Protein AF-A0A8S4BGV9-F1 (afdb_monomer_lite)

Organism: NCBI:txid238744

Sequence (833 aa):
MRLFKNVIKCVVRLENTYFHTDSIYGGDPIMPLQFVYSCQDFVTDVCRTSENHPASPTTKFDTTIRAGWTERMDRGLFRYHLGALETRVLPGSHGYVAQLNIERGIERRKPQEILSIQQEFNKSQFNFNKINPDEILFEMIKDTHTALADEDQMPPPSRILTRSAVQVGIESVLLSSDPGFRVGFNSLGAFASVNHLHLHGYYLDHELKIESTPVKPLVFEKGFFRMQDFPAGFLFYTESDKVEEVSNSVCEVTDFLVDRNIAHNLFLTRGCPPCGHVPSKTDRPLRNGVRIAIWPRIACFGAKEESAFNVALCELAGHLPFKNKQDYESSTERDVISTVQRYLLPEDEFDGEMCDGPKNTNVRLSLPAVCIVWQTAMIILFGVFIRYNKESDPHWVEEREKENLSDIENDFYFRYPSFQDVHVMIFVGFGFLMTFLKRYSFGGVGFNFLIAAFGLQWALLMQGWFHSLDYTDGKIKIGVENLINADFCVAGCLIAYGALLGKVSPVQLMVLTLFGITLFAVEEYIILNLIHARDAGGSMVIHTFGGYYGLSISWMLYRPNLDQSKSLNGSVYHSDVFAMIGTLFLWMFWPSFNSAITDHGDGQHRAAINTYLALASTVLTTVAVSSLFQKHGKLDMVHIQNSTLAGGVAVGTAAEFMLMPYGSLIVGFCCGIISTLGYIYITPFMEKYLKIQDTCGIHNLHAMPGVIGGIVGAITAAAADESVYGRQGLINTFDFVGDFKDMVPTKQGGHQAGGLCVAICFGIGGGILVGAILRLPIWGDPADDNCFDDEPYWEVPEDEESIPPVLQYNNHMRNKDVAESNFTMEPESRPRS

InterPro domains:
  IPR002229 Blood group Rhesus C/E/D polypeptide [PR00342] (366-384)
  IPR002229 Blood group Rhesus C/E/D polypeptide [PR00342] (416-433)
  IPR002229 Blood group Rhesus C/E/D polypeptide [PR00342] (445-462)
  IPR002229 Blood group Rhesus C/E/D polypeptide [PR00342] (485-501)
  IPR002229 Blood group Rhesus C/E/D polypeptide [PR00342] (508-531)
  IPR002229 Blood group Rhesus C/E/D polypeptide [PR00342] (542-557)
  IPR002229 Blood group Rhesus C/E/D polypeptide [PR00342] (577-595)
  IPR002229 Blood group Rhesus C/E/D polypeptide [PR00342] (607-629)
  IPR002229 Blood group Rhesus C/E/D polypeptide [PR00342] (642-655)
  IPR002229 Blood group Rhesus C/E/D polypeptide [PR00342] (665-683)
  IPR002229 Blood group Rhesus C/E/D polypeptide [PR00342] (703-719)
  IPR024041 Ammonium transporter AmtB-like domain [PF00909] (409-778)
  IPR029020 Ammonium/urea transporter [G3DSA:1.10.3430.10] (355-801)
  IPR058865 GDPGP1-like, C-terminal domain [PF26216] (224-351)
  IPR058866 GDPGP1-like, N-terminal domain [PF26217] (60-147)
  IPR058866 GDPGP1-like, N-terminal domain [PF26217] (159-202)

Structure (mmCIF, N/CA/C/O backbone):
data_AF-A0A8S4BGV9-F1
#
_entry.id   AF-A0A8S4BGV9-F1
#
loop_
_atom_site.group_PDB
_atom_site.id
_atom_site.type_symbol
_atom_site.label_atom_id
_atom_site.label_alt_id
_atom_site.label_comp_id
_atom_site.label_asym_id
_atom_site.label_entity_id
_atom_site.label_seq_id
_atom_site.pdbx_PDB_ins_code
_atom_site.Cartn_x
_atom_site.Cartn_y
_atom_site.Cartn_z
_atom_site.occupancy
_atom_site.B_iso_or_equiv
_atom_site.auth_seq_id
_atom_site.auth_comp_id
_atom_site.auth_asym_id
_atom_site.auth_atom_id
_atom_site.pdbx_PDB_model_num
ATOM 1 N N . MET A 1 1 ? -24.726 -10.907 46.080 1.00 31.94 1 MET A N 1
ATOM 2 C CA . MET A 1 1 ? -25.819 -10.098 45.491 1.00 31.94 1 MET A CA 1
ATOM 3 C C . MET A 1 1 ? -26.001 -8.808 46.286 1.00 31.94 1 MET A C 1
ATOM 5 O O . MET A 1 1 ? -25.959 -8.878 47.500 1.00 31.94 1 MET A O 1
ATOM 9 N N . ARG A 1 2 ? -26.135 -7.626 45.674 1.00 39.69 2 ARG A N 1
ATOM 10 C CA . ARG A 1 2 ? -26.355 -6.371 46.411 1.00 39.69 2 ARG A CA 1
ATOM 11 C C . ARG A 1 2 ? -27.826 -5.982 46.412 1.00 39.69 2 ARG A C 1
ATOM 13 O O . ARG A 1 2 ? -28.279 -5.634 45.342 1.00 39.69 2 ARG A O 1
ATOM 20 N N . LEU A 1 3 ? -28.534 -5.971 47.534 1.00 32.22 3 LEU A N 1
ATOM 21 C CA . LEU A 1 3 ? -29.927 -5.524 47.599 1.00 32.22 3 LEU A CA 1
ATOM 22 C C . LEU A 1 3 ? -30.053 -4.003 47.603 1.00 32.22 3 LEU A C 1
ATOM 24 O O . LEU A 1 3 ? -29.241 -3.349 48.247 1.00 32.22 3 LEU A O 1
ATOM 28 N N . PHE A 1 4 ? -31.024 -3.459 46.867 1.00 39.94 4 PHE A N 1
ATOM 29 C CA . PHE A 1 4 ? -31.384 -2.045 46.863 1.00 39.94 4 PHE A CA 1
ATOM 30 C C . PHE A 1 4 ? -32.900 -1.930 47.079 1.00 39.94 4 PHE A C 1
ATOM 32 O O . PHE A 1 4 ? -33.685 -2.492 46.312 1.00 39.94 4 PHE A O 1
ATOM 39 N N . LYS A 1 5 ? -33.338 -1.156 48.074 1.00 31.80 5 LYS A N 1
ATOM 40 C CA . LYS A 1 5 ? -34.703 -0.614 48.081 1.00 31.80 5 LYS A CA 1
ATOM 41 C C . LYS A 1 5 ? -34.614 0.786 47.463 1.00 31.80 5 LYS A C 1
ATOM 43 O O . LYS A 1 5 ? -34.065 1.688 48.079 1.00 31.80 5 LYS A O 1
ATOM 48 N N . ASN A 1 6 ? -35.008 0.905 46.189 1.00 40.91 6 ASN A N 1
ATOM 49 C CA . ASN A 1 6 ? -34.969 2.115 45.342 1.00 40.91 6 ASN A CA 1
ATOM 50 C C . ASN A 1 6 ? -33.601 2.822 45.148 1.00 40.91 6 ASN A C 1
ATOM 52 O O . ASN A 1 6 ? -33.500 4.011 44.871 1.00 40.91 6 ASN A O 1
ATOM 56 N N . VAL A 1 7 ? -32.537 2.018 45.122 1.00 34.91 7 VAL A N 1
ATOM 57 C CA . VAL A 1 7 ? -31.163 2.322 44.679 1.00 34.91 7 VAL A CA 1
ATOM 58 C C . VAL A 1 7 ? -30.160 2.838 45.756 1.00 34.91 7 VAL A C 1
ATOM 60 O O . VAL A 1 7 ? -29.795 4.001 45.698 1.00 34.91 7 VAL A O 1
ATOM 63 N N . ILE A 1 8 ? -29.625 1.995 46.671 1.00 35.00 8 ILE A N 1
ATOM 64 C CA . ILE A 1 8 ? -28.168 1.774 46.968 1.00 35.00 8 ILE A CA 1
ATOM 65 C C . ILE A 1 8 ? -27.942 0.463 47.772 1.00 35.00 8 ILE A C 1
ATOM 67 O O . ILE A 1 8 ? -28.879 -0.285 47.955 1.00 35.00 8 ILE A O 1
ATOM 71 N N . LYS A 1 9 ? -26.688 0.090 48.052 1.00 39.34 9 LYS A N 1
ATOM 72 C CA . LYS A 1 9 ? -26.064 -1.248 48.120 1.00 39.34 9 LYS A CA 1
ATOM 73 C C . LYS A 1 9 ? -26.142 -1.961 49.496 1.00 39.34 9 LYS A C 1
ATOM 75 O O . LYS A 1 9 ? -25.562 -1.431 50.432 1.00 39.34 9 LYS A O 1
ATOM 80 N N . CYS A 1 10 ? -26.616 -3.212 49.582 1.00 40.16 10 CYS A N 1
ATOM 81 C CA . CYS A 1 10 ? -26.390 -4.100 50.755 1.00 40.16 10 CYS A CA 1
ATOM 82 C C . CYS A 1 10 ? -25.952 -5.507 50.344 1.00 40.16 10 CYS A C 1
ATOM 84 O O . CYS A 1 10 ? -26.530 -6.023 49.406 1.00 40.16 10 CYS A O 1
ATOM 86 N N . VAL A 1 11 ? -24.969 -6.151 50.982 1.00 45.81 11 VAL A N 1
ATOM 87 C CA . VAL A 1 11 ? -24.352 -7.380 50.433 1.00 45.81 11 VAL A CA 1
ATOM 88 C C . VAL A 1 11 ? -24.984 -8.667 50.969 1.00 45.81 11 VAL A C 1
ATOM 90 O O . VAL A 1 11 ? -25.105 -8.871 52.168 1.00 45.81 11 VAL A O 1
ATOM 93 N N . VAL A 1 12 ? -25.343 -9.550 50.045 1.00 46.47 12 VAL A N 1
ATOM 94 C CA . VAL A 1 12 ? -25.683 -10.961 50.243 1.00 46.47 12 VAL A CA 1
ATOM 95 C C . VAL A 1 12 ? -24.493 -11.788 49.764 1.00 46.47 12 VAL A C 1
ATOM 97 O O . VAL A 1 12 ? -24.053 -11.615 48.617 1.00 46.47 12 VAL A O 1
ATOM 100 N N . ARG A 1 13 ? -23.962 -12.645 50.634 1.00 43.62 13 ARG A N 1
ATOM 101 C CA . ARG A 1 13 ? -22.840 -13.553 50.344 1.00 43.62 13 ARG A CA 1
ATOM 102 C C . ARG A 1 13 ? -23.355 -14.773 49.570 1.00 43.62 13 ARG A C 1
ATOM 104 O O . ARG A 1 13 ? -24.478 -15.191 49.819 1.00 43.62 13 ARG A O 1
ATOM 111 N N . LEU A 1 14 ? -22.599 -15.280 48.597 1.00 38.72 14 LEU A N 1
ATOM 112 C CA . LEU A 1 14 ? -22.973 -16.457 47.799 1.00 38.72 14 LEU A CA 1
ATOM 113 C C . LEU A 1 14 ? -21.983 -17.589 48.088 1.00 38.72 14 LEU A C 1
ATOM 115 O O . LEU A 1 14 ? -20.776 -17.319 48.139 1.00 38.72 14 LEU A O 1
ATOM 119 N N . GLU A 1 15 ? -22.473 -18.822 48.232 1.00 33.75 15 GLU A N 1
ATOM 120 C CA . GLU A 1 15 ? -21.617 -20.014 48.253 1.00 33.75 15 GLU A CA 1
ATOM 121 C C . GLU A 1 15 ? -20.654 -20.008 47.053 1.00 33.75 15 GLU A C 1
ATOM 123 O O . GLU A 1 15 ? -21.048 -19.704 45.926 1.00 33.75 15 GLU A O 1
ATOM 128 N N . ASN A 1 16 ? -19.376 -20.294 47.326 1.00 32.59 16 ASN A N 1
ATOM 129 C CA . ASN A 1 16 ? -18.201 -20.228 46.435 1.00 32.59 16 ASN A CA 1
ATOM 130 C C . ASN A 1 16 ? -17.509 -18.859 46.260 1.00 32.59 16 ASN A C 1
ATOM 132 O O . ASN A 1 16 ? -16.587 -18.735 45.456 1.00 32.59 16 ASN A O 1
ATOM 136 N N . THR A 1 17 ? -17.853 -17.842 47.059 1.00 31.98 17 THR A N 1
ATOM 137 C CA . THR A 1 17 ? -16.996 -16.651 47.247 1.00 31.98 17 THR A CA 1
ATOM 138 C C . THR A 1 17 ? -16.458 -16.614 48.676 1.00 31.98 17 THR A C 1
ATOM 140 O O . THR A 1 17 ? -17.084 -16.039 49.568 1.00 31.98 17 THR A O 1
ATOM 143 N N . TYR A 1 18 ? -15.320 -17.269 48.937 1.00 33.62 18 TYR A N 1
ATOM 144 C CA . TYR A 1 18 ? -14.710 -17.196 50.264 1.00 33.62 18 TYR A CA 1
ATOM 145 C C . TYR A 1 18 ? -13.936 -15.888 50.441 1.00 33.62 18 TYR A C 1
ATOM 147 O O . TYR A 1 18 ? -13.256 -15.390 49.544 1.00 33.62 18 TYR A O 1
ATOM 155 N N . PHE A 1 19 ? -14.101 -15.321 51.630 1.00 36.12 19 PHE A N 1
ATOM 156 C CA . PHE A 1 19 ? -13.556 -14.051 52.066 1.00 36.12 19 PHE A CA 1
ATOM 157 C C . PHE A 1 19 ? -12.744 -14.334 53.333 1.00 36.12 19 PHE A C 1
ATOM 159 O O . PHE A 1 19 ? -13.305 -14.824 54.312 1.00 36.12 19 PHE A O 1
ATOM 166 N N . HIS A 1 20 ? -11.439 -14.053 53.319 1.00 28.98 20 HIS A N 1
ATOM 167 C CA . HIS A 1 20 ? -10.613 -14.093 54.530 1.00 28.98 20 HIS A CA 1
ATOM 168 C C . HIS A 1 20 ? -11.023 -12.912 55.421 1.00 28.98 20 HIS A C 1
ATOM 170 O O . HIS A 1 20 ? -10.813 -11.756 55.051 1.00 28.98 20 HIS A O 1
ATOM 176 N N . THR A 1 21 ? -11.626 -13.177 56.579 1.00 31.69 21 THR A N 1
ATOM 177 C CA . THR A 1 21 ? -11.822 -12.158 57.616 1.00 31.69 21 THR A CA 1
ATOM 178 C C . THR A 1 21 ? -10.605 -12.149 58.531 1.00 31.69 21 THR A C 1
ATOM 180 O O . THR A 1 21 ? -10.605 -12.816 59.564 1.00 31.69 21 THR A O 1
ATOM 183 N N . ASP A 1 22 ? -9.572 -11.388 58.175 1.00 30.22 22 ASP A N 1
ATOM 184 C CA . ASP A 1 22 ? -8.577 -10.984 59.168 1.00 30.22 22 ASP A CA 1
ATOM 185 C C . ASP A 1 22 ? -9.185 -9.852 60.002 1.00 30.22 22 ASP A C 1
ATOM 187 O O . ASP A 1 22 ? -9.421 -8.735 59.534 1.00 30.22 22 ASP A O 1
ATOM 191 N N . SER A 1 23 ? -9.519 -10.191 61.245 1.00 31.30 23 SER A N 1
ATOM 192 C CA . SER A 1 23 ? -10.008 -9.273 62.268 1.00 31.30 23 SER A CA 1
ATOM 193 C C . SER A 1 23 ? -8.982 -8.159 62.521 1.00 31.30 23 SER A C 1
ATOM 195 O O . SER A 1 23 ? -7.923 -8.396 63.094 1.00 31.30 23 SER A O 1
ATOM 197 N N . ILE A 1 24 ? -9.298 -6.929 62.098 1.00 34.94 24 ILE A N 1
ATOM 198 C CA . ILE A 1 24 ? -8.570 -5.706 62.503 1.00 34.94 24 ILE A CA 1
ATOM 199 C C . ILE A 1 24 ? -9.357 -4.919 63.574 1.00 34.94 24 ILE A C 1
ATOM 201 O O . ILE A 1 24 ? -8.849 -3.961 64.152 1.00 34.94 24 ILE A O 1
ATOM 205 N N . TYR A 1 25 ? -10.570 -5.348 63.930 1.00 34.34 25 TYR A N 1
ATOM 206 C CA . TYR A 1 25 ? -11.359 -4.726 64.995 1.00 34.34 25 TYR A CA 1
ATOM 207 C C . TYR A 1 25 ? -11.759 -5.778 66.031 1.00 34.34 25 TYR A C 1
ATOM 209 O O . TYR A 1 25 ? -12.476 -6.726 65.724 1.00 34.34 25 TYR A O 1
ATOM 217 N N . GLY A 1 26 ? -11.249 -5.615 67.255 1.00 31.28 26 GLY A N 1
ATOM 218 C CA . GLY A 1 26 ? -11.441 -6.522 68.387 1.00 31.28 26 GLY A CA 1
ATOM 219 C C . GLY A 1 26 ? -12.872 -6.536 68.927 1.00 31.28 26 GLY A C 1
ATOM 220 O O . GLY A 1 26 ? -13.154 -5.925 69.954 1.00 31.28 26 GLY A O 1
ATOM 221 N N . GLY A 1 27 ? -13.750 -7.264 68.244 1.00 33.97 27 GLY A N 1
ATOM 222 C CA . GLY A 1 27 ? -15.050 -7.725 68.725 1.00 33.97 27 GLY A CA 1
ATOM 223 C C . GLY A 1 27 ? -15.357 -9.096 68.119 1.00 33.97 27 GLY A C 1
ATOM 224 O O . GLY A 1 27 ? -14.904 -9.383 67.009 1.00 33.97 27 GLY A O 1
ATOM 225 N N . ASP A 1 28 ? -16.069 -9.953 68.855 1.00 33.00 28 ASP A N 1
ATOM 226 C CA . ASP A 1 28 ? -16.438 -11.298 68.394 1.00 33.00 28 ASP A CA 1
ATOM 227 C C . ASP A 1 28 ? -17.132 -11.247 67.016 1.00 33.00 28 ASP A C 1
ATOM 229 O O . ASP A 1 28 ? -18.017 -10.410 66.805 1.00 33.00 28 ASP A O 1
ATOM 233 N N . PRO A 1 29 ? -16.764 -12.123 66.061 1.00 41.06 29 PRO A N 1
ATOM 234 C CA . PRO A 1 29 ? -17.368 -12.128 64.737 1.00 41.06 29 PRO A CA 1
ATOM 235 C C . PRO A 1 29 ? -18.831 -12.575 64.830 1.00 41.06 29 PRO A C 1
ATOM 237 O O . PRO A 1 29 ? -19.135 -13.739 65.093 1.00 41.06 29 PRO A O 1
ATOM 240 N N . ILE A 1 30 ? -19.756 -11.651 64.573 1.00 49.09 30 ILE A N 1
ATOM 241 C CA . ILE A 1 30 ? -21.158 -11.985 64.314 1.00 49.09 30 ILE A CA 1
ATOM 242 C C . ILE A 1 30 ? -21.186 -12.743 62.981 1.00 49.09 30 ILE A C 1
ATOM 244 O O . ILE A 1 30 ? -20.983 -12.146 61.922 1.00 49.09 30 ILE A O 1
ATOM 248 N N . MET A 1 31 ? -21.395 -14.063 63.019 1.00 49.19 31 MET A N 1
ATOM 249 C CA . MET A 1 31 ? -21.578 -14.841 61.792 1.00 49.19 31 MET A CA 1
ATOM 250 C C . MET A 1 31 ? -22.811 -14.323 61.031 1.00 49.19 31 MET A C 1
ATOM 252 O O . MET A 1 31 ? -23.862 -14.123 61.650 1.00 49.19 31 MET A O 1
ATOM 256 N N . PRO A 1 32 ? -22.717 -14.087 59.707 1.00 56.34 32 PRO A N 1
ATOM 257 C CA . PRO A 1 32 ? -23.862 -13.643 58.923 1.00 56.34 32 PRO A CA 1
ATOM 258 C C . PRO A 1 32 ? -24.978 -14.696 58.969 1.00 56.34 32 PRO A C 1
ATOM 260 O O . PRO A 1 32 ? -24.710 -15.897 58.943 1.00 56.34 32 PRO A O 1
ATOM 263 N N . LEU A 1 33 ? -26.238 -14.246 59.030 1.00 67.94 33 LEU A N 1
ATOM 264 C CA . LEU A 1 33 ? -27.404 -15.131 58.937 1.00 67.94 33 LEU A CA 1
ATOM 265 C C . LEU A 1 33 ? -27.289 -15.995 57.668 1.00 67.94 33 LEU A C 1
ATOM 267 O O . LEU A 1 33 ? -26.967 -15.466 56.609 1.00 67.94 33 LEU A O 1
ATOM 271 N N . GLN A 1 34 ? -27.574 -17.293 57.737 1.00 79.88 34 GLN A N 1
ATOM 272 C CA . GLN A 1 34 ? -27.599 -18.166 56.558 1.00 79.88 34 GLN A CA 1
ATOM 273 C C . GLN A 1 34 ? -29.027 -18.286 56.007 1.00 79.88 34 GLN A C 1
ATOM 275 O O . GLN A 1 34 ? -29.972 -18.576 56.743 1.00 79.88 34 GLN A O 1
ATOM 280 N N . PHE A 1 35 ? -29.191 -18.072 54.703 1.00 84.19 35 PHE A N 1
ATOM 281 C CA . PHE A 1 35 ? -30.420 -18.300 53.953 1.00 84.19 35 PHE A CA 1
ATOM 282 C C . PHE A 1 35 ? -30.252 -19.545 53.084 1.00 84.19 35 PHE A C 1
ATOM 284 O O . PHE A 1 35 ? -29.723 -19.485 51.974 1.00 84.19 35 PHE A O 1
ATOM 291 N N . VAL A 1 36 ? -30.707 -20.675 53.618 1.00 85.31 36 VAL A N 1
ATOM 292 C CA . VAL A 1 36 ? -30.738 -21.953 52.904 1.00 85.31 36 VAL A CA 1
ATOM 293 C C . VAL A 1 36 ? -32.000 -22.028 52.040 1.00 85.31 36 VAL A C 1
ATOM 295 O O . VAL A 1 36 ? -33.093 -21.729 52.540 1.00 85.31 36 VAL A O 1
ATOM 298 N N . TYR A 1 37 ? -31.839 -22.410 50.770 1.00 88.50 37 TYR A N 1
ATOM 299 C CA . TYR A 1 37 ? -32.919 -22.579 49.792 1.00 88.50 37 TYR A CA 1
ATOM 300 C C . TYR A 1 37 ? -32.692 -23.788 48.879 1.00 88.50 37 TYR A C 1
ATOM 302 O O . TYR A 1 37 ? -31.567 -24.243 48.684 1.00 88.50 37 TYR A O 1
ATOM 310 N N . SER A 1 38 ? -33.771 -24.277 48.279 1.00 89.38 38 SER A N 1
ATOM 311 C CA . SER A 1 38 ? -33.789 -25.365 47.302 1.00 89.38 38 SER A CA 1
ATOM 312 C C . SER A 1 38 ? -34.632 -24.979 46.082 1.00 89.38 38 SER A C 1
ATOM 314 O O . SER A 1 38 ? -35.311 -23.952 46.075 1.00 89.38 38 SER A O 1
ATOM 316 N N . CYS A 1 39 ? -34.658 -25.827 45.051 1.00 86.25 39 CYS A N 1
ATOM 317 C CA . CYS A 1 39 ? -35.525 -25.592 43.889 1.00 86.25 39 CYS A CA 1
ATOM 318 C C . CYS A 1 39 ? -37.029 -25.631 44.237 1.00 86.25 39 CYS A C 1
ATOM 320 O O . CYS A 1 39 ? -37.840 -25.141 43.457 1.00 86.25 39 CYS A O 1
ATOM 322 N N . GLN A 1 40 ? -37.414 -26.189 45.395 1.00 86.88 40 GLN A N 1
ATOM 323 C CA . GLN A 1 40 ? -38.808 -26.206 45.866 1.00 86.88 40 GLN A CA 1
ATOM 324 C C . GLN A 1 40 ? -39.276 -24.836 46.375 1.00 86.88 40 GLN A C 1
ATOM 326 O O . GLN A 1 40 ? -40.477 -24.594 46.454 1.00 86.88 40 GLN A O 1
ATOM 331 N N . ASP A 1 41 ? -38.340 -23.938 46.697 1.00 90.62 41 ASP A N 1
ATOM 332 C CA . ASP A 1 41 ? -38.635 -22.579 47.156 1.00 90.62 41 ASP A CA 1
ATOM 333 C C . ASP A 1 41 ? -38.886 -21.602 45.988 1.00 90.62 41 ASP A C 1
ATOM 335 O O . ASP A 1 41 ? -39.197 -20.430 46.214 1.00 90.62 41 ASP A O 1
ATOM 339 N N . PHE A 1 42 ? -38.738 -22.053 44.736 1.00 92.50 42 PHE A N 1
ATOM 340 C CA . PHE A 1 42 ? -38.966 -21.225 43.554 1.00 92.50 42 PHE A CA 1
ATOM 341 C C . PHE A 1 42 ? -40.456 -20.962 43.323 1.00 92.50 42 PHE A C 1
ATOM 343 O O . PHE A 1 42 ? -41.290 -21.866 43.334 1.00 92.50 42 PHE A O 1
ATOM 350 N N . VAL A 1 43 ? -40.786 -19.703 43.045 1.00 90.06 43 VAL A N 1
ATOM 351 C CA . VAL A 1 43 ? -42.144 -19.267 42.720 1.00 90.06 43 VAL A CA 1
ATOM 352 C C . VAL A 1 43 ? -42.371 -19.415 41.216 1.00 90.06 43 VAL A C 1
ATOM 354 O O . VAL A 1 43 ? -41.655 -18.816 40.411 1.00 90.06 43 VAL A O 1
ATOM 357 N N . THR A 1 44 ? -43.363 -20.205 40.816 1.00 81.31 44 THR A N 1
ATOM 358 C CA . THR A 1 44 ? -43.598 -20.546 39.401 1.00 81.31 44 THR A CA 1
ATOM 359 C C . THR A 1 44 ? -44.474 -19.548 38.650 1.00 81.31 44 THR A C 1
ATOM 361 O O . THR A 1 44 ? -44.495 -19.586 37.430 1.00 81.31 44 THR A O 1
ATOM 364 N N . ASP A 1 45 ? -45.209 -18.673 39.338 1.00 80.75 45 ASP A N 1
ATOM 365 C CA . ASP A 1 45 ? -46.038 -17.628 38.723 1.00 80.75 45 ASP A CA 1
ATOM 366 C C . ASP A 1 45 ? -46.174 -16.440 39.688 1.00 80.75 45 ASP A C 1
ATOM 368 O O . ASP A 1 45 ? -46.391 -16.631 40.886 1.00 80.75 45 ASP A O 1
ATOM 372 N N . VAL A 1 46 ? -46.037 -15.216 39.174 1.00 84.12 46 VAL A N 1
ATOM 373 C CA . VAL A 1 46 ? -46.090 -13.973 39.960 1.00 84.12 46 VAL A CA 1
ATOM 374 C C . VAL A 1 46 ? -47.101 -12.984 39.366 1.00 84.12 46 VAL A C 1
ATOM 376 O O . VAL A 1 46 ? -47.228 -12.845 38.148 1.00 84.12 46 VAL A O 1
ATOM 379 N N . CYS A 1 47 ? -47.825 -12.274 40.236 1.00 74.62 47 CYS A N 1
ATOM 380 C CA . CYS A 1 47 ? -48.797 -11.228 39.877 1.00 74.62 47 CYS A CA 1
ATOM 381 C C . CYS A 1 47 ? -48.320 -9.850 40.330 1.00 74.62 47 CYS A C 1
ATOM 383 O O . CYS A 1 47 ? -47.746 -9.721 41.412 1.00 74.62 47 CYS A O 1
ATOM 385 N N . ARG A 1 48 ? -48.655 -8.800 39.570 1.00 73.62 48 ARG A N 1
ATOM 386 C CA . ARG A 1 48 ? -48.557 -7.421 40.078 1.00 73.62 48 ARG A CA 1
ATOM 387 C C . ARG A 1 48 ? -49.819 -7.045 40.855 1.00 73.62 48 ARG A C 1
ATOM 389 O O . ARG A 1 48 ? -50.927 -7.439 40.507 1.00 73.62 48 ARG A O 1
ATOM 396 N N . THR A 1 49 ? -49.663 -6.211 41.878 1.00 61.03 49 THR A N 1
ATOM 397 C CA . THR A 1 49 ? -50.767 -5.646 42.681 1.00 61.03 49 THR A CA 1
ATOM 398 C C . THR A 1 49 ? -51.746 -4.807 41.853 1.00 61.03 49 THR A C 1
ATOM 400 O O . THR A 1 49 ? -52.927 -4.737 42.184 1.00 61.03 49 THR A O 1
ATOM 403 N N . SER A 1 50 ? -51.287 -4.214 40.746 1.00 57.91 50 SER A N 1
ATOM 404 C CA . SER A 1 50 ? -52.107 -3.455 39.793 1.00 57.91 50 SER A CA 1
ATOM 405 C C . SER A 1 50 ? -53.076 -4.313 38.964 1.00 57.91 50 SER A C 1
ATOM 407 O O . SER A 1 50 ? -53.912 -3.760 38.256 1.00 57.91 50 SER A O 1
ATOM 409 N N . GLU A 1 51 ? -52.985 -5.646 39.027 1.00 58.88 51 GLU A N 1
ATOM 410 C CA . GLU A 1 51 ? -53.746 -6.577 38.178 1.00 58.88 51 GLU A CA 1
ATOM 411 C C . GLU A 1 51 ? -55.073 -7.058 38.820 1.00 58.88 51 GLU A C 1
ATOM 413 O O . GLU A 1 51 ? -55.608 -8.086 38.422 1.00 58.88 51 GLU A O 1
ATOM 418 N N . ASN A 1 52 ? -55.647 -6.320 39.787 1.00 52.16 52 ASN A N 1
ATOM 419 C CA . ASN A 1 52 ? -56.943 -6.607 40.453 1.00 52.16 52 ASN A CA 1
ATOM 420 C C . ASN A 1 52 ? -57.082 -8.014 41.092 1.00 52.16 52 ASN A C 1
ATOM 422 O O . ASN A 1 52 ? -58.193 -8.464 41.385 1.00 52.16 52 ASN A O 1
ATOM 426 N N . HIS A 1 53 ? -55.967 -8.692 41.372 1.00 55.88 53 HIS A N 1
ATOM 427 C CA . HIS A 1 53 ? -55.913 -10.003 42.025 1.00 55.88 53 HIS A CA 1
ATOM 428 C C . HIS A 1 53 ? -55.189 -9.926 43.382 1.00 55.88 53 HIS A C 1
ATOM 430 O O . HIS A 1 53 ? -54.363 -9.032 43.583 1.00 55.88 53 HIS A O 1
ATOM 436 N N . PRO A 1 54 ? -55.491 -10.829 44.342 1.00 54.28 54 PRO A N 1
ATOM 437 C CA . PRO A 1 54 ? -54.791 -10.858 45.623 1.00 54.28 54 PRO A CA 1
ATOM 438 C C . PRO A 1 54 ? -53.291 -11.074 45.390 1.00 54.28 54 PRO A C 1
ATOM 440 O O . PRO A 1 54 ? -52.900 -12.005 44.687 1.00 54.28 54 PRO A O 1
ATOM 443 N N . ALA A 1 55 ? -52.463 -10.198 45.966 1.00 56.44 55 ALA A N 1
ATOM 444 C CA . ALA A 1 55 ? -51.010 -10.303 45.881 1.00 56.44 55 ALA A CA 1
ATOM 445 C C . ALA A 1 55 ? -50.550 -11.686 46.362 1.00 56.44 55 ALA A C 1
ATOM 447 O O . ALA A 1 55 ? -51.072 -12.211 47.351 1.00 56.44 55 ALA A O 1
ATOM 448 N N . SER A 1 56 ? -49.574 -12.272 45.667 1.00 62.81 56 SER A N 1
ATOM 449 C CA . SER A 1 56 ? -48.958 -13.523 46.103 1.00 62.81 56 SER A CA 1
ATOM 450 C C . SER A 1 56 ? -48.385 -13.345 47.516 1.00 62.81 56 SER A C 1
ATOM 452 O O . SER A 1 56 ? -47.840 -12.280 47.818 1.00 62.81 56 SER A O 1
ATOM 454 N N . PRO A 1 57 ? -48.538 -14.336 48.412 1.00 72.94 57 PRO A N 1
ATOM 455 C CA . PRO A 1 57 ? -47.994 -14.232 49.758 1.00 72.94 57 PRO A CA 1
ATOM 456 C C . PRO A 1 57 ? -46.476 -14.042 49.690 1.00 72.94 57 PRO A C 1
ATOM 458 O O . PRO A 1 57 ? -45.786 -14.796 49.006 1.00 72.94 57 PRO A O 1
ATOM 461 N N . THR A 1 58 ? -45.975 -13.034 50.408 1.00 82.19 58 THR A N 1
ATOM 462 C CA . THR A 1 58 ? -44.552 -12.680 50.460 1.00 82.19 58 THR A CA 1
ATOM 463 C C . THR A 1 58 ? -43.707 -13.899 50.822 1.00 82.19 58 THR A C 1
ATOM 465 O O . THR A 1 58 ? -43.934 -14.519 51.865 1.00 82.19 58 THR A O 1
ATOM 468 N N . THR A 1 59 ? -42.717 -14.245 49.996 1.00 90.06 59 THR A N 1
ATOM 469 C CA . THR A 1 59 ? -41.881 -15.428 50.251 1.00 90.06 59 THR A CA 1
ATOM 470 C C . THR A 1 59 ? -40.975 -15.237 51.467 1.00 90.06 59 THR A C 1
ATOM 472 O O . THR A 1 59 ? -40.745 -14.121 51.957 1.00 90.06 59 THR A O 1
ATOM 475 N N . LYS A 1 60 ? -40.404 -16.348 51.953 1.00 90.25 60 LYS A N 1
ATOM 476 C CA . LYS A 1 60 ? -39.337 -16.323 52.964 1.00 90.25 60 LYS A CA 1
ATOM 477 C C . LYS A 1 60 ? -38.175 -15.444 52.490 1.00 90.25 60 LYS A C 1
ATOM 479 O O . LYS A 1 60 ? -37.696 -14.621 53.260 1.00 90.25 60 LYS A O 1
ATOM 484 N N . PHE A 1 61 ? -37.785 -15.568 51.220 1.00 90.00 61 PHE A N 1
ATOM 485 C CA . PHE A 1 61 ? -36.731 -14.763 50.599 1.00 90.00 61 PHE A CA 1
ATOM 486 C C . PHE A 1 61 ? -37.042 -13.263 50.658 1.00 90.00 61 PHE A C 1
ATOM 488 O O . PHE A 1 61 ? -36.245 -12.490 51.193 1.00 90.00 61 PHE A O 1
ATOM 495 N N . ASP A 1 62 ? -38.230 -12.859 50.200 1.00 88.81 62 ASP A N 1
ATOM 496 C CA . ASP A 1 62 ? -38.653 -11.456 50.197 1.00 88.81 62 ASP A CA 1
ATOM 497 C C . ASP A 1 62 ? -38.714 -10.878 51.618 1.00 88.81 62 ASP A C 1
ATOM 499 O O . ASP A 1 62 ? -38.246 -9.763 51.872 1.00 88.81 62 ASP A O 1
ATOM 503 N N . THR A 1 63 ? -39.245 -11.658 52.565 1.00 88.94 63 THR A N 1
ATOM 504 C CA . THR A 1 63 ? -39.324 -11.285 53.983 1.00 88.94 63 THR A CA 1
ATOM 505 C C . THR A 1 63 ? -37.933 -11.104 54.588 1.00 88.94 63 THR A C 1
ATOM 507 O O . THR A 1 63 ? -37.662 -10.056 55.175 1.00 88.94 63 THR A O 1
ATOM 510 N N . THR A 1 64 ? -37.030 -12.077 54.418 1.00 87.69 64 THR A N 1
ATOM 511 C CA . THR A 1 64 ? -35.662 -12.025 54.960 1.00 87.69 64 THR A CA 1
ATOM 512 C C . THR A 1 64 ? -34.898 -10.822 54.414 1.00 87.69 64 THR A C 1
ATOM 514 O O . THR A 1 64 ? -34.261 -10.086 55.166 1.00 87.69 64 THR A O 1
ATOM 517 N N . ILE A 1 65 ? -35.013 -10.573 53.113 1.00 86.88 65 ILE A N 1
ATOM 518 C CA . ILE A 1 65 ? -34.374 -9.445 52.445 1.00 86.88 65 ILE A CA 1
ATOM 519 C C . ILE A 1 65 ? -34.891 -8.104 52.950 1.00 86.88 65 ILE A C 1
ATOM 521 O O . ILE A 1 65 ? -34.096 -7.224 53.285 1.00 86.88 65 ILE A O 1
ATOM 525 N N . ARG A 1 66 ? -36.215 -7.921 52.973 1.00 85.62 66 ARG A N 1
ATOM 526 C CA . ARG A 1 66 ? -36.821 -6.636 53.337 1.00 85.62 66 ARG A CA 1
ATOM 527 C C . ARG A 1 66 ? -36.619 -6.334 54.813 1.00 85.62 66 ARG A C 1
ATOM 529 O O . ARG A 1 66 ? -36.296 -5.195 55.132 1.00 85.62 66 ARG A O 1
ATOM 536 N N . ALA A 1 67 ? -36.764 -7.337 55.679 1.00 85.31 67 ALA A N 1
ATOM 537 C CA . ALA A 1 67 ? -36.522 -7.195 57.109 1.00 85.31 67 ALA A CA 1
ATOM 538 C C . ALA A 1 67 ? -35.052 -6.864 57.391 1.00 85.31 67 ALA A C 1
ATOM 540 O O . ALA A 1 67 ? -34.781 -5.889 58.085 1.00 85.31 67 ALA A O 1
ATOM 541 N N . GLY A 1 68 ? -34.113 -7.604 56.785 1.00 84.94 68 GLY A N 1
ATOM 542 C CA . GLY A 1 68 ? -32.685 -7.327 56.924 1.00 84.94 68 GLY A CA 1
ATOM 543 C C . GLY A 1 68 ? -32.330 -5.923 56.434 1.00 84.94 68 GLY A C 1
ATOM 544 O O . GLY A 1 68 ? -31.689 -5.162 57.151 1.00 84.94 68 GLY A O 1
ATOM 545 N N . TRP A 1 69 ? -32.802 -5.535 55.245 1.00 83.19 69 TRP A N 1
ATOM 546 C CA . TRP A 1 69 ? -32.594 -4.183 54.723 1.00 83.19 69 TRP A CA 1
ATOM 547 C C . TRP A 1 69 ? -33.120 -3.110 55.685 1.00 83.19 69 TRP A C 1
ATOM 549 O O . TRP A 1 69 ? -32.377 -2.193 56.022 1.00 83.19 69 TRP A O 1
ATOM 559 N N . THR A 1 70 ? -34.372 -3.223 56.142 1.00 83.44 70 THR A N 1
ATOM 560 C CA . THR A 1 70 ? -34.978 -2.255 57.068 1.00 83.44 70 THR A CA 1
ATOM 561 C C . THR A 1 70 ? -34.196 -2.164 58.376 1.00 83.44 70 THR A C 1
ATOM 563 O O . THR A 1 70 ? -33.862 -1.063 58.791 1.00 83.44 70 THR A O 1
ATOM 566 N N . GLU A 1 71 ? -33.790 -3.287 58.966 1.00 85.81 71 GLU A N 1
ATOM 567 C CA . GLU A 1 71 ? -32.983 -3.268 60.190 1.00 85.81 71 GLU A CA 1
ATOM 568 C C . GLU A 1 71 ? -31.637 -2.546 59.990 1.00 85.81 71 GLU A C 1
ATOM 570 O O . GLU A 1 71 ? -31.246 -1.723 60.816 1.00 85.81 71 GLU A O 1
ATOM 575 N N . ARG A 1 72 ? -30.926 -2.796 58.879 1.00 84.31 72 ARG A N 1
ATOM 576 C CA . ARG A 1 72 ? -29.655 -2.101 58.591 1.00 84.31 72 ARG A CA 1
ATOM 577 C C . ARG A 1 72 ? -29.859 -0.610 58.282 1.00 84.31 72 ARG A C 1
ATOM 579 O O . ARG A 1 72 ? -28.993 0.196 58.629 1.00 84.31 72 ARG A O 1
ATOM 586 N N . MET A 1 73 ? -30.989 -0.240 57.665 1.00 80.81 73 MET A N 1
ATOM 587 C CA . MET A 1 73 ? -31.390 1.163 57.477 1.00 80.81 73 MET A CA 1
ATOM 588 C C . MET A 1 73 ? -31.596 1.850 58.825 1.00 80.81 73 MET A C 1
ATOM 590 O O . MET A 1 73 ? -31.038 2.924 59.039 1.00 80.81 73 MET A O 1
ATOM 594 N N . ASP A 1 74 ? -32.341 1.217 59.732 1.00 85.06 74 ASP A N 1
ATOM 595 C CA . ASP A 1 74 ? -32.662 1.758 61.057 1.00 85.06 74 ASP A CA 1
ATOM 596 C C . ASP A 1 74 ? -31.407 1.885 61.936 1.00 85.06 74 ASP A C 1
ATOM 598 O O . ASP A 1 74 ? -31.290 2.809 62.739 1.00 85.06 74 ASP A O 1
ATOM 602 N N . ARG A 1 75 ? -30.418 1.004 61.731 1.00 86.19 75 ARG A N 1
ATOM 603 C CA . ARG A 1 75 ? -29.087 1.071 62.361 1.00 86.19 75 ARG A CA 1
ATOM 604 C C . ARG A 1 75 ? -28.146 2.112 61.738 1.00 86.19 75 ARG A C 1
ATOM 606 O O . ARG A 1 75 ? -27.033 2.275 62.230 1.00 86.19 75 ARG A O 1
ATOM 613 N N . GLY A 1 76 ? -28.548 2.797 60.663 1.00 84.62 76 GLY A N 1
ATOM 614 C CA . GLY A 1 76 ? -27.735 3.830 60.011 1.00 84.62 76 GLY A CA 1
ATOM 615 C C . GLY A 1 76 ? -26.490 3.298 59.292 1.00 84.62 76 GLY A C 1
ATOM 616 O O . GLY A 1 76 ? -25.510 4.022 59.142 1.00 84.62 76 GLY A O 1
ATOM 617 N N . LEU A 1 77 ? -26.501 2.036 58.849 1.00 82.31 77 LEU A N 1
ATOM 618 C CA . LEU A 1 77 ? -25.338 1.395 58.214 1.00 82.31 77 LEU A CA 1
ATOM 619 C C . LEU A 1 77 ? -25.150 1.789 56.739 1.00 82.31 77 LEU A C 1
ATOM 621 O O . LEU A 1 77 ? -24.115 1.505 56.136 1.00 82.31 77 LEU A O 1
ATOM 625 N N . PHE A 1 78 ? -26.134 2.462 56.142 1.00 77.50 78 PHE A N 1
ATOM 626 C CA . PHE A 1 78 ? -26.047 2.973 54.777 1.00 77.50 78 PHE A CA 1
ATOM 627 C C . PHE A 1 78 ? -25.595 4.432 54.745 1.00 77.50 78 PHE A C 1
ATOM 629 O O . PHE A 1 78 ? -25.904 5.217 55.631 1.00 77.50 78 PHE A O 1
ATOM 636 N N . ARG A 1 79 ? -24.893 4.814 53.670 1.00 76.31 79 ARG A N 1
ATOM 637 C CA . ARG A 1 79 ? -24.361 6.180 53.495 1.00 76.31 79 ARG A CA 1
ATOM 638 C C . ARG A 1 79 ? -25.426 7.269 53.399 1.00 76.31 79 ARG A C 1
ATOM 640 O O . ARG A 1 79 ? -25.107 8.420 53.649 1.00 76.31 79 ARG A O 1
ATOM 647 N N . TYR A 1 80 ? -26.636 6.915 52.988 1.00 77.25 80 TYR A N 1
ATOM 648 C CA . TYR A 1 80 ? -27.758 7.838 52.886 1.00 77.25 80 TYR A CA 1
ATOM 649 C C . TYR A 1 80 ? -29.076 7.080 53.006 1.00 77.25 80 TYR A C 1
ATOM 651 O O . TYR A 1 80 ? -29.106 5.845 52.901 1.00 77.25 80 TYR A O 1
ATOM 659 N N . HIS A 1 81 ? -30.159 7.819 53.241 1.00 72.19 81 HIS A N 1
ATOM 660 C CA . HIS A 1 81 ? -31.453 7.241 53.552 1.00 72.19 81 HIS A CA 1
ATOM 661 C C . HIS A 1 81 ? -32.361 7.176 52.317 1.00 72.19 81 HIS A C 1
ATOM 663 O O . HIS A 1 81 ? -32.789 8.187 51.777 1.00 72.19 81 HIS A O 1
ATOM 669 N N . LEU A 1 82 ? -32.728 5.970 51.886 1.00 69.00 82 LEU A N 1
ATOM 670 C CA . LEU A 1 82 ? -33.666 5.768 50.781 1.00 69.00 82 LEU A CA 1
ATOM 671 C C . LEU A 1 82 ? -35.116 5.876 51.258 1.00 69.00 82 LEU A C 1
ATOM 673 O O . LEU A 1 82 ? -35.741 4.879 51.619 1.00 69.00 82 LEU A O 1
ATOM 677 N N . GLY A 1 83 ? -35.633 7.106 51.258 1.00 68.94 83 GLY A N 1
ATOM 678 C CA . GLY A 1 83 ? -37.049 7.397 51.478 1.00 68.94 83 GLY A CA 1
ATOM 679 C C . GLY A 1 83 ? -37.935 7.088 50.261 1.00 68.94 83 GLY A C 1
ATOM 680 O O . GLY A 1 83 ? -37.529 6.429 49.301 1.00 68.94 83 GLY A O 1
ATOM 681 N N . ALA A 1 84 ? -39.172 7.591 50.288 1.00 76.31 84 ALA A N 1
ATOM 682 C CA . ALA A 1 84 ? -40.059 7.554 49.128 1.00 76.31 84 ALA A CA 1
ATOM 683 C C . ALA A 1 84 ? -39.513 8.483 48.029 1.00 76.31 84 ALA A C 1
ATOM 685 O O . ALA A 1 84 ? -39.538 9.703 48.178 1.00 76.31 84 ALA A O 1
ATOM 686 N N . LEU A 1 85 ? -38.991 7.904 46.944 1.00 85.00 85 LEU A N 1
ATOM 687 C CA . LEU A 1 85 ? -38.438 8.669 45.827 1.00 85.00 85 LEU A CA 1
ATOM 688 C C . LEU A 1 85 ? -39.550 9.188 44.913 1.00 85.00 85 LEU A C 1
ATOM 690 O O . LEU A 1 85 ? -40.439 8.428 44.517 1.00 85.00 85 LEU A O 1
ATOM 694 N N . GLU A 1 86 ? -39.459 10.462 44.525 1.00 90.38 86 GLU A N 1
ATOM 695 C CA . GLU A 1 86 ? -40.315 11.026 43.478 1.00 90.38 86 GLU A CA 1
ATOM 696 C C . GLU A 1 86 ? -40.135 10.196 42.198 1.00 90.38 86 GLU A C 1
ATOM 698 O O . GLU A 1 86 ? -39.020 10.056 41.690 1.00 90.38 86 GLU A O 1
ATOM 703 N N . THR A 1 87 ? -41.228 9.602 41.714 1.00 91.56 87 THR A N 1
ATOM 704 C CA . THR A 1 87 ? -41.222 8.680 40.574 1.00 91.56 87 THR A CA 1
ATOM 705 C C . THR A 1 87 ? -42.265 9.112 39.551 1.00 91.56 87 THR A C 1
ATOM 707 O O . THR A 1 87 ? -43.408 9.397 39.911 1.00 91.56 87 THR A O 1
ATOM 710 N N . ARG A 1 88 ? -41.894 9.128 38.268 1.00 93.81 88 ARG A N 1
ATOM 711 C CA . ARG A 1 88 ? -42.812 9.370 37.148 1.00 93.81 88 ARG A CA 1
ATOM 712 C C . ARG A 1 88 ? -42.503 8.437 35.984 1.00 93.81 88 ARG A C 1
ATOM 714 O O . ARG A 1 88 ? -41.347 8.107 35.739 1.00 93.81 88 ARG A O 1
ATOM 721 N N . VAL A 1 89 ? -43.531 8.046 35.241 1.00 94.56 89 VAL A N 1
ATOM 722 C CA . VAL A 1 89 ? -43.365 7.340 33.964 1.00 94.56 89 VAL A CA 1
ATOM 723 C C . VAL A 1 89 ? -43.307 8.387 32.859 1.00 94.56 89 VAL A C 1
ATOM 725 O O . VAL A 1 89 ? -44.188 9.245 32.774 1.00 94.56 89 VAL A O 1
ATOM 728 N N . LEU A 1 90 ? -42.255 8.357 32.044 1.00 93.94 90 LEU A N 1
ATOM 729 C CA . LEU A 1 90 ? -42.126 9.270 30.916 1.00 93.94 90 LEU A CA 1
ATOM 730 C C . LEU A 1 90 ? -43.186 8.927 29.857 1.00 93.94 90 LEU A C 1
ATOM 732 O O . LEU A 1 90 ? -43.355 7.752 29.526 1.00 93.94 90 LEU A O 1
ATOM 736 N N . PRO A 1 91 ? -43.920 9.923 29.330 1.00 91.25 91 PRO A N 1
ATOM 737 C CA . PRO A 1 91 ? -44.948 9.672 28.331 1.00 91.25 91 PRO A CA 1
ATOM 738 C C . PRO A 1 91 ? -44.308 9.260 27.001 1.00 91.25 91 PRO A C 1
ATOM 740 O O . PRO A 1 91 ? -43.508 10.010 26.438 1.00 91.25 91 PRO A O 1
ATOM 743 N N . GLY A 1 92 ? -44.703 8.095 26.488 1.00 89.00 92 GLY A N 1
ATOM 744 C CA . GLY A 1 92 ? -44.246 7.577 25.205 1.00 89.00 92 GLY A CA 1
ATOM 745 C C . GLY A 1 92 ? -44.490 6.072 25.037 1.00 89.00 92 GLY A C 1
ATOM 746 O O . GLY A 1 92 ? -45.281 5.482 25.774 1.00 89.00 92 GLY A O 1
ATOM 747 N N . SER A 1 93 ? -43.882 5.463 24.018 1.00 85.88 93 SER A N 1
ATOM 748 C CA . SER A 1 93 ? -44.096 4.057 23.640 1.00 85.88 93 SER A CA 1
ATOM 749 C C . SER A 1 93 ? -43.340 3.056 24.513 1.00 85.88 93 SER A C 1
ATOM 751 O O . SER A 1 93 ? -43.727 1.883 24.584 1.00 85.88 93 SER A O 1
ATOM 753 N N . HIS A 1 94 ? -42.259 3.499 25.155 1.00 88.50 94 HIS A N 1
ATOM 754 C CA . HIS A 1 94 ? -41.368 2.643 25.932 1.00 88.50 94 HIS A CA 1
ATOM 755 C C . HIS A 1 94 ? -41.625 2.726 27.435 1.00 88.50 94 HIS A C 1
ATOM 757 O O . HIS A 1 94 ? -41.334 1.766 28.142 1.00 88.50 94 HIS A O 1
ATOM 763 N N . GLY A 1 95 ? -42.222 3.816 27.921 1.00 91.69 95 GLY A N 1
ATOM 764 C CA . GLY A 1 95 ? -42.690 3.941 29.300 1.00 91.69 95 GLY A CA 1
ATOM 765 C C . GLY A 1 95 ? -41.557 3.912 30.325 1.00 91.69 95 GLY A C 1
ATOM 766 O O . GLY A 1 95 ? -41.675 3.250 31.354 1.00 91.69 95 GLY A O 1
ATOM 767 N N . TYR A 1 96 ? -40.446 4.601 30.045 1.00 94.38 96 TYR A N 1
ATOM 768 C CA . TYR A 1 96 ? -39.312 4.680 30.971 1.00 94.38 96 TYR A CA 1
ATOM 769 C C . TYR A 1 96 ? -39.734 5.218 32.347 1.00 94.38 96 TYR A C 1
ATOM 771 O O . TYR A 1 96 ? -40.414 6.241 32.452 1.00 94.38 96 TYR A O 1
ATOM 779 N N . VAL A 1 97 ? -39.283 4.560 33.415 1.00 94.81 97 VAL A N 1
ATOM 780 C CA . VAL A 1 97 ? -39.592 4.921 34.804 1.00 94.81 97 VAL A CA 1
ATOM 781 C C . VAL A 1 97 ? -38.473 5.802 35.349 1.00 94.81 97 VAL A C 1
ATOM 783 O O . VAL A 1 97 ? -37.380 5.317 35.641 1.00 94.81 97 VAL A O 1
ATOM 786 N N . ALA A 1 98 ? -38.734 7.098 35.494 1.00 93.94 98 ALA A N 1
ATOM 787 C CA . ALA A 1 98 ? -37.805 8.061 36.070 1.00 93.94 98 ALA A CA 1
ATOM 788 C C . ALA A 1 98 ? -37.984 8.151 37.591 1.00 93.94 98 ALA A C 1
ATOM 790 O O . ALA A 1 98 ? -39.097 8.376 38.063 1.00 93.94 98 ALA A O 1
ATOM 791 N N . GLN A 1 99 ? -36.893 8.022 38.351 1.00 92.19 99 GLN A N 1
ATOM 792 C CA . GLN A 1 99 ? -36.859 8.224 39.804 1.00 92.19 99 GLN A CA 1
ATOM 793 C C . GLN A 1 99 ? -35.834 9.300 40.169 1.00 92.19 99 GLN A C 1
ATOM 795 O O . GLN A 1 99 ? -34.676 9.215 39.755 1.00 92.19 99 GLN A O 1
ATOM 800 N N . LEU A 1 100 ? -36.225 10.295 40.964 1.00 89.88 100 LEU A N 1
ATOM 801 C CA . LEU A 1 100 ? -35.305 11.316 41.464 1.00 89.88 100 LEU A CA 1
ATOM 802 C C . LEU A 1 100 ? -34.556 10.796 42.696 1.00 89.88 100 LEU A C 1
ATOM 804 O O . LEU A 1 100 ? -35.153 10.543 43.739 1.00 89.88 100 LEU A O 1
ATOM 808 N N . ASN A 1 101 ? -33.234 10.664 42.586 1.00 86.44 101 ASN A N 1
ATOM 809 C CA . ASN A 1 101 ? -32.356 10.208 43.659 1.00 86.44 101 ASN A CA 1
ATOM 810 C C . ASN A 1 101 ? -31.094 11.086 43.737 1.00 86.44 101 ASN A C 1
ATOM 812 O O . ASN A 1 101 ? -30.024 10.736 43.231 1.00 86.44 101 ASN A O 1
ATOM 816 N N . ILE A 1 102 ? -31.238 12.252 44.370 1.00 85.12 102 ILE A N 1
ATOM 817 C CA . ILE A 1 102 ? -30.172 13.259 44.492 1.00 85.12 102 ILE A CA 1
ATOM 818 C C . ILE A 1 102 ? -29.004 12.728 45.334 1.00 85.12 102 ILE A C 1
ATOM 820 O O . ILE A 1 102 ? -27.842 12.858 44.946 1.00 85.12 102 ILE A O 1
ATOM 824 N N . GLU A 1 103 ? -29.299 12.050 46.445 1.00 80.75 103 GLU A N 1
ATOM 825 C CA . GLU A 1 103 ? -28.283 11.489 47.341 1.00 80.75 103 GLU A CA 1
ATOM 826 C C . GLU A 1 103 ? -27.422 10.425 46.642 1.00 80.75 103 GLU A C 1
ATOM 828 O O . GLU A 1 103 ? -26.221 10.350 46.879 1.00 80.75 103 GLU A O 1
ATOM 833 N N . ARG A 1 104 ? -27.959 9.672 45.669 1.00 77.31 104 ARG A N 1
ATOM 834 C CA . ARG A 1 104 ? -27.144 8.779 44.819 1.00 77.31 104 ARG A CA 1
ATOM 835 C C . ARG A 1 104 ? -26.098 9.535 43.997 1.00 77.31 104 ARG A C 1
ATOM 837 O O . ARG A 1 104 ? -25.071 8.953 43.639 1.00 77.31 104 ARG A O 1
ATOM 844 N N . GLY A 1 105 ? -26.368 10.783 43.630 1.00 73.69 105 GLY A N 1
ATOM 845 C CA . GLY A 1 105 ? -25.414 11.648 42.942 1.00 73.69 105 GLY A CA 1
ATOM 846 C C . GLY A 1 105 ? -24.296 12.130 43.864 1.00 73.69 105 GLY A C 1
ATOM 847 O O . GLY A 1 105 ? -23.136 12.098 43.460 1.00 73.69 105 GLY A O 1
ATOM 848 N N . ILE A 1 106 ? -24.651 12.519 45.091 1.00 79.06 106 ILE A N 1
ATOM 849 C CA . ILE A 1 106 ? -23.773 13.243 46.025 1.00 79.06 106 ILE A CA 1
ATOM 850 C C . ILE A 1 106 ? -23.031 12.294 46.985 1.00 79.06 106 ILE A C 1
ATOM 852 O O . ILE A 1 106 ? -21.820 12.402 47.153 1.00 79.06 106 ILE A O 1
ATOM 856 N N . GLU A 1 107 ? -23.724 11.306 47.553 1.00 80.00 107 GLU A N 1
ATOM 857 C CA . GLU A 1 107 ? -23.228 10.432 48.634 1.00 80.00 107 GLU A CA 1
ATOM 858 C C . GLU A 1 107 ? -22.601 9.121 48.128 1.00 80.00 107 GLU A C 1
ATOM 860 O O . GLU A 1 107 ? -22.078 8.281 48.882 1.00 80.00 107 GLU A O 1
ATOM 865 N N . ARG A 1 108 ? -22.645 8.895 46.812 1.00 76.06 108 ARG A N 1
ATOM 866 C CA . ARG A 1 108 ? -22.080 7.696 46.193 1.00 76.06 108 ARG A CA 1
ATOM 867 C C . ARG A 1 108 ? -20.557 7.690 46.313 1.00 76.06 108 ARG A C 1
ATOM 869 O O . ARG A 1 108 ? -19.865 8.616 45.912 1.00 76.06 108 ARG A O 1
ATOM 876 N N . ARG A 1 109 ? -20.015 6.541 46.736 1.00 74.62 109 ARG A N 1
ATOM 877 C CA . ARG A 1 109 ? -18.567 6.269 46.698 1.00 74.62 109 ARG A CA 1
ATOM 878 C C . ARG A 1 109 ? -17.999 6.503 45.296 1.00 74.62 109 ARG A C 1
ATOM 880 O O . ARG A 1 109 ? -18.536 5.947 44.329 1.00 74.62 109 ARG A O 1
ATOM 887 N N . LYS A 1 110 ? -16.879 7.228 45.219 1.00 75.62 110 LYS A N 1
ATOM 888 C CA . LYS A 1 110 ? -16.118 7.415 43.979 1.00 75.62 110 LYS A CA 1
ATOM 889 C C . LYS A 1 110 ? -15.821 6.041 43.342 1.00 75.62 110 LYS A C 1
ATOM 891 O O . LYS A 1 110 ? -15.349 5.148 44.052 1.00 75.62 110 LYS A O 1
ATOM 896 N N . PRO A 1 111 ? -16.176 5.825 42.063 1.00 76.69 111 PRO A N 1
ATOM 897 C CA . PRO A 1 111 ? -15.849 4.596 41.345 1.00 76.69 111 PRO A CA 1
ATOM 898 C C . PRO A 1 111 ? -14.338 4.356 41.285 1.00 76.69 111 PRO A C 1
ATOM 900 O O . PRO A 1 111 ? -13.564 5.311 41.322 1.00 76.69 111 PRO A O 1
ATOM 903 N N . GLN A 1 112 ? -13.940 3.091 41.165 1.00 80.25 112 GLN A N 1
ATOM 904 C CA . GLN A 1 112 ? -12.573 2.752 40.772 1.00 80.25 112 GLN A CA 1
ATOM 905 C C . GLN A 1 112 ? -12.309 3.214 39.346 1.00 80.25 112 GLN A C 1
ATOM 907 O O . GLN A 1 112 ? -13.224 3.255 38.521 1.00 80.25 112 GLN A O 1
ATOM 912 N N . GLU A 1 113 ? -11.057 3.552 39.082 1.00 79.81 113 GLU A N 1
ATOM 913 C CA . GLU A 1 113 ? -10.598 3.842 37.737 1.00 79.81 113 GLU A CA 1
ATOM 914 C C . GLU A 1 113 ? -10.487 2.528 36.961 1.00 79.81 113 GLU A C 1
ATOM 916 O O . GLU A 1 113 ? -9.747 1.618 37.349 1.00 79.81 113 GLU A O 1
ATOM 921 N N . ILE A 1 114 ? -11.311 2.423 35.917 1.00 81.25 114 ILE A N 1
ATOM 922 C CA . ILE A 1 114 ? -11.332 1.296 34.992 1.00 81.25 114 ILE A CA 1
ATOM 923 C C . ILE A 1 114 ? -10.717 1.778 33.679 1.00 81.25 114 ILE A C 1
ATOM 925 O O . ILE A 1 114 ? -11.208 2.752 33.107 1.00 81.25 114 ILE A O 1
ATOM 929 N N . LEU A 1 115 ? -9.653 1.110 33.243 1.00 80.00 115 LEU A N 1
ATOM 930 C CA . LEU A 1 115 ? -8.825 1.467 32.088 1.00 80.00 115 LEU A CA 1
ATOM 931 C C . LEU A 1 115 ? -9.010 0.505 30.910 1.00 80.00 115 LEU A C 1
ATOM 933 O O . LEU A 1 115 ? -8.789 0.892 29.771 1.00 80.00 115 LEU A O 1
ATOM 937 N N . SER A 1 116 ? -9.421 -0.736 31.175 1.00 82.38 116 SER A N 1
ATOM 938 C CA . SER A 1 116 ? -9.697 -1.740 30.144 1.00 82.38 116 SER A CA 1
ATOM 939 C C . SER A 1 116 ? -10.756 -2.740 30.613 1.00 82.38 116 SER A C 1
ATOM 941 O O . SER A 1 116 ? -11.064 -2.832 31.807 1.00 82.38 116 SER A O 1
ATOM 943 N N . ILE A 1 117 ? -11.340 -3.495 29.677 1.00 83.69 117 ILE A N 1
ATOM 944 C CA . ILE A 1 117 ? -12.337 -4.537 29.984 1.00 83.69 117 ILE A CA 1
ATOM 945 C C . ILE A 1 117 ? -11.705 -5.734 30.702 1.00 83.69 117 ILE A C 1
ATOM 947 O O . ILE A 1 117 ? -12.348 -6.344 31.554 1.00 83.69 117 ILE A O 1
ATOM 951 N N . GLN A 1 118 ? -10.434 -6.021 30.421 1.00 82.69 118 GLN A N 1
ATOM 952 C CA . GLN A 1 118 ? -9.691 -7.137 31.013 1.00 82.69 118 GLN A CA 1
ATOM 953 C C . GLN A 1 118 ? -8.739 -6.711 32.151 1.00 82.69 118 GLN A C 1
ATOM 955 O O . GLN A 1 118 ? -7.903 -7.497 32.597 1.00 82.69 118 GLN A O 1
ATOM 960 N N . GLN A 1 119 ? -8.879 -5.486 32.675 1.00 81.19 119 GLN A N 1
ATOM 961 C CA . GLN A 1 119 ? -7.994 -4.917 33.700 1.00 81.19 119 GLN A CA 1
ATOM 962 C C . GLN A 1 119 ? -7.785 -5.844 34.904 1.00 81.19 119 GLN A C 1
ATOM 964 O O . GLN A 1 119 ? -8.753 -6.307 35.512 1.00 81.19 119 GLN A O 1
ATOM 969 N N . GLU A 1 120 ? -6.526 -6.039 35.308 1.00 80.88 120 GLU A N 1
ATOM 970 C CA . GLU A 1 120 ? -6.129 -6.892 36.435 1.00 80.88 120 GLU A CA 1
ATOM 971 C C . GLU A 1 120 ? -6.809 -6.559 37.768 1.00 80.88 120 GLU A C 1
ATOM 973 O O . GLU A 1 120 ? -7.044 -5.397 38.110 1.00 80.88 120 GLU A O 1
ATOM 978 N N . PHE A 1 121 ? -7.127 -7.600 38.548 1.00 79.12 121 PHE A N 1
ATOM 979 C CA . PHE A 1 121 ? -7.746 -7.443 39.862 1.00 79.12 121 PHE A CA 1
ATOM 980 C C . PHE A 1 121 ? -6.771 -6.776 40.834 1.00 79.12 121 PHE A C 1
ATOM 982 O O . PHE A 1 121 ? -5.696 -7.303 41.114 1.00 79.12 121 PHE A O 1
ATOM 989 N N . ASN A 1 122 ? -7.184 -5.659 41.435 1.00 74.31 122 ASN A N 1
ATOM 990 C CA . ASN A 1 122 ? -6.352 -4.934 42.388 1.00 74.31 122 ASN A CA 1
ATOM 991 C C . ASN A 1 122 ? -6.808 -5.159 43.842 1.00 74.31 122 ASN A C 1
ATOM 993 O O . ASN A 1 122 ? -7.790 -4.576 44.311 1.00 74.31 122 ASN A O 1
ATOM 997 N N . LYS A 1 123 ? -6.032 -5.954 44.595 1.00 75.62 123 LYS A N 1
ATOM 998 C CA . LYS A 1 123 ? -6.268 -6.251 46.024 1.00 75.62 123 LYS A CA 1
ATOM 999 C C . LYS A 1 123 ? -6.214 -5.016 46.932 1.00 75.62 123 LYS A C 1
ATOM 1001 O O . LYS A 1 123 ? -6.858 -5.008 47.987 1.00 75.62 123 LYS A O 1
ATOM 1006 N N . SER A 1 124 ? -5.458 -3.980 46.562 1.00 78.00 124 SER A N 1
ATOM 1007 C CA . SER A 1 124 ? -5.278 -2.786 47.401 1.00 78.00 124 SER A CA 1
ATOM 1008 C C . SER A 1 124 ? -6.514 -1.879 47.396 1.00 78.00 124 SER A C 1
ATOM 1010 O O . SER A 1 124 ? -6.862 -1.307 48.430 1.00 78.00 124 SER A O 1
ATOM 1012 N N . GLN A 1 125 ? -7.257 -1.845 46.288 1.00 73.81 125 GLN A N 1
ATOM 1013 C CA . GLN A 1 125 ? -8.486 -1.065 46.160 1.00 73.81 125 GLN A CA 1
ATOM 1014 C C . GLN A 1 125 ? -9.670 -1.700 46.916 1.00 73.81 125 GLN A C 1
ATOM 1016 O O . GLN A 1 125 ? -9.582 -2.800 47.477 1.00 73.81 125 GLN A O 1
ATOM 1021 N N . PHE A 1 126 ? -10.800 -0.982 46.974 1.00 69.50 126 PHE A N 1
ATOM 1022 C CA . PHE A 1 126 ? -12.024 -1.490 47.598 1.00 69.50 126 PHE A CA 1
ATOM 1023 C C . PHE A 1 126 ? -12.467 -2.801 46.932 1.00 69.50 126 PHE A C 1
ATOM 1025 O O . PHE A 1 126 ? -12.745 -2.853 45.737 1.00 69.50 126 PHE A O 1
ATOM 1032 N N . ASN A 1 127 ? -12.607 -3.859 47.715 1.00 70.12 127 ASN A N 1
ATOM 1033 C CA . ASN A 1 127 ? -13.176 -5.112 47.252 1.00 70.12 127 ASN A CA 1
ATOM 1034 C C . ASN A 1 127 ? -14.079 -5.698 48.336 1.00 70.12 127 ASN A C 1
ATOM 1036 O O . ASN A 1 127 ? -14.041 -5.258 49.487 1.00 70.12 127 ASN A O 1
ATOM 1040 N N . PHE A 1 128 ? -14.930 -6.653 47.967 1.00 65.25 128 PHE A N 1
ATOM 1041 C CA . PHE A 1 128 ? -15.916 -7.206 48.894 1.00 65.25 128 PHE A CA 1
ATOM 1042 C C . PHE A 1 128 ? -15.312 -8.010 50.061 1.00 65.25 128 PHE A C 1
ATOM 1044 O O . PHE A 1 128 ? -16.044 -8.310 50.995 1.00 65.25 128 PHE A O 1
ATOM 1051 N N . ASN A 1 129 ? -13.990 -8.248 50.092 1.00 63.00 129 ASN A N 1
ATOM 1052 C CA . ASN A 1 129 ? -13.319 -8.810 51.275 1.00 63.00 129 ASN A CA 1
ATOM 1053 C C . ASN A 1 129 ? -13.218 -7.806 52.423 1.00 63.00 129 ASN A C 1
ATOM 1055 O O . ASN A 1 129 ? -12.879 -8.179 53.535 1.00 63.00 129 ASN A O 1
ATOM 1059 N N . LYS A 1 130 ? -13.498 -6.527 52.161 1.00 67.25 130 LYS A N 1
ATOM 1060 C CA . LYS A 1 130 ? -13.314 -5.424 53.109 1.00 67.25 130 LYS A CA 1
ATOM 1061 C C . LYS A 1 130 ? -14.640 -4.754 53.491 1.00 67.25 130 LYS A C 1
ATOM 1063 O O . LYS A 1 130 ? -14.658 -3.564 53.800 1.00 67.25 130 LYS A O 1
ATOM 1068 N N . ILE A 1 131 ? -15.767 -5.457 53.362 1.00 71.44 131 ILE A N 1
ATOM 1069 C CA . ILE A 1 131 ? -17.079 -4.935 53.781 1.00 71.44 131 ILE A CA 1
ATOM 1070 C C . ILE A 1 131 ? -17.169 -5.008 55.301 1.00 71.44 131 ILE A C 1
ATOM 1072 O O . ILE A 1 131 ? -16.705 -5.978 55.892 1.00 71.44 131 ILE A O 1
ATOM 1076 N N . ASN A 1 132 ? -17.807 -4.017 55.920 1.00 74.62 132 ASN A N 1
ATOM 1077 C CA . ASN A 1 132 ? -18.179 -4.118 57.323 1.00 74.62 132 ASN A CA 1
ATOM 1078 C C . ASN A 1 132 ? -19.148 -5.310 57.508 1.00 74.62 132 ASN A C 1
ATOM 1080 O O . ASN A 1 132 ? -20.199 -5.300 56.866 1.00 74.62 132 ASN A O 1
ATOM 1084 N N . PRO A 1 133 ? -18.847 -6.310 58.357 1.00 74.88 133 PRO A N 1
ATOM 1085 C CA . PRO A 1 133 ? -19.736 -7.449 58.599 1.00 74.88 133 PRO A CA 1
ATOM 1086 C C . PRO A 1 133 ? -21.189 -7.061 58.917 1.00 74.88 133 PRO A C 1
ATOM 1088 O O . PRO A 1 133 ? -22.109 -7.760 58.501 1.00 74.88 133 PRO A O 1
ATOM 1091 N N . ASP A 1 134 ? -21.414 -5.904 59.548 1.00 79.06 134 ASP A N 1
ATOM 1092 C CA . ASP A 1 134 ? -22.754 -5.375 59.830 1.00 79.06 134 ASP A CA 1
ATOM 1093 C C . ASP A 1 134 ? -23.567 -5.008 58.565 1.00 79.06 134 ASP A C 1
ATOM 1095 O O . ASP A 1 134 ? -24.799 -5.026 58.588 1.00 79.06 134 ASP A O 1
ATOM 1099 N N . GLU A 1 135 ? -22.909 -4.703 57.436 1.00 76.38 135 GLU A N 1
ATOM 1100 C CA . GLU A 1 135 ? -23.560 -4.426 56.140 1.00 76.38 135 GLU A CA 1
ATOM 1101 C C . GLU A 1 135 ? -24.017 -5.712 55.412 1.00 76.38 135 GLU A C 1
ATOM 1103 O O . GLU A 1 135 ? -24.680 -5.635 54.367 1.00 76.38 135 GLU A O 1
ATOM 1108 N N . ILE A 1 136 ? -23.653 -6.899 55.912 1.00 78.25 136 ILE A N 1
ATOM 1109 C CA . ILE A 1 136 ? -24.042 -8.181 55.313 1.00 78.25 136 ILE A CA 1
ATOM 1110 C C . ILE A 1 136 ? -25.460 -8.533 55.774 1.00 78.25 136 ILE A C 1
ATOM 1112 O O . ILE A 1 136 ? -25.748 -8.553 56.970 1.00 78.25 136 ILE A O 1
ATOM 1116 N N . LEU A 1 137 ? -26.364 -8.809 54.829 1.00 81.94 137 LEU A N 1
ATOM 1117 C CA . LEU A 1 137 ? -27.739 -9.219 55.146 1.00 81.94 137 LEU A CA 1
ATOM 1118 C C . LEU A 1 137 ? -27.790 -10.688 55.568 1.00 81.94 137 LEU A C 1
ATOM 1120 O O . LEU A 1 137 ? -28.246 -11.004 56.663 1.00 81.94 137 LEU A O 1
ATOM 1124 N N . PHE A 1 138 ? -27.323 -11.566 54.684 1.00 82.12 138 PHE A N 1
ATOM 1125 C CA . PHE A 1 138 ? -27.232 -13.006 54.891 1.00 82.12 138 PHE A CA 1
ATOM 1126 C C . PHE A 1 138 ? -26.337 -13.651 53.822 1.00 82.12 138 PHE A C 1
ATOM 1128 O O . PHE A 1 138 ? -25.963 -13.017 52.829 1.00 82.12 138 PHE A O 1
ATOM 1135 N N . GLU A 1 139 ? -26.001 -14.917 54.028 1.00 79.62 139 GLU A N 1
ATOM 1136 C CA . GLU A 1 139 ? -25.318 -15.791 53.079 1.00 79.62 139 GLU A CA 1
ATOM 1137 C C . GLU A 1 139 ? -26.315 -16.749 52.431 1.00 79.62 139 GLU A C 1
ATOM 1139 O O . GLU A 1 139 ? -27.049 -17.439 53.127 1.00 79.62 139 GLU A O 1
ATOM 1144 N N . MET A 1 140 ? -26.379 -16.762 51.102 1.00 81.94 140 MET A N 1
ATOM 1145 C CA . MET A 1 140 ? -27.220 -17.680 50.341 1.00 81.94 140 MET A CA 1
ATOM 1146 C C . MET A 1 140 ? -26.513 -19.015 50.163 1.00 81.94 140 MET A C 1
ATOM 1148 O O . MET A 1 140 ? -25.430 -19.060 49.577 1.00 81.94 140 MET A O 1
ATOM 1152 N N . ILE A 1 141 ? -27.181 -20.069 50.624 1.00 80.44 141 ILE A N 1
ATOM 1153 C CA . ILE A 1 141 ? -26.712 -21.451 50.585 1.00 80.44 141 ILE A CA 1
ATOM 1154 C C . ILE A 1 141 ? -27.741 -22.288 49.834 1.00 80.44 141 ILE A C 1
ATOM 1156 O O . ILE A 1 141 ? -28.923 -22.274 50.191 1.00 80.44 141 ILE A O 1
ATOM 1160 N N . LYS A 1 142 ? -27.317 -22.999 48.791 1.00 81.31 142 LYS A N 1
ATOM 1161 C CA . LYS A 1 142 ? -28.209 -23.890 48.049 1.00 81.31 142 LYS A CA 1
ATOM 1162 C C . LYS A 1 142 ? -28.119 -25.283 48.660 1.00 81.31 142 LYS A C 1
ATOM 1164 O O . LYS A 1 142 ? -27.058 -25.897 48.640 1.00 81.31 142 LYS A O 1
ATOM 1169 N N . ASP A 1 143 ? -29.236 -25.793 49.171 1.00 79.94 143 ASP A N 1
ATOM 1170 C CA . ASP A 1 143 ? -29.314 -27.141 49.737 1.00 79.94 143 ASP A CA 1
ATOM 1171 C C . ASP A 1 143 ? -29.109 -28.178 48.622 1.00 79.94 143 ASP A C 1
ATOM 1173 O O . ASP A 1 143 ? -30.020 -28.516 47.861 1.00 79.94 143 ASP A O 1
ATOM 1177 N N . THR A 1 144 ? -27.862 -28.614 48.463 1.00 65.38 144 THR A N 1
ATOM 1178 C CA . THR A 1 144 ? -27.468 -29.702 47.575 1.00 65.38 144 THR A CA 1
ATOM 1179 C C . THR A 1 144 ? -27.058 -30.868 48.464 1.00 65.38 144 THR A C 1
ATOM 1181 O O . THR A 1 144 ? -26.186 -30.735 49.317 1.00 65.38 144 THR A O 1
ATOM 1184 N N . HIS A 1 145 ? -27.683 -32.035 48.292 1.00 47.94 145 HIS A N 1
ATOM 1185 C CA . HIS A 1 145 ? -27.424 -33.239 49.100 1.00 47.94 145 HIS A CA 1
ATOM 1186 C C . HIS A 1 145 ? -26.010 -33.851 48.916 1.00 47.94 145 HIS A C 1
ATOM 1188 O O . HIS A 1 145 ? -25.796 -35.030 49.187 1.00 47.94 145 HIS A O 1
ATOM 1194 N N . THR A 1 146 ? -25.023 -33.073 48.473 1.00 38.34 146 THR A N 1
ATOM 1195 C CA . THR A 1 146 ? -23.650 -33.494 48.185 1.00 38.34 146 THR A CA 1
ATOM 1196 C C . THR A 1 146 ? -22.667 -32.476 48.752 1.00 38.34 146 THR A C 1
ATOM 1198 O O . THR A 1 146 ? -22.275 -31.528 48.079 1.00 38.34 146 THR A O 1
ATOM 1201 N N . ALA A 1 147 ? -22.261 -32.689 50.003 1.00 35.38 147 ALA A N 1
ATOM 1202 C CA . ALA A 1 147 ? -21.147 -31.988 50.625 1.00 35.38 147 ALA A CA 1
ATOM 1203 C C . ALA A 1 147 ? -19.839 -32.730 50.329 1.00 35.38 147 ALA A C 1
ATOM 1205 O O . ALA A 1 147 ? -19.643 -33.818 50.861 1.00 35.38 147 ALA A O 1
ATOM 1206 N N . LEU A 1 148 ? -18.949 -32.132 49.537 1.00 32.31 148 LEU A N 1
ATOM 1207 C CA . LEU A 1 148 ? -17.497 -32.329 49.610 1.00 32.31 148 LEU A CA 1
ATOM 1208 C C . LEU A 1 148 ? -16.842 -31.022 49.140 1.00 32.31 148 LEU A C 1
ATOM 1210 O O . LEU A 1 148 ? -16.827 -30.724 47.950 1.00 32.31 148 LEU A O 1
ATOM 1214 N N . ALA A 1 149 ? -16.369 -30.215 50.090 1.00 32.25 149 ALA A N 1
ATOM 1215 C CA . ALA A 1 149 ? -15.499 -29.081 49.814 1.00 32.25 149 ALA A CA 1
ATOM 1216 C C . ALA A 1 149 ? -14.051 -29.574 49.920 1.00 32.25 149 ALA A C 1
ATOM 1218 O O . ALA A 1 149 ? -13.616 -29.929 51.015 1.00 32.25 149 ALA A O 1
ATOM 1219 N N . ASP A 1 150 ? -13.334 -29.614 48.797 1.00 29.20 150 ASP A N 1
ATOM 1220 C CA . ASP A 1 150 ? -11.874 -29.680 48.813 1.00 29.20 150 ASP A CA 1
ATOM 1221 C C . ASP A 1 150 ? -11.333 -28.278 49.133 1.00 29.20 150 ASP A C 1
ATOM 1223 O O . ASP A 1 150 ? -11.631 -27.296 48.447 1.00 29.20 150 ASP A O 1
ATOM 1227 N N . GLU A 1 151 ? -10.569 -28.190 50.223 1.00 31.02 151 GLU A N 1
ATOM 1228 C CA . GLU A 1 151 ? -9.748 -27.036 50.583 1.00 31.02 151 GLU A CA 1
ATOM 1229 C C . GLU A 1 151 ? -8.554 -26.953 49.622 1.00 31.02 151 GLU A C 1
ATOM 1231 O O . GLU A 1 151 ? -7.479 -27.466 49.918 1.00 31.02 151 GLU A O 1
ATOM 1236 N N . ASP A 1 152 ? -8.726 -26.296 48.475 1.00 30.86 152 ASP A N 1
ATOM 1237 C CA . ASP A 1 152 ? -7.608 -25.925 47.606 1.00 30.86 152 ASP A CA 1
ATOM 1238 C C . ASP A 1 152 ? -7.509 -24.400 47.458 1.00 30.86 152 ASP A C 1
ATOM 1240 O O . ASP A 1 152 ? -8.506 -23.673 47.500 1.00 30.86 152 ASP A O 1
ATOM 1244 N N . GLN A 1 153 ? -6.272 -23.904 47.354 1.00 33.94 153 GLN A N 1
ATOM 1245 C CA . GLN A 1 153 ? -5.929 -22.478 47.352 1.00 33.94 153 GLN A CA 1
ATOM 1246 C C . GLN A 1 153 ? -6.830 -21.654 46.424 1.00 33.94 153 GLN A C 1
ATOM 1248 O O . GLN A 1 153 ? -6.839 -21.814 45.205 1.00 33.94 153 GLN A O 1
ATOM 1253 N N . MET A 1 154 ? -7.564 -20.717 47.022 1.00 38.44 154 MET A N 1
ATOM 1254 C CA . MET A 1 154 ? -8.569 -19.948 46.308 1.00 38.44 154 MET A CA 1
ATOM 1255 C C . MET A 1 154 ? -7.989 -18.983 45.266 1.00 38.44 154 MET A C 1
ATOM 1257 O O . MET A 1 154 ? -7.156 -18.133 45.609 1.00 38.44 154 MET A O 1
ATOM 1261 N N . PRO A 1 155 ? -8.506 -19.005 44.025 1.00 40.88 155 PRO A N 1
ATOM 1262 C CA . PRO A 1 155 ? -8.172 -18.003 43.027 1.00 40.88 155 PRO A CA 1
ATOM 1263 C C . PRO A 1 155 ? -8.694 -16.609 43.436 1.00 40.88 155 PRO A C 1
ATOM 1265 O O . PRO A 1 155 ? -9.645 -16.485 44.216 1.00 40.88 155 PRO A O 1
ATOM 1268 N N . PRO A 1 156 ? -8.081 -15.524 42.927 1.00 48.44 156 PRO A N 1
ATOM 1269 C CA . PRO A 1 156 ? -8.555 -14.165 43.171 1.00 48.44 156 PRO A CA 1
ATOM 1270 C C . PRO A 1 156 ? -10.012 -13.980 42.699 1.00 48.44 156 PRO A C 1
ATOM 1272 O O . PRO A 1 156 ? -10.460 -14.693 41.800 1.00 48.44 156 PRO A O 1
ATOM 1275 N N . PRO A 1 157 ? -10.759 -13.002 43.254 1.00 57.72 157 PRO A N 1
ATOM 1276 C CA . PRO A 1 157 ? -12.131 -12.723 42.840 1.00 57.72 157 PRO A CA 1
ATOM 1277 C C . PRO A 1 157 ? -12.230 -12.553 41.321 1.00 57.72 157 PRO A C 1
ATOM 1279 O O . PRO A 1 157 ? -11.543 -11.699 40.750 1.00 57.72 157 PRO A O 1
ATOM 1282 N N . SER A 1 158 ? -13.096 -13.346 40.677 1.00 58.12 158 SER A N 1
ATOM 1283 C CA . SER A 1 158 ? -13.353 -13.212 39.241 1.00 58.12 158 SER A CA 1
ATOM 1284 C C . SER A 1 158 ? -13.821 -11.791 38.918 1.00 58.12 158 SER A C 1
ATOM 1286 O O . SER A 1 158 ? -14.491 -11.134 39.721 1.00 58.12 158 SER A O 1
ATOM 1288 N N . ARG A 1 159 ? -13.456 -11.302 37.736 1.00 66.12 159 ARG A N 1
ATOM 1289 C CA . ARG A 1 159 ? -13.903 -10.016 37.174 1.00 66.12 159 ARG A CA 1
ATOM 1290 C C . ARG A 1 159 ? -14.997 -10.208 36.119 1.00 66.12 159 ARG A C 1
ATOM 1292 O O . ARG A 1 159 ? -15.737 -9.271 35.831 1.00 66.12 159 ARG A O 1
ATOM 1299 N N . ILE A 1 160 ? -15.112 -11.433 35.612 1.00 79.12 160 ILE A N 1
ATOM 1300 C CA . ILE A 1 160 ? -16.006 -11.874 34.543 1.00 79.12 160 ILE A CA 1
ATOM 1301 C C . ILE A 1 160 ? -17.185 -12.626 35.170 1.00 79.12 160 ILE A C 1
ATOM 1303 O O . ILE A 1 160 ? -17.057 -13.202 36.257 1.00 79.12 160 ILE A O 1
ATOM 1307 N N . LEU A 1 161 ? -18.347 -12.586 34.517 1.00 84.06 161 LEU A N 1
ATOM 1308 C CA . LEU A 1 161 ? -19.519 -13.354 34.931 1.00 84.06 161 LEU A CA 1
ATOM 1309 C C . LEU A 1 161 ? -19.205 -14.849 34.919 1.00 84.06 161 LEU A C 1
ATOM 1311 O O . LEU A 1 161 ? -18.948 -15.432 33.877 1.00 84.06 161 LEU A O 1
ATOM 1315 N N . THR A 1 162 ? -19.260 -15.481 36.088 1.00 85.00 162 THR A N 1
ATOM 1316 C CA . THR A 1 162 ? -19.135 -16.935 36.191 1.00 85.00 162 THR A CA 1
ATOM 1317 C C . THR A 1 162 ? -20.501 -17.595 36.075 1.00 85.00 162 THR A C 1
ATOM 1319 O O . THR A 1 162 ? -21.517 -17.021 36.482 1.00 85.00 162 THR A O 1
ATOM 1322 N N . ARG A 1 163 ? -20.515 -18.851 35.620 1.00 85.19 163 ARG A N 1
ATOM 1323 C CA . ARG A 1 163 ? -21.721 -19.690 35.559 1.00 85.19 163 ARG A CA 1
ATOM 1324 C C . ARG A 1 163 ? -22.501 -19.673 36.872 1.00 85.19 163 ARG A C 1
ATOM 1326 O O . ARG A 1 163 ? -23.700 -19.415 36.878 1.00 85.19 163 ARG A O 1
ATOM 1333 N N . SER A 1 164 ? -21.806 -19.881 37.992 1.00 81.12 164 SER A N 1
ATOM 1334 C CA . SER A 1 164 ? -22.413 -19.877 39.327 1.00 81.12 164 SER A CA 1
ATOM 1335 C C . SER A 1 164 ? -23.036 -18.525 39.680 1.00 81.12 164 SER A C 1
ATOM 1337 O O . SER A 1 164 ? -24.095 -18.486 40.297 1.00 81.12 164 SER A O 1
ATOM 1339 N N . ALA A 1 165 ? -22.427 -17.405 39.273 1.00 85.56 165 ALA A N 1
ATOM 1340 C CA . ALA A 1 165 ? -23.009 -16.089 39.512 1.00 85.56 165 ALA A CA 1
ATOM 1341 C C . ALA A 1 165 ? -24.282 -15.877 38.684 1.00 85.56 165 ALA A C 1
ATOM 1343 O O . ALA A 1 165 ? -25.286 -15.428 39.234 1.00 85.56 165 ALA A O 1
ATOM 1344 N N . VAL A 1 166 ? -24.273 -16.230 37.395 1.00 89.94 166 VAL A N 1
ATOM 1345 C CA . VAL A 1 166 ? -25.470 -16.147 36.543 1.00 89.94 166 VAL A CA 1
ATOM 1346 C C . VAL A 1 166 ? -26.599 -16.998 37.124 1.00 89.94 166 VAL A C 1
ATOM 1348 O O . VAL A 1 166 ? -27.701 -16.486 37.326 1.00 89.94 166 VAL A O 1
ATOM 1351 N N . GLN A 1 167 ? -26.295 -18.246 37.486 1.00 90.44 167 GLN A N 1
ATOM 1352 C CA . GLN A 1 167 ? -27.241 -19.176 38.095 1.00 90.44 167 GLN A CA 1
ATOM 1353 C C . GLN A 1 167 ? -27.867 -18.596 39.362 1.00 90.44 167 GLN A C 1
ATOM 1355 O O . GLN A 1 167 ? -29.086 -18.466 39.442 1.00 90.44 167 GLN A O 1
ATOM 1360 N N . VAL A 1 168 ? -27.052 -18.159 40.323 1.00 87.81 168 VAL A N 1
ATOM 1361 C CA . VAL A 1 168 ? -27.564 -17.574 41.567 1.00 87.81 168 VAL A CA 1
ATOM 1362 C C . VAL A 1 168 ? -28.372 -16.300 41.302 1.00 87.81 168 VAL A C 1
ATOM 1364 O O . VAL A 1 168 ? -29.355 -16.030 41.994 1.00 87.81 168 VAL A O 1
ATOM 1367 N N . GLY A 1 169 ? -28.001 -15.514 40.288 1.00 91.25 169 GLY A N 1
ATOM 1368 C CA . GLY A 1 169 ? -28.786 -14.369 39.837 1.00 91.25 169 GLY A CA 1
ATOM 1369 C C . GLY A 1 169 ? -30.196 -14.762 39.391 1.00 91.25 169 GLY A C 1
ATOM 1370 O O . GLY A 1 169 ? -31.160 -14.137 39.833 1.00 91.25 169 GLY A O 1
ATOM 1371 N N . ILE A 1 170 ? -30.317 -15.801 38.559 1.00 94.00 170 ILE A N 1
ATOM 1372 C CA . ILE A 1 170 ? -31.601 -16.333 38.076 1.00 94.00 170 ILE A CA 1
ATOM 1373 C C . ILE A 1 170 ? -32.413 -16.901 39.243 1.00 94.00 170 ILE A C 1
ATOM 1375 O O . ILE A 1 170 ? -33.576 -16.542 39.418 1.00 94.00 170 ILE A O 1
ATOM 1379 N N . GLU A 1 171 ? -31.794 -17.732 40.080 1.00 93.44 171 GLU A N 1
ATOM 1380 C CA . GLU A 1 171 ? -32.440 -18.373 41.230 1.00 93.44 171 GLU A CA 1
ATOM 1381 C C . GLU A 1 171 ? -32.955 -17.337 42.234 1.00 93.44 171 GLU A C 1
ATOM 1383 O O . GLU A 1 171 ? -34.060 -17.467 42.748 1.00 93.44 171 GLU A O 1
ATOM 1388 N N . SER A 1 172 ? -32.228 -16.236 42.434 1.00 92.19 172 SER A N 1
ATOM 1389 C CA . SER A 1 172 ? -32.689 -15.131 43.280 1.00 92.19 172 SER A CA 1
ATOM 1390 C C . SER A 1 172 ? -33.959 -14.461 42.739 1.00 92.19 172 SER A C 1
ATOM 1392 O O . SER A 1 172 ? -34.827 -14.081 43.521 1.00 92.19 172 SER A O 1
ATOM 1394 N N . VAL A 1 173 ? -34.104 -14.322 41.413 1.00 93.81 173 VAL A N 1
ATOM 1395 C CA . VAL A 1 173 ? -35.360 -13.845 40.795 1.00 93.81 173 VAL A CA 1
ATOM 1396 C C . VAL A 1 173 ? -36.478 -14.877 40.966 1.00 93.81 173 VAL A C 1
ATOM 1398 O O . VAL A 1 173 ? -37.634 -14.505 41.174 1.00 93.81 173 VAL A O 1
ATOM 1401 N N . LEU A 1 174 ? -36.143 -16.170 40.906 1.00 93.88 174 LEU A N 1
ATOM 1402 C CA . LEU A 1 174 ? -37.098 -17.263 41.087 1.00 93.88 174 LEU A CA 1
ATOM 1403 C C . LEU A 1 174 ? -37.610 -17.391 42.533 1.00 93.88 174 LEU A C 1
ATOM 1405 O O . LEU A 1 174 ? -38.767 -17.747 42.733 1.00 93.88 174 LEU A O 1
ATOM 1409 N N . LEU A 1 175 ? -36.790 -17.062 43.533 1.00 93.31 175 LEU A N 1
ATOM 1410 C CA . LEU A 1 175 ? -37.155 -17.085 44.958 1.00 93.31 175 LEU A CA 1
ATOM 1411 C C . LEU A 1 175 ? -38.089 -15.938 45.381 1.00 93.31 175 LEU A C 1
ATOM 1413 O O . LEU A 1 175 ? -38.755 -16.017 46.419 1.00 93.31 175 LEU A O 1
ATOM 1417 N N . SER A 1 176 ? -38.121 -14.850 44.611 1.00 91.75 176 SER A N 1
ATOM 1418 C CA . SER A 1 176 ? -38.994 -13.712 44.887 1.00 91.75 176 SER A CA 1
ATOM 1419 C C . SER A 1 176 ? -40.395 -13.943 44.323 1.00 91.75 176 SER A C 1
ATOM 1421 O O . SER A 1 176 ? -40.565 -14.360 43.173 1.00 91.75 176 SER A O 1
ATOM 1423 N N . SER A 1 177 ? -41.400 -13.636 45.142 1.00 90.88 177 SER A N 1
ATOM 1424 C CA . SER A 1 177 ? -42.805 -13.536 44.731 1.00 90.88 177 SER A CA 1
ATOM 1425 C C . SER A 1 177 ? -43.161 -12.158 44.172 1.00 90.88 177 SER A C 1
ATOM 1427 O O . SER A 1 177 ? -44.235 -11.990 43.596 1.00 90.88 177 SER A O 1
ATOM 1429 N N . ASP A 1 178 ? -42.272 -11.173 44.327 1.00 88.50 178 ASP A N 1
ATOM 1430 C CA . ASP A 1 178 ? -42.467 -9.814 43.837 1.00 88.50 178 ASP A CA 1
ATOM 1431 C C . ASP A 1 178 ? -41.893 -9.680 42.409 1.00 88.50 178 ASP A C 1
ATOM 1433 O O . ASP A 1 178 ? -40.674 -9.754 42.222 1.00 88.50 178 ASP A O 1
ATOM 1437 N N . PRO A 1 179 ? -42.728 -9.435 41.379 1.00 88.44 179 PRO A N 1
ATOM 1438 C CA . PRO A 1 179 ? -42.253 -9.266 40.002 1.00 88.44 179 PRO A CA 1
ATOM 1439 C C . PRO A 1 179 ? -41.342 -8.040 39.821 1.00 88.44 179 PRO A C 1
ATOM 1441 O O . PRO A 1 179 ? -40.643 -7.928 38.815 1.00 88.44 179 PRO A O 1
ATOM 1444 N N . GLY A 1 180 ? -41.340 -7.109 40.776 1.00 88.38 180 GLY A N 1
ATOM 1445 C CA . GLY A 1 180 ? -40.454 -5.957 40.823 1.00 88.38 180 GLY A CA 1
ATOM 1446 C C . GLY A 1 180 ? -39.041 -6.268 41.317 1.00 88.38 180 GLY A C 1
ATOM 1447 O O . GLY A 1 180 ? -38.203 -5.361 41.256 1.00 88.38 180 GLY A O 1
ATOM 1448 N N . PHE A 1 181 ? -38.754 -7.490 41.791 1.00 92.44 181 PHE A N 1
ATOM 1449 C CA . PHE A 1 181 ? -37.401 -7.909 42.152 1.00 92.44 181 PHE A CA 1
ATOM 1450 C C . PHE A 1 181 ? -36.567 -8.251 40.914 1.00 92.44 181 PHE A C 1
ATOM 1452 O O . PHE A 1 181 ? -36.925 -9.107 40.105 1.00 92.44 181 PHE A O 1
ATOM 1459 N N . ARG A 1 182 ? -35.433 -7.566 40.759 1.00 92.81 182 ARG A N 1
ATOM 1460 C CA . ARG A 1 182 ? -34.596 -7.632 39.555 1.00 92.81 182 ARG A CA 1
ATOM 1461 C C . ARG A 1 182 ? -33.137 -7.735 39.906 1.00 92.81 182 ARG A C 1
ATOM 1463 O O . ARG A 1 182 ? -32.715 -7.222 40.939 1.00 92.81 182 ARG A O 1
ATOM 1470 N N . VAL A 1 183 ? -32.364 -8.342 39.017 1.00 93.81 183 VAL A N 1
ATOM 1471 C CA . VAL A 1 183 ? -30.931 -8.577 39.207 1.00 93.81 183 VAL A CA 1
ATOM 1472 C C . VAL A 1 183 ? -30.169 -8.026 38.019 1.00 93.81 183 VAL A C 1
ATOM 1474 O O . VAL A 1 183 ? -30.704 -7.955 36.923 1.00 93.81 183 VAL A O 1
ATOM 1477 N N . GLY A 1 184 ? -28.919 -7.628 38.188 1.00 93.00 184 GLY A N 1
ATOM 1478 C CA . GLY A 1 184 ? -28.093 -7.300 37.040 1.00 93.00 184 GLY A CA 1
ATOM 1479 C C . GLY A 1 184 ? -26.616 -7.165 37.347 1.00 93.00 184 GLY A C 1
ATOM 1480 O O . GLY A 1 184 ? -26.183 -7.177 38.500 1.00 93.00 184 GLY A O 1
ATOM 1481 N N . PHE A 1 185 ? -25.847 -7.002 36.284 1.00 93.19 185 PHE A N 1
ATOM 1482 C CA . PHE A 1 185 ? -24.400 -6.910 36.283 1.00 93.19 185 PHE A CA 1
ATOM 1483 C C . PHE A 1 185 ? -23.939 -5.837 35.291 1.00 93.19 185 PHE A C 1
ATOM 1485 O O . PHE A 1 185 ? -24.575 -5.591 34.267 1.00 93.19 185 PHE A O 1
ATOM 1492 N N . ASN A 1 186 ? -22.822 -5.191 35.612 1.00 92.81 186 ASN A N 1
ATOM 1493 C CA . ASN A 1 186 ? -22.128 -4.271 34.719 1.00 92.81 186 ASN A CA 1
ATOM 1494 C C . ASN A 1 186 ? -20.700 -4.795 34.556 1.00 92.81 186 ASN A C 1
ATOM 1496 O O . ASN A 1 186 ? -20.001 -4.899 35.570 1.00 92.81 186 ASN A O 1
ATOM 1500 N N . SER A 1 187 ? -20.265 -5.093 33.330 1.00 93.56 187 SER A N 1
ATOM 1501 C CA . SER A 1 187 ? -18.866 -5.434 33.060 1.00 93.56 187 SER A CA 1
ATOM 1502 C C . SER A 1 187 ? -17.952 -4.216 33.239 1.00 93.56 187 SER A C 1
ATOM 1504 O O . SER A 1 187 ? -18.401 -3.061 33.309 1.00 93.56 187 SER A O 1
ATOM 1506 N N . LEU A 1 188 ? -16.640 -4.455 33.267 1.00 89.50 188 LEU A N 1
ATOM 1507 C CA . LEU A 1 188 ? -15.657 -3.388 33.067 1.00 89.50 188 LEU A CA 1
ATOM 1508 C C . LEU A 1 188 ? -15.919 -2.703 31.714 1.00 89.50 188 LEU A C 1
ATOM 1510 O O . LEU A 1 188 ? -16.419 -3.338 30.790 1.00 89.50 188 LEU A O 1
ATOM 1514 N N . GLY A 1 189 ? -15.722 -1.385 31.636 1.00 86.62 189 GLY A N 1
ATOM 1515 C CA . GLY A 1 189 ? -16.137 -0.576 30.479 1.00 86.62 189 GLY A CA 1
ATOM 1516 C C . GLY A 1 189 ? -17.653 -0.326 30.357 1.00 86.62 189 GLY A C 1
ATOM 1517 O O . GLY A 1 189 ? -18.057 0.601 29.669 1.00 86.62 189 GLY A O 1
ATOM 1518 N N . ALA A 1 190 ? -18.514 -1.054 31.078 1.00 92.06 190 ALA A N 1
ATOM 1519 C CA . ALA A 1 190 ? -19.977 -0.904 31.036 1.00 92.06 190 ALA A CA 1
ATOM 1520 C C . ALA A 1 190 ? -20.547 -0.187 32.278 1.00 92.06 190 ALA A C 1
ATOM 1522 O O . ALA A 1 190 ? -21.594 -0.558 32.815 1.00 92.06 190 ALA A O 1
ATOM 1523 N N . PHE A 1 191 ? -19.838 0.831 32.778 1.00 88.31 191 PHE A N 1
ATOM 1524 C CA . PHE A 1 191 ? -20.130 1.547 34.033 1.00 88.31 191 PHE A CA 1
ATOM 1525 C C . PHE A 1 191 ? -20.028 0.715 35.332 1.00 88.31 191 PHE A C 1
ATOM 1527 O O . PHE A 1 191 ? -20.559 1.134 36.379 1.00 88.31 191 PHE A O 1
ATOM 1534 N N . ALA A 1 192 ? -19.279 -0.397 35.330 1.00 86.81 192 ALA A N 1
ATOM 1535 C CA . ALA A 1 192 ? -18.814 -1.019 36.570 1.00 86.81 192 ALA A CA 1
ATOM 1536 C C . ALA A 1 192 ? -18.147 0.022 37.484 1.00 86.81 192 ALA A C 1
ATOM 1538 O O . ALA A 1 192 ? -17.457 0.937 37.047 1.00 86.81 192 ALA A O 1
ATOM 1539 N N . SER A 1 193 ? -18.412 -0.071 38.788 1.00 76.88 193 SER A N 1
ATOM 1540 C CA . SER A 1 193 ? -17.858 0.882 39.769 1.00 76.88 193 SER A CA 1
ATOM 1541 C C . SER A 1 193 ? -16.696 0.323 40.575 1.00 76.88 193 SER A C 1
ATOM 1543 O O . SER A 1 193 ? -16.118 1.048 41.383 1.00 76.88 193 SER A O 1
ATOM 1545 N N . VAL A 1 194 ? -16.442 -0.972 40.435 1.00 78.25 194 VAL A N 1
ATOM 1546 C CA . VAL A 1 194 ? -15.414 -1.723 41.141 1.00 78.25 194 VAL A CA 1
ATOM 1547 C C . VAL A 1 194 ? -14.914 -2.825 40.217 1.00 78.25 194 VAL A C 1
ATOM 1549 O O . VAL A 1 194 ? -15.695 -3.375 39.442 1.00 78.25 194 VAL A O 1
ATOM 1552 N N . ASN A 1 195 ? -13.633 -3.145 40.326 1.00 81.12 195 ASN A N 1
ATOM 1553 C CA . ASN A 1 195 ? -12.951 -4.138 39.519 1.00 81.12 195 ASN A CA 1
ATOM 1554 C C . ASN A 1 195 ? -13.054 -5.534 40.156 1.00 81.12 195 ASN A C 1
ATOM 1556 O O . ASN A 1 195 ? -12.072 -6.070 40.655 1.00 81.12 195 ASN A O 1
ATOM 1560 N N . HIS A 1 196 ? -14.277 -6.058 40.275 1.00 79.50 196 HIS A N 1
ATOM 1561 C CA . HIS A 1 196 ? -14.564 -7.451 40.647 1.00 79.50 196 HIS A CA 1
ATOM 1562 C C . HIS A 1 196 ? -16.051 -7.779 40.444 1.00 79.50 196 HIS A C 1
ATOM 1564 O O . HIS A 1 196 ? -16.928 -6.905 40.523 1.00 79.50 196 HIS A O 1
ATOM 1570 N N . LEU A 1 197 ? -16.331 -9.066 40.250 1.00 82.88 197 LEU A N 1
ATOM 1571 C CA . LEU A 1 197 ? -17.659 -9.619 40.023 1.00 82.88 197 LEU A CA 1
ATOM 1572 C C . LEU A 1 197 ? -18.597 -9.345 41.202 1.00 82.88 197 LEU A C 1
ATOM 1574 O O . LEU A 1 197 ? -18.323 -9.701 42.348 1.00 82.88 197 LEU A O 1
ATOM 1578 N N . HIS A 1 198 ? -19.739 -8.729 40.904 1.00 82.19 198 HIS A N 1
ATOM 1579 C CA . HIS A 1 198 ? -20.872 -8.661 41.816 1.00 82.19 198 HIS A CA 1
ATOM 1580 C C . HIS A 1 198 ? -22.171 -8.370 41.088 1.00 82.19 198 HIS A C 1
ATOM 1582 O O . HIS A 1 198 ? -22.229 -7.549 40.177 1.00 82.19 198 HIS A O 1
ATOM 1588 N N . LEU A 1 199 ? -23.238 -8.987 41.579 1.00 86.06 199 LEU A N 1
ATOM 1589 C CA . LEU A 1 199 ? -24.586 -8.744 41.093 1.00 86.06 199 LEU A CA 1
ATOM 1590 C C . LEU A 1 199 ? -25.267 -7.658 41.918 1.00 86.06 199 LEU A C 1
ATOM 1592 O O . LEU A 1 199 ? -25.114 -7.597 43.140 1.00 86.06 199 LEU A O 1
ATOM 1596 N N . HIS A 1 200 ? -26.057 -6.837 41.249 1.00 85.88 200 HIS A N 1
ATOM 1597 C CA . HIS A 1 200 ? -27.005 -5.890 41.814 1.00 85.88 200 HIS A CA 1
ATOM 1598 C C . HIS A 1 200 ? -28.377 -6.558 41.874 1.00 85.88 200 HIS A C 1
ATOM 1600 O O . HIS A 1 200 ? -28.723 -7.253 40.938 1.00 85.88 200 HIS A O 1
ATOM 1606 N N . GLY A 1 201 ? -29.147 -6.368 42.937 1.00 87.69 201 GLY A N 1
ATOM 1607 C CA . GLY A 1 201 ? -30.483 -6.922 43.145 1.00 87.69 201 GLY A CA 1
ATOM 1608 C C . GLY A 1 201 ? -31.395 -5.851 43.737 1.00 87.69 201 GLY A C 1
ATOM 1609 O O . GLY A 1 201 ? -31.015 -5.225 44.709 1.00 87.69 201 GLY A O 1
ATOM 1610 N N . TYR A 1 202 ? -32.566 -5.555 43.199 1.00 87.00 202 TYR A N 1
ATOM 1611 C CA . TYR A 1 202 ? -33.377 -4.452 43.723 1.00 87.00 202 TYR A CA 1
ATOM 1612 C C . TYR A 1 202 ? -34.861 -4.652 43.494 1.00 87.00 202 TYR A C 1
ATOM 1614 O O . TYR A 1 202 ? -35.249 -5.363 42.575 1.00 87.00 202 TYR A O 1
ATOM 1622 N N . TYR A 1 203 ? -35.671 -3.990 44.319 1.00 87.56 203 TYR A N 1
ATOM 1623 C CA . TYR A 1 203 ? -37.111 -3.890 44.099 1.00 87.56 203 TYR A CA 1
ATOM 1624 C C . TYR A 1 203 ? -37.441 -2.564 43.432 1.00 87.56 203 TYR A C 1
ATOM 1626 O O . TYR A 1 203 ? -36.939 -1.522 43.855 1.00 87.56 203 TYR A O 1
ATOM 1634 N N . LEU A 1 204 ? -38.305 -2.617 42.425 1.00 87.56 204 LEU A N 1
ATOM 1635 C CA . LEU A 1 204 ? -38.963 -1.454 41.844 1.00 87.56 204 LEU A CA 1
ATOM 1636 C C . LEU A 1 204 ? -40.393 -1.849 41.468 1.00 87.56 204 LEU A C 1
ATOM 1638 O O . LEU A 1 204 ? -40.600 -2.673 40.573 1.00 87.56 204 LEU A O 1
ATOM 1642 N N . ASP A 1 205 ? -41.353 -1.216 42.140 1.00 86.12 205 ASP A N 1
ATOM 1643 C CA . ASP A 1 205 ? -42.796 -1.452 42.005 1.00 86.12 205 ASP A CA 1
ATOM 1644 C C . ASP A 1 205 ? -43.396 -0.733 40.782 1.00 86.12 205 ASP A C 1
ATOM 1646 O O . ASP A 1 205 ? -44.356 0.023 40.860 1.00 86.12 205 ASP A O 1
ATOM 1650 N N . HIS A 1 206 ? -42.765 -0.924 39.626 1.00 88.50 206 HIS A N 1
ATOM 1651 C CA . HIS A 1 206 ? -43.235 -0.445 38.328 1.00 88.50 206 HIS A CA 1
ATOM 1652 C C . HIS A 1 206 ? -42.939 -1.501 37.274 1.00 88.50 206 HIS A C 1
ATOM 1654 O O . HIS A 1 206 ? -41.923 -2.188 37.379 1.00 88.50 206 HIS A O 1
ATOM 1660 N N . GLU A 1 207 ? -43.814 -1.655 36.284 1.00 88.94 207 GLU A N 1
ATOM 1661 C CA . GLU A 1 207 ? -43.568 -2.529 35.136 1.00 88.94 207 GLU A CA 1
ATOM 1662 C C . GLU A 1 207 ? -42.568 -1.881 34.183 1.00 88.94 207 GLU A C 1
ATOM 1664 O O . GLU A 1 207 ? -42.709 -0.710 33.833 1.00 88.94 207 GLU A O 1
ATOM 1669 N N . LEU A 1 208 ? -41.542 -2.637 33.788 1.00 92.19 208 LEU A N 1
ATOM 1670 C CA . LEU A 1 208 ? -40.581 -2.210 32.777 1.00 92.19 208 LEU A CA 1
ATOM 1671 C C . LEU A 1 208 ? -40.895 -2.887 31.445 1.00 92.19 208 LEU A C 1
ATOM 1673 O O . LEU A 1 208 ? -41.211 -4.075 31.399 1.00 92.19 208 LEU A O 1
ATOM 1677 N N . LYS A 1 209 ? -40.734 -2.152 30.340 1.00 90.31 209 LYS A N 1
ATOM 1678 C CA . LYS A 1 209 ? -41.040 -2.648 28.990 1.00 90.31 209 LYS A CA 1
ATOM 1679 C C . LYS A 1 209 ? -40.323 -3.958 28.652 1.00 90.31 209 LYS A C 1
ATOM 1681 O O . LYS A 1 209 ? -40.931 -4.842 28.056 1.00 90.31 209 LYS A O 1
ATOM 1686 N N . ILE A 1 210 ? -39.082 -4.120 29.120 1.00 91.62 210 ILE A N 1
ATOM 1687 C CA . ILE A 1 210 ? -38.256 -5.326 28.946 1.00 91.62 210 ILE A CA 1
ATOM 1688 C C . ILE A 1 210 ? -38.951 -6.631 29.384 1.00 91.62 210 ILE A C 1
ATOM 1690 O O . ILE A 1 210 ? -38.681 -7.695 28.825 1.00 91.62 210 ILE A O 1
ATOM 1694 N N . GLU A 1 211 ? -39.890 -6.561 30.335 1.00 91.44 211 GLU A N 1
ATOM 1695 C CA . GLU A 1 211 ? -40.651 -7.712 30.847 1.00 91.44 211 GLU A CA 1
ATOM 1696 C C . GLU A 1 211 ? -41.583 -8.324 29.786 1.00 91.44 211 GLU A C 1
ATOM 1698 O O . GLU A 1 211 ? -41.929 -9.504 29.876 1.00 91.44 211 GLU A O 1
ATOM 1703 N N . SER A 1 212 ? -41.967 -7.544 28.769 1.00 87.62 212 SER A N 1
ATOM 1704 C CA . SER A 1 212 ? -42.915 -7.936 27.717 1.00 87.62 212 SER A CA 1
ATOM 1705 C C . SER A 1 212 ? -42.482 -7.556 26.293 1.00 87.62 212 SER A C 1
ATOM 1707 O O . SER A 1 212 ? -43.193 -7.882 25.343 1.00 87.62 212 SER A O 1
ATOM 1709 N N . THR A 1 213 ? -41.314 -6.922 26.106 1.00 87.38 213 THR A N 1
ATOM 1710 C CA . THR A 1 213 ? -40.761 -6.574 24.784 1.00 87.38 213 THR A CA 1
ATOM 1711 C C . THR A 1 213 ? -40.766 -7.783 23.834 1.00 87.38 213 THR A C 1
ATOM 1713 O O . THR A 1 213 ? -40.296 -8.856 24.237 1.00 87.38 213 THR A O 1
ATOM 1716 N N . PRO A 1 214 ? -41.272 -7.634 22.593 1.00 84.88 214 PRO A N 1
ATOM 1717 C CA . PRO A 1 214 ? -41.183 -8.661 21.559 1.00 84.88 214 PRO A CA 1
ATOM 1718 C C . PRO A 1 214 ? -39.736 -8.944 21.158 1.00 84.88 214 PRO A C 1
ATOM 1720 O O . PRO A 1 214 ? -38.914 -8.032 21.079 1.00 84.88 214 PRO A O 1
ATOM 1723 N N . VAL A 1 215 ? -39.433 -10.203 20.849 1.00 87.44 215 VAL A N 1
ATOM 1724 C CA . VAL A 1 215 ? -38.092 -10.619 20.429 1.00 87.44 215 VAL A CA 1
ATOM 1725 C C . VAL A 1 215 ? -38.140 -11.532 19.215 1.00 87.44 215 VAL A C 1
ATOM 1727 O O . VAL A 1 215 ? -39.143 -12.199 18.964 1.00 87.44 215 VAL A O 1
ATOM 1730 N N . LYS A 1 216 ? -37.044 -11.563 18.455 1.00 84.94 216 LYS A N 1
ATOM 1731 C CA . LYS A 1 216 ? -36.865 -12.457 17.306 1.00 84.94 216 LYS A CA 1
ATOM 1732 C C . LYS A 1 216 ? -35.888 -13.577 17.666 1.00 84.94 216 LYS A C 1
ATOM 1734 O O . LYS A 1 216 ? -34.858 -13.279 18.264 1.00 84.94 216 LYS A O 1
ATOM 1739 N N . PRO A 1 217 ? -36.163 -14.845 17.333 1.00 83.56 217 PRO A N 1
ATOM 1740 C CA . PRO A 1 217 ? -35.215 -15.926 17.589 1.00 83.56 217 PRO A CA 1
ATOM 1741 C C . PRO A 1 217 ? -33.934 -15.737 16.765 1.00 83.56 217 PRO A C 1
ATOM 1743 O O . PRO A 1 217 ? -34.013 -15.471 15.567 1.00 83.56 217 PRO A O 1
ATOM 1746 N N . LEU A 1 218 ? -32.775 -15.883 17.414 1.00 81.62 218 LEU A N 1
ATOM 1747 C CA . LEU A 1 218 ? -31.465 -15.987 16.759 1.00 81.62 218 LEU A CA 1
ATOM 1748 C C . LEU A 1 218 ? -31.048 -17.455 16.658 1.00 81.62 218 LEU A C 1
ATOM 1750 O O . LEU A 1 218 ? -30.791 -17.956 15.570 1.00 81.62 218 LEU A O 1
ATOM 1754 N N . VAL A 1 219 ? -31.057 -18.161 17.794 1.00 79.88 219 VAL A N 1
ATOM 1755 C CA . VAL A 1 219 ? -30.822 -19.608 17.876 1.00 79.88 219 VAL A CA 1
ATOM 1756 C C . VAL A 1 219 ? -31.926 -20.204 18.739 1.00 79.88 219 VAL A C 1
ATOM 1758 O O . VAL A 1 219 ? -31.860 -20.191 19.969 1.00 79.88 219 VAL A O 1
ATOM 1761 N N . PHE A 1 220 ? -32.979 -20.688 18.078 1.00 73.00 220 PHE A N 1
ATOM 1762 C CA . PHE A 1 220 ? -34.204 -21.146 18.737 1.00 73.00 220 PHE A CA 1
ATOM 1763 C C . PHE A 1 220 ? -33.944 -22.274 19.749 1.00 73.00 220 PHE A C 1
ATOM 1765 O O . PHE A 1 220 ? -34.489 -22.245 20.849 1.00 73.00 220 PHE A O 1
ATOM 1772 N N . GLU A 1 221 ? -33.061 -23.218 19.411 1.00 72.50 221 GLU A N 1
ATOM 1773 C CA . GLU A 1 221 ? -32.729 -24.381 20.250 1.00 72.50 221 GLU A CA 1
ATOM 1774 C C . GLU A 1 221 ? -32.066 -24.001 21.582 1.00 72.50 221 GLU A C 1
ATOM 1776 O O . GLU A 1 221 ? -32.310 -24.660 22.585 1.00 72.50 221 GLU A O 1
ATOM 1781 N N . LYS A 1 222 ? -31.291 -22.907 21.613 1.00 70.38 222 LYS A N 1
ATOM 1782 C CA . LYS A 1 222 ? -30.612 -22.400 22.821 1.00 70.38 222 LYS A CA 1
ATOM 1783 C C . LYS A 1 222 ? -31.433 -21.357 23.594 1.00 70.38 222 LYS A C 1
ATOM 1785 O O . LYS A 1 222 ? -30.923 -20.737 24.524 1.00 70.38 222 LYS A O 1
ATOM 1790 N N . GLY A 1 223 ? -32.681 -21.092 23.189 1.00 78.88 223 GLY A N 1
ATOM 1791 C CA . GLY A 1 223 ? -33.493 -20.029 23.790 1.00 78.88 223 GLY A CA 1
ATOM 1792 C C . GLY A 1 223 ? -32.842 -18.644 23.673 1.00 78.88 223 GLY A C 1
ATOM 1793 O O . GLY A 1 223 ? -32.980 -17.826 24.582 1.00 78.88 223 GLY A O 1
ATOM 1794 N N . PHE A 1 224 ? -32.112 -18.404 22.577 1.00 87.75 224 PHE A N 1
ATOM 1795 C CA . PHE A 1 224 ? -31.354 -17.181 22.331 1.00 87.75 224 PHE A CA 1
ATOM 1796 C C . PHE A 1 224 ? -32.084 -16.283 21.328 1.00 87.75 224 PHE A C 1
ATOM 1798 O O . PHE A 1 224 ? -32.325 -16.665 20.176 1.00 87.75 224 PHE A O 1
ATOM 1805 N N . PHE A 1 225 ? -32.438 -15.077 21.767 1.00 90.44 225 PHE A N 1
ATOM 1806 C CA . PHE A 1 225 ? -33.283 -14.139 21.034 1.00 90.44 225 PHE A CA 1
ATOM 1807 C C . PHE A 1 225 ? -32.628 -12.757 20.900 1.00 90.44 225 PHE A C 1
ATOM 1809 O O . PHE A 1 225 ? -31.780 -12.367 21.699 1.00 90.44 225 PHE A O 1
ATOM 1816 N N . ARG A 1 226 ? -33.076 -11.981 19.910 1.00 88.81 226 ARG A N 1
ATOM 1817 C CA . ARG A 1 226 ? -32.717 -10.579 19.672 1.00 88.81 226 ARG A CA 1
ATOM 1818 C C . ARG A 1 226 ? -33.866 -9.652 20.045 1.00 88.81 226 ARG A C 1
ATOM 1820 O O . ARG A 1 226 ? -35.000 -9.847 19.600 1.00 88.81 226 ARG A O 1
ATOM 1827 N N . MET A 1 227 ? -33.547 -8.601 20.788 1.00 89.25 227 MET A N 1
ATOM 1828 C CA . MET A 1 227 ? -34.419 -7.456 21.048 1.00 89.25 227 MET A CA 1
ATOM 1829 C C . MET A 1 227 ? -34.132 -6.368 20.013 1.00 89.25 227 MET A C 1
ATOM 1831 O O . MET A 1 227 ? -32.967 -6.069 19.757 1.00 89.25 227 MET A O 1
ATOM 1835 N N . GLN A 1 228 ? -35.175 -5.792 19.411 1.00 77.44 228 GLN A N 1
ATOM 1836 C CA . GLN A 1 228 ? -35.039 -4.725 18.405 1.00 77.44 228 GLN A CA 1
ATOM 1837 C C . GLN A 1 228 ? -35.577 -3.389 18.926 1.00 77.44 228 GLN A C 1
ATOM 1839 O O . GLN A 1 228 ? -34.874 -2.388 18.900 1.00 77.44 228 GLN A O 1
ATOM 1844 N N . ASP A 1 229 ? -36.788 -3.393 19.487 1.00 73.50 229 ASP A N 1
ATOM 1845 C CA . ASP A 1 229 ? -37.531 -2.151 19.733 1.00 73.50 229 ASP A CA 1
ATOM 1846 C C . ASP A 1 229 ? -37.321 -1.530 21.125 1.00 73.50 229 ASP A C 1
ATOM 1848 O O . ASP A 1 229 ? -37.937 -0.513 21.429 1.00 73.50 229 ASP A O 1
ATOM 1852 N N . PHE A 1 230 ? -36.511 -2.122 22.008 1.00 78.75 230 PHE A N 1
ATOM 1853 C CA . PHE A 1 230 ? -36.251 -1.584 23.352 1.00 78.75 230 PHE A CA 1
ATOM 1854 C C . PHE A 1 230 ? -34.905 -2.074 23.883 1.00 78.75 230 PHE A C 1
ATOM 1856 O O . PHE A 1 230 ? -34.777 -3.269 24.145 1.00 78.75 230 PHE A O 1
ATOM 1863 N N . PRO A 1 231 ? -33.970 -1.134 24.108 1.00 88.81 231 PRO A N 1
ATOM 1864 C CA . PRO A 1 231 ? -32.595 -1.130 23.589 1.00 88.81 231 PRO A CA 1
ATOM 1865 C C . PRO A 1 231 ? -32.122 -2.413 22.894 1.00 88.81 231 PRO A C 1
ATOM 1867 O O . PRO A 1 231 ? -32.172 -3.495 23.479 1.00 88.81 231 PRO A O 1
ATOM 1870 N N . ALA A 1 232 ? -31.615 -2.285 21.663 1.00 87.75 232 ALA A N 1
ATOM 1871 C CA . ALA A 1 232 ? -31.121 -3.419 20.885 1.00 87.75 232 ALA A CA 1
ATOM 1872 C C . ALA A 1 232 ? -30.102 -4.250 21.683 1.00 87.75 232 ALA A C 1
ATOM 1874 O O . ALA A 1 232 ? -29.165 -3.711 22.268 1.00 87.75 232 ALA A O 1
ATOM 1875 N N . GLY A 1 233 ? -30.320 -5.562 21.740 1.00 92.19 233 GLY A N 1
ATOM 1876 C CA . GLY A 1 233 ? -29.528 -6.469 22.564 1.00 92.19 233 GLY A CA 1
ATOM 1877 C C . GLY A 1 233 ? -29.999 -7.911 22.444 1.00 92.19 233 GLY A C 1
ATOM 1878 O O . GLY A 1 233 ? -30.866 -8.242 21.630 1.00 92.19 233 GLY A O 1
ATOM 1879 N N . PHE A 1 234 ? -29.442 -8.773 23.282 1.00 93.62 234 PHE A N 1
ATOM 1880 C CA . PHE A 1 234 ? -29.802 -10.180 23.350 1.00 93.62 234 PHE A CA 1
ATOM 1881 C C . PHE A 1 234 ? -30.721 -10.479 24.523 1.00 93.62 234 PHE A C 1
ATOM 1883 O O . PHE A 1 234 ? -30.659 -9.827 25.565 1.00 93.62 234 PHE A O 1
ATOM 1890 N N . LEU A 1 235 ? -31.548 -11.505 24.367 1.00 94.06 235 LEU A N 1
ATOM 1891 C CA . LEU A 1 235 ? -32.428 -12.002 25.407 1.00 94.06 235 LEU A CA 1
ATOM 1892 C C . LEU A 1 235 ? -32.346 -13.525 25.480 1.00 94.06 235 LEU A C 1
ATOM 1894 O O . LEU A 1 235 ? -32.483 -14.207 24.467 1.00 94.06 235 LEU A O 1
ATOM 1898 N N . PHE A 1 236 ? -32.207 -14.040 26.694 1.00 94.94 236 PHE A N 1
ATOM 1899 C CA . PHE A 1 236 ? -32.465 -15.432 27.037 1.00 94.94 236 PHE A CA 1
ATOM 1900 C C . PHE A 1 236 ? -33.705 -15.536 27.920 1.00 94.94 236 PHE A C 1
ATOM 1902 O O . PHE A 1 236 ? -34.105 -14.575 28.588 1.00 94.94 236 PHE A O 1
ATOM 1909 N N . TYR A 1 237 ? -34.307 -16.719 27.946 1.00 92.81 237 TYR A N 1
ATOM 1910 C CA . TYR A 1 237 ? -35.441 -17.016 28.811 1.00 92.81 237 TYR A CA 1
ATOM 1911 C C . TYR A 1 237 ? -35.297 -18.393 29.441 1.00 92.81 237 TYR A C 1
ATOM 1913 O O . TYR A 1 237 ? -34.960 -19.351 28.752 1.00 92.81 237 TYR A O 1
ATOM 1921 N N . THR A 1 238 ? -35.594 -18.490 30.735 1.00 92.25 238 THR A N 1
ATOM 1922 C CA . THR A 1 238 ? -35.604 -19.765 31.456 1.00 92.25 238 THR A CA 1
ATOM 1923 C C . THR A 1 238 ? -36.757 -19.839 32.441 1.00 92.25 238 THR A C 1
ATOM 1925 O O . THR A 1 238 ? -37.098 -18.852 33.094 1.00 92.25 238 THR A O 1
ATOM 1928 N N . GLU A 1 239 ? -37.311 -21.035 32.592 1.00 91.94 239 GLU A N 1
ATOM 1929 C CA . GLU A 1 239 ? -38.116 -21.420 33.750 1.00 91.94 239 GLU A CA 1
ATOM 1930 C C . GLU A 1 239 ? -37.226 -22.172 34.758 1.00 91.94 239 GLU A C 1
ATOM 1932 O O . GLU A 1 239 ? -36.006 -22.270 34.574 1.00 91.94 239 GLU A O 1
ATOM 1937 N N . SER A 1 240 ? -37.805 -22.643 35.863 1.00 89.44 240 SER A N 1
ATOM 1938 C CA . SER A 1 240 ? -37.063 -23.228 36.990 1.00 89.44 240 SER A CA 1
ATOM 1939 C C . SER A 1 240 ? -36.283 -24.505 36.658 1.00 89.44 240 SER A C 1
ATOM 1941 O O . SER A 1 240 ? -35.333 -24.831 37.362 1.00 89.44 240 SER A O 1
ATOM 1943 N N . ASP A 1 241 ? -36.672 -25.234 35.616 1.00 88.25 241 ASP A N 1
ATOM 1944 C CA . ASP A 1 241 ? -36.102 -26.527 35.221 1.00 88.25 241 ASP A CA 1
ATOM 1945 C C . ASP A 1 241 ? -34.847 -26.411 34.336 1.00 88.25 241 ASP A C 1
ATOM 1947 O O . ASP A 1 241 ? -34.062 -27.354 34.271 1.00 88.25 241 ASP A O 1
ATOM 1951 N N . LYS A 1 242 ? -34.623 -25.257 33.690 1.00 90.06 242 LYS A N 1
ATOM 1952 C CA . LYS A 1 242 ? -33.528 -25.043 32.716 1.00 90.06 242 LYS A CA 1
ATOM 1953 C C . LYS A 1 242 ? -32.483 -24.012 33.134 1.00 90.06 242 LYS A C 1
ATOM 1955 O O . LYS A 1 242 ? -31.640 -23.614 32.328 1.00 90.06 242 LYS A O 1
ATOM 1960 N N . VAL A 1 243 ? -32.499 -23.596 34.402 1.00 91.38 243 VAL A N 1
ATOM 1961 C CA . VAL A 1 243 ? -31.601 -22.554 34.932 1.00 91.38 243 VAL A CA 1
ATOM 1962 C C . VAL A 1 243 ? -30.133 -22.849 34.616 1.00 91.38 243 VAL A C 1
ATOM 1964 O O . VAL A 1 243 ? -29.392 -21.949 34.223 1.00 91.38 243 VAL A O 1
ATOM 1967 N N . GLU A 1 244 ? -29.709 -24.102 34.762 1.00 89.19 244 GLU A N 1
ATOM 1968 C CA . GLU A 1 244 ? -28.321 -24.518 34.562 1.00 89.19 244 GLU A CA 1
ATOM 1969 C C . GLU A 1 244 ? -27.875 -24.435 33.086 1.00 89.19 244 GLU A C 1
ATOM 1971 O O . GLU A 1 244 ? -26.772 -23.962 32.802 1.00 89.19 244 GLU A O 1
ATOM 1976 N N . GLU A 1 245 ? -28.740 -24.840 32.152 1.00 89.50 245 GLU A N 1
ATOM 1977 C CA . GLU A 1 245 ? -28.496 -24.801 30.703 1.00 89.50 245 GLU A CA 1
ATOM 1978 C C . GLU A 1 245 ? -28.423 -23.358 30.185 1.00 89.50 245 GLU A C 1
ATOM 1980 O O . GLU A 1 245 ? -27.501 -22.980 29.455 1.00 89.50 245 GLU A O 1
ATOM 1985 N N . VAL A 1 246 ? -29.364 -22.515 30.617 1.00 92.25 246 VAL A N 1
ATOM 1986 C CA . VAL A 1 246 ? -29.396 -21.105 30.216 1.00 92.25 246 VAL A CA 1
ATOM 1987 C C . VAL A 1 246 ? -28.243 -20.327 30.846 1.00 92.25 246 VAL A C 1
ATOM 1989 O O . VAL A 1 246 ? -27.663 -19.470 30.183 1.00 92.25 246 VAL A O 1
ATOM 1992 N N . SER A 1 247 ? -27.831 -20.663 32.075 1.00 92.00 247 SER A N 1
ATOM 1993 C CA . SER A 1 247 ? -26.642 -20.057 32.694 1.00 92.00 247 SER A CA 1
ATOM 1994 C C . SER A 1 247 ? -25.369 -20.334 31.892 1.00 92.00 247 SER A C 1
ATOM 1996 O O . SER A 1 247 ? -24.545 -19.434 31.751 1.00 92.00 247 SER A O 1
ATOM 1998 N N . ASN A 1 248 ? -25.226 -21.539 31.323 1.00 89.25 248 ASN A N 1
ATOM 1999 C CA . ASN A 1 248 ? -24.109 -21.865 30.429 1.00 89.25 248 ASN A CA 1
ATOM 2000 C C . ASN A 1 248 ? -24.137 -21.014 29.163 1.00 89.25 248 ASN A C 1
ATOM 2002 O O . ASN A 1 248 ? -23.138 -20.392 28.826 1.00 89.25 248 ASN A O 1
ATOM 2006 N N . SER A 1 249 ? -25.294 -20.936 28.504 1.00 91.50 249 SER A N 1
ATOM 2007 C CA . SER A 1 249 ? -25.440 -20.174 27.258 1.00 91.50 249 SER A CA 1
ATOM 2008 C C . SER A 1 249 ? -25.201 -18.673 27.460 1.00 91.50 249 SER A C 1
ATOM 2010 O O . SER A 1 249 ? -24.597 -18.014 26.617 1.00 91.50 249 SER A O 1
ATOM 2012 N N . VAL A 1 250 ? -25.640 -18.126 28.598 1.00 93.12 250 VAL A N 1
ATOM 2013 C CA . VAL A 1 250 ? -25.360 -16.736 28.980 1.00 93.12 250 VAL A CA 1
ATOM 2014 C C . VAL A 1 250 ? -23.860 -16.523 29.179 1.00 93.12 250 VAL A C 1
ATOM 2016 O O . VAL A 1 250 ? -23.338 -15.539 28.662 1.00 93.12 250 VAL A O 1
ATOM 2019 N N . CYS A 1 251 ? -23.167 -17.434 29.874 1.00 91.06 251 CYS A N 1
ATOM 2020 C CA . CYS A 1 251 ? -21.716 -17.351 30.049 1.00 91.06 251 CYS A CA 1
ATOM 2021 C C . CYS A 1 251 ? -20.961 -17.454 28.723 1.00 91.06 251 CYS A C 1
ATOM 2023 O O . CYS A 1 251 ? -20.114 -16.608 28.482 1.00 91.06 251 CYS A O 1
ATOM 2025 N N . GLU A 1 252 ? -21.324 -18.385 27.832 1.00 89.38 252 GLU A N 1
ATOM 2026 C CA . GLU A 1 252 ? -20.730 -18.488 26.486 1.00 89.38 252 GLU A CA 1
ATOM 2027 C C . GLU A 1 252 ? -20.788 -17.144 25.741 1.00 89.38 252 GLU A C 1
ATOM 2029 O O . GLU A 1 252 ? -19.797 -16.709 25.155 1.00 89.38 252 GLU A O 1
ATOM 2034 N N . VAL A 1 253 ? -21.934 -16.453 25.796 1.00 91.38 253 VAL A N 1
ATOM 2035 C CA . VAL A 1 253 ? -22.085 -15.134 25.166 1.00 91.38 253 VAL A CA 1
ATOM 2036 C C . VAL A 1 253 ? -21.279 -14.064 25.895 1.00 91.38 253 VAL A C 1
ATOM 2038 O O . VAL A 1 253 ? -20.629 -13.254 25.243 1.00 91.38 253 VAL A O 1
ATOM 2041 N N . THR A 1 254 ? -21.297 -14.016 27.228 1.00 92.56 254 THR A N 1
ATOM 2042 C CA . THR A 1 254 ? -20.549 -12.978 27.952 1.00 92.56 254 THR A CA 1
ATOM 2043 C C . THR A 1 254 ? -19.040 -13.169 27.871 1.00 92.56 254 THR A C 1
ATOM 2045 O O . THR A 1 254 ? -18.334 -12.170 27.787 1.00 92.56 254 THR A O 1
ATOM 2048 N N . ASP A 1 255 ? -18.554 -14.410 27.848 1.00 89.19 255 ASP A N 1
ATOM 2049 C CA . ASP A 1 255 ? -17.137 -14.740 27.681 1.00 89.19 255 ASP A CA 1
ATOM 2050 C C . ASP A 1 255 ? -16.674 -14.319 26.285 1.00 89.19 255 ASP A C 1
ATOM 2052 O O . ASP A 1 255 ? -15.712 -13.567 26.166 1.00 89.19 255 ASP A O 1
ATOM 2056 N N . PHE A 1 256 ? -17.456 -14.638 25.246 1.00 87.88 256 PHE A N 1
ATOM 2057 C CA . PHE A 1 256 ? -17.216 -14.147 23.888 1.00 87.88 256 PHE A CA 1
ATOM 2058 C C . PHE A 1 256 ? -17.117 -12.613 23.815 1.00 87.88 256 PHE A C 1
ATOM 2060 O O . PHE A 1 256 ? -16.238 -12.076 23.140 1.00 87.88 256 PHE A O 1
ATOM 2067 N N . LEU A 1 257 ? -18.001 -11.890 24.514 1.00 90.81 257 LEU A N 1
ATOM 2068 C CA . LEU A 1 257 ? -17.950 -10.425 24.555 1.00 90.81 257 LEU A CA 1
ATOM 2069 C C . LEU A 1 257 ? -16.687 -9.923 25.270 1.00 90.81 257 LEU A C 1
ATOM 2071 O O . LEU A 1 257 ? -16.069 -8.971 24.805 1.00 90.81 257 LEU A O 1
ATOM 2075 N N . VAL A 1 258 ? -16.272 -10.555 26.373 1.00 84.75 258 VAL A N 1
ATOM 2076 C CA . VAL A 1 258 ? -15.037 -10.177 27.085 1.00 84.75 258 VAL A CA 1
ATOM 2077 C C . VAL A 1 258 ? -13.792 -10.456 26.246 1.00 84.75 258 VAL A C 1
ATOM 2079 O O . VAL A 1 258 ? -12.911 -9.593 26.182 1.00 84.75 258 VAL A O 1
ATOM 2082 N N . ASP A 1 259 ? -13.734 -11.610 25.584 1.00 82.94 259 ASP A N 1
ATOM 2083 C CA . ASP A 1 259 ? -12.618 -12.019 24.725 1.00 82.94 259 ASP A CA 1
ATOM 2084 C C . ASP A 1 259 ? -12.420 -11.046 23.556 1.00 82.94 259 ASP A C 1
ATOM 2086 O O . ASP A 1 259 ? -11.293 -10.797 23.135 1.00 82.94 259 ASP A O 1
ATOM 2090 N N . ARG A 1 260 ? -13.506 -10.423 23.081 1.00 79.69 260 ARG A N 1
ATOM 2091 C CA . ARG A 1 260 ? -13.482 -9.376 22.049 1.00 79.69 260 ARG A CA 1
ATOM 2092 C C . ARG A 1 260 ? -13.328 -7.949 22.573 1.00 79.69 260 ARG A C 1
ATOM 2094 O O . ARG A 1 260 ? -13.478 -7.010 21.804 1.00 79.69 260 ARG A O 1
ATOM 2101 N N . ASN A 1 261 ? -13.059 -7.752 23.864 1.00 83.50 261 ASN A N 1
ATOM 2102 C CA . ASN A 1 261 ? -13.046 -6.419 24.477 1.00 83.50 261 ASN A CA 1
ATOM 2103 C C . ASN A 1 261 ? -14.340 -5.621 24.208 1.00 83.50 261 ASN A C 1
ATOM 2105 O O . ASN A 1 261 ? -14.319 -4.401 24.045 1.00 83.50 261 ASN A O 1
ATOM 2109 N N . ILE A 1 262 ? -15.490 -6.297 24.243 1.00 90.44 262 ILE A N 1
ATOM 2110 C CA . ILE A 1 262 ? -16.809 -5.671 24.161 1.00 90.44 262 ILE A CA 1
ATOM 2111 C C . ILE A 1 262 ? -17.396 -5.552 25.570 1.00 90.44 262 ILE A C 1
ATOM 2113 O O . ILE A 1 262 ? -17.653 -6.530 26.284 1.00 90.44 262 ILE A O 1
ATOM 2117 N N . ALA A 1 263 ? -17.627 -4.309 25.989 1.00 92.75 263 ALA A N 1
ATOM 2118 C CA . ALA A 1 263 ? -18.289 -4.022 27.250 1.00 92.75 263 ALA A CA 1
ATOM 2119 C C . ALA A 1 263 ? -19.755 -4.476 27.178 1.00 92.75 263 ALA A C 1
ATOM 2121 O O . ALA A 1 263 ? -20.402 -4.375 26.137 1.00 92.75 263 ALA A O 1
ATOM 2122 N N . HIS A 1 264 ? -20.308 -4.958 28.290 1.00 95.81 264 HIS A N 1
ATOM 2123 C CA . HIS A 1 264 ? -21.685 -5.433 28.325 1.00 95.81 264 HIS A CA 1
ATOM 2124 C C . HIS A 1 264 ? -22.375 -5.225 29.677 1.00 95.81 264 HIS A C 1
ATOM 2126 O O . HIS A 1 264 ? -21.773 -5.225 30.756 1.00 95.81 264 HIS A O 1
ATOM 2132 N N . ASN A 1 265 ? -23.693 -5.058 29.621 1.00 96.38 265 ASN A N 1
ATOM 2133 C CA . ASN A 1 265 ? -24.568 -5.062 30.789 1.00 96.38 265 ASN A CA 1
ATOM 2134 C C . ASN A 1 265 ? -25.473 -6.293 30.743 1.00 96.38 265 ASN A C 1
ATOM 2136 O O . ASN A 1 265 ? -25.897 -6.701 29.667 1.00 96.38 265 ASN A O 1
ATOM 2140 N N . LEU A 1 266 ? -25.794 -6.852 31.909 1.00 96.25 266 LEU A N 1
ATOM 2141 C CA . LEU A 1 266 ? -26.712 -7.982 32.040 1.00 96.25 266 LEU A CA 1
ATOM 2142 C C . LEU A 1 266 ? -27.818 -7.654 33.045 1.00 96.25 266 LEU A C 1
ATOM 2144 O O . LEU A 1 266 ? -27.570 -7.015 34.071 1.00 96.25 266 LEU A O 1
ATOM 2148 N N . PHE A 1 267 ? -29.044 -8.075 32.748 1.00 96.88 267 PHE A N 1
ATOM 2149 C CA . PHE A 1 267 ? -30.231 -7.763 33.537 1.00 96.88 267 PHE A CA 1
ATOM 2150 C C . PHE A 1 267 ? -31.219 -8.922 33.559 1.00 96.88 267 PHE A C 1
ATOM 2152 O O . PHE A 1 267 ? -31.547 -9.479 32.519 1.00 96.88 267 PHE A O 1
ATOM 2159 N N . LEU A 1 268 ? -31.713 -9.266 34.743 1.00 96.44 268 LEU A N 1
ATOM 2160 C CA . LEU A 1 268 ? -32.649 -10.353 34.975 1.00 96.44 268 LEU A CA 1
ATOM 2161 C C . LEU A 1 268 ? -33.917 -9.808 35.614 1.00 96.44 268 LEU A C 1
ATOM 2163 O O . LEU A 1 268 ? -33.867 -9.067 36.600 1.00 96.44 268 LEU A O 1
ATOM 2167 N N . THR A 1 269 ? -35.054 -10.225 35.078 1.00 94.88 269 THR A N 1
ATOM 2168 C CA . THR A 1 269 ? -36.373 -9.839 35.579 1.00 94.88 269 THR A CA 1
ATOM 2169 C C . THR A 1 269 ? -37.384 -10.945 35.321 1.00 94.88 269 THR A C 1
ATOM 2171 O O . THR A 1 269 ? -37.238 -11.721 34.374 1.00 94.88 269 THR A O 1
ATOM 2174 N N . ARG A 1 270 ? -38.448 -10.999 36.125 1.00 93.31 270 ARG A N 1
ATOM 2175 C CA . ARG A 1 270 ? -39.648 -11.764 35.764 1.00 93.31 270 ARG A CA 1
ATOM 2176 C C . ARG A 1 270 ? -40.256 -11.179 34.493 1.00 93.31 270 ARG A C 1
ATOM 2178 O O . ARG A 1 270 ? -40.239 -9.963 34.313 1.00 93.31 270 ARG A O 1
ATOM 2185 N N . GLY A 1 271 ? -40.764 -12.026 33.603 1.00 90.00 271 GLY A N 1
ATOM 2186 C CA . GLY A 1 271 ? -41.322 -11.567 32.333 1.00 90.00 271 GLY A CA 1
ATOM 2187 C C . GLY A 1 271 ? -42.044 -12.654 31.546 1.00 90.00 271 GLY A C 1
ATOM 2188 O O . GLY A 1 271 ? -42.000 -13.834 31.895 1.00 90.00 271 GLY A O 1
ATOM 2189 N N . CYS A 1 272 ? -42.707 -12.234 30.471 1.00 86.94 272 CYS A N 1
ATOM 2190 C CA . CYS A 1 272 ? -43.476 -13.122 29.602 1.00 86.94 272 CYS A CA 1
ATOM 2191 C C . CYS A 1 272 ? -42.546 -14.017 28.759 1.00 86.94 272 CYS A C 1
ATOM 2193 O O . CYS A 1 272 ? -41.474 -13.550 28.353 1.00 86.94 272 CYS A O 1
ATOM 2195 N N . PRO A 1 273 ? -42.937 -15.255 28.416 1.00 85.88 273 PRO A N 1
ATOM 2196 C CA . PRO A 1 273 ? -42.192 -16.084 27.471 1.00 85.88 273 PRO A CA 1
ATOM 2197 C C . PRO A 1 273 ? -41.904 -15.365 26.129 1.00 85.88 273 PRO A C 1
ATOM 2199 O O . PRO A 1 273 ? -42.726 -14.564 25.677 1.00 85.88 273 PRO A O 1
ATOM 2202 N N . PRO A 1 274 ? -40.760 -15.624 25.464 1.00 79.38 274 PRO A N 1
ATOM 2203 C CA . PRO A 1 274 ? -40.383 -15.012 24.181 1.00 79.38 274 PRO A CA 1
ATOM 2204 C C . PRO A 1 274 ? -41.255 -15.428 22.990 1.00 79.38 274 PRO A C 1
ATOM 2206 O O . PRO A 1 274 ? -41.374 -14.684 22.021 1.00 79.38 274 PRO A O 1
ATOM 2209 N N . CYS A 1 275 ? -41.821 -16.639 23.029 1.00 66.62 275 CYS A N 1
ATOM 2210 C CA . CYS A 1 275 ? -42.546 -17.263 21.922 1.00 66.62 275 CYS A CA 1
ATOM 2211 C C . CYS A 1 275 ? -43.819 -17.947 22.443 1.00 66.62 275 CYS A C 1
ATOM 2213 O O . CYS A 1 275 ? -43.739 -19.032 23.010 1.00 66.62 275 CYS A O 1
ATOM 2215 N N . GLY A 1 276 ? -44.991 -17.340 22.228 1.00 48.28 276 GLY A N 1
ATOM 2216 C CA . GLY A 1 276 ? -46.283 -18.003 22.446 1.00 48.28 276 GLY A CA 1
ATOM 2217 C C . GLY A 1 276 ? -47.403 -17.072 22.913 1.00 48.28 276 GLY A C 1
ATOM 2218 O O . GLY A 1 276 ? -47.370 -16.595 24.037 1.00 48.28 276 GLY A O 1
ATOM 2219 N N . HIS A 1 277 ? -48.409 -16.904 22.044 1.00 40.44 277 HIS A N 1
ATOM 2220 C CA . HIS A 1 277 ? -49.646 -16.116 22.183 1.00 40.44 277 HIS A CA 1
ATOM 2221 C C . HIS A 1 277 ? -49.497 -14.586 22.180 1.00 40.44 277 HIS A C 1
ATOM 2223 O O . HIS A 1 277 ? -49.009 -13.974 23.121 1.00 40.44 277 HIS A O 1
ATOM 2229 N N . VAL A 1 278 ? -50.033 -13.959 21.122 1.00 43.56 278 VAL A N 1
ATOM 2230 C CA . VAL A 1 278 ? -50.572 -12.596 21.214 1.00 43.56 278 VAL A CA 1
ATOM 2231 C C . VAL A 1 278 ? -51.681 -12.682 22.262 1.00 43.56 278 VAL A C 1
ATOM 2233 O O . VAL A 1 278 ? -52.659 -13.386 21.999 1.00 43.56 278 VAL A O 1
ATOM 2236 N N . PRO A 1 279 ? -51.551 -12.052 23.441 1.00 43.97 279 PRO A N 1
ATOM 2237 C CA . PRO A 1 279 ? -52.629 -12.076 24.412 1.00 43.97 279 PRO A CA 1
ATOM 2238 C C . PRO A 1 279 ? -53.861 -11.483 23.732 1.00 43.97 279 PRO A C 1
ATOM 2240 O O . PRO A 1 279 ? -53.788 -10.392 23.151 1.00 43.97 279 PRO A O 1
ATOM 2243 N N . SER A 1 280 ? -55.001 -12.175 23.781 1.00 41.09 280 SER A N 1
ATOM 2244 C CA . SER A 1 280 ? -56.255 -11.459 23.568 1.00 41.09 280 SER A CA 1
ATOM 2245 C C . SER A 1 280 ? -56.311 -10.330 24.609 1.00 41.09 280 SER A C 1
ATOM 2247 O O . SER A 1 280 ? -55.695 -10.437 25.671 1.00 41.09 280 SER A O 1
ATOM 2249 N N . LYS A 1 281 ? -57.040 -9.233 24.360 1.00 46.47 281 LYS A N 1
ATOM 2250 C CA . LYS A 1 281 ? -57.183 -8.125 25.338 1.00 46.47 281 LYS A CA 1
ATOM 2251 C C . LYS A 1 281 ? -57.731 -8.567 26.717 1.00 46.47 281 LYS A C 1
ATOM 2253 O O . LYS A 1 281 ? -57.894 -7.726 27.594 1.00 46.47 281 LYS A O 1
ATOM 2258 N N . THR A 1 282 ? -58.037 -9.853 26.886 1.00 43.44 282 THR A N 1
ATOM 2259 C CA . THR A 1 282 ? -58.593 -10.499 28.071 1.00 43.44 282 THR A CA 1
ATOM 2260 C C . THR A 1 282 ? -57.664 -11.522 28.748 1.00 43.44 282 THR A C 1
ATOM 2262 O O . THR A 1 282 ? -58.045 -12.021 29.802 1.00 43.44 282 THR A O 1
ATOM 2265 N N . ASP A 1 283 ? -56.469 -11.826 28.216 1.00 53.34 283 ASP A N 1
ATOM 2266 C CA . ASP A 1 283 ? -55.555 -12.819 28.813 1.00 53.34 283 ASP A CA 1
ATOM 2267 C C . ASP A 1 283 ? -54.519 -12.196 29.765 1.00 53.34 283 ASP A C 1
ATOM 2269 O O . ASP A 1 283 ? -53.877 -11.189 29.459 1.00 53.34 283 ASP A O 1
ATOM 2273 N N . ARG A 1 284 ? -54.342 -12.824 30.935 1.00 62.34 284 ARG A N 1
ATOM 2274 C CA . ARG A 1 284 ? -53.369 -12.439 31.970 1.00 62.34 284 ARG A CA 1
ATOM 2275 C C . ARG A 1 284 ? -51.926 -12.647 31.467 1.00 62.34 284 ARG A C 1
ATOM 2277 O O . ARG A 1 284 ? -51.633 -13.729 30.955 1.00 62.34 284 ARG A O 1
ATOM 2284 N N . PRO A 1 285 ? -50.996 -11.689 31.658 1.00 64.38 285 PRO A N 1
ATOM 2285 C CA . PRO A 1 285 ? -49.583 -11.903 31.351 1.00 64.38 285 PRO A CA 1
ATOM 2286 C C . PRO A 1 285 ? -48.973 -12.931 32.318 1.00 64.38 285 PRO A C 1
ATOM 2288 O O . PRO A 1 285 ? -48.778 -12.655 33.502 1.00 64.38 285 PRO A O 1
ATOM 2291 N N . LEU A 1 286 ? -48.682 -14.130 31.808 1.00 72.81 286 LEU A N 1
ATOM 2292 C CA . LEU A 1 286 ? -47.989 -15.195 32.541 1.00 72.81 286 LEU A CA 1
ATOM 2293 C C . LEU A 1 286 ? -46.519 -14.810 32.751 1.00 72.81 286 LEU A C 1
ATOM 2295 O O . LEU A 1 286 ? -45.781 -14.614 31.783 1.00 72.81 286 LEU A O 1
ATOM 2299 N N . ARG A 1 287 ? -46.081 -14.717 34.012 1.00 84.44 287 ARG A N 1
ATOM 2300 C CA . ARG A 1 287 ? -44.701 -14.355 34.397 1.00 84.44 287 ARG A CA 1
ATOM 2301 C C . ARG A 1 287 ? -43.971 -15.552 35.010 1.00 84.44 287 ARG A C 1
ATOM 2303 O O . ARG A 1 287 ? -43.387 -15.461 36.089 1.00 84.44 287 ARG A O 1
ATOM 2310 N N . ASN A 1 288 ? -44.014 -16.678 34.302 1.00 86.31 288 ASN A N 1
ATOM 2311 C CA . ASN A 1 288 ? -43.577 -17.970 34.838 1.00 86.31 288 ASN A CA 1
ATOM 2312 C C . ASN A 1 288 ? -42.052 -18.120 34.940 1.00 86.31 288 ASN A C 1
ATOM 2314 O O . ASN A 1 288 ? -41.543 -18.863 35.776 1.00 86.31 288 ASN A O 1
ATOM 2318 N N . GLY A 1 289 ? -41.314 -17.376 34.118 1.00 91.19 289 GLY A N 1
ATOM 2319 C CA . GLY A 1 289 ? -39.867 -17.501 33.980 1.00 91.19 289 GLY A CA 1
ATOM 2320 C C . GLY A 1 289 ? -39.114 -16.190 34.169 1.00 91.19 289 GLY A C 1
ATOM 2321 O O . GLY A 1 289 ? -39.677 -15.140 34.503 1.00 91.19 289 GLY A O 1
ATOM 2322 N N . VAL A 1 290 ? -37.807 -16.270 33.946 1.00 94.62 290 VAL A N 1
ATOM 2323 C CA . VAL A 1 290 ? -36.855 -15.166 34.038 1.00 94.62 290 VAL A CA 1
ATOM 2324 C C . VAL A 1 290 ? -36.388 -14.796 32.636 1.00 94.62 290 VAL A C 1
ATOM 2326 O O . VAL A 1 290 ? -35.927 -15.645 31.877 1.00 94.62 290 VAL A O 1
ATOM 2329 N N . ARG A 1 291 ? -36.495 -13.510 32.306 1.00 94.88 291 ARG A N 1
ATOM 2330 C CA . ARG A 1 291 ? -35.887 -12.880 31.134 1.00 94.88 291 ARG A CA 1
ATOM 2331 C C . ARG A 1 291 ? -34.489 -12.396 31.500 1.00 94.88 291 ARG A C 1
ATOM 2333 O O . ARG A 1 291 ? -34.362 -11.630 32.454 1.00 94.88 291 ARG A O 1
ATOM 2340 N N . ILE A 1 292 ? -33.475 -12.815 30.747 1.00 96.62 292 ILE A N 1
ATOM 2341 C CA . ILE A 1 292 ? -32.075 -12.411 30.921 1.00 96.62 292 ILE A CA 1
ATOM 2342 C C . ILE A 1 292 ? -31.654 -11.597 29.700 1.00 96.62 292 ILE A C 1
ATOM 2344 O O . ILE A 1 292 ? -31.409 -12.151 28.632 1.00 96.62 292 ILE A O 1
ATOM 2348 N N . ALA A 1 293 ? -31.604 -10.280 29.851 1.00 96.19 293 ALA A N 1
ATOM 2349 C CA . ALA A 1 293 ? -31.180 -9.351 28.816 1.00 96.19 293 ALA A CA 1
ATOM 2350 C C . ALA A 1 293 ? -29.671 -9.092 28.901 1.00 96.19 293 ALA A C 1
ATOM 2352 O O . ALA A 1 293 ? -29.139 -8.900 29.997 1.00 96.19 293 ALA A O 1
ATOM 2353 N N . ILE A 1 294 ? -29.003 -9.058 27.748 1.00 96.31 294 ILE A N 1
ATOM 2354 C CA . ILE A 1 294 ? -27.585 -8.722 27.605 1.00 96.31 294 ILE A CA 1
ATOM 2355 C C . ILE A 1 294 ? -27.457 -7.625 26.553 1.00 96.31 294 ILE A C 1
ATOM 2357 O O . ILE A 1 294 ? -27.942 -7.774 25.434 1.00 96.31 294 ILE A O 1
ATOM 2361 N N . TRP A 1 295 ? -26.779 -6.537 26.901 1.00 95.19 295 TRP A N 1
ATOM 2362 C CA . TRP A 1 295 ? -26.520 -5.420 25.994 1.00 95.19 295 TRP A CA 1
ATOM 2363 C C . TRP A 1 295 ? -25.018 -5.269 25.761 1.00 95.19 295 TRP A C 1
ATOM 2365 O O . TRP A 1 295 ? -24.345 -4.699 26.628 1.00 95.19 295 TRP A O 1
ATOM 2375 N N . PRO A 1 296 ? -24.493 -5.772 24.629 1.00 93.81 296 PRO A N 1
ATOM 2376 C CA . PRO A 1 296 ? -23.205 -5.346 24.091 1.00 93.81 296 PRO A CA 1
ATOM 2377 C C . PRO A 1 296 ? -23.223 -3.842 23.818 1.00 93.81 296 PRO A C 1
ATOM 2379 O O . PRO A 1 296 ? -24.251 -3.288 23.415 1.00 93.81 296 PRO A O 1
ATOM 2382 N N . ARG A 1 297 ? -22.109 -3.163 24.079 1.00 91.69 297 ARG A N 1
ATOM 2383 C CA . ARG A 1 297 ? -22.067 -1.701 24.065 1.00 91.69 297 ARG A CA 1
ATOM 2384 C C . ARG A 1 297 ? -20.660 -1.151 23.892 1.00 91.69 297 ARG A C 1
ATOM 2386 O O . ARG A 1 297 ? -19.678 -1.819 24.209 1.00 91.69 297 ARG A O 1
ATOM 2393 N N . ILE A 1 298 ? -20.593 0.123 23.512 1.00 87.25 298 ILE A N 1
ATOM 2394 C CA . ILE A 1 298 ? -19.345 0.882 23.458 1.00 87.25 298 ILE A CA 1
ATOM 2395 C C . ILE A 1 298 ? -18.763 0.979 24.876 1.00 87.25 298 ILE A C 1
ATOM 2397 O O . ILE A 1 298 ? -19.471 1.301 25.846 1.00 87.25 298 ILE A O 1
ATOM 2401 N N . ALA A 1 299 ? -17.470 0.677 25.000 1.00 87.38 299 ALA A N 1
ATOM 2402 C CA . ALA A 1 299 ? -16.748 0.744 26.260 1.00 87.38 299 ALA A CA 1
ATOM 2403 C C . ALA A 1 299 ? -16.551 2.200 26.708 1.00 87.38 299 ALA A C 1
ATOM 2405 O O . ALA A 1 299 ? -16.179 3.074 25.929 1.00 87.38 299 ALA A O 1
ATOM 2406 N N . CYS A 1 300 ? -16.785 2.472 27.990 1.00 81.56 300 CYS A N 1
ATOM 2407 C CA . CYS A 1 300 ? -16.605 3.788 28.591 1.00 81.56 300 CYS A CA 1
ATOM 2408 C C . CYS A 1 300 ? -15.548 3.717 29.696 1.00 81.56 300 CYS A C 1
ATOM 2410 O O . CYS A 1 300 ? -15.780 3.113 30.750 1.00 81.56 300 CYS A O 1
ATOM 2412 N N . PHE A 1 301 ? -14.419 4.387 29.473 1.00 78.94 301 PHE A N 1
ATOM 2413 C CA . PHE A 1 301 ? -13.332 4.538 30.441 1.00 78.94 301 PHE A CA 1
ATOM 2414 C C . PHE A 1 301 ? -13.194 6.011 30.858 1.00 78.94 301 PHE A C 1
ATOM 2416 O O . PHE A 1 301 ? -13.478 6.914 30.074 1.00 78.94 301 PHE A O 1
ATOM 2423 N N . GLY A 1 302 ? -12.782 6.268 32.103 1.00 63.44 302 GLY A N 1
ATOM 2424 C CA . GLY A 1 302 ? -12.581 7.629 32.625 1.00 63.44 302 GLY A CA 1
ATOM 2425 C C . GLY A 1 302 ? -13.756 8.236 33.413 1.00 63.44 302 GLY A C 1
ATOM 2426 O O . GLY A 1 302 ? -14.639 7.538 33.925 1.00 63.44 302 GLY A O 1
ATOM 2427 N N . ALA A 1 303 ? -13.713 9.562 33.605 1.00 49.53 303 ALA A N 1
ATOM 2428 C CA . ALA A 1 303 ? -14.699 10.297 34.397 1.00 49.53 303 ALA A CA 1
ATOM 2429 C C . ALA A 1 303 ? -16.080 10.250 33.727 1.00 49.53 303 ALA A C 1
ATOM 2431 O O . ALA A 1 303 ? -16.214 10.491 32.532 1.00 49.53 303 ALA A O 1
ATOM 2432 N N . LYS A 1 304 ? -17.118 9.934 34.509 1.00 56.28 304 LYS A N 1
ATOM 2433 C CA . LYS A 1 304 ? -18.496 9.878 34.007 1.00 56.28 304 LYS A CA 1
ATOM 2434 C C . LYS A 1 304 ? -18.893 11.261 33.500 1.00 56.28 304 LYS A C 1
ATOM 2436 O O . LYS A 1 304 ? -18.849 12.202 34.287 1.00 56.28 304 LYS A O 1
ATOM 2441 N N . GLU A 1 305 ? -19.279 11.352 32.229 1.00 52.19 305 GLU A N 1
ATOM 2442 C CA . GLU A 1 305 ? -19.833 12.570 31.632 1.00 52.19 305 GLU A CA 1
ATOM 2443 C C . GLU A 1 305 ? -20.951 13.162 32.506 1.00 52.19 305 GLU A C 1
ATOM 2445 O O . GLU A 1 305 ? -21.664 12.431 33.208 1.00 52.19 305 GLU A O 1
ATOM 2450 N N . GLU A 1 306 ? -21.142 14.481 32.418 1.00 52.69 306 GLU A N 1
ATOM 2451 C CA . GLU A 1 306 ? -22.272 15.213 33.003 1.00 52.69 306 GLU A CA 1
ATOM 2452 C C . GLU A 1 306 ? -23.584 14.893 32.261 1.00 52.69 306 GLU A C 1
ATOM 2454 O O . GLU A 1 306 ? -24.238 15.746 31.672 1.00 52.69 306 GLU A O 1
ATOM 2459 N N . SER A 1 307 ? -23.970 13.619 32.258 1.00 63.75 307 SER A N 1
ATOM 2460 C CA . SER A 1 307 ? -25.293 13.162 31.849 1.00 63.75 307 SER A CA 1
ATOM 2461 C C . SER A 1 307 ? -26.234 13.130 33.054 1.00 63.75 307 SER A C 1
ATOM 2463 O O . SER A 1 307 ? -25.837 12.815 34.187 1.00 63.75 307 SER A O 1
ATOM 2465 N N . ALA A 1 308 ? -27.514 13.402 32.791 1.00 73.06 308 ALA A N 1
ATOM 2466 C CA . ALA A 1 308 ? -28.595 13.377 33.776 1.00 73.06 308 ALA A CA 1
ATOM 2467 C C . ALA A 1 308 ? -28.654 12.066 34.594 1.00 73.06 308 ALA A C 1
ATOM 2469 O O . ALA A 1 308 ? -28.969 12.054 35.791 1.00 73.06 308 ALA A O 1
ATOM 2470 N N . PHE A 1 309 ? -28.291 10.954 33.950 1.00 81.75 309 PHE A N 1
ATOM 2471 C CA . PHE A 1 309 ? -28.150 9.611 34.508 1.00 81.75 309 PHE A CA 1
ATOM 2472 C C . PHE A 1 309 ? -27.026 8.867 33.772 1.00 81.75 309 PHE A C 1
ATOM 2474 O O . PHE A 1 309 ? -26.757 9.152 32.613 1.00 81.75 309 PHE A O 1
ATOM 2481 N N . ASN A 1 310 ? -26.380 7.884 34.415 1.00 85.38 310 ASN A N 1
ATOM 2482 C CA . ASN A 1 310 ? -25.370 7.077 33.710 1.00 85.38 310 ASN A CA 1
ATOM 2483 C C . ASN A 1 310 ? -26.055 5.863 33.093 1.00 85.38 310 ASN A C 1
ATOM 2485 O O . ASN A 1 310 ? -26.699 5.138 33.841 1.00 85.38 310 ASN A O 1
ATOM 2489 N N . VAL A 1 311 ? -25.858 5.599 31.803 1.00 90.12 311 VAL A N 1
ATOM 2490 C CA . VAL A 1 311 ? -26.496 4.473 31.103 1.00 90.12 311 VAL A CA 1
ATOM 2491 C C . VAL A 1 311 ? -25.845 3.148 31.504 1.00 90.12 311 VAL A C 1
ATOM 2493 O O . VAL A 1 311 ? -24.930 2.681 30.838 1.00 90.12 311 VAL A O 1
ATOM 2496 N N . ALA A 1 312 ? -26.255 2.566 32.631 1.00 90.12 312 ALA A N 1
ATOM 2497 C CA . ALA A 1 312 ? -25.829 1.247 33.097 1.00 90.12 312 ALA A CA 1
ATOM 2498 C C . ALA A 1 312 ? -26.988 0.239 32.947 1.00 90.12 312 ALA A C 1
ATOM 2500 O O . ALA A 1 312 ? -27.936 0.482 32.201 1.00 90.12 312 ALA A O 1
ATOM 2501 N N . LEU A 1 313 ? -26.937 -0.897 33.657 1.00 91.62 313 LEU A N 1
ATOM 2502 C CA . LEU A 1 313 ? -27.971 -1.942 33.564 1.00 91.62 313 LEU A CA 1
ATOM 2503 C C . LEU A 1 313 ? -29.407 -1.448 33.824 1.00 91.62 313 LEU A C 1
ATOM 2505 O O . LEU A 1 313 ? -30.334 -1.945 33.195 1.00 91.62 313 LEU A O 1
ATOM 2509 N N . CYS A 1 314 ? -29.619 -0.512 34.761 1.00 91.31 314 CYS A N 1
ATOM 2510 C CA . CYS A 1 314 ? -30.975 -0.079 35.126 1.00 91.31 314 CYS A CA 1
ATOM 2511 C C . CYS A 1 314 ? -31.576 0.756 34.002 1.00 91.31 314 CYS A C 1
ATOM 2513 O O . CYS A 1 314 ? -32.723 0.554 33.612 1.00 91.31 314 CYS A O 1
ATOM 2515 N N . GLU A 1 315 ? -30.770 1.675 33.486 1.00 93.38 315 GLU A N 1
ATOM 2516 C CA . GLU A 1 315 ? -31.169 2.649 32.489 1.00 93.38 315 GLU A CA 1
ATOM 2517 C C . GLU A 1 315 ? -31.452 1.966 31.145 1.00 93.38 315 GLU A C 1
ATOM 2519 O O . GLU A 1 315 ? -32.454 2.277 30.503 1.00 93.38 315 GLU A O 1
ATOM 2524 N N . LEU A 1 316 ? -30.654 0.952 30.785 1.00 94.06 316 LEU A N 1
ATOM 2525 C CA . LEU A 1 316 ? -30.917 0.076 29.637 1.00 94.06 316 LEU A CA 1
ATOM 2526 C C . LEU A 1 316 ? -32.212 -0.733 29.791 1.00 94.06 316 LEU A C 1
ATOM 2528 O O . LEU A 1 316 ? -32.950 -0.913 28.827 1.00 94.06 316 LEU A O 1
ATOM 2532 N N . ALA A 1 317 ? -32.532 -1.170 31.010 1.00 94.00 317 ALA A N 1
ATOM 2533 C CA . ALA A 1 317 ? -33.753 -1.919 31.292 1.00 94.00 317 ALA A CA 1
ATOM 2534 C C . ALA A 1 317 ? -35.025 -1.055 31.392 1.00 94.00 317 ALA A C 1
ATOM 2536 O O . ALA A 1 317 ? -36.122 -1.606 31.491 1.00 94.00 317 ALA A O 1
ATOM 2537 N N . GLY A 1 318 ? -34.905 0.277 31.379 1.00 93.88 318 GLY A N 1
ATOM 2538 C CA . GLY A 1 318 ? -36.042 1.200 31.454 1.00 93.88 318 GLY A CA 1
ATOM 2539 C C . GLY A 1 318 ? -36.203 1.962 32.768 1.00 93.88 318 GLY A C 1
ATOM 2540 O O . GLY A 1 318 ? -37.154 2.728 32.905 1.00 93.88 318 GLY A O 1
ATOM 2541 N N . HIS A 1 319 ? -35.305 1.774 33.735 1.00 94.12 319 HIS A N 1
ATOM 2542 C CA . HIS A 1 319 ? -35.331 2.452 35.029 1.00 94.12 319 HIS A CA 1
ATOM 2543 C C . HIS A 1 319 ? -34.250 3.542 35.094 1.00 94.12 319 HIS A C 1
ATOM 2545 O O . HIS A 1 319 ? -33.056 3.247 35.080 1.00 94.12 319 HIS A O 1
ATOM 2551 N N . LEU A 1 320 ? -34.671 4.803 35.212 1.00 93.06 320 LEU A N 1
ATOM 2552 C CA . LEU A 1 320 ? -33.832 5.999 35.122 1.00 93.06 320 LEU A CA 1
ATOM 2553 C C . LEU A 1 320 ? -33.695 6.722 36.477 1.00 93.06 320 LEU A C 1
ATOM 2555 O O . LEU A 1 320 ? -34.490 7.607 36.799 1.00 93.06 320 LEU A O 1
ATOM 2559 N N . PRO A 1 321 ? -32.686 6.385 37.288 1.00 88.62 321 PRO A N 1
ATOM 2560 C CA . PRO A 1 321 ? -32.349 7.121 38.505 1.00 88.62 321 PRO A CA 1
ATOM 2561 C C . PRO A 1 321 ? -31.611 8.443 38.198 1.00 88.62 321 PRO A C 1
ATOM 2563 O O . PRO A 1 321 ? -30.386 8.461 38.016 1.00 88.62 321 PRO A O 1
ATOM 2566 N N . PHE A 1 322 ? -32.355 9.550 38.196 1.00 89.56 322 PHE A N 1
ATOM 2567 C CA . PHE A 1 322 ? -31.861 10.918 38.003 1.00 89.56 322 PHE A CA 1
ATOM 2568 C C . PHE A 1 322 ? -31.161 11.460 39.249 1.00 89.56 322 PHE A C 1
ATOM 2570 O O . PHE A 1 322 ? -31.591 11.216 40.375 1.00 89.56 322 PHE A O 1
ATOM 2577 N N . LYS A 1 323 ? -30.090 12.236 39.051 1.00 86.31 323 LYS A N 1
ATOM 2578 C CA . LYS A 1 323 ? -29.278 12.797 40.150 1.00 86.31 323 LYS A CA 1
ATOM 2579 C C . LYS A 1 323 ? -29.635 14.242 40.511 1.00 86.31 323 LYS A C 1
ATOM 2581 O O . LYS A 1 323 ? -29.159 14.742 41.524 1.00 86.31 323 LYS A O 1
ATOM 2586 N N . ASN A 1 324 ? -30.421 14.929 39.686 1.00 88.50 324 ASN A N 1
ATOM 2587 C CA . ASN A 1 324 ? -30.830 16.310 39.917 1.00 88.50 324 ASN A CA 1
ATOM 2588 C C . ASN A 1 324 ? -32.279 16.531 39.460 1.00 88.50 324 ASN A C 1
ATOM 2590 O O . ASN A 1 324 ? -32.808 15.791 38.629 1.00 88.50 324 ASN A O 1
ATOM 2594 N N . LYS A 1 325 ? -32.917 17.546 40.048 1.00 90.75 325 LYS A N 1
ATOM 2595 C CA . LYS A 1 325 ? -34.343 17.821 39.860 1.00 90.75 325 LYS A CA 1
ATOM 2596 C C . LYS A 1 325 ? -34.666 18.406 38.482 1.00 90.75 325 LYS A C 1
ATOM 2598 O O . LYS A 1 325 ? -35.675 18.035 37.896 1.00 90.75 325 LYS A O 1
ATOM 2603 N N . GLN A 1 326 ? -33.791 19.257 37.949 1.00 90.50 326 GLN A N 1
ATOM 2604 C CA . GLN A 1 326 ? -33.988 19.910 36.654 1.00 90.50 326 GLN A CA 1
ATOM 2605 C C . GLN A 1 326 ? -34.090 18.891 35.514 1.00 90.50 326 GLN A C 1
ATOM 2607 O O . GLN A 1 326 ? -35.048 18.921 34.739 1.00 90.50 326 GLN A O 1
ATOM 2612 N N . ASP A 1 327 ? -33.146 17.957 35.435 1.00 90.19 327 ASP A N 1
ATOM 2613 C CA . ASP A 1 327 ? -33.154 16.913 34.413 1.00 90.19 327 ASP A CA 1
ATOM 2614 C C . ASP A 1 327 ? -34.310 15.937 34.636 1.00 90.19 327 ASP A C 1
ATOM 2616 O O . ASP A 1 327 ? -34.962 15.521 33.677 1.00 90.19 327 ASP A O 1
ATOM 2620 N N . TYR A 1 328 ? -34.609 15.608 35.899 1.00 92.06 328 TYR A N 1
ATOM 2621 C CA . TYR A 1 328 ? -35.743 14.754 36.248 1.00 92.06 328 TYR A CA 1
ATOM 2622 C C . TYR A 1 328 ? -37.076 15.330 35.771 1.00 92.06 328 TYR A C 1
ATOM 2624 O O . TYR A 1 328 ? -37.912 14.555 35.319 1.00 92.06 328 TYR A O 1
ATOM 2632 N N . GLU A 1 329 ? -37.289 16.646 35.841 1.00 92.31 329 GLU A N 1
ATOM 2633 C CA . GLU A 1 329 ? -38.536 17.301 35.416 1.00 92.31 329 GLU A CA 1
ATOM 2634 C C . GLU A 1 329 ? -38.594 17.541 33.900 1.00 92.31 329 GLU A C 1
ATOM 2636 O O . GLU A 1 329 ? -39.653 17.370 33.293 1.00 92.31 329 GLU A O 1
ATOM 2641 N N . SER A 1 330 ? -37.467 17.902 33.281 1.00 92.19 330 SER A N 1
ATOM 2642 C CA . SER A 1 330 ? -37.416 18.329 31.875 1.00 92.19 330 SER A CA 1
ATOM 2643 C C . SER A 1 330 ? -37.213 17.199 30.860 1.00 92.19 330 SER A C 1
ATOM 2645 O O . SER A 1 330 ? -37.640 17.346 29.716 1.00 92.19 330 SER A O 1
ATOM 2647 N N . SER A 1 331 ? -36.616 16.068 31.257 1.00 91.31 331 SER A N 1
ATOM 2648 C CA . SER A 1 331 ? -36.293 14.979 30.321 1.00 91.31 331 SER A CA 1
ATOM 2649 C C . SER A 1 331 ? -37.539 14.349 29.700 1.00 91.31 331 SER A C 1
ATOM 2651 O O . SER A 1 331 ? -38.513 14.035 30.398 1.00 91.31 331 SER A O 1
ATOM 2653 N N . THR A 1 332 ? -37.483 14.101 28.392 1.00 93.25 332 THR A N 1
ATOM 2654 C CA . THR A 1 332 ? -38.510 13.374 27.635 1.00 93.25 332 THR A CA 1
ATOM 2655 C C . THR A 1 332 ? -38.050 11.958 27.278 1.00 93.25 332 THR A C 1
ATOM 2657 O O . THR A 1 332 ? -36.860 11.651 27.319 1.00 93.25 332 THR A O 1
ATOM 2660 N N . GLU A 1 333 ? -38.980 11.076 26.888 1.00 92.44 333 GLU A N 1
ATOM 2661 C CA . GLU A 1 333 ? -38.627 9.723 26.420 1.00 92.44 333 GLU A CA 1
ATOM 2662 C C . GLU A 1 333 ? -37.667 9.764 25.214 1.00 92.44 333 GLU A C 1
ATOM 2664 O O . GLU A 1 333 ? -36.736 8.966 25.134 1.00 92.44 333 GLU A O 1
ATOM 2669 N N . ARG A 1 334 ? -37.821 10.748 24.317 1.00 90.12 334 ARG A N 1
ATOM 2670 C CA . ARG A 1 334 ? -36.924 10.934 23.166 1.00 90.12 334 ARG A CA 1
ATOM 2671 C C . ARG A 1 334 ? -35.488 11.247 23.599 1.00 90.12 334 ARG A C 1
ATOM 2673 O O . ARG A 1 334 ? -34.553 10.688 23.028 1.00 90.12 334 ARG A O 1
ATOM 2680 N N . ASP A 1 335 ? -35.316 12.105 24.603 1.00 89.75 335 ASP A N 1
ATOM 2681 C CA . ASP A 1 335 ? -33.990 12.480 25.117 1.00 89.75 335 ASP A CA 1
ATOM 2682 C C . ASP A 1 335 ? -33.292 11.279 25.766 1.00 89.75 335 ASP A C 1
ATOM 2684 O O . ASP A 1 335 ? -32.081 11.086 25.620 1.00 89.75 335 ASP A O 1
ATOM 2688 N N . VAL A 1 336 ? -34.074 10.432 26.442 1.00 90.94 336 VAL A N 1
ATOM 2689 C CA . VAL A 1 336 ? -33.592 9.183 27.035 1.00 90.94 336 VAL A CA 1
ATOM 2690 C C . VAL A 1 336 ? -33.138 8.214 25.957 1.00 90.94 336 VAL A C 1
ATOM 2692 O O . VAL A 1 336 ? -32.016 7.725 26.047 1.00 90.94 336 VAL A O 1
ATOM 2695 N N . ILE A 1 337 ? -33.959 7.965 24.932 1.00 90.19 337 ILE A N 1
ATOM 2696 C CA . ILE A 1 337 ? -33.608 7.066 23.823 1.00 90.19 337 ILE A CA 1
ATOM 2697 C C . ILE A 1 337 ? -32.325 7.548 23.144 1.00 90.19 337 ILE A C 1
ATOM 2699 O O . ILE A 1 337 ? -31.393 6.769 22.973 1.00 90.19 337 ILE A O 1
ATOM 2703 N N . SER A 1 338 ? -32.230 8.846 22.838 1.00 87.56 338 SER A N 1
ATOM 2704 C CA . SER A 1 338 ? -31.019 9.435 22.255 1.00 87.56 338 SER A CA 1
ATOM 2705 C C . SER A 1 338 ? -29.796 9.273 23.164 1.00 87.56 338 SER A C 1
ATOM 2707 O O . SER A 1 338 ? -28.694 9.006 22.687 1.00 87.56 338 SER A O 1
ATOM 2709 N N . THR A 1 339 ? -29.970 9.393 24.480 1.00 88.94 339 THR A N 1
ATOM 2710 C CA . THR A 1 339 ? -28.882 9.196 25.445 1.00 88.94 339 THR A CA 1
ATOM 2711 C C . THR A 1 339 ? -28.458 7.741 25.548 1.00 88.94 339 THR A C 1
ATOM 2713 O O . THR A 1 339 ? -27.264 7.474 25.556 1.00 88.94 339 THR A O 1
ATOM 2716 N N . VAL A 1 340 ? -29.403 6.806 25.582 1.00 90.12 340 VAL A N 1
ATOM 2717 C CA . VAL A 1 340 ? -29.118 5.369 25.616 1.00 90.12 340 VAL A CA 1
ATOM 2718 C C . VAL A 1 340 ? -28.413 4.921 24.336 1.00 90.12 340 VAL A C 1
ATOM 2720 O O . VAL A 1 340 ? -27.401 4.229 24.425 1.00 90.12 340 VAL A O 1
ATOM 2723 N N . GLN A 1 341 ? -28.877 5.377 23.169 1.00 87.38 341 GLN A N 1
ATOM 2724 C CA . GLN A 1 341 ? -28.322 4.991 21.870 1.00 87.38 341 GLN A CA 1
ATOM 2725 C C . GLN A 1 341 ? -26.840 5.352 21.721 1.00 87.38 341 GLN A C 1
ATOM 2727 O O . GLN A 1 341 ? -26.100 4.598 21.107 1.00 87.38 341 GLN A O 1
ATOM 2732 N N . ARG A 1 342 ? -26.382 6.456 22.334 1.00 84.81 342 ARG A N 1
ATOM 2733 C CA . ARG A 1 342 ? -24.962 6.865 22.326 1.00 84.81 342 ARG A CA 1
ATOM 2734 C C . ARG A 1 342 ? -24.015 5.850 22.964 1.00 84.81 342 ARG A C 1
ATOM 2736 O O . ARG A 1 342 ? -22.815 5.931 22.739 1.00 84.81 342 ARG A O 1
ATOM 2743 N N . TYR A 1 343 ? -24.540 4.952 23.794 1.00 88.12 343 TYR A N 1
ATOM 2744 C CA . TYR A 1 343 ? -23.740 3.937 24.466 1.00 88.12 343 TYR A CA 1
ATOM 2745 C C . TYR A 1 343 ? -23.919 2.544 23.867 1.00 88.12 343 TYR A C 1
ATOM 2747 O O . TYR A 1 343 ? -23.101 1.685 24.163 1.00 88.12 343 TYR A O 1
ATOM 2755 N N . LEU A 1 344 ? -24.956 2.294 23.065 1.00 88.06 344 LEU A N 1
ATOM 2756 C CA . LEU A 1 344 ? -25.135 1.012 22.378 1.00 88.06 344 LEU A CA 1
ATOM 2757 C C . LEU A 1 344 ? -24.203 0.918 21.166 1.00 88.06 344 LEU A C 1
ATOM 2759 O O . LEU A 1 344 ? -23.744 1.940 20.660 1.00 88.06 344 LEU A O 1
ATOM 2763 N N . LEU A 1 345 ? -23.943 -0.304 20.699 1.00 82.69 345 LEU A N 1
ATOM 2764 C CA . LEU A 1 345 ? -23.270 -0.494 19.414 1.00 82.69 345 LEU A CA 1
ATOM 2765 C C . LEU A 1 345 ? -24.161 0.050 18.273 1.00 82.69 345 LEU A C 1
ATOM 2767 O O . LEU A 1 345 ? -25.383 -0.151 18.322 1.00 82.69 345 LEU A O 1
ATOM 2771 N N . PRO A 1 346 ? -23.588 0.738 17.268 1.00 73.69 346 PRO A N 1
ATOM 2772 C CA . PRO A 1 346 ? -24.270 1.079 16.019 1.00 73.69 346 PRO A CA 1
ATOM 2773 C C . PRO A 1 346 ? -24.942 -0.149 15.383 1.00 73.69 346 PRO A C 1
ATOM 2775 O O . PRO A 1 346 ? -24.442 -1.261 15.522 1.00 73.69 346 PRO A O 1
ATOM 2778 N N . GLU A 1 347 ? -26.082 0.012 14.698 1.00 62.75 347 GLU A N 1
ATOM 2779 C CA . GLU A 1 347 ? -26.807 -1.133 14.106 1.00 62.75 347 GLU A CA 1
ATOM 2780 C C . GLU A 1 347 ? -25.959 -1.898 13.078 1.00 62.75 347 GLU A C 1
ATOM 2782 O O . GLU A 1 347 ? -26.049 -3.119 12.992 1.00 62.75 347 GLU A O 1
ATOM 2787 N N . ASP A 1 348 ? -25.101 -1.195 12.345 1.00 52.19 348 ASP A N 1
ATOM 2788 C CA . ASP A 1 348 ? -24.145 -1.737 11.385 1.00 52.19 348 ASP A CA 1
ATOM 2789 C C . ASP A 1 348 ? -22.972 -2.476 12.039 1.00 52.19 348 ASP A C 1
ATOM 2791 O O . ASP A 1 348 ? -22.497 -3.443 11.458 1.00 52.19 348 ASP A O 1
ATOM 2795 N N . GLU A 1 349 ? -22.552 -2.110 13.251 1.00 54.88 349 GLU A N 1
ATOM 2796 C CA . GLU A 1 349 ? -21.592 -2.899 14.042 1.00 54.88 349 GLU A CA 1
ATOM 2797 C C . GLU A 1 349 ? -22.280 -4.093 14.719 1.00 54.88 349 GLU A C 1
ATOM 2799 O O . GLU A 1 349 ? -21.762 -5.207 14.697 1.00 54.88 349 GLU A O 1
ATOM 2804 N N . PHE A 1 350 ? -23.492 -3.893 15.249 1.00 57.00 350 PHE A N 1
ATOM 2805 C CA . PHE A 1 350 ? -24.294 -4.940 15.885 1.00 57.00 350 PHE A CA 1
ATOM 2806 C C . PHE A 1 350 ? -24.683 -6.049 14.894 1.00 57.00 350 PHE A C 1
ATOM 2808 O O . PHE A 1 350 ? -24.754 -7.214 15.282 1.00 57.00 350 PHE A O 1
ATOM 2815 N N . ASP A 1 351 ? -24.926 -5.707 13.624 1.00 47.66 351 ASP A N 1
ATOM 2816 C CA . ASP A 1 351 ? -25.180 -6.670 12.546 1.00 47.66 351 ASP A CA 1
ATOM 2817 C C . ASP A 1 351 ? -23.897 -7.075 11.789 1.00 47.66 351 ASP A C 1
ATOM 2819 O O . ASP A 1 351 ? -23.764 -8.236 11.401 1.00 47.66 351 ASP A O 1
ATOM 2823 N N . GLY A 1 352 ? -22.933 -6.168 11.607 1.00 38.84 352 GLY A N 1
ATOM 2824 C CA . GLY A 1 352 ? -21.707 -6.374 10.826 1.00 38.84 352 GLY A CA 1
ATOM 2825 C C . GLY A 1 352 ? -20.634 -7.209 11.522 1.00 38.84 352 GLY A C 1
ATOM 2826 O O . GLY A 1 352 ? -20.090 -8.107 10.886 1.00 38.84 352 GLY A O 1
ATOM 2827 N N . GLU A 1 353 ? -20.389 -7.029 12.827 1.00 42.75 353 GLU A N 1
ATOM 2828 C CA . GLU A 1 353 ? -19.432 -7.871 13.577 1.00 42.75 353 GLU A CA 1
ATOM 2829 C C . GLU A 1 353 ? -19.897 -9.330 13.738 1.00 42.75 353 GLU A C 1
ATOM 2831 O O . GLU A 1 353 ? -19.103 -10.207 14.105 1.00 42.75 353 GLU A O 1
ATOM 2836 N N . MET A 1 354 ? -21.189 -9.589 13.501 1.00 44.19 354 MET A N 1
ATOM 2837 C CA . MET A 1 354 ? -21.794 -10.919 13.587 1.00 44.19 354 MET A CA 1
ATOM 2838 C C . MET A 1 354 ? -22.112 -11.551 12.223 1.00 44.19 354 MET A C 1
ATOM 2840 O O . MET A 1 354 ? -22.258 -12.773 12.168 1.00 44.19 354 MET A O 1
ATOM 2844 N N . CYS A 1 355 ? -22.208 -10.770 11.137 1.00 34.50 355 CYS A N 1
ATOM 2845 C CA . CYS A 1 355 ? -22.453 -11.285 9.781 1.00 34.50 355 CYS A CA 1
ATOM 2846 C C . CYS A 1 355 ? -21.182 -11.394 8.924 1.00 34.50 355 CYS A C 1
ATOM 2848 O O . CYS A 1 355 ? -21.108 -12.306 8.100 1.00 34.50 355 CYS A O 1
ATOM 2850 N N . ASP A 1 356 ? -20.176 -10.546 9.148 1.00 39.25 356 ASP A N 1
ATOM 2851 C CA . ASP A 1 356 ? -18.810 -10.819 8.709 1.00 39.25 356 ASP A CA 1
ATOM 2852 C C . ASP A 1 356 ? -18.125 -11.572 9.856 1.00 39.25 356 ASP A C 1
ATOM 2854 O O . ASP A 1 356 ? -17.966 -11.051 10.959 1.00 39.25 356 ASP A O 1
ATOM 2858 N N . GLY A 1 357 ? -17.788 -12.848 9.644 1.00 37.50 357 GLY A N 1
ATOM 2859 C CA . GLY A 1 357 ? -17.086 -13.642 10.658 1.00 37.50 357 GLY A CA 1
ATOM 2860 C C . GLY A 1 357 ? -15.832 -12.912 11.176 1.00 37.50 357 GLY A C 1
ATOM 2861 O O . GLY A 1 357 ? -15.287 -12.074 10.457 1.00 37.50 357 GLY A O 1
ATOM 2862 N N . PRO A 1 358 ? -15.346 -13.206 12.403 1.00 43.84 358 PRO A N 1
ATOM 2863 C CA . PRO A 1 358 ? -14.148 -12.559 12.942 1.00 43.84 358 PRO A CA 1
ATOM 2864 C C . PRO A 1 358 ? -13.030 -12.561 11.904 1.00 43.84 358 PRO A C 1
ATOM 2866 O O . PRO A 1 358 ? -12.651 -13.632 11.418 1.00 43.84 358 PRO A O 1
ATOM 2869 N N . LYS A 1 359 ? -12.488 -11.379 11.587 1.00 58.53 359 LYS A N 1
ATOM 2870 C CA . LYS A 1 359 ? -11.242 -11.281 10.830 1.00 58.53 359 LYS A CA 1
ATOM 2871 C C . LYS A 1 359 ? -10.143 -11.925 11.666 1.00 58.53 359 LYS A C 1
ATOM 2873 O O . LYS A 1 359 ? -9.650 -11.355 12.632 1.00 58.53 359 LYS A O 1
ATOM 2878 N N . ASN A 1 360 ? -9.839 -13.176 11.343 1.00 72.62 360 ASN A N 1
ATOM 2879 C CA . ASN A 1 360 ? -8.825 -13.960 12.021 1.00 72.62 360 ASN A CA 1
ATOM 2880 C C . ASN A 1 360 ? -7.474 -13.692 11.356 1.00 72.62 360 ASN A C 1
ATOM 2882 O O . ASN A 1 360 ? -7.220 -14.180 10.255 1.00 72.62 360 ASN A O 1
ATOM 2886 N N . THR A 1 361 ? -6.610 -12.942 12.034 1.00 86.81 361 THR A N 1
ATOM 2887 C CA . THR A 1 361 ? -5.245 -12.633 11.578 1.00 86.81 361 THR A CA 1
ATOM 2888 C C . THR A 1 361 ? -4.284 -13.813 11.722 1.00 86.81 361 THR A C 1
ATOM 2890 O O . THR A 1 361 ? -3.131 -13.729 11.304 1.00 86.81 361 THR A O 1
ATOM 2893 N N . ASN A 1 362 ? -4.735 -14.948 12.270 1.00 87.19 362 ASN A N 1
ATOM 2894 C CA . ASN A 1 362 ? -3.914 -16.144 12.391 1.00 87.19 362 ASN A CA 1
ATOM 2895 C C . ASN A 1 362 ? -3.620 -16.758 11.014 1.00 87.19 362 ASN A C 1
ATOM 2897 O O . ASN A 1 362 ? -4.356 -17.600 10.493 1.00 87.19 362 ASN A O 1
ATOM 2901 N N . VAL A 1 363 ? -2.477 -16.369 10.457 1.00 91.25 363 VAL A N 1
ATOM 2902 C CA . VAL A 1 363 ? -1.972 -16.845 9.167 1.00 91.25 363 VAL A CA 1
ATOM 2903 C C . VAL A 1 363 ? -1.065 -18.076 9.279 1.00 91.25 363 VAL A C 1
ATOM 2905 O O . VAL A 1 363 ? -0.387 -18.430 8.315 1.00 91.25 363 VAL A O 1
ATOM 2908 N N . ARG A 1 364 ? -1.060 -18.783 10.423 1.00 91.81 364 ARG A N 1
ATOM 2909 C CA . ARG A 1 364 ? -0.166 -19.931 10.694 1.00 91.81 364 ARG A CA 1
ATOM 2910 C C . ARG A 1 364 ? -0.235 -21.035 9.638 1.00 91.81 364 ARG A C 1
ATOM 2912 O O . ARG A 1 364 ? 0.749 -21.738 9.433 1.00 91.81 364 ARG A O 1
ATOM 2919 N N . LEU A 1 365 ? -1.389 -21.215 8.994 1.00 92.38 365 LEU A N 1
ATOM 2920 C CA . LEU A 1 365 ? -1.555 -22.173 7.897 1.00 92.38 365 LEU A CA 1
ATOM 2921 C C . LEU A 1 365 ? -1.538 -21.496 6.525 1.00 92.38 365 LEU A C 1
ATOM 2923 O O . LEU A 1 365 ? -0.870 -21.991 5.621 1.00 92.38 365 LEU A O 1
ATOM 2927 N N . SER A 1 366 ? -2.251 -20.380 6.361 1.00 93.69 366 SER A N 1
ATOM 2928 C CA . SER A 1 366 ? -2.432 -19.733 5.058 1.00 93.69 366 SER A CA 1
ATOM 2929 C C . SER A 1 366 ? -1.132 -19.157 4.500 1.00 93.69 366 SER A C 1
ATOM 2931 O O . SER A 1 366 ? -0.826 -19.408 3.335 1.00 93.69 366 SER A O 1
ATOM 2933 N N . LEU A 1 367 ? -0.337 -18.451 5.311 1.00 95.81 367 LEU A N 1
ATOM 2934 C CA . LEU A 1 367 ? 0.907 -17.839 4.844 1.00 95.81 367 LEU A CA 1
ATOM 2935 C C . LEU A 1 367 ? 1.954 -18.896 4.449 1.00 95.81 367 LEU A C 1
ATOM 2937 O O . LEU A 1 367 ? 2.405 -18.853 3.302 1.00 95.81 367 LEU A O 1
ATOM 2941 N N . PRO A 1 368 ? 2.298 -19.897 5.290 1.00 97.69 368 PRO A N 1
ATOM 2942 C CA . PRO A 1 368 ? 3.211 -20.956 4.866 1.00 97.69 368 PRO A CA 1
ATOM 2943 C C . PRO A 1 368 ? 2.699 -21.741 3.658 1.00 97.69 368 PRO A C 1
ATOM 2945 O O . PRO A 1 368 ? 3.489 -22.058 2.772 1.00 97.69 368 PRO A O 1
ATOM 2948 N N . ALA A 1 369 ? 1.393 -22.031 3.583 1.00 95.94 369 ALA A N 1
ATOM 2949 C CA . ALA A 1 369 ? 0.823 -22.738 2.441 1.00 95.94 369 ALA A CA 1
ATOM 2950 C C . ALA A 1 369 ? 1.017 -21.955 1.137 1.00 95.94 369 ALA A C 1
ATOM 2952 O O . ALA A 1 369 ? 1.505 -22.522 0.163 1.00 95.94 369 ALA A O 1
ATOM 2953 N N . VAL A 1 370 ? 0.696 -20.658 1.121 1.00 96.44 370 VAL A N 1
ATOM 2954 C CA . VAL A 1 370 ? 0.881 -19.800 -0.059 1.00 96.44 370 VAL A CA 1
ATOM 2955 C C . VAL A 1 370 ? 2.355 -19.719 -0.455 1.00 96.44 370 VAL A C 1
ATOM 2957 O O . VAL A 1 370 ? 2.683 -19.974 -1.614 1.00 96.44 370 VAL A O 1
ATOM 2960 N N . CYS A 1 371 ? 3.255 -19.471 0.501 1.00 97.69 371 CYS A N 1
ATOM 2961 C CA . CYS A 1 371 ? 4.691 -19.407 0.232 1.00 97.69 371 CYS A CA 1
ATOM 2962 C C . CYS A 1 371 ? 5.238 -20.726 -0.335 1.00 97.69 371 CYS A C 1
ATOM 2964 O O . CYS A 1 371 ? 5.950 -20.717 -1.337 1.00 97.69 371 CYS A O 1
ATOM 2966 N N . ILE A 1 372 ? 4.887 -21.872 0.259 1.00 98.06 372 ILE A N 1
ATOM 2967 C CA . ILE A 1 372 ? 5.364 -23.187 -0.196 1.00 98.06 372 ILE A CA 1
ATOM 2968 C C . ILE A 1 372 ? 4.789 -23.531 -1.570 1.00 98.06 372 ILE A C 1
ATOM 2970 O O . ILE A 1 372 ? 5.531 -23.991 -2.440 1.00 98.06 372 ILE A O 1
ATOM 2974 N N . VAL A 1 373 ? 3.488 -23.313 -1.787 1.00 97.50 373 VAL A N 1
ATOM 2975 C CA . VAL A 1 373 ? 2.831 -23.618 -3.066 1.00 97.50 373 VAL A CA 1
ATOM 2976 C C . VAL A 1 373 ? 3.446 -22.788 -4.185 1.00 97.50 373 VAL A C 1
ATOM 2978 O O . VAL A 1 373 ? 3.815 -23.345 -5.219 1.00 97.50 373 VAL A O 1
ATOM 2981 N N . TRP A 1 374 ? 3.618 -21.483 -3.985 1.00 97.00 374 TRP A N 1
ATOM 2982 C CA . TRP A 1 374 ? 4.184 -20.627 -5.022 1.00 97.00 374 TRP A CA 1
ATOM 2983 C C . TRP A 1 374 ? 5.668 -20.850 -5.225 1.00 97.00 374 TRP A C 1
ATOM 2985 O O . TRP A 1 374 ? 6.091 -20.922 -6.372 1.00 97.00 374 TRP A O 1
ATOM 2995 N N . GLN A 1 375 ? 6.455 -21.062 -4.170 1.00 98.50 375 GLN A N 1
ATOM 2996 C CA . GLN A 1 375 ? 7.870 -21.382 -4.344 1.00 98.50 375 GLN A CA 1
ATOM 2997 C C . GLN A 1 375 ? 8.059 -22.725 -5.065 1.00 98.50 375 GLN A C 1
ATOM 2999 O O . GLN A 1 375 ? 8.926 -22.846 -5.930 1.00 98.50 375 GLN A O 1
ATOM 3004 N N . THR A 1 376 ? 7.215 -23.721 -4.779 1.00 98.44 376 THR A N 1
ATOM 3005 C CA . THR A 1 376 ? 7.210 -24.998 -5.514 1.00 98.44 376 THR A CA 1
ATOM 3006 C C . THR A 1 376 ? 6.839 -24.780 -6.980 1.00 98.44 376 THR A C 1
ATOM 3008 O O . THR A 1 376 ? 7.504 -25.316 -7.868 1.00 98.44 376 THR A O 1
ATOM 3011 N N . ALA A 1 377 ? 5.822 -23.957 -7.253 1.00 98.19 377 ALA A N 1
ATOM 3012 C CA . ALA A 1 377 ? 5.450 -23.588 -8.614 1.00 98.19 377 ALA A CA 1
ATOM 3013 C C . ALA A 1 377 ? 6.596 -22.863 -9.340 1.00 98.19 377 ALA A C 1
ATOM 3015 O O . ALA A 1 377 ? 6.887 -23.210 -10.481 1.00 98.19 377 ALA A O 1
ATOM 3016 N N . MET A 1 378 ? 7.295 -21.932 -8.680 1.00 98.38 378 MET A N 1
ATOM 3017 C CA . MET A 1 378 ? 8.453 -21.237 -9.251 1.00 98.38 378 MET A CA 1
ATOM 3018 C C . MET A 1 378 ? 9.571 -22.218 -9.591 1.00 98.38 378 MET A C 1
ATOM 3020 O O . MET A 1 378 ? 10.073 -22.184 -10.705 1.00 98.38 378 MET A O 1
ATOM 3024 N N . ILE A 1 379 ? 9.907 -23.159 -8.703 1.00 98.69 379 ILE A N 1
ATOM 3025 C CA . ILE A 1 379 ? 10.929 -24.184 -8.979 1.00 98.69 379 ILE A CA 1
ATOM 3026 C C . ILE A 1 379 ? 10.566 -25.006 -10.222 1.00 98.69 379 ILE A C 1
ATOM 3028 O O . ILE A 1 379 ? 11.412 -25.224 -11.092 1.00 98.69 379 ILE A O 1
ATOM 3032 N N . ILE A 1 380 ? 9.308 -25.444 -10.330 1.00 98.69 380 ILE A N 1
ATOM 3033 C CA . ILE A 1 380 ? 8.835 -26.217 -11.485 1.00 98.69 380 ILE A CA 1
ATOM 3034 C C . ILE A 1 380 ? 8.918 -25.369 -12.758 1.00 98.69 380 ILE A C 1
ATOM 3036 O O . ILE A 1 380 ? 9.494 -25.811 -13.752 1.00 98.69 380 ILE A O 1
ATOM 3040 N N . LEU A 1 381 ? 8.384 -24.147 -12.735 1.00 98.44 381 LEU A N 1
ATOM 3041 C CA . LEU A 1 381 ? 8.357 -23.262 -13.898 1.00 98.44 381 LEU A CA 1
ATOM 3042 C C . LEU A 1 381 ? 9.766 -22.839 -14.332 1.00 98.44 381 LEU A C 1
ATOM 3044 O O . LEU A 1 381 ? 10.051 -22.857 -15.526 1.00 98.44 381 LEU A O 1
ATOM 3048 N N . PHE A 1 382 ? 10.678 -22.560 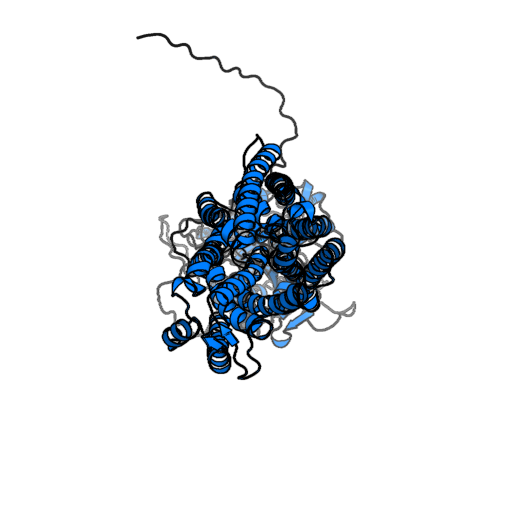-13.398 1.00 98.50 382 PHE A N 1
ATOM 3049 C CA . PHE A 1 382 ? 12.087 -22.294 -13.702 1.00 98.50 382 PHE A CA 1
ATOM 3050 C C . PHE A 1 382 ? 12.759 -23.519 -14.324 1.00 98.50 382 PHE A C 1
ATOM 3052 O O . PHE A 1 382 ? 13.409 -23.403 -15.362 1.00 98.50 382 PHE A O 1
ATOM 3059 N N . GLY A 1 383 ? 12.545 -24.713 -13.760 1.00 98.25 383 GLY A N 1
ATOM 3060 C CA . GLY A 1 383 ? 13.065 -25.959 -14.326 1.00 98.25 383 GLY A CA 1
ATOM 3061 C C . GLY A 1 383 ? 12.582 -26.203 -15.761 1.00 98.25 383 GLY A C 1
ATOM 3062 O O . GLY A 1 383 ? 13.361 -26.625 -16.628 1.00 98.25 383 GLY A O 1
ATOM 3063 N N . VAL A 1 384 ? 11.318 -25.873 -16.041 1.00 98.12 384 VAL A N 1
ATOM 3064 C CA . VAL A 1 384 ? 10.709 -26.018 -17.368 1.00 98.12 384 VAL A CA 1
ATOM 3065 C C . VAL A 1 384 ? 11.193 -24.944 -18.344 1.00 98.12 384 VAL A C 1
ATOM 3067 O O . VAL A 1 384 ? 11.605 -25.309 -19.446 1.00 98.12 384 VAL A O 1
ATOM 3070 N N . PHE A 1 385 ? 11.178 -23.661 -17.975 1.00 98.12 385 PHE A N 1
ATOM 3071 C CA . PHE A 1 385 ? 11.318 -22.548 -18.923 1.00 98.12 385 PHE A CA 1
ATOM 3072 C C . PHE A 1 385 ? 12.654 -21.802 -18.858 1.00 98.12 385 PHE A C 1
ATOM 3074 O O . PHE A 1 385 ? 13.193 -21.477 -19.910 1.00 98.12 385 PHE A O 1
ATOM 3081 N N . ILE A 1 386 ? 13.210 -21.537 -17.676 1.00 97.88 386 ILE A N 1
ATOM 3082 C CA . ILE A 1 386 ? 14.341 -20.607 -17.512 1.00 97.88 386 ILE A CA 1
ATOM 3083 C C . ILE A 1 386 ? 15.680 -21.289 -17.828 1.00 97.88 386 ILE A C 1
ATOM 3085 O O . ILE A 1 386 ? 15.975 -22.368 -17.312 1.00 97.88 386 ILE A O 1
ATOM 3089 N N . ARG A 1 387 ? 16.527 -20.663 -18.648 1.00 97.00 387 ARG A N 1
ATOM 3090 C CA . ARG A 1 387 ? 17.914 -21.079 -18.919 1.00 97.00 387 ARG A CA 1
ATOM 3091 C C . ARG A 1 387 ? 18.843 -19.867 -18.910 1.00 97.00 387 ARG A C 1
ATOM 3093 O O . ARG A 1 387 ? 18.402 -18.750 -19.154 1.00 97.00 387 ARG A O 1
ATOM 3100 N N . TYR A 1 388 ? 20.128 -20.104 -18.668 1.00 95.94 388 TYR A N 1
ATOM 3101 C CA . TYR A 1 388 ? 21.154 -19.081 -18.858 1.00 95.94 388 TYR A CA 1
ATOM 3102 C C . TYR A 1 388 ? 21.193 -18.628 -20.321 1.00 95.94 388 TYR A C 1
ATOM 3104 O O . TYR A 1 388 ? 21.002 -19.435 -21.239 1.00 95.94 388 TYR A O 1
ATOM 3112 N N . ASN A 1 389 ? 21.367 -17.324 -20.534 1.00 93.12 389 ASN A N 1
ATOM 3113 C CA . ASN A 1 389 ? 21.672 -16.782 -21.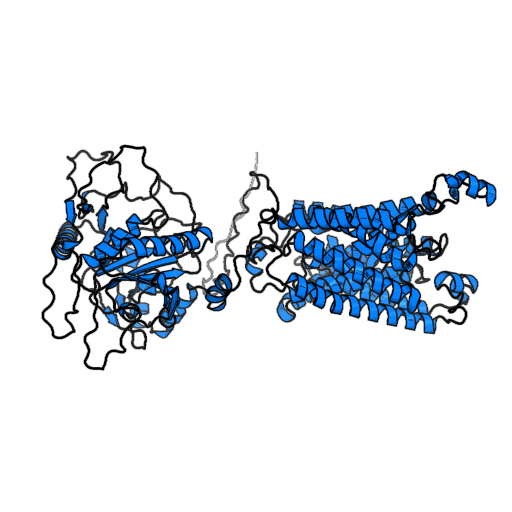853 1.00 93.12 389 ASN A CA 1
ATOM 3114 C C . ASN A 1 389 ? 23.127 -17.108 -22.248 1.00 93.12 389 ASN A C 1
ATOM 3116 O O . ASN A 1 389 ? 23.906 -17.620 -21.447 1.00 93.12 389 ASN A O 1
ATOM 3120 N N . LYS A 1 390 ? 23.510 -16.781 -23.486 1.00 91.12 390 LYS A N 1
ATOM 3121 C CA . LYS A 1 390 ? 24.859 -17.059 -24.014 1.00 91.12 390 LYS A CA 1
ATOM 3122 C C . LYS A 1 390 ? 26.001 -16.454 -23.178 1.00 91.12 390 LYS A C 1
ATOM 3124 O O . LYS A 1 390 ? 27.088 -17.009 -23.150 1.00 91.12 390 LYS A O 1
ATOM 3129 N N . GLU A 1 391 ? 25.751 -15.328 -22.509 1.00 90.31 391 GLU A N 1
ATOM 3130 C CA . GLU A 1 391 ? 26.754 -14.571 -21.743 1.00 90.31 391 GLU A CA 1
ATOM 3131 C C . GLU A 1 391 ? 26.947 -15.101 -20.320 1.00 90.31 391 GLU A C 1
ATOM 3133 O O . GLU A 1 391 ? 27.991 -14.876 -19.712 1.00 90.31 391 GLU A O 1
ATOM 3138 N N . SER A 1 392 ? 25.943 -15.798 -19.786 1.00 91.75 392 SER A N 1
ATOM 3139 C CA . SER A 1 392 ? 25.987 -16.449 -18.472 1.00 91.75 392 SER A CA 1
ATOM 3140 C C . SER A 1 392 ? 26.293 -17.949 -18.557 1.00 91.75 392 SER A C 1
ATOM 3142 O O . SER A 1 392 ? 26.531 -18.589 -17.532 1.00 91.75 392 SER A O 1
ATOM 3144 N N . ASP A 1 393 ? 26.313 -18.516 -19.764 1.00 91.88 393 ASP A N 1
ATOM 3145 C CA . ASP A 1 393 ? 26.646 -19.916 -20.008 1.00 91.88 393 ASP A CA 1
ATOM 3146 C C . ASP A 1 393 ? 28.178 -20.153 -20.008 1.00 91.88 393 ASP A C 1
ATOM 3148 O O . ASP A 1 393 ? 28.925 -19.351 -20.573 1.00 91.88 393 ASP A O 1
ATOM 3152 N N . PRO A 1 394 ? 28.689 -21.260 -19.427 1.00 91.69 394 PRO A N 1
ATOM 3153 C CA . PRO A 1 394 ? 30.118 -21.593 -19.445 1.00 91.69 394 PRO A CA 1
ATOM 3154 C C . PRO A 1 394 ? 30.769 -21.681 -20.836 1.00 91.69 394 PRO A C 1
ATOM 3156 O O . PRO A 1 394 ? 31.989 -21.543 -20.933 1.00 91.69 394 PRO A O 1
ATOM 3159 N N . HIS A 1 395 ? 29.993 -21.877 -21.908 1.00 92.31 395 HIS A N 1
ATOM 3160 C CA . HIS A 1 395 ? 30.500 -21.838 -23.286 1.00 92.31 395 HIS A CA 1
ATOM 3161 C C . HIS A 1 395 ? 30.848 -20.415 -23.769 1.00 92.31 395 HIS A C 1
ATOM 3163 O O . HIS A 1 395 ? 31.356 -20.261 -24.878 1.00 92.31 395 HIS A O 1
ATOM 3169 N N . TRP A 1 396 ? 30.652 -19.375 -22.946 1.00 90.38 396 TRP A N 1
ATOM 3170 C CA . TRP A 1 396 ? 31.048 -17.994 -23.250 1.00 90.38 396 TRP A CA 1
ATOM 3171 C C . TRP A 1 396 ? 32.498 -17.870 -23.738 1.00 90.38 396 TRP A C 1
ATOM 3173 O O . TRP A 1 396 ? 32.773 -17.074 -24.628 1.00 90.38 396 TRP A O 1
ATOM 3183 N N . VAL A 1 397 ? 33.428 -18.676 -23.210 1.00 90.44 397 VAL A N 1
ATOM 3184 C CA . VAL A 1 397 ? 34.841 -18.652 -23.638 1.00 90.44 397 VAL A CA 1
ATOM 3185 C C . VAL A 1 397 ? 34.979 -18.951 -25.133 1.00 90.44 397 VAL A C 1
ATOM 3187 O O . VAL A 1 397 ? 35.733 -18.269 -25.825 1.00 90.44 397 VAL A O 1
ATOM 3190 N N . GLU A 1 398 ? 34.229 -19.935 -25.626 1.00 92.00 398 GLU A N 1
ATOM 3191 C CA . GLU A 1 398 ? 34.241 -20.344 -27.031 1.00 92.00 398 GLU A CA 1
ATOM 3192 C C . GLU A 1 398 ? 33.551 -19.300 -27.915 1.00 92.00 398 GLU A C 1
ATOM 3194 O O . GLU A 1 398 ? 34.068 -18.949 -28.974 1.00 92.00 398 GLU A O 1
ATOM 3199 N N . GLU A 1 399 ? 32.413 -18.759 -27.468 1.00 87.50 399 GLU A N 1
ATOM 3200 C CA . GLU A 1 399 ? 31.677 -17.720 -28.200 1.00 87.50 399 GLU A CA 1
ATOM 3201 C C . GLU A 1 399 ? 32.495 -16.427 -28.307 1.00 87.50 399 GLU A C 1
ATOM 3203 O O . GLU A 1 399 ? 32.605 -15.843 -29.384 1.00 87.50 399 GLU A O 1
ATOM 3208 N N . ARG A 1 400 ? 33.149 -16.021 -27.214 1.00 92.06 400 ARG A N 1
ATOM 3209 C CA . ARG A 1 400 ? 34.052 -14.869 -27.171 1.00 92.06 400 ARG A CA 1
ATOM 3210 C C . ARG A 1 400 ? 35.206 -15.027 -28.160 1.00 92.06 400 ARG A C 1
ATOM 3212 O O . ARG A 1 400 ? 35.520 -14.089 -28.885 1.00 92.06 400 ARG A O 1
ATOM 3219 N N . GLU A 1 401 ? 35.834 -16.203 -28.210 1.00 91.75 401 GLU A N 1
ATOM 3220 C CA . GLU A 1 401 ? 36.904 -16.482 -29.178 1.00 91.75 401 GLU A CA 1
ATOM 3221 C C . GLU A 1 401 ? 36.391 -16.487 -30.623 1.00 91.75 401 GLU A C 1
ATOM 3223 O O . GLU A 1 401 ? 37.049 -15.952 -31.517 1.00 91.75 401 GLU A O 1
ATOM 3228 N N . LYS A 1 402 ? 35.206 -17.058 -30.856 1.00 92.31 402 LYS A N 1
ATOM 3229 C CA . LYS A 1 402 ? 34.585 -17.168 -32.179 1.00 92.31 402 LYS A CA 1
ATOM 3230 C C . LYS A 1 402 ? 34.161 -15.815 -32.755 1.00 92.31 402 LYS A C 1
ATOM 3232 O O . LYS A 1 402 ? 34.403 -15.563 -33.932 1.00 92.31 402 LYS A O 1
ATOM 3237 N N . GLU A 1 403 ? 33.551 -14.960 -31.941 1.00 91.19 403 GLU A N 1
ATOM 3238 C CA . GLU A 1 403 ? 33.080 -13.624 -32.333 1.00 91.19 403 GLU A CA 1
ATOM 3239 C C . GLU A 1 403 ? 34.178 -12.547 -32.175 1.00 91.19 403 GLU A C 1
ATOM 3241 O O . GLU A 1 403 ? 33.948 -11.374 -32.462 1.00 91.19 403 GLU A O 1
ATOM 3246 N N . ASN A 1 404 ? 35.394 -12.942 -31.762 1.00 92.44 404 ASN A N 1
ATOM 3247 C CA . ASN A 1 404 ? 36.534 -12.055 -31.497 1.00 92.44 404 ASN A CA 1
ATOM 3248 C C . ASN A 1 404 ? 36.189 -10.918 -30.513 1.00 92.44 404 ASN A C 1
ATOM 3250 O O . ASN A 1 404 ? 36.587 -9.766 -30.703 1.00 92.44 404 ASN A O 1
ATOM 3254 N N . LEU A 1 405 ? 35.442 -11.277 -29.469 1.00 91.06 405 LEU A N 1
ATOM 3255 C CA . LEU A 1 405 ? 35.049 -10.404 -28.372 1.00 91.06 405 LEU A CA 1
ATOM 3256 C C . LEU A 1 405 ? 36.081 -10.463 -27.236 1.00 91.06 405 LEU A C 1
ATOM 3258 O O . LEU A 1 405 ? 36.970 -11.314 -27.167 1.00 91.06 405 LEU A O 1
ATOM 3262 N N . SER A 1 406 ? 35.929 -9.555 -26.294 1.00 90.25 406 SER A N 1
ATOM 3263 C CA . SER A 1 406 ? 36.667 -9.432 -25.050 1.00 90.25 406 SER A CA 1
ATOM 3264 C C . SER A 1 406 ? 35.718 -9.617 -23.869 1.00 90.25 406 SER A C 1
ATOM 3266 O O . SER A 1 406 ? 34.509 -9.445 -23.996 1.00 90.25 406 SER A O 1
ATOM 3268 N N . ASP A 1 407 ? 36.247 -9.958 -22.691 1.00 86.12 407 ASP A N 1
ATOM 3269 C CA . ASP A 1 407 ? 35.387 -10.170 -21.517 1.00 86.12 407 ASP A CA 1
ATOM 3270 C C . ASP A 1 407 ? 34.603 -8.914 -21.135 1.00 86.12 407 ASP A C 1
ATOM 3272 O O . ASP A 1 407 ? 33.481 -9.035 -20.660 1.00 86.12 407 ASP A O 1
ATOM 3276 N N . ILE A 1 408 ? 35.152 -7.720 -21.388 1.00 87.31 408 ILE A N 1
ATOM 3277 C CA . ILE A 1 408 ? 34.461 -6.463 -21.086 1.00 87.31 408 ILE A CA 1
ATOM 3278 C C . ILE A 1 408 ? 33.189 -6.291 -21.922 1.00 87.31 408 ILE A C 1
ATOM 3280 O O . ILE A 1 408 ? 32.283 -5.622 -21.459 1.00 87.31 408 ILE A O 1
ATOM 3284 N N . GLU A 1 409 ? 33.084 -6.922 -23.097 1.00 87.19 409 GLU A N 1
ATOM 3285 C CA . GLU A 1 409 ? 31.884 -6.882 -23.948 1.00 87.19 409 GLU A CA 1
ATOM 3286 C C . GLU A 1 409 ? 30.746 -7.777 -23.437 1.00 87.19 409 GLU A C 1
ATOM 3288 O O . GLU A 1 409 ? 29.652 -7.735 -23.990 1.00 87.19 409 GLU A O 1
ATOM 3293 N N . ASN A 1 410 ? 30.968 -8.563 -22.377 1.00 91.00 410 ASN A N 1
ATOM 3294 C CA . ASN A 1 410 ? 29.884 -9.236 -21.669 1.00 91.00 410 ASN A CA 1
ATOM 3295 C C . ASN A 1 410 ? 29.045 -8.190 -20.920 1.00 91.00 410 ASN A C 1
ATOM 3297 O O . ASN A 1 410 ? 29.564 -7.484 -20.047 1.00 91.00 410 ASN A O 1
ATOM 3301 N N . ASP A 1 411 ? 27.748 -8.120 -21.228 1.00 89.00 411 ASP A N 1
ATOM 3302 C CA . ASP A 1 411 ? 26.842 -7.088 -20.713 1.00 89.00 411 ASP A CA 1
ATOM 3303 C C . ASP A 1 411 ? 26.773 -7.067 -19.175 1.00 89.00 411 ASP A C 1
ATOM 3305 O O . ASP A 1 411 ? 26.511 -6.024 -18.569 1.00 89.00 411 ASP A O 1
ATOM 3309 N N . PHE A 1 412 ? 27.127 -8.183 -18.519 1.00 93.38 412 PHE A N 1
ATOM 3310 C CA . PHE A 1 412 ? 27.347 -8.245 -17.076 1.00 93.38 412 PHE A CA 1
ATOM 3311 C C . PHE A 1 412 ? 28.230 -7.099 -16.565 1.00 93.38 412 PHE A C 1
ATOM 3313 O O . PHE A 1 412 ? 27.845 -6.414 -15.621 1.00 93.38 412 PHE A O 1
ATOM 3320 N N . TYR A 1 413 ? 29.392 -6.842 -17.171 1.00 92.31 413 TYR A N 1
ATOM 3321 C CA . TYR A 1 413 ? 30.327 -5.846 -16.634 1.00 92.31 413 TYR A CA 1
ATOM 3322 C C . TYR A 1 413 ? 29.828 -4.406 -16.773 1.00 92.31 413 TYR A C 1
ATOM 3324 O O . TYR A 1 413 ? 30.218 -3.553 -15.974 1.00 92.31 413 TYR A O 1
ATOM 3332 N N . PHE A 1 414 ? 28.957 -4.137 -17.747 1.00 90.31 414 PHE A N 1
ATOM 3333 C CA . PHE A 1 414 ? 28.378 -2.814 -17.959 1.00 90.31 414 PHE A CA 1
ATOM 3334 C C . PHE A 1 414 ? 27.115 -2.587 -17.129 1.00 90.31 414 PHE A C 1
ATOM 3336 O O . PHE A 1 414 ? 26.970 -1.527 -16.522 1.00 90.31 414 PHE A O 1
ATOM 3343 N N . ARG A 1 415 ? 26.213 -3.573 -17.069 1.00 93.56 415 ARG A N 1
ATOM 3344 C CA . ARG A 1 415 ? 24.898 -3.412 -16.432 1.00 93.56 415 ARG A CA 1
ATOM 3345 C C . ARG A 1 415 ? 24.826 -3.885 -14.985 1.00 93.56 415 ARG A C 1
ATOM 3347 O O . ARG A 1 415 ? 23.936 -3.440 -14.265 1.00 93.56 415 ARG A O 1
ATOM 3354 N N . TYR A 1 416 ? 25.734 -4.745 -14.517 1.00 96.38 416 TYR A N 1
ATOM 3355 C CA . TYR A 1 416 ? 25.689 -5.230 -13.132 1.00 96.38 416 TYR A CA 1
ATOM 3356 C C . TYR A 1 416 ? 25.740 -4.107 -12.079 1.00 96.38 416 TYR A C 1
ATOM 3358 O O . TYR A 1 416 ? 24.971 -4.191 -11.124 1.00 96.38 416 TYR A O 1
ATOM 3366 N N . PRO A 1 417 ? 26.528 -3.023 -12.237 1.00 97.12 417 PRO A N 1
ATOM 3367 C CA . PRO A 1 417 ? 26.459 -1.887 -11.316 1.00 97.12 417 PRO A CA 1
ATOM 3368 C C . PRO A 1 417 ? 25.067 -1.240 -11.267 1.00 97.12 417 PRO A C 1
ATOM 3370 O O . PRO A 1 417 ? 24.538 -1.002 -10.185 1.00 97.12 417 PRO A O 1
ATOM 3373 N N . SER A 1 418 ? 24.428 -1.033 -12.425 1.00 96.81 418 SER A N 1
ATOM 3374 C CA . SER A 1 418 ? 23.059 -0.507 -12.486 1.00 96.81 418 SER A CA 1
ATOM 3375 C C . SER A 1 418 ? 22.054 -1.459 -11.839 1.00 96.81 418 SER A C 1
ATOM 3377 O O . SER A 1 418 ? 21.170 -1.004 -11.120 1.00 96.81 418 SER A O 1
ATOM 3379 N N . PHE A 1 419 ? 22.215 -2.773 -12.035 1.00 98.00 419 PHE A N 1
ATOM 3380 C CA . PHE A 1 419 ? 21.434 -3.781 -11.318 1.00 98.00 41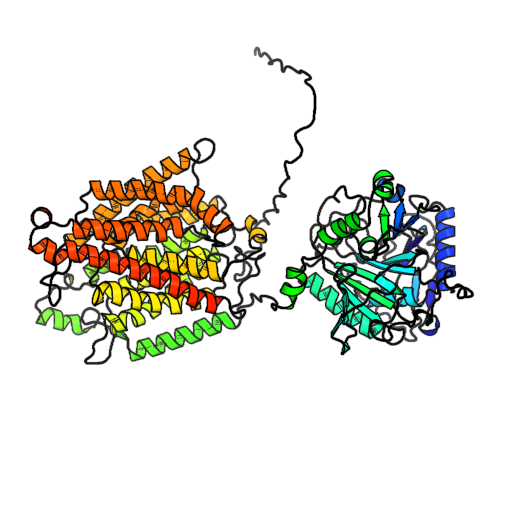9 PHE A CA 1
ATOM 3381 C C . PHE A 1 419 ? 21.588 -3.636 -9.804 1.00 98.00 419 PHE A C 1
ATOM 3383 O O . PHE A 1 419 ? 20.582 -3.583 -9.109 1.00 98.00 419 PHE A O 1
ATOM 3390 N N . GLN A 1 420 ? 22.813 -3.526 -9.283 1.00 98.56 420 GLN A N 1
ATOM 3391 C CA . GLN A 1 420 ? 23.035 -3.387 -7.842 1.00 98.56 420 GLN A CA 1
ATOM 3392 C C . GLN A 1 420 ? 22.332 -2.151 -7.275 1.00 98.56 420 GLN A C 1
ATOM 3394 O O . GLN A 1 420 ? 21.676 -2.248 -6.239 1.00 98.56 420 GLN A O 1
ATOM 3399 N N . ASP A 1 421 ? 22.426 -1.017 -7.967 1.00 98.69 421 ASP A N 1
ATOM 3400 C CA . ASP A 1 421 ? 21.787 0.231 -7.554 1.00 98.69 421 ASP A CA 1
ATOM 3401 C C . ASP A 1 421 ? 20.256 0.096 -7.516 1.00 98.69 421 ASP A C 1
ATOM 3403 O O . ASP A 1 421 ? 19.627 0.412 -6.501 1.00 98.69 421 ASP A O 1
ATOM 3407 N N . VAL A 1 422 ? 19.653 -0.440 -8.585 1.00 98.56 422 VAL A N 1
ATOM 3408 C CA . VAL A 1 422 ? 18.203 -0.683 -8.662 1.00 98.56 422 VAL A CA 1
ATOM 3409 C C . VAL A 1 422 ? 17.766 -1.686 -7.594 1.00 98.56 422 VAL A C 1
ATOM 3411 O O . VAL A 1 422 ? 16.803 -1.439 -6.872 1.00 98.56 422 VAL A O 1
ATOM 3414 N N . HIS A 1 423 ? 18.507 -2.773 -7.405 1.00 98.75 423 HIS A N 1
ATOM 3415 C CA . HIS A 1 423 ? 18.207 -3.780 -6.395 1.00 98.75 423 HIS A CA 1
ATOM 3416 C C . HIS A 1 423 ? 18.251 -3.183 -4.977 1.00 98.75 423 HIS A C 1
ATOM 3418 O O . HIS A 1 423 ? 17.372 -3.436 -4.154 1.00 98.75 423 HIS A O 1
ATOM 3424 N N . VAL A 1 424 ? 19.211 -2.300 -4.676 1.00 98.81 424 VAL A N 1
ATOM 3425 C CA . VAL A 1 424 ? 19.227 -1.585 -3.389 1.00 98.81 424 VAL A CA 1
ATOM 3426 C C . VAL A 1 424 ? 18.004 -0.674 -3.241 1.00 98.81 424 VAL A C 1
ATOM 3428 O O . VAL A 1 424 ? 17.435 -0.603 -2.149 1.00 98.81 424 VAL A O 1
ATOM 3431 N N . MET A 1 425 ? 17.537 -0.028 -4.312 1.00 98.75 425 MET A N 1
ATOM 3432 C CA . MET A 1 425 ? 16.283 0.735 -4.273 1.00 98.75 425 MET A CA 1
ATOM 3433 C C . MET A 1 425 ? 15.078 -0.148 -3.916 1.00 98.75 425 MET A C 1
ATOM 3435 O O . MET A 1 425 ? 14.248 0.278 -3.114 1.00 98.75 425 MET A O 1
ATOM 3439 N N . ILE A 1 426 ? 15.003 -1.378 -4.435 1.00 98.69 426 ILE A N 1
ATOM 3440 C CA . ILE A 1 426 ? 13.916 -2.330 -4.145 1.00 98.69 426 ILE A CA 1
ATOM 3441 C C . ILE A 1 426 ? 13.914 -2.767 -2.674 1.00 98.69 426 ILE A C 1
ATOM 3443 O O . ILE A 1 426 ? 12.889 -2.673 -1.994 1.00 98.69 426 ILE A O 1
ATOM 3447 N N . PHE A 1 427 ? 15.048 -3.234 -2.147 1.00 98.69 427 PHE A N 1
ATOM 3448 C CA . PHE A 1 427 ? 15.078 -3.847 -0.811 1.00 98.69 427 PHE A CA 1
ATOM 3449 C C . PHE A 1 427 ? 15.317 -2.838 0.315 1.00 98.69 427 PHE A C 1
ATOM 3451 O O . PHE A 1 427 ? 14.687 -2.939 1.367 1.00 98.69 427 PHE A O 1
ATOM 3458 N N . VAL A 1 428 ? 16.203 -1.861 0.109 1.00 98.56 428 VAL A N 1
ATOM 3459 C CA . VAL A 1 428 ? 16.535 -0.846 1.122 1.00 98.56 428 VAL A CA 1
ATOM 3460 C C . VAL A 1 428 ? 15.716 0.416 0.905 1.00 98.56 428 VAL A C 1
ATOM 3462 O O . VAL A 1 428 ? 15.135 0.924 1.856 1.00 98.56 428 VAL A O 1
ATOM 3465 N N . GLY A 1 429 ? 15.642 0.907 -0.332 1.00 98.62 429 GLY A N 1
ATOM 3466 C CA . GLY A 1 429 ? 14.944 2.145 -0.671 1.00 98.62 429 GLY A CA 1
ATOM 3467 C C . GLY A 1 429 ? 13.471 2.127 -0.259 1.00 98.62 429 GLY A C 1
ATOM 3468 O O . GLY A 1 429 ? 13.085 2.798 0.698 1.00 98.62 429 GLY A O 1
ATOM 3469 N N . PHE A 1 430 ? 12.656 1.323 -0.945 1.00 98.19 430 PHE A N 1
ATOM 3470 C CA . PHE A 1 430 ? 11.238 1.142 -0.615 1.00 98.19 430 PHE A CA 1
ATOM 3471 C C . PHE A 1 430 ? 11.045 0.555 0.787 1.00 98.19 430 PHE A C 1
ATOM 3473 O O . PHE A 1 430 ? 10.240 1.075 1.560 1.00 98.19 430 PHE A O 1
ATOM 3480 N N . GLY A 1 431 ? 11.822 -0.477 1.136 1.00 97.19 431 GLY A N 1
ATOM 3481 C CA . GLY A 1 431 ? 11.718 -1.167 2.422 1.00 97.19 431 GLY A CA 1
ATOM 3482 C C . GLY A 1 431 ? 11.835 -0.224 3.616 1.00 97.19 431 GLY A C 1
ATOM 3483 O O . GLY A 1 431 ? 10.934 -0.200 4.451 1.00 97.19 431 GLY A O 1
ATOM 3484 N N . PHE A 1 432 ? 12.893 0.595 3.675 1.00 98.31 432 PHE A N 1
ATOM 3485 C CA . PHE A 1 432 ? 13.066 1.560 4.762 1.00 98.31 432 PHE A CA 1
ATOM 3486 C C . PHE A 1 432 ? 12.170 2.786 4.616 1.00 98.31 432 PHE A C 1
ATOM 3488 O O . PHE A 1 432 ? 11.693 3.273 5.629 1.00 98.31 432 PHE A O 1
ATOM 3495 N N . LEU A 1 433 ? 11.867 3.278 3.408 1.00 98.25 433 LEU A N 1
ATOM 3496 C CA . LEU A 1 433 ? 10.949 4.418 3.252 1.00 98.25 433 LEU A CA 1
ATOM 3497 C C . LEU A 1 433 ? 9.595 4.143 3.932 1.00 98.25 433 LEU A C 1
ATOM 3499 O O . LEU A 1 433 ? 9.019 5.023 4.571 1.00 98.25 433 LEU A O 1
ATOM 3503 N N . MET A 1 434 ? 9.119 2.900 3.849 1.00 97.19 434 MET A N 1
ATOM 3504 C CA . MET A 1 434 ? 7.863 2.466 4.456 1.00 97.19 434 MET A CA 1
ATOM 3505 C C . MET A 1 434 ? 7.936 2.230 5.975 1.00 97.19 434 MET A C 1
ATOM 3507 O O . MET A 1 434 ? 6.898 2.020 6.598 1.00 97.19 434 MET A O 1
ATOM 3511 N N . THR A 1 435 ? 9.107 2.326 6.617 1.00 97.25 435 THR A N 1
ATOM 3512 C CA . THR A 1 435 ? 9.231 2.200 8.084 1.00 97.25 435 THR A CA 1
ATOM 3513 C C . THR A 1 435 ? 8.920 3.499 8.828 1.00 97.25 435 THR A C 1
ATOM 3515 O O . THR A 1 435 ? 9.198 3.595 10.019 1.00 97.25 435 THR A O 1
ATOM 3518 N N . PHE A 1 436 ? 8.370 4.525 8.165 1.00 96.31 436 PHE A N 1
ATOM 3519 C CA . PHE A 1 436 ? 7.978 5.768 8.842 1.00 96.31 436 PHE A CA 1
ATOM 3520 C C . PHE A 1 436 ? 6.868 5.527 9.880 1.00 96.31 436 PHE A C 1
ATOM 3522 O O . PHE A 1 436 ? 6.801 6.244 10.879 1.00 96.31 436 PHE A O 1
ATOM 3529 N N . LEU A 1 437 ? 6.031 4.501 9.684 1.00 94.12 437 LEU A N 1
ATOM 3530 C CA . LEU A 1 437 ? 4.992 4.092 10.627 1.00 94.12 437 LEU A CA 1
ATOM 3531 C C . LEU A 1 437 ? 5.605 3.554 11.924 1.00 94.12 437 LEU A C 1
ATOM 3533 O O . LEU A 1 437 ? 6.326 2.555 11.938 1.00 94.12 437 LEU A O 1
ATOM 3537 N N . LYS A 1 438 ? 5.261 4.200 13.037 1.00 90.75 438 LYS A N 1
ATOM 3538 C CA . LYS A 1 438 ? 5.908 3.987 14.338 1.00 90.75 438 LYS A CA 1
ATOM 3539 C C . LYS A 1 438 ? 5.793 2.575 14.926 1.00 90.75 438 LYS A C 1
ATOM 3541 O O . LYS A 1 438 ? 6.661 2.210 15.702 1.00 90.75 438 LYS A O 1
ATOM 3546 N N . ARG A 1 439 ? 4.745 1.811 14.591 1.00 92.62 439 ARG A N 1
ATOM 3547 C CA . ARG A 1 439 ? 4.548 0.409 15.021 1.00 92.62 439 ARG A CA 1
ATOM 3548 C C . ARG A 1 439 ? 4.344 -0.549 13.842 1.00 92.62 439 ARG A C 1
ATOM 3550 O O . ARG A 1 439 ? 3.747 -1.598 14.006 1.00 92.62 439 ARG A O 1
ATOM 3557 N N . TYR A 1 440 ? 4.802 -0.171 12.647 1.00 96.50 440 TYR A N 1
ATOM 3558 C CA . TYR A 1 440 ? 4.696 -1.014 11.448 1.00 96.50 440 TYR A CA 1
ATOM 3559 C C . TYR A 1 440 ? 6.032 -1.121 10.702 1.00 96.50 440 TYR A C 1
ATOM 3561 O O . TYR A 1 440 ? 6.088 -1.194 9.472 1.00 96.50 440 TYR A O 1
ATOM 3569 N N . SER A 1 441 ? 7.141 -1.042 11.438 1.00 95.44 441 SER A N 1
ATOM 3570 C CA . SER A 1 441 ? 8.478 -1.074 10.844 1.00 95.44 441 SER A CA 1
ATOM 3571 C C . SER A 1 441 ? 8.836 -2.475 10.349 1.00 95.44 441 SER A C 1
ATOM 3573 O O . SER A 1 441 ? 9.450 -2.596 9.288 1.00 95.44 441 SER A O 1
ATOM 3575 N N . PHE A 1 442 ? 8.420 -3.537 11.053 1.00 97.19 442 PHE A N 1
ATOM 3576 C CA . PHE A 1 442 ? 8.676 -4.915 10.623 1.00 97.19 442 PHE A CA 1
ATOM 3577 C C . PHE A 1 442 ? 7.838 -5.270 9.399 1.00 97.19 442 PHE A C 1
ATOM 3579 O O . PHE A 1 442 ? 8.368 -5.830 8.443 1.00 97.19 442 PHE A O 1
ATOM 3586 N N . GLY A 1 443 ? 6.563 -4.884 9.366 1.00 96.38 443 GLY A N 1
ATOM 3587 C CA . GLY A 1 443 ? 5.709 -5.003 8.191 1.00 96.38 443 GLY A CA 1
ATOM 3588 C C . GLY A 1 443 ? 6.240 -4.186 7.013 1.00 96.38 443 GLY A C 1
ATOM 3589 O O . GLY A 1 443 ? 6.303 -4.697 5.893 1.00 96.38 443 GLY A O 1
ATOM 3590 N N . GLY A 1 444 ? 6.704 -2.956 7.258 1.00 95.56 444 GLY A N 1
ATOM 3591 C CA . GLY A 1 444 ? 7.326 -2.095 6.248 1.00 95.56 444 GLY A CA 1
ATOM 3592 C C . GLY A 1 444 ? 8.492 -2.777 5.529 1.00 95.56 444 GLY A C 1
ATOM 3593 O O . GLY A 1 444 ? 8.427 -2.983 4.318 1.00 95.56 444 GLY A O 1
ATOM 3594 N N . VAL A 1 445 ? 9.526 -3.203 6.263 1.00 97.75 445 VAL A N 1
ATOM 3595 C CA . VAL A 1 445 ? 10.731 -3.803 5.658 1.00 97.75 445 VAL A CA 1
ATOM 3596 C C . VAL A 1 445 ? 10.582 -5.299 5.351 1.00 97.75 445 VAL A C 1
ATOM 3598 O O . VAL A 1 445 ? 11.023 -5.777 4.305 1.00 97.75 445 VAL A O 1
ATOM 3601 N N . GLY A 1 446 ? 9.943 -6.058 6.237 1.00 98.44 446 GLY A N 1
ATOM 3602 C CA . GLY A 1 446 ? 9.828 -7.512 6.165 1.00 98.44 446 GLY A CA 1
ATOM 3603 C C . GLY A 1 446 ? 8.845 -7.975 5.096 1.00 98.44 446 GLY A C 1
ATOM 3604 O O . GLY A 1 446 ? 9.165 -8.885 4.329 1.00 98.44 446 GLY A O 1
ATOM 3605 N N . PHE A 1 447 ? 7.679 -7.332 4.973 1.00 98.62 447 PHE A N 1
ATOM 3606 C CA . PHE A 1 447 ? 6.758 -7.674 3.887 1.00 98.62 447 PHE A CA 1
ATOM 3607 C C . PHE A 1 447 ? 7.228 -7.138 2.538 1.00 98.62 447 PHE A C 1
ATOM 3609 O O . PHE A 1 447 ? 7.027 -7.832 1.544 1.00 98.62 447 PHE A O 1
ATOM 3616 N N . ASN A 1 448 ? 7.929 -5.994 2.497 1.00 98.75 448 ASN A N 1
ATOM 3617 C CA . ASN A 1 448 ? 8.648 -5.553 1.296 1.00 98.75 448 ASN A CA 1
ATOM 3618 C C . ASN A 1 448 ? 9.622 -6.637 0.823 1.00 98.75 448 ASN A C 1
ATOM 3620 O O . ASN A 1 448 ? 9.603 -7.020 -0.345 1.00 98.75 448 ASN A O 1
ATOM 3624 N N . PHE A 1 449 ? 10.422 -7.185 1.746 1.00 98.81 449 PHE A N 1
ATOM 3625 C CA . PHE A 1 449 ? 11.358 -8.256 1.425 1.00 98.81 449 PHE A CA 1
ATOM 3626 C C . PHE A 1 449 ? 10.642 -9.501 0.878 1.00 98.81 449 PHE A C 1
ATOM 3628 O O . PHE A 1 449 ? 11.035 -10.030 -0.163 1.00 98.81 449 PHE A O 1
ATOM 3635 N N . LEU A 1 450 ? 9.562 -9.934 1.536 1.00 98.69 450 LEU A N 1
ATOM 3636 C CA . LEU A 1 450 ? 8.765 -11.088 1.119 1.00 98.69 450 LEU A CA 1
ATOM 3637 C C . LEU A 1 450 ? 8.242 -10.945 -0.318 1.00 98.69 450 LEU A C 1
ATOM 3639 O O . LEU A 1 450 ? 8.459 -11.836 -1.145 1.00 98.69 450 LEU A O 1
ATOM 3643 N N . ILE A 1 451 ? 7.560 -9.837 -0.623 1.00 98.50 451 ILE A N 1
ATOM 3644 C CA . ILE A 1 451 ? 6.949 -9.665 -1.944 1.00 98.50 451 ILE A CA 1
ATOM 3645 C C . ILE A 1 451 ? 7.969 -9.364 -3.032 1.00 98.50 451 ILE A C 1
ATOM 3647 O O . ILE A 1 451 ? 7.770 -9.807 -4.158 1.00 98.50 451 ILE A O 1
ATOM 3651 N N . ALA A 1 452 ? 9.081 -8.697 -2.717 1.00 98.75 452 ALA A N 1
ATOM 3652 C CA . ALA A 1 452 ? 10.164 -8.512 -3.674 1.00 98.75 452 ALA A CA 1
ATOM 3653 C C . ALA A 1 452 ? 10.818 -9.856 -4.035 1.00 98.75 452 ALA A C 1
ATOM 3655 O O . ALA A 1 452 ? 10.962 -10.177 -5.212 1.00 98.75 452 ALA A O 1
ATOM 3656 N N . ALA A 1 453 ? 11.130 -10.700 -3.046 1.00 98.81 453 ALA A N 1
ATOM 3657 C CA . ALA A 1 453 ? 11.747 -12.007 -3.283 1.00 98.81 453 ALA A CA 1
ATOM 3658 C C . ALA A 1 453 ? 10.869 -12.948 -4.131 1.00 98.81 453 ALA A C 1
ATOM 3660 O O . ALA A 1 453 ? 11.373 -13.693 -4.978 1.00 98.81 453 ALA A O 1
ATOM 3661 N N . PHE A 1 454 ? 9.551 -12.919 -3.921 1.00 98.75 454 PHE A N 1
ATOM 3662 C CA . PHE A 1 454 ? 8.604 -13.645 -4.767 1.00 98.75 454 PHE A CA 1
ATOM 3663 C C . PHE A 1 454 ? 8.443 -12.988 -6.145 1.00 98.75 454 PHE A C 1
ATOM 3665 O O . PHE A 1 454 ? 8.535 -13.663 -7.173 1.00 98.75 454 PHE A O 1
ATOM 3672 N N . GLY A 1 455 ? 8.230 -11.673 -6.164 1.00 98.75 455 GLY A N 1
ATOM 3673 C CA . GLY A 1 455 ? 7.956 -10.897 -7.365 1.00 98.75 455 GLY A CA 1
ATOM 3674 C C . GLY A 1 455 ? 9.079 -10.980 -8.393 1.00 98.75 455 GLY A C 1
ATOM 3675 O O . GLY A 1 455 ? 8.779 -11.153 -9.566 1.00 98.75 455 GLY A O 1
ATOM 3676 N N . LEU A 1 456 ? 10.350 -10.980 -7.973 1.00 98.75 456 LEU A N 1
ATOM 3677 C CA . LEU A 1 456 ? 11.495 -11.126 -8.883 1.00 98.75 456 LEU A CA 1
ATOM 3678 C C . LEU A 1 456 ? 11.453 -12.443 -9.664 1.00 98.75 456 LEU A C 1
ATOM 3680 O O . LEU A 1 456 ? 11.654 -12.464 -10.877 1.00 98.75 456 LEU A O 1
ATOM 3684 N N . GLN A 1 457 ? 11.157 -13.554 -8.983 1.00 98.81 457 GLN A N 1
ATOM 3685 C CA . GLN A 1 457 ? 11.054 -14.863 -9.633 1.00 98.81 457 GLN A CA 1
ATOM 3686 C C . GLN A 1 457 ? 9.892 -14.885 -10.627 1.00 98.81 457 GLN A C 1
ATOM 3688 O O . GLN A 1 457 ? 10.028 -15.377 -11.748 1.00 98.81 457 GLN A O 1
ATOM 3693 N N . TRP A 1 458 ? 8.749 -14.333 -10.224 1.00 98.75 458 TRP A N 1
ATOM 3694 C CA . TRP A 1 458 ? 7.569 -14.311 -11.073 1.00 98.75 458 TRP A CA 1
ATOM 3695 C C . TRP A 1 458 ? 7.721 -13.366 -12.273 1.00 98.75 458 TRP A C 1
ATOM 3697 O O . TRP A 1 458 ? 7.309 -13.719 -13.377 1.00 98.75 458 TRP A O 1
ATOM 3707 N N . ALA A 1 459 ? 8.384 -12.223 -12.097 1.00 98.69 459 ALA A N 1
ATOM 3708 C CA . ALA A 1 459 ? 8.666 -11.261 -13.157 1.00 98.69 459 ALA A CA 1
ATOM 3709 C C . ALA A 1 459 ? 9.591 -11.850 -14.229 1.00 98.69 459 ALA A C 1
ATOM 3711 O O . ALA A 1 459 ? 9.278 -11.753 -15.413 1.00 98.69 459 ALA A O 1
ATOM 3712 N N . LEU A 1 460 ? 10.650 -12.573 -13.833 1.00 98.69 460 LEU A N 1
ATOM 3713 C CA . LEU A 1 460 ? 11.542 -13.268 -14.775 1.00 98.69 460 LEU A CA 1
ATOM 3714 C C . LEU A 1 460 ? 10.800 -14.259 -15.687 1.00 98.69 460 LEU A C 1
ATOM 3716 O O . LEU A 1 460 ? 11.184 -14.438 -16.842 1.00 98.69 460 LEU A O 1
ATOM 3720 N N . LEU A 1 461 ? 9.736 -14.898 -15.191 1.00 98.69 461 LEU A N 1
ATOM 3721 C CA . LEU A 1 461 ? 8.866 -15.746 -16.008 1.00 98.69 461 LEU A CA 1
ATOM 3722 C C . LEU A 1 461 ? 7.917 -14.907 -16.870 1.00 98.69 461 LEU A C 1
ATOM 3724 O O . LEU A 1 461 ? 7.864 -15.108 -18.081 1.00 98.69 461 LEU A O 1
ATOM 3728 N N . MET A 1 462 ? 7.190 -13.970 -16.254 1.00 98.50 462 MET A N 1
ATOM 3729 C CA . MET A 1 462 ? 6.165 -13.169 -16.923 1.00 98.50 462 MET A CA 1
ATOM 3730 C C . MET A 1 462 ? 6.738 -12.306 -18.046 1.00 98.50 462 MET A C 1
ATOM 3732 O O . MET A 1 462 ? 6.305 -12.445 -19.187 1.00 98.50 462 MET A O 1
ATOM 3736 N N . GLN A 1 463 ? 7.736 -11.471 -17.755 1.00 98.00 463 GLN A N 1
ATOM 3737 C CA . GLN A 1 463 ? 8.441 -10.681 -18.769 1.00 98.00 463 GLN A CA 1
ATOM 3738 C C . GLN A 1 463 ? 9.219 -11.598 -19.719 1.00 98.00 463 GLN A C 1
ATOM 3740 O O . GLN A 1 463 ? 9.257 -11.370 -20.927 1.00 98.00 463 GLN A O 1
ATOM 3745 N N . GLY A 1 464 ? 9.774 -12.698 -19.205 1.00 97.25 464 GLY A N 1
ATOM 3746 C CA . GLY A 1 464 ? 10.471 -13.688 -20.015 1.00 97.25 464 GLY A CA 1
ATOM 3747 C C . GLY A 1 464 ? 9.613 -14.277 -21.138 1.00 97.25 464 GLY A C 1
ATOM 3748 O O . GLY A 1 464 ? 10.109 -14.426 -22.252 1.00 97.25 464 GLY A O 1
ATOM 3749 N N . TRP A 1 465 ? 8.327 -14.552 -20.895 1.00 97.50 465 TRP A N 1
ATOM 3750 C CA . TRP A 1 465 ? 7.405 -15.031 -21.933 1.00 97.50 465 TRP A CA 1
ATOM 3751 C C . TRP A 1 465 ? 7.136 -14.008 -23.041 1.00 97.50 465 TRP A C 1
ATOM 3753 O O . TRP A 1 465 ? 6.890 -14.418 -24.174 1.00 97.50 465 TRP A O 1
ATOM 3763 N N . PHE A 1 466 ? 7.189 -12.710 -22.740 1.00 95.56 466 PHE A N 1
ATOM 3764 C CA . PHE A 1 466 ? 6.928 -11.648 -23.715 1.00 95.56 466 PHE A CA 1
ATOM 3765 C C . PHE A 1 466 ? 8.184 -11.184 -24.462 1.00 95.56 466 PHE A C 1
ATOM 3767 O O . PHE A 1 466 ? 8.094 -10.867 -25.649 1.00 95.56 466 PHE A O 1
ATOM 3774 N N . HIS A 1 467 ? 9.345 -11.175 -23.7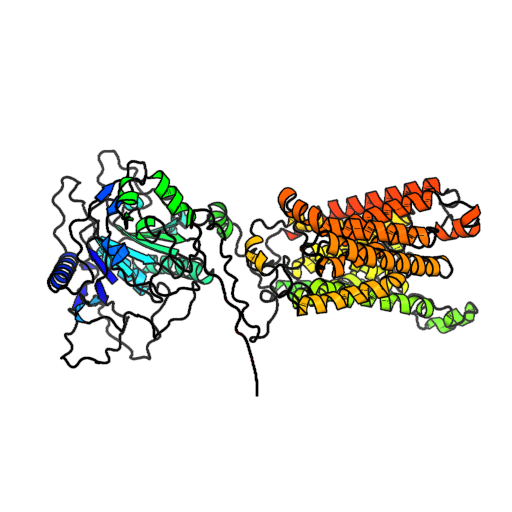99 1.00 92.38 467 HIS A N 1
ATOM 3775 C CA . HIS A 1 467 ? 10.550 -10.512 -24.312 1.00 92.38 467 HIS A CA 1
ATOM 3776 C C . HIS A 1 467 ? 11.734 -11.454 -24.569 1.00 92.38 467 HIS A C 1
ATOM 3778 O O . HIS A 1 467 ? 12.527 -11.191 -25.469 1.00 92.38 467 HIS A O 1
ATOM 3784 N N . SER A 1 468 ? 11.853 -12.559 -23.825 1.00 93.56 468 SER A N 1
ATOM 3785 C CA . SER A 1 468 ? 13.084 -13.377 -23.798 1.00 93.56 468 SER A CA 1
ATOM 3786 C C . SER A 1 468 ? 12.866 -14.850 -24.154 1.00 93.56 468 SER A C 1
ATOM 3788 O O . SER A 1 468 ? 13.774 -15.671 -23.983 1.00 93.56 468 SER A O 1
ATOM 3790 N N . LEU A 1 469 ? 11.661 -15.208 -24.607 1.00 94.75 469 LEU A N 1
ATOM 3791 C CA . LEU A 1 469 ? 11.313 -16.564 -25.008 1.00 94.75 469 LEU A CA 1
ATOM 3792 C C . LEU A 1 469 ? 11.931 -16.880 -26.372 1.00 94.75 469 LEU A C 1
ATOM 3794 O O . LEU A 1 469 ? 11.545 -16.323 -27.399 1.00 94.75 469 LEU A O 1
ATOM 3798 N N . ASP A 1 470 ? 12.854 -17.831 -26.385 1.00 93.94 470 ASP A N 1
ATOM 3799 C CA . ASP A 1 470 ? 13.376 -18.419 -27.606 1.00 93.94 470 ASP A CA 1
ATOM 3800 C C . ASP A 1 470 ? 12.365 -19.439 -28.147 1.00 93.94 470 ASP A C 1
ATOM 3802 O O . ASP A 1 470 ? 12.122 -20.497 -27.564 1.00 93.94 470 ASP A O 1
ATOM 3806 N N . TYR A 1 471 ? 11.749 -19.118 -29.285 1.00 93.44 471 TYR A N 1
ATOM 3807 C CA . TYR A 1 471 ? 10.757 -19.978 -29.930 1.00 93.44 471 TYR A CA 1
ATOM 3808 C C . TYR A 1 471 ? 11.351 -21.270 -30.512 1.00 93.44 471 TYR A C 1
ATOM 3810 O O . TYR A 1 471 ? 10.592 -22.178 -30.853 1.00 93.44 471 TYR A O 1
ATOM 3818 N N . THR A 1 472 ? 12.678 -21.375 -30.641 1.00 95.06 472 THR A N 1
ATOM 3819 C CA . THR A 1 472 ? 13.330 -22.567 -31.198 1.00 95.06 472 THR A CA 1
ATOM 3820 C C . THR A 1 472 ? 13.382 -23.721 -30.199 1.00 95.06 472 THR A C 1
ATOM 3822 O O . THR A 1 472 ? 13.148 -24.868 -30.582 1.00 95.06 472 THR A O 1
ATOM 3825 N N . ASP A 1 473 ? 13.631 -23.431 -28.920 1.00 94.75 473 ASP A N 1
ATOM 3826 C CA . ASP A 1 473 ? 13.710 -24.427 -27.844 1.00 94.75 473 ASP A CA 1
ATOM 3827 C C . ASP A 1 473 ? 12.632 -24.248 -26.753 1.00 94.75 473 ASP A C 1
ATOM 3829 O O . ASP A 1 473 ? 12.515 -25.072 -25.835 1.00 94.75 473 ASP A O 1
ATOM 3833 N N . GLY A 1 474 ? 11.813 -23.199 -26.871 1.00 95.25 474 GLY A N 1
ATOM 3834 C CA . GLY A 1 474 ? 10.752 -22.848 -25.934 1.00 95.25 474 GLY A CA 1
ATOM 3835 C C . GLY A 1 474 ? 11.278 -22.422 -24.562 1.00 95.25 474 GLY A C 1
ATOM 3836 O O . GLY A 1 474 ? 10.582 -22.638 -23.564 1.00 95.25 474 GLY A O 1
ATOM 3837 N N . LYS A 1 475 ? 12.513 -21.907 -24.475 1.00 97.69 475 LYS A N 1
ATOM 3838 C CA . LYS A 1 475 ? 13.155 -21.494 -23.218 1.00 97.69 475 LYS A CA 1
ATOM 3839 C C . LYS A 1 475 ? 13.298 -19.985 -23.121 1.00 97.69 475 LYS A C 1
ATOM 3841 O O . LYS A 1 475 ? 13.550 -19.298 -24.097 1.00 97.69 475 LYS A O 1
ATOM 3846 N N . ILE A 1 476 ? 13.193 -19.483 -21.900 1.00 97.75 476 ILE A N 1
ATOM 3847 C CA . ILE A 1 476 ? 13.447 -18.089 -21.554 1.00 97.75 476 ILE A CA 1
ATOM 3848 C C . ILE A 1 476 ? 14.926 -17.973 -21.194 1.00 97.75 476 ILE A C 1
ATOM 3850 O O . ILE A 1 476 ? 15.378 -18.613 -20.239 1.00 97.75 476 ILE A O 1
ATOM 3854 N N . LYS A 1 477 ? 15.682 -17.186 -21.958 1.00 95.50 477 LYS A N 1
ATOM 3855 C CA . LYS A 1 477 ? 17.114 -16.965 -21.718 1.00 95.50 477 LYS A CA 1
ATOM 3856 C C . LYS A 1 477 ? 17.294 -15.744 -20.824 1.00 95.50 477 LYS A C 1
ATOM 3858 O O . LYS A 1 477 ? 16.880 -14.656 -21.208 1.00 95.50 477 LYS A O 1
ATOM 3863 N N . ILE A 1 478 ? 17.894 -15.925 -19.650 1.00 95.81 478 ILE A N 1
ATOM 3864 C CA . ILE A 1 478 ? 18.078 -14.840 -18.678 1.00 95.81 478 ILE A CA 1
ATOM 3865 C C . ILE A 1 478 ? 19.543 -14.402 -18.566 1.00 95.81 478 ILE A C 1
ATOM 3867 O O . ILE A 1 478 ? 20.449 -15.236 -18.551 1.00 95.81 478 ILE A O 1
ATOM 3871 N N . GLY A 1 479 ? 19.751 -13.091 -18.470 1.00 95.19 479 GLY A N 1
ATOM 3872 C CA . GLY A 1 479 ? 21.006 -12.408 -18.152 1.00 95.19 479 GLY A CA 1
ATOM 3873 C C . GLY A 1 479 ? 20.753 -11.192 -17.254 1.00 95.19 479 GLY A C 1
ATOM 3874 O O . GLY A 1 479 ? 19.635 -10.999 -16.777 1.00 95.19 479 GLY A O 1
ATOM 3875 N N . VAL A 1 480 ? 21.773 -10.361 -17.019 1.00 96.00 480 VAL A N 1
ATOM 3876 C CA . VAL A 1 480 ? 21.695 -9.230 -16.068 1.00 96.00 480 VAL A CA 1
ATOM 3877 C C . VAL A 1 480 ? 20.580 -8.231 -16.398 1.00 96.00 480 VAL A C 1
ATOM 3879 O O . VAL A 1 480 ? 19.890 -7.770 -15.493 1.00 96.00 480 VAL A O 1
ATOM 3882 N N . GLU A 1 481 ? 20.325 -7.964 -17.679 1.00 95.12 481 GLU A N 1
ATOM 3883 C CA . GLU A 1 481 ? 19.239 -7.080 -18.114 1.00 95.12 481 GLU A CA 1
ATOM 3884 C C . GLU A 1 481 ? 17.858 -7.610 -17.690 1.00 95.12 481 GLU A C 1
ATOM 3886 O O . GLU A 1 481 ? 16.985 -6.843 -17.286 1.00 95.12 481 GLU A O 1
ATOM 3891 N N . ASN A 1 482 ? 17.655 -8.933 -17.698 1.00 97.25 482 ASN A N 1
ATOM 3892 C CA . ASN A 1 482 ? 16.400 -9.527 -17.236 1.00 97.25 482 ASN A CA 1
ATOM 3893 C C . ASN A 1 482 ? 16.220 -9.378 -15.722 1.00 97.25 482 ASN A C 1
ATOM 3895 O O . ASN A 1 482 ? 15.088 -9.236 -15.270 1.00 97.25 482 ASN A O 1
ATOM 3899 N N . LEU A 1 483 ? 17.310 -9.381 -14.944 1.00 98.19 483 LEU A N 1
ATOM 3900 C CA . LEU A 1 483 ? 17.237 -9.110 -13.507 1.00 98.19 483 LEU A CA 1
ATOM 3901 C C . LEU A 1 483 ? 16.823 -7.655 -13.242 1.00 98.19 483 LEU A C 1
ATOM 3903 O O . LEU A 1 483 ? 15.935 -7.430 -12.429 1.00 98.19 483 LEU A O 1
ATOM 3907 N N . ILE A 1 484 ? 17.389 -6.692 -13.978 1.00 98.19 484 ILE A N 1
ATOM 3908 C CA . ILE A 1 484 ? 17.024 -5.267 -13.864 1.00 98.19 484 ILE A CA 1
ATOM 3909 C C . ILE A 1 484 ? 15.537 -5.056 -14.175 1.00 98.19 484 ILE A C 1
ATOM 3911 O O . ILE A 1 484 ? 14.825 -4.415 -13.404 1.00 98.19 484 ILE A O 1
ATOM 3915 N N . ASN A 1 485 ? 15.053 -5.627 -15.280 1.00 98.19 485 ASN A N 1
ATOM 3916 C CA . ASN A 1 485 ? 13.644 -5.521 -15.660 1.00 98.19 485 ASN A CA 1
ATOM 3917 C C . ASN A 1 485 ? 12.713 -6.187 -14.634 1.00 98.19 485 ASN A C 1
ATOM 3919 O O . ASN A 1 485 ? 11.637 -5.656 -14.350 1.00 98.19 485 ASN A O 1
ATOM 3923 N N . ALA A 1 486 ? 13.143 -7.296 -14.022 1.00 98.62 486 ALA A N 1
ATOM 3924 C CA . ALA A 1 486 ? 12.398 -7.924 -12.938 1.00 98.62 486 ALA A CA 1
ATOM 3925 C C . ALA A 1 486 ? 12.305 -7.010 -11.704 1.00 98.62 486 ALA A C 1
ATOM 3927 O O . ALA A 1 486 ? 11.228 -6.900 -11.117 1.00 98.62 486 ALA A O 1
ATOM 3928 N N . ASP A 1 487 ? 13.387 -6.316 -11.330 1.00 98.75 487 ASP A N 1
ATOM 3929 C CA . ASP A 1 487 ? 13.358 -5.320 -10.252 1.00 98.75 487 ASP A CA 1
ATOM 3930 C C . ASP A 1 487 ? 12.413 -4.144 -10.583 1.00 98.75 487 ASP A C 1
ATOM 3932 O O . ASP A 1 487 ? 11.639 -3.721 -9.721 1.00 98.75 487 ASP A O 1
ATOM 3936 N N . PHE A 1 488 ? 12.390 -3.651 -11.828 1.00 98.44 488 PHE A N 1
ATOM 3937 C CA . PHE A 1 488 ? 11.431 -2.622 -12.266 1.00 98.44 488 PHE A CA 1
ATOM 3938 C C . PHE A 1 488 ? 9.975 -3.074 -12.168 1.00 98.44 488 PHE A C 1
ATOM 3940 O O . PHE A 1 488 ? 9.125 -2.335 -11.664 1.00 98.44 488 PHE A O 1
ATOM 3947 N N . CYS A 1 489 ? 9.691 -4.305 -12.588 1.00 98.44 489 CYS A N 1
ATOM 3948 C CA . CYS A 1 489 ? 8.367 -4.900 -12.469 1.00 98.44 489 CYS A CA 1
ATOM 3949 C C . CYS A 1 489 ? 7.924 -4.988 -10.997 1.00 98.44 489 CYS A C 1
ATOM 3951 O O . CYS A 1 489 ? 6.809 -4.596 -10.633 1.00 98.44 489 CYS A O 1
ATOM 3953 N N . VAL A 1 490 ? 8.833 -5.421 -10.117 1.00 98.81 490 VAL A N 1
ATOM 3954 C CA . VAL A 1 490 ? 8.608 -5.462 -8.666 1.00 98.81 490 VAL A CA 1
ATOM 3955 C C . VAL A 1 490 ? 8.380 -4.069 -8.087 1.00 98.81 490 VAL A C 1
ATOM 3957 O O . VAL A 1 490 ? 7.479 -3.914 -7.259 1.00 98.81 490 VAL A O 1
ATOM 3960 N N . ALA A 1 491 ? 9.109 -3.047 -8.545 1.00 98.75 491 ALA A N 1
ATOM 3961 C CA . ALA A 1 491 ? 8.920 -1.668 -8.096 1.00 98.75 491 ALA A CA 1
ATOM 3962 C C . ALA A 1 491 ? 7.463 -1.203 -8.262 1.00 98.75 491 ALA A C 1
ATOM 3964 O O . ALA A 1 491 ? 6.920 -0.578 -7.353 1.00 98.75 491 ALA A O 1
ATOM 3965 N N . GLY A 1 492 ? 6.789 -1.573 -9.359 1.00 98.56 492 GLY A N 1
ATOM 3966 C CA . GLY A 1 492 ? 5.366 -1.275 -9.563 1.00 98.56 492 GLY A CA 1
ATOM 3967 C C . GLY A 1 492 ? 4.464 -1.845 -8.456 1.00 98.56 492 GLY A C 1
ATOM 3968 O O . GLY A 1 492 ? 3.564 -1.161 -7.960 1.00 98.56 492 GLY A O 1
ATOM 3969 N N . CYS A 1 493 ? 4.740 -3.069 -7.997 1.00 98.69 493 CYS A N 1
ATOM 3970 C CA . CYS A 1 493 ? 4.011 -3.694 -6.888 1.00 98.69 493 CYS A CA 1
ATOM 3971 C C . CYS A 1 493 ? 4.375 -3.092 -5.521 1.00 98.69 493 CYS A C 1
ATOM 3973 O O . CYS A 1 493 ? 3.496 -2.959 -4.671 1.00 98.69 493 CYS A O 1
ATOM 3975 N N . LEU A 1 494 ? 5.633 -2.692 -5.306 1.00 98.81 494 LEU A N 1
ATOM 3976 C CA . LEU A 1 494 ? 6.059 -2.012 -4.075 1.00 98.81 494 LEU A CA 1
ATOM 3977 C C . LEU A 1 494 ? 5.433 -0.620 -3.943 1.00 98.81 494 LEU A C 1
ATOM 3979 O O . LEU A 1 494 ? 5.008 -0.228 -2.857 1.00 98.81 494 LEU A O 1
ATOM 3983 N N . ILE A 1 495 ? 5.285 0.096 -5.059 1.00 98.88 495 ILE A N 1
ATOM 3984 C CA . ILE A 1 495 ? 4.510 1.339 -5.108 1.00 98.88 495 ILE A CA 1
ATOM 3985 C C . ILE A 1 495 ? 3.069 1.058 -4.688 1.00 98.88 495 ILE A C 1
ATOM 3987 O O . ILE A 1 495 ? 2.545 1.739 -3.812 1.00 98.88 495 ILE A O 1
ATOM 3991 N N . ALA A 1 496 ? 2.434 0.029 -5.251 1.00 98.88 496 ALA A N 1
ATOM 3992 C CA . ALA A 1 496 ? 1.065 -0.317 -4.889 1.00 98.88 496 ALA A CA 1
ATOM 3993 C C . ALA A 1 496 ? 0.918 -0.728 -3.414 1.00 98.88 496 ALA A C 1
ATOM 3995 O O . ALA A 1 496 ? -0.075 -0.373 -2.773 1.00 98.88 496 ALA A O 1
ATOM 3996 N N . TYR A 1 497 ? 1.921 -1.415 -2.856 1.00 98.81 497 TYR A N 1
ATOM 3997 C CA . TYR A 1 497 ? 1.982 -1.733 -1.432 1.00 98.81 497 TYR A CA 1
ATOM 3998 C C . TYR A 1 497 ? 1.946 -0.467 -0.566 1.00 98.81 497 TYR A C 1
ATOM 4000 O O . TYR A 1 497 ? 1.214 -0.444 0.420 1.00 98.81 497 TYR A O 1
ATOM 4008 N N . GLY A 1 498 ? 2.603 0.623 -0.969 1.00 98.69 498 GLY A N 1
ATOM 4009 C CA . GLY A 1 498 ? 2.570 1.892 -0.233 1.00 98.69 498 GLY A CA 1
ATOM 4010 C C . GLY A 1 498 ? 1.161 2.469 -0.003 1.00 98.69 498 GLY A C 1
ATOM 4011 O O . GLY A 1 498 ? 0.912 3.076 1.038 1.00 98.69 498 GLY A O 1
ATOM 4012 N N . ALA A 1 499 ? 0.195 2.234 -0.901 1.00 98.56 499 ALA A N 1
ATOM 4013 C CA . ALA A 1 499 ? -1.202 2.624 -0.656 1.00 98.56 499 ALA A CA 1
ATOM 4014 C C . ALA A 1 499 ? -1.893 1.731 0.385 1.00 98.56 499 ALA A C 1
ATOM 4016 O O . ALA A 1 499 ? -2.842 2.167 1.032 1.00 98.56 499 ALA A O 1
ATOM 4017 N N . LEU A 1 500 ? -1.459 0.480 0.539 1.00 98.44 500 LEU A N 1
ATOM 4018 C CA . LEU A 1 500 ? -2.095 -0.544 1.377 1.00 98.44 500 LEU A CA 1
ATOM 4019 C C . LEU A 1 500 ? -1.361 -0.800 2.695 1.00 98.44 500 LEU A C 1
ATOM 4021 O O . LEU A 1 500 ? -1.895 -1.505 3.553 1.00 98.44 500 LEU A O 1
ATOM 4025 N N . LEU A 1 501 ? -0.167 -0.230 2.849 1.00 98.25 501 LEU A N 1
ATOM 4026 C CA . LEU A 1 501 ? 0.713 -0.374 3.998 1.00 98.25 501 LEU A CA 1
ATOM 4027 C C . LEU A 1 501 ? -0.071 -0.237 5.310 1.00 98.25 501 LEU A C 1
ATOM 4029 O O . LEU A 1 501 ? -0.860 0.700 5.479 1.00 98.25 501 LEU A O 1
ATOM 4033 N N . GLY A 1 502 ? 0.117 -1.203 6.211 1.00 96.94 502 GLY A N 1
ATOM 4034 C CA . GLY A 1 502 ? -0.549 -1.257 7.513 1.00 96.94 502 GLY A CA 1
ATOM 4035 C C . GLY A 1 502 ? -1.968 -1.830 7.518 1.00 96.94 502 GLY A C 1
ATOM 4036 O O . GLY A 1 502 ? -2.517 -2.031 8.595 1.00 96.94 502 GLY A O 1
ATOM 4037 N N . LYS A 1 503 ? -2.583 -2.105 6.360 1.00 96.75 503 LYS A N 1
ATOM 4038 C CA . LYS A 1 503 ? -4.016 -2.459 6.275 1.00 96.75 503 LYS A CA 1
ATOM 4039 C C . LYS A 1 503 ? -4.295 -3.836 5.687 1.00 96.75 503 LYS A C 1
ATOM 4041 O O . LYS A 1 503 ? -5.454 -4.246 5.650 1.00 96.75 503 LYS A O 1
ATOM 4046 N N . VAL A 1 504 ? -3.284 -4.522 5.170 1.00 97.44 504 VAL A N 1
ATOM 4047 C CA . VAL A 1 504 ? -3.440 -5.796 4.456 1.00 97.44 504 VAL A CA 1
ATOM 4048 C C . VAL A 1 504 ? -2.538 -6.869 5.053 1.00 97.44 504 VAL A C 1
ATOM 4050 O O . VAL A 1 504 ? -1.497 -6.559 5.627 1.00 97.44 504 VAL A O 1
ATOM 4053 N N . SER A 1 505 ? -2.947 -8.132 4.942 1.00 97.56 505 SER A N 1
ATOM 4054 C CA . SER A 1 505 ? -2.149 -9.264 5.423 1.00 97.56 505 SER A CA 1
ATOM 4055 C C . SER A 1 505 ? -0.989 -9.586 4.469 1.00 97.56 505 SER A C 1
ATOM 4057 O O . SER A 1 505 ? -1.078 -9.299 3.268 1.00 97.56 505 SER A O 1
ATOM 4059 N N . PRO A 1 506 ? 0.071 -10.276 4.933 1.00 98.00 506 PRO A N 1
ATOM 4060 C CA . PRO A 1 506 ? 1.116 -10.776 4.038 1.00 98.00 506 PRO A CA 1
ATOM 4061 C C . PRO A 1 506 ? 0.568 -11.715 2.952 1.00 98.00 506 PRO A C 1
ATOM 4063 O O . PRO A 1 506 ? 1.094 -11.746 1.845 1.00 98.00 506 PRO A O 1
ATOM 4066 N N . VAL A 1 507 ? -0.530 -12.434 3.212 1.00 97.88 507 VAL A N 1
ATOM 4067 C CA . VAL A 1 507 ? -1.188 -13.281 2.203 1.00 97.88 507 VAL A CA 1
ATOM 4068 C C . VAL A 1 507 ? -1.828 -12.434 1.097 1.00 97.88 507 VAL A C 1
ATOM 4070 O O . VAL A 1 507 ? -1.689 -12.761 -0.082 1.00 97.88 507 VAL A O 1
ATOM 4073 N N . GLN A 1 508 ? -2.488 -11.324 1.444 1.00 98.31 508 GLN A N 1
ATOM 4074 C CA . GLN A 1 508 ? -3.018 -10.390 0.444 1.00 98.31 508 GLN A CA 1
ATOM 4075 C C . GLN A 1 508 ? -1.902 -9.757 -0.381 1.00 98.31 508 GLN A C 1
ATOM 4077 O O . GLN A 1 508 ? -2.056 -9.626 -1.591 1.00 98.31 508 GLN A O 1
ATOM 4082 N N . LEU A 1 509 ? -0.776 -9.401 0.245 1.00 98.69 509 LEU A N 1
ATOM 4083 C CA . LEU A 1 509 ? 0.379 -8.825 -0.450 1.00 98.69 509 LEU A CA 1
ATOM 4084 C C . LEU A 1 509 ? 0.980 -9.794 -1.468 1.00 98.69 509 LEU A C 1
ATOM 4086 O O . LEU A 1 509 ? 1.275 -9.423 -2.604 1.00 98.69 509 LEU A O 1
ATOM 4090 N N . MET A 1 510 ? 1.084 -11.061 -1.088 1.00 98.38 510 MET A N 1
ATOM 4091 C CA . MET A 1 510 ? 1.469 -12.146 -1.977 1.00 98.38 510 MET A CA 1
ATOM 4092 C C . MET A 1 510 ? 0.520 -12.210 -3.200 1.00 98.38 510 MET A C 1
ATOM 4094 O O . MET A 1 510 ? 0.981 -12.234 -4.345 1.00 98.38 510 MET A O 1
ATOM 4098 N N . VAL A 1 511 ? -0.804 -12.156 -3.001 1.00 98.19 511 VAL A N 1
ATOM 4099 C CA . VAL A 1 511 ? -1.793 -12.218 -4.104 1.00 98.19 511 VAL A CA 1
ATOM 4100 C C . VAL A 1 511 ? -1.755 -10.958 -4.974 1.00 98.19 511 VAL A C 1
ATOM 4102 O O . VAL A 1 511 ? -1.777 -11.059 -6.201 1.00 98.19 511 VAL A O 1
ATOM 4105 N N . LEU A 1 512 ? -1.636 -9.782 -4.353 1.00 98.50 512 LEU A N 1
ATOM 4106 C CA . LEU A 1 512 ? -1.433 -8.503 -5.033 1.00 98.50 512 LEU A CA 1
ATOM 4107 C C . LEU A 1 512 ? -0.237 -8.565 -5.977 1.00 98.50 512 LEU A C 1
ATOM 4109 O O . LEU A 1 512 ? -0.326 -8.064 -7.096 1.00 98.50 512 LEU A O 1
ATOM 4113 N N . THR A 1 513 ? 0.854 -9.185 -5.528 1.00 98.81 513 THR A N 1
ATOM 4114 C CA . THR A 1 513 ? 2.108 -9.275 -6.279 1.00 98.81 513 THR A CA 1
ATOM 4115 C C . THR A 1 513 ? 1.964 -10.227 -7.456 1.00 98.81 513 THR A C 1
ATOM 4117 O O . THR A 1 513 ? 2.341 -9.877 -8.568 1.00 98.81 513 THR A O 1
ATOM 4120 N N . LEU A 1 514 ? 1.344 -11.396 -7.260 1.00 98.62 514 LEU A N 1
ATOM 4121 C CA . LEU A 1 514 ? 1.112 -12.360 -8.340 1.00 98.62 514 LEU A CA 1
ATOM 4122 C C . LEU A 1 514 ? 0.372 -11.710 -9.520 1.00 98.62 514 LEU A C 1
ATOM 4124 O O . LEU A 1 514 ? 0.829 -11.792 -10.659 1.00 98.62 514 LEU A O 1
ATOM 4128 N N . PHE A 1 515 ? -0.753 -11.044 -9.246 1.00 98.69 515 PHE A N 1
ATOM 4129 C CA . PHE A 1 515 ? -1.540 -10.392 -10.292 1.00 98.69 515 PHE A CA 1
ATOM 4130 C C . PHE A 1 515 ? -0.902 -9.096 -10.795 1.00 98.69 515 PHE A C 1
ATOM 4132 O O . PHE A 1 515 ? -0.956 -8.830 -11.993 1.00 98.69 515 PHE A O 1
ATOM 4139 N N . GLY A 1 516 ? -0.283 -8.313 -9.910 1.00 98.69 516 GLY A N 1
ATOM 4140 C CA . GLY A 1 516 ? 0.361 -7.046 -10.256 1.00 98.69 516 GLY A CA 1
ATOM 4141 C C . GLY A 1 516 ? 1.499 -7.234 -11.254 1.00 98.69 516 GLY A C 1
ATOM 4142 O O . GLY A 1 516 ? 1.504 -6.578 -12.288 1.00 98.69 516 GLY A O 1
ATOM 4143 N N . ILE A 1 517 ? 2.391 -8.197 -11.008 1.00 98.81 517 ILE A N 1
ATOM 4144 C CA . ILE A 1 517 ? 3.495 -8.550 -11.917 1.00 98.81 517 ILE A CA 1
ATOM 4145 C C . ILE A 1 517 ? 2.967 -9.063 -13.265 1.00 98.81 517 ILE A C 1
ATOM 4147 O O . ILE A 1 517 ? 3.499 -8.719 -14.318 1.00 98.81 517 ILE A O 1
ATOM 4151 N N . THR A 1 518 ? 1.894 -9.862 -13.263 1.00 98.69 518 THR A N 1
ATOM 4152 C CA . THR A 1 518 ? 1.279 -10.335 -14.512 1.00 98.69 518 THR A CA 1
ATOM 4153 C C . THR A 1 518 ? 0.692 -9.184 -15.326 1.00 98.69 518 THR A C 1
ATOM 4155 O O . THR A 1 518 ? 0.897 -9.132 -16.536 1.00 98.69 518 THR A O 1
ATOM 4158 N N . LEU A 1 519 ? -0.033 -8.268 -14.679 1.00 98.75 519 LEU A N 1
ATOM 4159 C CA . LEU A 1 519 ? -0.610 -7.094 -15.332 1.00 98.75 519 LEU A CA 1
ATOM 4160 C C . LEU A 1 519 ? 0.479 -6.163 -15.864 1.00 98.75 519 LEU A C 1
ATOM 4162 O O . LEU A 1 519 ? 0.379 -5.753 -17.016 1.00 98.75 519 LEU A O 1
ATOM 4166 N N . PHE A 1 520 ? 1.518 -5.912 -15.062 1.00 98.75 520 PHE A N 1
ATOM 4167 C CA . PHE A 1 520 ? 2.691 -5.134 -15.452 1.00 98.75 520 PHE A CA 1
ATOM 4168 C C . PHE A 1 520 ? 3.322 -5.696 -16.726 1.00 98.75 520 PHE A C 1
ATOM 4170 O O . PHE A 1 520 ? 3.456 -4.978 -17.705 1.00 98.75 520 PHE A O 1
ATOM 4177 N N . ALA A 1 521 ? 3.652 -6.991 -16.764 1.00 98.62 521 ALA A N 1
ATOM 4178 C CA . ALA A 1 521 ? 4.314 -7.578 -17.932 1.00 98.62 521 ALA A CA 1
ATOM 4179 C C . ALA A 1 521 ? 3.456 -7.476 -19.210 1.00 98.62 521 ALA A C 1
ATOM 4181 O O . ALA A 1 521 ? 3.976 -7.289 -20.308 1.00 98.62 521 ALA A O 1
ATOM 4182 N N . VAL A 1 522 ? 2.128 -7.574 -19.074 1.00 98.56 522 VAL A N 1
ATOM 4183 C CA . VAL A 1 522 ? 1.203 -7.409 -20.205 1.00 98.56 522 VAL A CA 1
ATOM 4184 C C . VAL A 1 522 ? 1.154 -5.956 -20.675 1.00 98.56 522 VAL A C 1
ATOM 4186 O O . VAL A 1 522 ? 1.212 -5.716 -21.881 1.00 98.56 522 VAL A O 1
ATOM 4189 N N . GLU A 1 523 ? 1.023 -4.985 -19.768 1.00 98.06 523 GLU A N 1
ATOM 4190 C CA . GLU A 1 523 ? 0.992 -3.578 -20.175 1.00 98.06 523 GLU A CA 1
ATOM 4191 C C . GLU A 1 523 ? 2.333 -3.091 -20.713 1.00 98.06 523 GLU A C 1
ATOM 4193 O O . GLU A 1 523 ? 2.343 -2.374 -21.708 1.00 98.06 523 GLU A O 1
ATOM 4198 N N . GLU A 1 524 ? 3.446 -3.532 -20.130 1.00 98.44 524 GLU A N 1
ATOM 4199 C CA . GLU A 1 524 ? 4.799 -3.231 -20.581 1.00 98.44 524 GLU A CA 1
ATOM 4200 C C . GLU A 1 524 ? 4.974 -3.688 -22.029 1.00 98.44 524 GLU A C 1
ATOM 4202 O O . GLU A 1 524 ? 5.342 -2.887 -22.887 1.00 98.44 524 GLU A O 1
ATOM 4207 N N . TYR A 1 525 ? 4.593 -4.929 -22.341 1.00 98.25 525 TYR A N 1
ATOM 4208 C CA . TYR A 1 525 ? 4.623 -5.440 -23.709 1.00 98.25 525 TYR A CA 1
ATOM 4209 C C . TYR A 1 525 ? 3.735 -4.623 -24.663 1.00 98.25 525 TYR A C 1
ATOM 4211 O O . TYR A 1 525 ? 4.132 -4.305 -25.786 1.00 98.25 525 TYR A O 1
ATOM 4219 N N . ILE A 1 526 ? 2.530 -4.234 -24.233 1.00 98.50 526 ILE A N 1
ATOM 4220 C CA . ILE A 1 526 ? 1.643 -3.399 -25.056 1.00 98.50 526 ILE A CA 1
ATOM 4221 C C . ILE A 1 526 ? 2.270 -2.022 -25.308 1.00 98.50 526 ILE A C 1
ATOM 4223 O O . ILE A 1 526 ? 2.266 -1.547 -26.442 1.00 98.50 526 ILE A O 1
ATOM 4227 N N . ILE A 1 527 ? 2.794 -1.375 -24.271 1.00 98.38 527 ILE A N 1
ATOM 4228 C CA . ILE A 1 527 ? 3.306 -0.004 -24.326 1.00 98.38 527 ILE A CA 1
ATOM 4229 C C . ILE A 1 527 ? 4.621 0.045 -25.107 1.00 98.38 527 ILE A C 1
ATOM 4231 O O . ILE A 1 527 ? 4.747 0.847 -26.034 1.00 98.38 527 ILE A O 1
ATOM 4235 N N . LEU A 1 528 ? 5.574 -0.824 -24.773 1.00 96.56 528 LEU A N 1
ATOM 4236 C CA . LEU A 1 528 ? 6.922 -0.795 -25.333 1.00 96.56 528 LEU A CA 1
ATOM 4237 C C . LEU A 1 528 ? 7.010 -1.495 -26.694 1.00 96.56 528 LEU A C 1
ATOM 4239 O O . LEU A 1 528 ? 7.659 -0.969 -27.589 1.00 96.56 528 LEU A O 1
ATOM 4243 N N . ASN A 1 529 ? 6.336 -2.634 -26.901 1.00 94.56 529 ASN A N 1
ATOM 4244 C CA . ASN A 1 529 ? 6.482 -3.409 -28.144 1.00 94.56 529 ASN A CA 1
ATOM 4245 C C . ASN A 1 529 ? 5.360 -3.179 -29.159 1.00 94.56 529 ASN A C 1
ATOM 4247 O O . ASN A 1 529 ? 5.631 -3.142 -30.357 1.00 94.56 529 ASN A O 1
ATOM 4251 N N . LEU A 1 530 ? 4.100 -3.055 -28.723 1.00 95.50 530 LEU A N 1
ATOM 4252 C CA . LEU A 1 530 ? 2.976 -2.909 -29.663 1.00 95.50 530 LEU A CA 1
ATOM 4253 C C . LEU A 1 530 ? 2.706 -1.449 -30.033 1.00 95.50 530 LEU A C 1
ATOM 4255 O O . LEU A 1 530 ? 2.437 -1.142 -31.194 1.00 95.50 530 LEU A O 1
ATOM 4259 N N . ILE A 1 531 ? 2.758 -0.550 -29.049 1.00 96.75 531 ILE A N 1
ATOM 4260 C CA . ILE A 1 531 ? 2.599 0.894 -29.251 1.00 96.75 531 ILE A CA 1
ATOM 4261 C C . ILE A 1 531 ? 3.935 1.540 -29.622 1.00 96.75 531 ILE A C 1
ATOM 4263 O O . ILE A 1 531 ? 3.921 2.571 -30.286 1.00 96.75 531 ILE A O 1
ATOM 4267 N N . HIS A 1 532 ? 5.077 0.946 -29.266 1.00 97.12 532 HIS A N 1
ATOM 4268 C CA . HIS A 1 532 ? 6.407 1.527 -29.500 1.00 97.12 532 HIS A CA 1
ATOM 4269 C C . HIS A 1 532 ? 6.607 2.861 -28.771 1.00 97.12 532 HIS A C 1
ATOM 4271 O O . HIS A 1 532 ? 7.168 3.817 -29.308 1.00 97.12 532 HIS A O 1
ATOM 4277 N N . ALA A 1 533 ? 6.086 2.963 -27.548 1.00 97.62 533 ALA A N 1
ATOM 4278 C CA . ALA A 1 533 ? 6.423 4.056 -26.649 1.00 97.62 533 ALA A CA 1
ATOM 4279 C C . ALA A 1 533 ? 7.779 3.786 -25.972 1.00 97.62 533 ALA A C 1
ATOM 4281 O O . ALA A 1 533 ? 8.152 2.645 -25.718 1.00 97.62 533 ALA A O 1
ATOM 4282 N N . ARG A 1 534 ? 8.516 4.850 -25.659 1.00 96.88 534 ARG A N 1
ATOM 4283 C CA . ARG A 1 534 ? 9.795 4.823 -24.941 1.00 96.88 534 ARG A CA 1
ATOM 4284 C C . ARG A 1 534 ? 9.573 5.278 -23.508 1.00 96.88 534 ARG A C 1
ATOM 4286 O O . ARG A 1 534 ? 9.035 6.362 -23.307 1.00 96.88 534 ARG A O 1
ATOM 4293 N N . ASP A 1 535 ? 9.970 4.485 -22.523 1.00 97.50 535 ASP A N 1
ATOM 4294 C CA . ASP A 1 535 ? 9.766 4.824 -21.110 1.00 97.50 535 ASP A CA 1
ATOM 4295 C C . ASP A 1 535 ? 10.885 4.275 -20.221 1.00 97.50 535 ASP A C 1
ATOM 4297 O O . ASP A 1 535 ? 10.638 3.502 -19.302 1.00 97.50 535 ASP A O 1
ATOM 4301 N N . ALA A 1 536 ? 12.132 4.653 -20.512 1.00 93.00 536 ALA A N 1
ATOM 4302 C CA . ALA A 1 536 ? 13.314 4.051 -19.891 1.00 93.00 536 ALA A CA 1
ATOM 4303 C C . ALA A 1 536 ? 13.310 4.064 -18.349 1.00 93.00 536 ALA A C 1
ATOM 4305 O O . ALA A 1 536 ? 13.723 3.090 -17.731 1.00 93.00 536 ALA A O 1
ATOM 4306 N N . GLY A 1 537 ? 12.842 5.152 -17.725 1.00 95.94 537 GLY A N 1
ATOM 4307 C CA . GLY A 1 537 ? 12.698 5.254 -16.267 1.00 95.94 537 GLY A CA 1
ATOM 4308 C C . GLY A 1 537 ? 11.306 4.911 -15.731 1.00 95.94 537 GLY A C 1
ATOM 4309 O O . GLY A 1 537 ? 11.033 5.141 -14.556 1.00 95.94 537 GLY A O 1
ATOM 4310 N N . GLY A 1 538 ? 10.398 4.420 -16.577 1.00 98.06 538 GLY A N 1
ATOM 4311 C CA . GLY A 1 538 ? 9.114 3.875 -16.148 1.00 98.06 538 GLY A CA 1
ATOM 4312 C C . GLY A 1 538 ? 8.126 4.876 -15.540 1.00 98.06 538 GLY A C 1
ATOM 4313 O O . GLY A 1 538 ? 7.368 4.500 -14.641 1.00 98.06 538 GLY A O 1
ATOM 4314 N N . SER A 1 539 ? 8.077 6.144 -15.976 1.00 98.81 539 SER A N 1
ATOM 4315 C CA . SER A 1 539 ? 7.054 7.068 -15.442 1.00 98.81 539 SER A CA 1
ATOM 4316 C C . SER A 1 539 ? 5.638 6.567 -15.747 1.00 98.81 539 SER A C 1
ATOM 4318 O O . SER A 1 539 ? 4.729 6.772 -14.938 1.00 98.81 539 SER A O 1
ATOM 4320 N N . MET A 1 540 ? 5.448 5.884 -16.879 1.00 98.75 540 MET A N 1
ATOM 4321 C CA . MET A 1 540 ? 4.191 5.250 -17.266 1.00 98.75 540 MET A CA 1
ATOM 4322 C C . MET A 1 540 ? 4.126 3.821 -16.716 1.00 98.75 540 MET A C 1
ATOM 4324 O O . MET A 1 540 ? 3.295 3.565 -15.842 1.00 98.75 540 MET A O 1
ATOM 4328 N N . VAL A 1 541 ? 5.022 2.932 -17.164 1.00 98.38 541 VAL A N 1
ATOM 4329 C CA . VAL A 1 541 ? 4.925 1.479 -16.898 1.00 98.38 541 VAL A CA 1
ATOM 4330 C C . VAL A 1 541 ? 5.174 1.098 -15.433 1.00 98.38 541 VAL A C 1
ATOM 4332 O O . VAL A 1 541 ? 4.621 0.128 -14.936 1.00 98.38 541 VAL A O 1
ATOM 4335 N N . ILE A 1 542 ? 5.954 1.883 -14.678 1.00 98.81 542 ILE A N 1
ATOM 4336 C CA . ILE A 1 542 ? 6.214 1.614 -13.251 1.00 98.81 542 ILE A CA 1
ATOM 4337 C C . ILE A 1 542 ? 5.338 2.501 -12.373 1.00 98.81 542 ILE A C 1
ATOM 4339 O O . ILE A 1 542 ? 4.542 2.018 -11.565 1.00 98.81 542 ILE A O 1
ATOM 4343 N N . HIS A 1 543 ? 5.492 3.818 -12.499 1.00 98.88 543 HIS A N 1
ATOM 4344 C CA . HIS A 1 543 ? 4.966 4.756 -11.512 1.00 98.88 543 HIS A CA 1
ATOM 4345 C C . HIS A 1 543 ? 3.484 5.080 -11.701 1.00 98.88 543 HIS A C 1
ATOM 4347 O O . HIS A 1 543 ? 2.735 5.090 -10.721 1.00 98.88 543 HIS A O 1
ATOM 4353 N N . THR A 1 544 ? 3.044 5.310 -12.941 1.00 98.94 544 THR A N 1
ATOM 4354 C CA . THR A 1 544 ? 1.622 5.542 -13.234 1.00 98.94 544 THR A CA 1
ATOM 4355 C C . THR A 1 544 ? 0.818 4.269 -12.990 1.00 98.94 544 THR A C 1
ATOM 4357 O O . THR A 1 544 ? -0.170 4.316 -12.253 1.00 98.94 544 THR A O 1
ATOM 4360 N N . PHE A 1 545 ? 1.267 3.134 -13.536 1.00 98.88 545 PHE A N 1
ATOM 4361 C CA . PHE A 1 545 ? 0.643 1.833 -13.297 1.00 98.88 545 PHE A CA 1
ATOM 4362 C C . PHE A 1 545 ? 0.593 1.488 -11.806 1.00 98.88 545 PHE A C 1
ATOM 4364 O O . PHE A 1 545 ? -0.499 1.357 -11.254 1.00 98.88 545 PHE A O 1
ATOM 4371 N N . GLY A 1 546 ? 1.744 1.408 -11.128 1.00 98.81 546 GLY A N 1
ATOM 4372 C CA . GLY A 1 546 ? 1.820 1.010 -9.719 1.00 98.81 546 GLY A CA 1
ATOM 4373 C C . GLY A 1 546 ? 1.041 1.950 -8.799 1.00 98.81 546 GLY A C 1
ATOM 4374 O O . GLY A 1 546 ? 0.341 1.502 -7.888 1.00 98.81 546 GLY A O 1
ATOM 4375 N N . GLY A 1 547 ? 1.091 3.255 -9.085 1.00 98.81 547 GLY A N 1
ATOM 4376 C CA . GLY A 1 547 ? 0.342 4.279 -8.366 1.00 98.81 547 GLY A CA 1
ATOM 4377 C C . GLY A 1 547 ? -1.169 4.060 -8.452 1.00 98.81 547 GLY A C 1
ATOM 4378 O O . GLY A 1 547 ? -1.836 3.925 -7.426 1.00 98.81 547 GLY A O 1
ATOM 4379 N N . TYR A 1 548 ? -1.728 3.974 -9.662 1.00 98.94 548 TYR A N 1
ATOM 4380 C CA . TYR A 1 548 ? -3.172 3.777 -9.825 1.00 98.94 548 TYR A CA 1
ATOM 4381 C C . TYR A 1 548 ? -3.641 2.358 -9.486 1.00 98.94 548 TYR A C 1
ATOM 4383 O O . TYR A 1 548 ? -4.772 2.205 -9.019 1.00 98.94 548 TYR A O 1
ATOM 4391 N N . TYR A 1 549 ? -2.783 1.347 -9.640 1.00 98.88 549 TYR A N 1
ATOM 4392 C CA . TYR A 1 549 ? -3.025 -0.023 -9.184 1.00 98.88 549 TYR A CA 1
ATOM 4393 C C . TYR A 1 549 ? -3.229 -0.066 -7.666 1.00 98.88 549 TYR A C 1
ATOM 4395 O O . TYR A 1 549 ? -4.283 -0.505 -7.200 1.00 98.88 549 TYR A O 1
ATOM 4403 N N . GLY A 1 550 ? -2.293 0.494 -6.893 1.00 98.81 550 GLY A N 1
ATOM 4404 C CA . GLY A 1 550 ? -2.402 0.575 -5.434 1.00 98.81 550 GLY A CA 1
ATOM 4405 C C . GLY A 1 550 ? -3.602 1.389 -4.955 1.00 98.81 550 GLY A C 1
ATOM 4406 O O . GLY A 1 550 ? -4.349 0.935 -4.087 1.00 98.81 550 GLY A O 1
ATOM 4407 N N . LEU A 1 551 ? -3.838 2.565 -5.546 1.00 98.88 551 LEU A N 1
ATOM 4408 C CA . LEU A 1 551 ? -4.967 3.428 -5.173 1.00 98.88 551 LEU A CA 1
ATOM 4409 C C . LEU A 1 551 ? -6.318 2.764 -5.448 1.00 98.88 551 LEU A C 1
ATOM 4411 O O . LEU A 1 551 ? -7.230 2.862 -4.628 1.00 98.88 551 LEU A O 1
ATOM 4415 N N . SER A 1 552 ? -6.443 2.056 -6.571 1.00 98.81 552 SER A N 1
ATOM 4416 C CA . SER A 1 552 ? -7.680 1.359 -6.931 1.00 98.81 552 SER A CA 1
ATOM 4417 C C . SER A 1 552 ? -7.941 0.167 -6.014 1.00 98.81 552 SER A C 1
ATOM 4419 O O . SER A 1 552 ? -9.079 -0.033 -5.590 1.00 98.81 552 SER A O 1
ATOM 4421 N N . ILE A 1 553 ? -6.899 -0.575 -5.621 1.00 98.81 553 ILE A N 1
ATOM 4422 C CA . ILE A 1 553 ? -7.037 -1.613 -4.591 1.00 98.81 553 ILE A CA 1
ATOM 4423 C C . ILE A 1 553 ? -7.429 -0.977 -3.255 1.00 98.81 553 ILE A C 1
ATOM 4425 O O . ILE A 1 553 ? -8.357 -1.457 -2.607 1.00 98.81 553 ILE A O 1
ATOM 4429 N N . SER A 1 554 ? -6.792 0.127 -2.852 1.00 98.50 554 SER A N 1
ATOM 4430 C CA . SER A 1 554 ? -7.136 0.796 -1.594 1.00 98.50 554 SER A CA 1
ATOM 4431 C C . SER A 1 554 ? -8.567 1.326 -1.586 1.00 98.50 554 SER A C 1
ATOM 4433 O O . SER A 1 554 ? -9.182 1.366 -0.525 1.00 98.50 554 SER A O 1
ATOM 4435 N N . TRP A 1 555 ? -9.090 1.744 -2.735 1.00 98.25 555 TRP A N 1
ATOM 4436 C CA . TRP A 1 555 ? -10.481 2.153 -2.880 1.00 98.25 555 TRP A CA 1
ATOM 4437 C C . TRP A 1 555 ? -11.439 0.966 -2.719 1.00 98.25 555 TRP A C 1
ATOM 4439 O O . TRP A 1 555 ? -12.426 1.048 -1.988 1.00 98.25 555 TRP A O 1
ATOM 4449 N N . MET A 1 556 ? -11.123 -0.170 -3.347 1.00 97.81 556 MET A N 1
ATOM 4450 C CA . MET A 1 556 ? -11.910 -1.403 -3.224 1.00 97.81 556 MET A CA 1
ATOM 4451 C C . MET A 1 556 ? -11.893 -1.988 -1.807 1.00 97.81 556 MET A C 1
ATOM 4453 O O . MET A 1 556 ? -12.881 -2.593 -1.385 1.00 97.81 556 MET A O 1
ATOM 4457 N N . LEU A 1 557 ? -10.786 -1.794 -1.088 1.00 96.25 557 LEU A N 1
ATOM 4458 C CA . LEU A 1 557 ? -10.568 -2.217 0.296 1.00 96.25 557 LEU A CA 1
ATOM 4459 C C . LEU A 1 557 ? -10.794 -1.084 1.307 1.00 96.25 557 LEU A C 1
ATOM 4461 O O . LEU A 1 557 ? -10.237 -1.132 2.401 1.00 96.25 557 LEU A O 1
ATOM 4465 N N . TYR A 1 558 ? -11.573 -0.058 0.952 1.00 95.94 558 TYR A N 1
ATOM 4466 C CA . TYR A 1 558 ? -11.846 1.067 1.845 1.00 95.94 558 TYR A CA 1
ATOM 4467 C C . TYR A 1 558 ? -12.360 0.600 3.216 1.00 95.94 558 TYR A C 1
ATOM 4469 O O . TYR A 1 558 ? -13.323 -0.167 3.299 1.00 95.94 558 TYR A O 1
ATOM 4477 N N . ARG A 1 559 ? -11.736 1.116 4.279 1.00 89.12 559 ARG A N 1
ATOM 4478 C CA . ARG A 1 559 ? -12.035 0.786 5.677 1.00 89.12 559 ARG A CA 1
ATOM 4479 C C . ARG A 1 559 ? -12.798 1.933 6.347 1.00 89.12 559 ARG A C 1
ATOM 4481 O O . ARG A 1 559 ? -12.197 2.989 6.563 1.00 89.12 559 ARG A O 1
ATOM 4488 N N . PRO A 1 560 ? -14.105 1.796 6.632 1.00 83.12 560 PRO A N 1
ATOM 4489 C CA . PRO A 1 560 ? -14.918 2.901 7.137 1.00 83.12 560 PRO A CA 1
ATOM 4490 C C . PRO A 1 560 ? -14.496 3.374 8.531 1.00 83.12 560 PRO A C 1
ATOM 4492 O O . PRO A 1 560 ? -14.622 4.566 8.798 1.00 83.12 560 PRO A O 1
ATOM 4495 N N . ASN A 1 561 ? -13.952 2.476 9.359 1.00 80.88 561 ASN A N 1
ATOM 4496 C CA . ASN A 1 561 ? -13.638 2.728 10.767 1.00 80.88 561 ASN A CA 1
ATOM 4497 C C . ASN A 1 561 ? -12.123 2.808 11.020 1.00 80.88 561 ASN A C 1
ATOM 4499 O O . ASN A 1 561 ? -11.652 2.633 12.141 1.00 80.88 561 ASN A O 1
ATOM 4503 N N . LEU A 1 562 ? -11.330 3.077 9.975 1.00 82.56 562 LEU A N 1
ATOM 4504 C CA . LEU A 1 562 ? -9.866 3.161 10.065 1.00 82.56 562 LEU A CA 1
ATOM 4505 C C . LEU A 1 562 ? -9.380 4.273 11.011 1.00 82.56 562 LEU A C 1
ATOM 4507 O O . LEU A 1 562 ? -8.219 4.291 11.425 1.00 82.56 562 LEU A O 1
ATOM 4511 N N . ASP A 1 563 ? -10.255 5.217 11.365 1.00 76.75 563 ASP A N 1
ATOM 4512 C CA . ASP A 1 563 ? -9.975 6.242 12.362 1.00 76.75 563 ASP A CA 1
ATOM 4513 C C . ASP A 1 563 ? -9.701 5.657 13.758 1.00 76.75 563 ASP A C 1
ATOM 4515 O O . ASP A 1 563 ? -8.980 6.287 14.537 1.00 76.75 563 ASP A O 1
ATOM 4519 N N . GLN A 1 564 ? -10.161 4.431 14.033 1.00 69.31 564 GLN A N 1
ATOM 4520 C CA . GLN A 1 564 ? -9.852 3.677 15.251 1.00 69.31 564 GLN A CA 1
ATOM 4521 C C . GLN A 1 564 ? -8.338 3.432 15.413 1.00 69.31 564 GLN A C 1
ATOM 4523 O O . GLN A 1 564 ? -7.804 3.629 16.505 1.00 69.31 564 GLN A O 1
ATOM 4528 N N . SER A 1 565 ? -7.610 3.137 14.327 1.00 76.81 565 SER A N 1
ATOM 4529 C CA . SER A 1 565 ? -6.139 3.008 14.327 1.00 76.81 565 SER A CA 1
ATOM 4530 C C . SER A 1 565 ? -5.395 4.287 13.926 1.00 76.81 565 SER A C 1
ATOM 4532 O O . SER A 1 565 ? -4.181 4.267 13.709 1.00 76.81 565 SER A O 1
ATOM 4534 N N . LYS A 1 566 ? -6.069 5.442 13.843 1.00 75.88 566 LYS A N 1
ATOM 4535 C CA . LYS A 1 566 ? -5.428 6.707 13.430 1.00 75.88 566 LYS A CA 1
ATOM 4536 C C . LYS A 1 566 ? -4.257 7.109 14.322 1.00 75.88 566 LYS A C 1
ATOM 4538 O O . LYS A 1 566 ? -3.341 7.789 13.870 1.00 75.88 566 LYS A O 1
ATOM 4543 N N . SER A 1 567 ? -4.284 6.702 15.589 1.00 77.56 567 SER A N 1
ATOM 4544 C CA . SER A 1 567 ? -3.185 6.944 16.520 1.00 77.56 567 SER A CA 1
ATOM 4545 C C . SER A 1 567 ? -1.896 6.241 16.090 1.00 77.56 567 SER A C 1
ATOM 4547 O O . SER A 1 567 ? -0.827 6.764 16.395 1.00 77.56 567 SER A O 1
ATOM 4549 N N . LEU A 1 568 ? -1.981 5.103 15.393 1.00 81.38 568 LEU A N 1
ATOM 4550 C CA . LEU A 1 568 ? -0.857 4.309 14.888 1.00 81.38 568 LEU A CA 1
ATOM 4551 C C . LEU A 1 568 ? -0.436 4.711 13.468 1.00 81.38 568 LEU A C 1
ATOM 4553 O O . LEU A 1 568 ? 0.732 4.561 13.120 1.00 81.38 568 LEU A O 1
ATOM 4557 N N . ASN A 1 569 ? -1.348 5.306 12.693 1.00 87.56 569 ASN A N 1
ATOM 4558 C CA . ASN A 1 569 ? -1.075 5.863 11.368 1.00 87.56 569 ASN A CA 1
ATOM 4559 C C . ASN A 1 569 ? -0.284 7.187 11.439 1.00 87.56 569 ASN A C 1
ATOM 4561 O O . ASN A 1 569 ? -0.809 8.274 11.186 1.00 87.56 569 ASN A O 1
ATOM 4565 N N . GLY A 1 570 ? 0.980 7.098 11.847 1.00 87.62 570 GLY A N 1
ATOM 4566 C CA . GLY A 1 570 ? 1.894 8.228 11.946 1.00 87.62 570 GLY A CA 1
ATOM 4567 C C . GLY A 1 570 ? 3.296 7.811 12.377 1.00 87.62 570 GLY A C 1
ATOM 4568 O O . GLY A 1 570 ? 3.553 6.645 12.685 1.00 87.62 570 GLY A O 1
ATOM 4569 N N . SER A 1 571 ? 4.202 8.783 12.413 1.00 90.94 571 SER A N 1
ATOM 4570 C CA . SER A 1 571 ? 5.611 8.565 12.726 1.00 90.94 571 SER A CA 1
ATOM 4571 C C . SER A 1 571 ? 5.998 8.987 14.144 1.00 90.94 571 SER A C 1
ATOM 4573 O O . SER A 1 571 ? 5.270 9.677 14.865 1.00 90.94 571 SER A O 1
ATOM 4575 N N . VAL A 1 572 ? 7.184 8.541 14.545 1.00 91.94 572 VAL A N 1
ATOM 4576 C CA . VAL A 1 572 ? 7.955 9.018 15.694 1.00 91.94 572 VAL A CA 1
ATOM 4577 C C . VAL A 1 572 ? 9.370 9.341 15.218 1.00 91.94 572 VAL A C 1
ATOM 4579 O O . VAL A 1 572 ? 9.786 8.938 14.136 1.00 91.94 572 VAL A O 1
ATOM 4582 N N . TYR A 1 573 ? 10.147 10.056 16.032 1.00 92.06 573 TYR A N 1
ATOM 4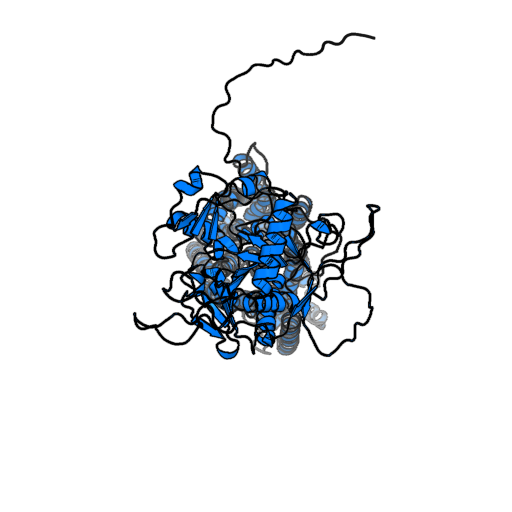583 C CA . TYR A 1 573 ? 11.444 10.587 15.599 1.00 92.06 573 TYR A CA 1
ATOM 4584 C C . TYR A 1 573 ? 12.382 9.530 14.990 1.00 92.06 573 TYR A C 1
ATOM 4586 O O . TYR A 1 573 ? 12.982 9.766 13.947 1.00 92.06 573 TYR A O 1
ATOM 4594 N N . HIS A 1 574 ? 12.510 8.358 15.619 1.00 92.56 574 HIS A N 1
ATOM 4595 C CA . HIS A 1 574 ? 13.401 7.313 15.115 1.00 92.56 574 HIS A CA 1
ATOM 4596 C C . HIS A 1 574 ? 12.850 6.632 13.854 1.00 92.56 574 HIS A C 1
ATOM 4598 O O . HIS A 1 574 ? 13.636 6.334 12.958 1.00 92.56 574 HIS A O 1
ATOM 4604 N N . SER A 1 575 ? 11.530 6.439 13.744 1.00 94.94 575 SER A N 1
ATOM 4605 C CA . SER A 1 575 ? 10.916 5.836 12.556 1.00 94.94 575 SER A CA 1
ATOM 4606 C C . SER A 1 575 ? 11.086 6.743 11.331 1.00 94.94 575 SER A C 1
ATOM 4608 O O . SER A 1 575 ? 11.428 6.264 10.253 1.00 94.94 575 SER A O 1
ATOM 4610 N N . ASP A 1 576 ? 11.000 8.065 11.515 1.00 96.44 576 ASP A N 1
ATOM 4611 C CA . ASP A 1 576 ? 11.289 9.044 10.460 1.00 96.44 576 ASP A CA 1
ATOM 4612 C C . ASP A 1 576 ? 12.761 9.061 10.031 1.00 96.44 576 ASP A C 1
ATOM 4614 O O . ASP A 1 576 ? 13.065 9.249 8.849 1.00 96.44 576 ASP A O 1
ATOM 4618 N N . VAL A 1 577 ? 13.689 8.862 10.972 1.00 96.56 577 VAL A N 1
ATOM 4619 C CA . VAL A 1 577 ? 15.121 8.735 10.660 1.00 96.56 577 VAL A CA 1
ATOM 4620 C C . VAL A 1 577 ? 15.387 7.454 9.868 1.00 96.56 577 VAL A C 1
ATOM 4622 O O . VAL A 1 577 ? 16.138 7.500 8.894 1.00 96.56 577 VAL A O 1
ATOM 4625 N N . PHE A 1 578 ? 14.745 6.335 10.221 1.00 95.06 578 PHE A N 1
ATOM 4626 C CA . PHE A 1 578 ? 14.819 5.105 9.428 1.00 95.06 578 PHE A CA 1
ATOM 4627 C C . PHE A 1 578 ? 14.230 5.298 8.025 1.00 95.06 578 PHE A C 1
ATOM 4629 O O . PHE A 1 578 ? 14.878 4.934 7.047 1.00 95.06 578 PHE A O 1
ATOM 4636 N N . ALA A 1 579 ? 13.087 5.973 7.894 1.00 97.94 579 ALA A N 1
ATOM 4637 C CA . ALA A 1 579 ? 12.492 6.275 6.591 1.00 97.94 579 ALA A CA 1
ATOM 4638 C C . ALA A 1 579 ? 13.371 7.162 5.696 1.00 97.94 579 ALA A C 1
ATOM 4640 O O . ALA A 1 579 ? 13.403 7.000 4.470 1.00 97.94 579 ALA A O 1
ATOM 4641 N N . MET A 1 580 ? 14.167 8.053 6.294 1.00 98.38 580 MET A N 1
ATOM 4642 C CA . MET A 1 580 ? 15.164 8.825 5.552 1.00 98.38 580 MET A CA 1
ATOM 4643 C C . MET A 1 580 ? 16.293 7.971 4.973 1.00 98.38 580 MET A C 1
ATOM 4645 O O . MET A 1 580 ? 16.848 8.361 3.947 1.00 98.38 580 MET A O 1
ATOM 4649 N N . ILE A 1 581 ? 16.623 6.815 5.562 1.00 98.38 581 ILE A N 1
ATOM 4650 C CA . ILE A 1 581 ? 17.570 5.873 4.944 1.00 98.38 581 ILE A CA 1
ATOM 4651 C C . ILE A 1 581 ? 17.011 5.443 3.588 1.00 98.38 581 ILE A C 1
ATOM 4653 O O . ILE A 1 581 ? 17.676 5.630 2.570 1.00 98.38 581 ILE A O 1
ATOM 4657 N N . GLY A 1 582 ? 15.762 4.971 3.558 1.00 98.50 582 GLY A N 1
ATOM 4658 C CA . GLY A 1 582 ? 15.092 4.584 2.316 1.00 98.50 582 GLY A CA 1
ATOM 4659 C C . GLY A 1 582 ? 15.049 5.724 1.298 1.00 98.50 582 GLY A C 1
ATOM 4660 O O . GLY A 1 582 ? 15.475 5.559 0.157 1.00 98.50 582 GLY A O 1
ATOM 4661 N N . THR A 1 583 ? 14.652 6.918 1.747 1.00 98.81 583 THR A N 1
ATOM 4662 C CA . THR A 1 583 ? 14.626 8.137 0.919 1.00 98.81 583 THR A CA 1
ATOM 4663 C C . THR A 1 583 ? 15.974 8.418 0.254 1.00 98.81 583 THR A C 1
ATOM 4665 O O . THR A 1 583 ? 16.035 8.652 -0.949 1.00 98.81 583 THR A O 1
ATOM 4668 N N . LEU A 1 584 ? 17.071 8.408 1.017 1.00 98.81 584 LEU A N 1
ATOM 4669 C CA . LEU A 1 584 ? 18.391 8.758 0.492 1.00 98.81 584 LEU A CA 1
ATOM 4670 C C . LEU A 1 584 ? 18.921 7.703 -0.480 1.00 98.81 584 LEU A C 1
ATOM 4672 O O . LEU A 1 584 ? 19.505 8.071 -1.495 1.00 98.81 584 LEU A O 1
ATOM 4676 N N . PHE A 1 585 ? 18.700 6.414 -0.208 1.00 98.69 585 PHE A N 1
ATOM 4677 C CA . PHE A 1 585 ? 19.084 5.349 -1.138 1.00 98.69 585 PHE A CA 1
ATOM 4678 C C . PHE A 1 585 ? 18.286 5.417 -2.443 1.00 98.69 585 PHE A C 1
ATOM 4680 O O . PHE A 1 585 ? 18.879 5.307 -3.513 1.00 98.69 585 PHE A O 1
ATOM 4687 N N . LEU A 1 586 ? 16.978 5.693 -2.373 1.00 98.81 586 LEU A N 1
ATOM 4688 C CA . LEU A 1 586 ? 16.172 5.965 -3.564 1.00 98.81 586 LEU A CA 1
ATOM 4689 C C . LEU A 1 586 ? 16.721 7.169 -4.335 1.00 98.81 586 LEU A C 1
ATOM 4691 O O . LEU A 1 586 ? 16.972 7.072 -5.531 1.00 98.81 586 LEU A O 1
ATOM 4695 N N . TRP A 1 587 ? 16.956 8.292 -3.653 1.00 98.88 587 TRP A N 1
ATOM 4696 C CA . TRP A 1 587 ? 17.425 9.530 -4.275 1.00 98.88 587 TRP A CA 1
ATOM 4697 C C . TRP A 1 587 ? 18.789 9.365 -4.964 1.00 98.88 587 TRP A C 1
ATOM 4699 O O . TRP A 1 587 ? 18.967 9.811 -6.095 1.00 98.88 587 TRP A O 1
ATOM 4709 N N . MET A 1 588 ? 19.753 8.717 -4.301 1.00 98.81 588 MET A N 1
ATOM 4710 C CA . MET A 1 588 ? 21.117 8.559 -4.821 1.00 98.81 588 MET A CA 1
ATOM 4711 C C . MET A 1 588 ? 21.195 7.596 -6.008 1.00 98.81 588 MET A C 1
ATOM 4713 O O . MET A 1 588 ? 22.003 7.825 -6.905 1.00 98.81 588 MET A O 1
ATOM 4717 N N . PHE A 1 589 ? 20.372 6.545 -6.021 1.00 98.81 589 PHE A N 1
ATOM 4718 C CA . PHE A 1 589 ? 20.409 5.503 -7.051 1.00 98.81 589 PHE A CA 1
ATOM 4719 C C . PHE A 1 589 ? 19.383 5.689 -8.172 1.00 98.81 589 PHE A C 1
ATOM 4721 O O . PHE A 1 589 ? 19.477 5.028 -9.205 1.00 98.81 589 PHE A O 1
ATOM 4728 N N . TRP A 1 590 ? 18.474 6.661 -8.057 1.00 98.81 590 TRP A N 1
ATOM 4729 C CA . TRP A 1 590 ? 17.531 6.992 -9.128 1.00 98.81 590 TRP A CA 1
ATOM 4730 C C . TRP A 1 590 ? 18.180 7.311 -10.489 1.00 98.81 590 TRP A C 1
ATOM 4732 O O . TRP A 1 590 ? 17.615 6.927 -11.513 1.00 98.81 590 TRP A O 1
ATOM 4742 N N . PRO A 1 591 ? 19.340 8.002 -10.575 1.00 98.75 591 PRO A N 1
ATOM 4743 C CA . PRO A 1 591 ? 20.030 8.184 -11.851 1.00 98.75 591 PRO A CA 1
ATOM 4744 C C . PRO A 1 591 ? 20.378 6.858 -12.538 1.00 98.75 591 PRO A C 1
ATOM 4746 O O . PRO A 1 591 ? 20.232 6.760 -13.756 1.00 98.75 591 PRO A O 1
ATOM 4749 N N . SER A 1 592 ? 20.774 5.837 -11.772 1.00 98.44 592 SER A N 1
ATOM 4750 C CA . SER A 1 592 ? 20.979 4.476 -12.278 1.00 98.44 592 SER A CA 1
ATOM 4751 C C . SER A 1 592 ? 19.647 3.850 -12.683 1.00 98.44 592 SER A C 1
ATOM 4753 O O . SER A 1 592 ? 19.545 3.337 -13.789 1.00 98.44 592 SER A O 1
ATOM 4755 N N . PHE A 1 593 ? 18.597 3.990 -11.868 1.00 98.50 593 PHE A N 1
ATOM 4756 C CA . PHE A 1 593 ? 17.245 3.512 -12.186 1.00 98.50 593 PHE A CA 1
ATOM 4757 C C . PHE A 1 593 ? 16.736 4.016 -13.542 1.00 98.50 593 PHE A C 1
ATOM 4759 O O . PHE A 1 593 ? 16.374 3.223 -14.398 1.00 98.50 593 PHE A O 1
ATOM 4766 N N . ASN A 1 594 ? 16.799 5.324 -13.796 1.00 98.44 594 ASN A N 1
ATOM 4767 C CA . ASN A 1 594 ? 16.303 5.904 -15.049 1.00 98.44 594 ASN A CA 1
ATOM 4768 C C . ASN A 1 594 ? 17.211 5.650 -16.266 1.00 98.44 594 ASN A C 1
ATOM 4770 O O . ASN A 1 594 ? 16.841 6.014 -17.381 1.00 98.44 594 ASN A O 1
ATOM 4774 N N . SER A 1 595 ? 18.407 5.087 -16.070 1.00 97.69 595 SER A N 1
ATOM 4775 C CA . SER A 1 595 ? 19.385 4.851 -17.140 1.00 97.69 595 SER A CA 1
ATOM 4776 C C . SER A 1 595 ? 19.724 3.369 -17.354 1.00 97.69 595 SER A C 1
ATOM 4778 O O . SER A 1 595 ? 20.329 3.026 -18.368 1.00 97.69 595 SER A O 1
ATOM 4780 N N . ALA A 1 596 ? 19.302 2.468 -16.461 1.00 95.81 596 ALA A N 1
ATOM 4781 C CA . ALA A 1 596 ? 19.773 1.082 -16.423 1.00 95.81 596 ALA A CA 1
ATOM 4782 C C . ALA A 1 596 ? 19.478 0.276 -17.697 1.00 95.81 596 ALA A C 1
ATOM 4784 O O . ALA A 1 596 ? 20.296 -0.565 -18.066 1.00 95.81 596 ALA A O 1
ATOM 4785 N N . ILE A 1 597 ? 18.342 0.535 -18.358 1.00 92.44 597 ILE A N 1
ATOM 4786 C CA . ILE A 1 597 ? 17.890 -0.162 -19.581 1.00 92.44 597 ILE A CA 1
ATOM 4787 C C . ILE A 1 597 ? 17.990 0.689 -20.851 1.00 92.44 597 ILE A C 1
ATOM 4789 O O . ILE A 1 597 ? 17.603 0.241 -21.924 1.00 92.44 597 ILE A O 1
ATOM 4793 N N . THR A 1 598 ? 18.515 1.910 -20.746 1.00 92.00 598 THR A N 1
ATOM 4794 C CA . THR A 1 598 ? 18.791 2.733 -21.933 1.00 92.00 598 THR A CA 1
ATOM 4795 C C . THR A 1 598 ? 19.930 2.133 -22.757 1.00 92.00 598 THR A C 1
ATOM 4797 O O . THR A 1 598 ? 20.722 1.331 -22.248 1.00 92.00 598 THR A O 1
ATOM 4800 N N . ASP A 1 599 ? 20.027 2.546 -24.021 1.00 86.12 599 ASP A N 1
ATOM 4801 C CA . ASP A 1 599 ? 21.143 2.163 -24.881 1.00 86.12 599 ASP A CA 1
ATOM 4802 C C . ASP A 1 599 ? 22.473 2.672 -24.311 1.00 86.12 599 ASP A C 1
ATOM 4804 O O . ASP A 1 599 ? 22.595 3.823 -23.864 1.00 86.12 599 ASP A O 1
ATOM 4808 N N . HIS A 1 600 ? 23.490 1.809 -24.372 1.00 82.88 600 HIS A N 1
ATOM 4809 C CA . HIS A 1 600 ? 24.839 2.110 -23.900 1.00 82.88 600 HIS A CA 1
ATOM 4810 C C . HIS A 1 600 ? 25.395 3.367 -24.576 1.00 82.88 600 HIS A C 1
ATOM 4812 O O . HIS A 1 600 ? 25.433 3.473 -25.803 1.00 82.88 600 HIS A O 1
ATOM 4818 N N . GLY A 1 601 ? 25.892 4.307 -23.769 1.00 87.69 601 GLY A N 1
ATOM 4819 C CA . GLY A 1 601 ? 26.542 5.521 -24.261 1.00 87.69 601 GLY A CA 1
ATOM 4820 C C . GLY A 1 601 ? 25.767 6.803 -23.965 1.00 87.69 601 GLY A C 1
ATOM 4821 O O . GLY A 1 601 ? 25.660 7.220 -22.810 1.00 87.69 601 GLY A O 1
ATOM 4822 N N . ASP A 1 602 ? 25.326 7.512 -25.007 1.00 90.38 602 ASP A N 1
ATOM 4823 C CA . ASP A 1 602 ? 24.859 8.896 -24.870 1.00 90.38 602 ASP A CA 1
ATOM 4824 C C . ASP A 1 602 ? 23.487 9.010 -24.189 1.00 90.38 602 ASP A C 1
ATOM 4826 O O . ASP A 1 602 ? 23.299 9.913 -23.368 1.00 90.38 602 ASP A O 1
ATOM 4830 N N . GLY A 1 603 ? 22.555 8.098 -24.495 1.00 91.94 603 GLY A N 1
ATOM 4831 C CA . GLY A 1 603 ? 21.231 8.025 -23.869 1.00 91.94 603 GLY A CA 1
ATOM 4832 C C . GLY A 1 603 ? 21.332 7.774 -22.368 1.00 91.94 603 GLY A C 1
ATOM 4833 O O . GLY A 1 603 ? 20.814 8.565 -21.577 1.00 91.94 603 GLY A O 1
ATOM 4834 N N . GLN A 1 604 ? 22.106 6.759 -21.983 1.00 95.25 604 GLN A N 1
ATOM 4835 C CA . GLN A 1 604 ? 22.379 6.404 -20.590 1.00 95.25 604 GLN A CA 1
ATOM 4836 C C . GLN A 1 604 ? 22.984 7.552 -19.785 1.00 95.25 604 GLN A C 1
ATOM 4838 O O . GLN A 1 604 ? 22.481 7.921 -18.720 1.00 95.25 604 GLN A O 1
ATOM 4843 N N . HIS A 1 605 ? 24.036 8.179 -20.315 1.00 96.69 605 HIS A N 1
ATOM 4844 C CA . HIS A 1 605 ? 24.692 9.290 -19.634 1.00 96.69 605 HIS A CA 1
ATOM 4845 C C . HIS A 1 605 ? 23.752 10.495 -19.475 1.00 96.69 605 HIS A C 1
ATOM 4847 O O . HIS A 1 605 ? 23.696 11.120 -18.411 1.00 96.69 605 HIS A O 1
ATOM 4853 N N . ARG A 1 606 ? 22.968 10.805 -20.515 1.00 96.69 606 ARG A N 1
ATOM 4854 C CA . ARG A 1 606 ? 21.974 11.883 -20.489 1.00 96.69 606 ARG A CA 1
ATOM 4855 C C . ARG A 1 606 ? 20.855 11.601 -19.484 1.00 96.69 606 ARG A C 1
ATOM 4857 O O . ARG A 1 606 ? 20.500 12.510 -18.734 1.00 96.69 606 ARG A O 1
ATOM 4864 N N . ALA A 1 607 ? 20.367 10.364 -19.413 1.00 98.06 607 ALA A N 1
ATOM 4865 C CA . ALA A 1 607 ? 19.350 9.941 -18.457 1.00 98.06 607 ALA A CA 1
ATOM 4866 C C . ALA A 1 607 ? 19.811 10.105 -17.004 1.00 98.06 607 ALA A C 1
ATOM 4868 O O . ALA A 1 607 ? 19.077 10.677 -16.190 1.00 98.06 607 ALA A O 1
ATOM 4869 N N . ALA A 1 608 ? 21.050 9.716 -16.695 1.00 98.50 608 ALA A N 1
ATOM 4870 C CA . ALA A 1 608 ? 21.628 9.912 -15.368 1.00 98.50 608 ALA A CA 1
ATOM 4871 C C . ALA A 1 608 ? 21.726 11.406 -14.994 1.00 98.50 608 ALA A C 1
ATOM 4873 O O . ALA A 1 608 ? 21.277 11.810 -13.918 1.00 98.50 608 ALA A O 1
ATOM 4874 N N . ILE A 1 609 ? 22.240 12.254 -15.897 1.00 98.56 609 ILE A N 1
ATOM 4875 C CA . ILE A 1 609 ? 22.373 13.704 -15.659 1.00 98.56 609 ILE A CA 1
ATOM 4876 C C . ILE A 1 609 ? 21.005 14.371 -15.480 1.00 98.56 609 ILE A C 1
ATOM 4878 O O . ILE A 1 609 ? 20.812 15.146 -14.540 1.00 98.56 609 ILE A O 1
ATOM 4882 N N . ASN A 1 610 ? 20.056 14.092 -16.376 1.00 98.56 610 ASN A N 1
ATOM 4883 C CA . ASN A 1 610 ? 18.718 14.676 -16.316 1.00 98.56 610 ASN A CA 1
ATOM 4884 C C . ASN A 1 610 ? 18.017 14.308 -15.005 1.00 98.56 610 ASN A C 1
ATOM 4886 O O . ASN A 1 610 ? 17.455 15.180 -14.342 1.00 98.56 610 ASN A O 1
ATOM 4890 N N . THR A 1 611 ? 18.130 13.048 -14.586 1.00 98.81 611 THR A N 1
ATOM 4891 C CA . THR A 1 611 ? 17.556 12.562 -13.327 1.00 98.81 611 THR A CA 1
ATOM 4892 C C . THR A 1 611 ? 18.181 13.237 -12.114 1.00 98.81 611 THR A C 1
ATOM 4894 O O . THR A 1 611 ? 17.458 13.755 -11.263 1.00 98.81 611 THR A O 1
ATOM 4897 N N . TYR A 1 612 ? 19.512 13.323 -12.067 1.00 98.81 612 TYR A N 1
ATOM 4898 C CA . TYR A 1 612 ? 20.233 14.002 -10.991 1.00 98.81 612 TYR A CA 1
ATOM 4899 C C . TYR A 1 612 ? 19.798 15.469 -10.835 1.00 98.81 612 TYR A C 1
ATOM 4901 O O . TYR A 1 612 ? 19.511 15.933 -9.730 1.00 98.81 612 TYR A O 1
ATOM 4909 N N . LEU A 1 613 ? 19.708 16.206 -11.947 1.00 98.88 613 LEU A N 1
ATOM 4910 C CA . LEU A 1 613 ? 19.312 17.615 -11.927 1.00 98.88 613 LEU A CA 1
ATOM 4911 C C . LEU A 1 613 ? 17.850 17.800 -11.513 1.00 98.88 613 LEU A C 1
ATOM 4913 O O . LEU A 1 613 ? 17.552 18.691 -10.714 1.00 98.88 613 LEU A O 1
ATOM 4917 N N . ALA A 1 614 ? 16.945 16.961 -12.020 1.00 98.88 614 ALA A N 1
ATOM 4918 C CA . ALA A 1 614 ? 15.540 17.008 -11.638 1.00 98.88 614 ALA A CA 1
ATOM 4919 C C . ALA A 1 614 ? 15.371 16.775 -10.133 1.00 98.88 614 ALA A C 1
ATOM 4921 O O . ALA A 1 614 ? 14.763 17.601 -9.455 1.00 98.88 614 ALA A O 1
ATOM 4922 N N . LEU A 1 615 ? 15.998 15.728 -9.594 1.00 98.88 615 LEU A N 1
ATOM 4923 C CA . LEU A 1 615 ? 15.986 15.420 -8.166 1.00 98.88 615 LEU A CA 1
ATOM 4924 C C . LEU A 1 615 ? 16.556 16.553 -7.303 1.00 98.88 615 LEU A C 1
ATOM 4926 O O . LEU A 1 615 ? 15.949 16.925 -6.298 1.00 98.88 615 LEU A O 1
ATOM 4930 N N . ALA A 1 616 ? 17.681 17.152 -7.703 1.00 98.88 616 ALA A N 1
ATOM 4931 C CA . ALA A 1 616 ? 18.255 18.291 -6.988 1.00 98.88 616 ALA A CA 1
ATOM 4932 C C . ALA A 1 616 ? 17.288 19.492 -6.937 1.00 98.88 616 ALA A C 1
ATOM 4934 O O . ALA A 1 616 ? 17.117 20.116 -5.888 1.00 98.88 616 ALA A O 1
ATOM 4935 N N . SER A 1 617 ? 16.609 19.791 -8.049 1.00 98.81 617 SER A N 1
ATOM 4936 C CA . SER A 1 617 ? 15.602 20.861 -8.122 1.00 98.81 617 SER A CA 1
ATOM 4937 C C . SER A 1 617 ? 14.356 20.555 -7.278 1.00 98.81 617 SER A C 1
ATOM 4939 O O . SER A 1 617 ? 13.826 21.426 -6.575 1.00 98.81 617 SER A O 1
ATOM 4941 N N . THR A 1 618 ? 13.910 19.297 -7.289 1.00 98.81 618 THR A N 1
ATOM 4942 C CA . THR A 1 618 ? 12.776 18.820 -6.490 1.00 98.81 618 THR A CA 1
ATOM 4943 C C . THR A 1 618 ? 13.037 18.953 -4.994 1.00 98.81 618 THR A C 1
ATOM 4945 O O . THR A 1 618 ? 12.150 19.389 -4.267 1.00 98.81 618 THR A O 1
ATOM 4948 N N . VAL A 1 619 ? 14.252 18.669 -4.512 1.00 98.88 619 VAL A N 1
ATOM 4949 C CA . VAL A 1 619 ? 14.592 18.842 -3.088 1.00 98.88 619 VAL A CA 1
ATOM 4950 C C . VAL A 1 619 ? 14.381 20.287 -2.633 1.00 98.88 619 VAL A C 1
ATOM 4952 O O . VAL A 1 619 ? 13.688 20.529 -1.643 1.00 98.88 619 VAL A O 1
ATOM 4955 N N . LEU A 1 620 ? 14.939 21.259 -3.365 1.00 98.81 620 LEU A N 1
ATOM 4956 C CA . LEU A 1 620 ? 14.841 22.678 -3.002 1.00 98.81 620 LEU A CA 1
ATOM 4957 C C . LEU A 1 620 ? 13.388 23.162 -2.978 1.00 98.81 620 LEU A C 1
ATOM 4959 O O . LEU A 1 620 ? 12.986 23.886 -2.066 1.00 98.81 620 LEU A O 1
ATOM 4963 N N . THR A 1 621 ? 12.598 22.757 -3.971 1.00 98.69 621 THR A N 1
ATOM 4964 C CA . THR A 1 621 ? 11.192 23.163 -4.067 1.00 98.69 621 THR A CA 1
ATOM 4965 C C . THR A 1 621 ? 10.312 22.499 -3.022 1.00 98.69 621 THR A C 1
ATOM 4967 O O . THR A 1 621 ? 9.501 23.186 -2.407 1.00 98.69 621 THR A O 1
ATOM 4970 N N . THR A 1 622 ? 10.516 21.215 -2.740 1.00 98.81 622 THR A N 1
ATOM 4971 C CA . THR A 1 622 ? 9.821 20.503 -1.663 1.00 98.81 622 THR A CA 1
ATOM 4972 C C . THR A 1 622 ? 10.094 21.139 -0.301 1.00 98.81 622 THR A C 1
ATOM 4974 O O . THR A 1 622 ? 9.157 21.416 0.447 1.00 98.81 622 THR A O 1
ATOM 4977 N N . VAL A 1 623 ? 11.355 21.458 0.016 1.00 98.75 623 VAL A N 1
ATOM 4978 C CA . VAL A 1 623 ? 11.714 22.141 1.274 1.00 98.75 623 VAL A CA 1
ATOM 4979 C C . VAL A 1 623 ? 11.055 23.521 1.356 1.00 98.75 623 VAL A C 1
ATOM 4981 O O . VAL A 1 623 ? 10.479 23.870 2.390 1.00 98.75 623 VAL A O 1
ATOM 4984 N N . ALA A 1 624 ? 11.092 24.294 0.266 1.00 98.69 624 ALA A N 1
ATOM 4985 C CA . ALA A 1 624 ? 10.491 25.623 0.216 1.00 98.69 624 ALA A CA 1
ATOM 4986 C C . ALA A 1 624 ? 8.968 25.581 0.416 1.00 98.69 624 ALA A C 1
ATOM 4988 O O . ALA A 1 624 ? 8.439 26.317 1.248 1.00 98.69 624 ALA A O 1
ATOM 4989 N N . VAL A 1 625 ? 8.260 24.702 -0.302 1.00 98.56 625 VAL A N 1
ATOM 4990 C CA . VAL A 1 625 ? 6.801 24.558 -0.186 1.00 98.56 625 VAL A CA 1
ATOM 4991 C C . VAL A 1 625 ? 6.416 23.983 1.174 1.00 98.56 625 VAL A C 1
ATOM 4993 O O . VAL A 1 625 ? 5.490 24.493 1.801 1.00 98.56 625 VAL A O 1
ATOM 4996 N N . SER A 1 626 ? 7.155 22.997 1.692 1.00 98.19 626 SER A N 1
ATOM 4997 C CA . SER A 1 626 ? 6.905 22.472 3.035 1.00 98.19 626 SER A CA 1
ATOM 4998 C C . SER A 1 626 ? 6.998 23.582 4.081 1.00 98.19 626 SER A C 1
ATOM 5000 O O . SER A 1 626 ? 6.084 23.721 4.885 1.00 98.19 626 SER A O 1
ATOM 5002 N N . SER A 1 627 ? 8.063 24.389 4.057 1.00 98.31 627 SER A N 1
ATOM 5003 C CA . SER A 1 627 ? 8.224 25.515 4.984 1.00 98.31 627 SER A CA 1
ATOM 5004 C C . SER A 1 627 ? 7.114 26.557 4.823 1.00 98.31 627 SER A C 1
ATOM 5006 O O . SER A 1 627 ? 6.564 27.032 5.813 1.00 98.31 627 SER A O 1
ATOM 5008 N N . LEU A 1 628 ? 6.736 26.880 3.583 1.00 97.75 628 LEU A N 1
ATOM 5009 C CA . LEU A 1 628 ? 5.737 27.906 3.287 1.00 97.75 628 LEU A CA 1
ATOM 5010 C C . LEU A 1 628 ? 4.340 27.573 3.835 1.00 97.75 628 LEU A C 1
ATOM 5012 O O . LEU A 1 628 ? 3.635 28.474 4.289 1.00 97.75 628 LEU A O 1
ATOM 5016 N N . PHE A 1 629 ? 3.934 26.302 3.782 1.00 96.12 629 PHE A N 1
ATOM 5017 C CA . PHE A 1 629 ? 2.582 25.875 4.158 1.00 96.12 629 PHE A CA 1
ATOM 5018 C C . PHE A 1 629 ? 2.479 25.312 5.580 1.00 96.12 629 PHE A C 1
ATOM 5020 O O . PHE A 1 629 ? 1.384 25.277 6.146 1.00 96.12 629 PHE A O 1
ATOM 5027 N N . GLN A 1 630 ? 3.595 24.904 6.187 1.00 92.75 630 GLN A N 1
ATOM 5028 C CA . GLN A 1 630 ? 3.608 24.441 7.570 1.00 92.75 630 GLN A CA 1
ATOM 5029 C C . GLN A 1 630 ? 3.645 25.601 8.569 1.00 92.75 630 GLN A C 1
ATOM 5031 O O . GLN A 1 630 ? 4.217 26.672 8.345 1.00 92.75 630 GLN A O 1
ATOM 5036 N N . LYS A 1 631 ? 3.038 25.381 9.739 1.00 87.12 631 LYS A N 1
ATOM 5037 C CA . LYS A 1 631 ? 2.950 26.414 10.781 1.00 87.12 631 LYS A CA 1
ATOM 5038 C C . LYS A 1 631 ? 4.349 26.841 11.234 1.00 87.12 631 LYS A C 1
ATOM 5040 O O . LYS A 1 631 ? 5.195 26.009 11.555 1.00 87.12 631 LYS A O 1
ATOM 5045 N N . HIS A 1 632 ? 4.557 28.154 11.331 1.00 92.44 632 HIS A N 1
ATOM 5046 C CA . HIS A 1 632 ? 5.815 28.776 11.769 1.00 92.44 632 HIS A CA 1
ATOM 5047 C C . HIS A 1 632 ? 7.032 28.506 10.867 1.00 92.44 632 HIS A C 1
ATOM 5049 O O . HIS A 1 632 ? 8.160 28.621 11.342 1.00 92.44 632 HIS A O 1
ATOM 5055 N N . GLY A 1 633 ? 6.838 28.148 9.593 1.00 93.62 633 GLY A N 1
ATOM 5056 C CA . GLY A 1 633 ? 7.960 27.928 8.676 1.00 93.62 633 GLY A CA 1
ATOM 5057 C C . GLY A 1 633 ? 8.702 26.604 8.891 1.00 93.62 633 GLY A C 1
ATOM 5058 O O . GLY A 1 633 ? 9.814 26.444 8.386 1.00 93.62 633 GLY A O 1
ATOM 5059 N N . LYS A 1 634 ? 8.134 25.674 9.672 1.00 96.44 634 LYS A N 1
ATOM 5060 C CA . LYS A 1 634 ? 8.747 24.372 9.981 1.00 96.44 634 LYS A CA 1
ATOM 5061 C C . LYS A 1 634 ? 8.713 23.428 8.776 1.00 96.44 634 LYS A C 1
ATOM 5063 O O . LYS A 1 634 ? 7.940 23.623 7.851 1.00 96.44 634 LYS A O 1
ATOM 5068 N N . LEU A 1 635 ? 9.538 22.387 8.798 1.00 97.50 635 LEU A N 1
ATOM 5069 C CA . LEU A 1 635 ? 9.522 21.329 7.786 1.00 97.50 635 LEU A CA 1
ATOM 5070 C C . LEU A 1 635 ? 8.744 20.115 8.299 1.00 97.50 635 LEU A C 1
ATOM 5072 O O . LEU A 1 635 ? 8.740 19.858 9.503 1.00 97.50 635 LEU A O 1
ATOM 5076 N N . ASP A 1 636 ? 8.107 19.390 7.383 1.00 96.75 636 ASP A N 1
ATOM 5077 C CA . ASP A 1 636 ? 7.419 18.126 7.656 1.00 96.75 636 ASP A CA 1
ATOM 5078 C C . ASP A 1 636 ? 8.220 16.974 7.044 1.00 96.75 636 ASP A C 1
ATOM 5080 O O . ASP A 1 636 ? 8.538 17.005 5.851 1.00 96.75 636 ASP A O 1
ATOM 5084 N N . MET A 1 637 ? 8.563 15.973 7.855 1.00 97.38 637 MET A N 1
ATOM 5085 C CA . MET A 1 637 ? 9.392 14.853 7.412 1.00 97.38 637 MET A CA 1
ATOM 5086 C C . MET A 1 637 ? 8.721 14.012 6.331 1.00 97.38 637 MET A C 1
ATOM 5088 O O . MET A 1 637 ? 9.429 13.552 5.442 1.00 97.38 637 MET A O 1
ATOM 5092 N N . VAL A 1 638 ? 7.390 13.910 6.305 1.00 96.19 638 VAL A N 1
ATOM 5093 C CA . VAL A 1 638 ? 6.679 13.170 5.250 1.00 96.19 638 VAL A CA 1
ATOM 5094 C C . VAL A 1 638 ? 6.908 13.826 3.886 1.00 96.19 638 VAL A C 1
ATOM 5096 O O . VAL A 1 638 ? 7.139 13.139 2.887 1.00 96.19 638 VAL A O 1
ATOM 5099 N N . HIS A 1 639 ? 6.921 15.165 3.836 1.00 98.44 639 HIS A N 1
ATOM 5100 C CA . HIS A 1 639 ? 7.245 15.896 2.611 1.00 98.44 639 HIS A CA 1
ATOM 5101 C C . HIS A 1 639 ? 8.697 15.648 2.192 1.00 98.44 639 HIS A C 1
ATOM 5103 O O . HIS A 1 639 ? 8.954 15.395 1.017 1.00 98.44 639 HIS A O 1
ATOM 5109 N N . ILE A 1 640 ? 9.641 15.702 3.138 1.00 98.62 640 ILE A N 1
ATOM 5110 C CA . ILE A 1 640 ? 11.070 15.522 2.848 1.00 98.62 640 ILE A CA 1
ATOM 5111 C C . ILE A 1 640 ? 11.383 14.091 2.396 1.00 98.62 640 ILE A C 1
ATOM 5113 O O . ILE A 1 640 ? 12.143 13.920 1.447 1.00 98.62 640 ILE A O 1
ATOM 5117 N N . GLN A 1 641 ? 10.782 13.084 3.025 1.00 98.19 641 GLN A N 1
ATOM 5118 C CA . GLN A 1 641 ? 10.987 11.672 2.698 1.00 98.19 641 GLN A CA 1
ATOM 5119 C C . GLN A 1 641 ? 10.446 11.320 1.307 1.00 98.19 641 GLN A C 1
ATOM 5121 O O . GLN A 1 641 ? 11.065 10.576 0.558 1.00 98.19 641 GLN A O 1
ATOM 5126 N N . ASN A 1 642 ? 9.297 11.885 0.928 1.00 98.31 642 ASN A N 1
ATOM 5127 C CA . ASN A 1 642 ? 8.607 11.460 -0.286 1.00 98.31 642 ASN A CA 1
ATOM 5128 C C . ASN A 1 642 ? 8.714 12.480 -1.418 1.00 98.31 642 ASN A C 1
ATOM 5130 O O . ASN A 1 642 ? 9.185 12.171 -2.506 1.00 98.31 642 ASN A O 1
ATOM 5134 N N . SER A 1 643 ? 8.314 13.732 -1.189 1.00 98.69 643 SER A N 1
ATOM 5135 C CA . SER A 1 643 ? 8.183 14.711 -2.278 1.00 98.69 643 SER A CA 1
ATOM 5136 C C . SER A 1 643 ? 9.520 15.133 -2.882 1.00 98.69 643 SER A C 1
ATOM 5138 O O . SER A 1 643 ? 9.538 15.670 -3.983 1.00 98.69 643 SER A O 1
ATOM 5140 N N . THR A 1 644 ? 10.646 14.884 -2.212 1.00 98.81 644 THR A N 1
ATOM 5141 C CA . THR A 1 644 ? 11.995 15.112 -2.763 1.00 98.81 644 THR A CA 1
ATOM 5142 C C . THR A 1 644 ? 12.364 14.139 -3.888 1.00 98.81 644 THR A C 1
ATOM 5144 O O . THR A 1 644 ? 13.263 14.434 -4.674 1.00 98.81 644 THR A O 1
ATOM 5147 N N . LEU A 1 645 ? 11.642 13.022 -4.001 1.00 98.81 645 LEU A N 1
ATOM 5148 C CA . LEU A 1 645 ? 11.855 11.963 -4.986 1.00 98.81 645 LEU A CA 1
ATOM 5149 C C . LEU A 1 645 ? 11.022 12.159 -6.267 1.00 98.81 645 LEU A C 1
ATOM 5151 O O . LEU A 1 645 ? 11.329 11.580 -7.308 1.00 98.81 645 LEU A O 1
ATOM 5155 N N . ALA A 1 646 ? 9.997 13.019 -6.226 1.00 98.81 646 ALA A N 1
ATOM 5156 C CA . ALA A 1 646 ? 9.032 13.204 -7.317 1.00 98.81 646 ALA A CA 1
ATOM 5157 C C . ALA A 1 646 ? 9.664 13.649 -8.649 1.00 98.81 646 ALA A C 1
ATOM 5159 O O . ALA A 1 646 ? 9.135 13.341 -9.716 1.00 98.81 646 ALA A O 1
ATOM 5160 N N . GLY A 1 647 ? 10.803 14.347 -8.609 1.00 98.56 647 GLY A N 1
ATOM 5161 C CA . GLY A 1 647 ? 11.556 14.722 -9.806 1.00 98.56 647 GLY A CA 1
ATOM 5162 C C . GLY A 1 647 ? 12.128 13.526 -10.557 1.00 98.56 647 GLY A C 1
ATOM 5163 O O . GLY A 1 647 ? 12.104 13.535 -11.782 1.00 98.56 647 GLY A O 1
ATOM 5164 N N . GLY A 1 648 ? 12.589 12.496 -9.840 1.00 98.62 648 GLY A N 1
ATOM 5165 C CA . GLY A 1 648 ? 13.106 11.262 -10.437 1.00 98.62 648 GLY A CA 1
ATOM 5166 C C . GLY A 1 648 ? 12.014 10.495 -11.178 1.00 98.62 648 GLY A C 1
ATOM 5167 O O . GLY A 1 648 ? 12.215 10.098 -12.324 1.00 98.62 648 GLY A O 1
ATOM 5168 N N . VAL A 1 649 ? 10.826 10.404 -10.567 1.00 98.81 649 VAL A N 1
ATOM 5169 C CA . VAL A 1 649 ? 9.621 9.830 -11.189 1.00 98.81 649 VAL A CA 1
ATOM 5170 C C . VAL A 1 649 ? 9.230 10.600 -12.450 1.00 98.81 649 VAL A C 1
ATOM 5172 O O . VAL A 1 649 ? 9.014 10.002 -13.500 1.00 98.81 649 VAL A O 1
ATOM 5175 N N . ALA A 1 650 ? 9.134 11.929 -12.364 1.00 98.62 650 ALA A N 1
ATOM 5176 C CA . ALA A 1 650 ? 8.587 12.756 -13.437 1.00 98.62 650 ALA A CA 1
ATOM 5177 C C . ALA A 1 650 ? 9.501 12.904 -14.656 1.00 98.62 650 ALA A C 1
ATOM 5179 O O . ALA A 1 650 ? 9.031 13.289 -15.722 1.00 98.62 650 ALA A O 1
ATOM 5180 N N . VAL A 1 651 ? 10.798 12.624 -14.531 1.00 98.38 651 VAL A N 1
ATOM 5181 C CA . VAL A 1 651 ? 11.686 12.591 -15.699 1.00 98.38 651 VAL A CA 1
ATOM 5182 C C . VAL A 1 651 ? 11.868 11.199 -16.277 1.00 98.38 651 VAL A C 1
ATOM 5184 O O . VAL A 1 651 ? 12.424 11.126 -17.358 1.00 98.38 651 VAL A O 1
ATOM 5187 N N . GLY A 1 652 ? 11.383 10.126 -15.645 1.00 97.94 652 GLY A N 1
ATOM 5188 C CA . GLY A 1 652 ? 11.628 8.740 -16.076 1.00 97.94 652 GLY A CA 1
ATOM 5189 C C . GLY A 1 652 ? 11.445 8.496 -17.581 1.00 97.94 652 GLY A C 1
ATOM 5190 O O . GLY A 1 652 ? 12.382 8.056 -18.244 1.00 97.94 652 GLY A O 1
ATOM 5191 N N . THR A 1 653 ? 10.300 8.879 -18.155 1.00 98.06 653 THR A N 1
ATOM 5192 C CA . THR A 1 653 ? 10.042 8.746 -19.602 1.00 98.06 653 THR A CA 1
ATOM 5193 C C . THR A 1 653 ? 10.984 9.593 -20.456 1.00 98.06 653 THR A C 1
ATOM 5195 O O . THR A 1 653 ? 11.463 9.152 -21.494 1.00 98.06 653 THR A O 1
ATOM 5198 N N . ALA A 1 654 ? 11.236 10.837 -20.044 1.00 97.00 654 ALA A N 1
ATOM 5199 C CA . ALA A 1 654 ? 11.984 11.816 -20.829 1.00 97.00 654 ALA A CA 1
ATOM 5200 C C . ALA A 1 654 ? 13.479 11.882 -20.473 1.00 97.00 654 ALA A C 1
ATOM 5202 O O . ALA A 1 654 ? 14.193 12.732 -21.007 1.00 97.00 654 ALA A O 1
ATOM 5203 N N . ALA A 1 655 ? 13.962 11.017 -19.578 1.00 95.69 655 ALA A N 1
ATOM 5204 C CA . ALA A 1 655 ? 15.314 11.074 -19.037 1.00 95.69 655 ALA A CA 1
ATOM 5205 C C . ALA A 1 655 ? 16.340 10.885 -20.157 1.00 95.69 655 ALA A C 1
ATOM 5207 O O . ALA A 1 655 ? 17.280 11.675 -20.267 1.00 95.69 655 ALA A O 1
ATOM 5208 N N . GLU A 1 656 ? 16.109 9.906 -21.036 1.00 94.44 656 GLU A N 1
ATOM 5209 C CA . GLU A 1 656 ? 16.942 9.662 -22.215 1.00 94.44 656 GLU A CA 1
ATOM 5210 C C . GLU A 1 656 ? 16.662 10.636 -23.372 1.00 94.44 656 GLU A C 1
ATOM 5212 O O . GLU A 1 656 ? 17.380 10.627 -24.366 1.00 94.44 656 GLU A O 1
ATOM 5217 N N . PHE A 1 657 ? 15.682 11.538 -23.276 1.00 95.94 657 PHE A N 1
ATOM 5218 C CA . PHE A 1 657 ? 15.413 12.534 -24.320 1.00 95.94 657 PHE A CA 1
ATOM 5219 C C . PHE A 1 657 ? 16.237 13.816 -24.104 1.00 95.94 657 PHE A C 1
ATOM 5221 O O . PHE A 1 657 ? 16.805 14.078 -23.041 1.00 95.94 657 PHE A O 1
ATOM 5228 N N . MET A 1 658 ? 16.310 14.671 -25.124 1.00 91.19 658 MET A N 1
ATOM 5229 C CA . MET A 1 658 ? 16.968 15.979 -25.046 1.00 91.19 658 MET A CA 1
ATOM 5230 C C . MET A 1 658 ? 16.057 17.049 -24.432 1.00 91.19 658 MET A C 1
ATOM 5232 O O . MET A 1 658 ? 15.687 18.020 -25.085 1.00 91.19 658 MET A O 1
ATOM 5236 N N . LEU A 1 659 ? 15.773 16.913 -23.132 1.00 89.69 659 LEU A N 1
ATOM 5237 C CA . LEU A 1 659 ? 15.145 17.966 -22.314 1.00 89.69 659 LEU A CA 1
ATOM 5238 C C . LEU A 1 659 ? 16.004 19.233 -22.180 1.00 89.69 659 LEU A C 1
ATOM 5240 O O . LEU A 1 659 ? 15.497 20.292 -21.816 1.00 89.69 659 LEU A O 1
ATOM 5244 N N . MET A 1 660 ? 17.309 19.108 -22.442 1.00 92.75 660 MET A N 1
ATOM 5245 C CA . MET A 1 660 ? 18.365 19.986 -21.935 1.00 92.75 660 MET A CA 1
ATOM 5246 C C . MET A 1 660 ? 18.427 20.007 -20.394 1.00 92.75 660 MET A C 1
ATOM 5248 O O . MET A 1 660 ? 17.402 19.896 -19.723 1.00 92.75 660 MET A O 1
ATOM 5252 N N . PRO A 1 661 ? 19.612 20.228 -19.794 1.00 94.31 661 PRO A N 1
ATOM 5253 C CA . PRO A 1 661 ? 19.763 20.277 -18.336 1.00 94.31 661 PRO A CA 1
ATOM 5254 C C . PRO A 1 661 ? 18.776 21.215 -17.618 1.00 94.31 661 PRO A C 1
ATOM 5256 O O . PRO A 1 661 ? 18.298 20.908 -16.528 1.00 94.31 661 PRO A O 1
ATOM 5259 N N . TYR A 1 662 ? 18.431 22.351 -18.235 1.00 96.88 662 TYR A N 1
ATOM 5260 C CA . TYR A 1 662 ? 17.469 23.293 -17.661 1.00 96.88 662 TYR A CA 1
ATOM 5261 C C . TYR A 1 662 ? 16.026 22.768 -17.697 1.00 96.88 662 TYR A C 1
ATOM 5263 O O . TYR A 1 662 ? 15.256 23.084 -16.793 1.00 96.88 662 TYR A O 1
ATOM 5271 N N . GLY A 1 663 ? 15.654 21.962 -18.699 1.00 97.75 663 GLY A N 1
ATOM 5272 C CA . GLY A 1 663 ? 14.336 21.331 -18.769 1.00 97.75 663 GLY A CA 1
ATOM 5273 C C . GLY A 1 663 ? 14.132 20.375 -17.600 1.00 97.75 663 GLY A C 1
ATOM 5274 O O . GLY A 1 663 ? 13.112 20.440 -16.920 1.00 97.75 663 GLY A O 1
ATOM 5275 N N . SER A 1 664 ? 15.159 19.589 -17.276 1.00 98.06 664 SER A N 1
ATOM 5276 C CA . SER A 1 664 ? 15.171 18.698 -16.111 1.00 98.06 664 SER A CA 1
ATOM 5277 C C . SER A 1 664 ? 15.003 19.459 -14.789 1.00 98.06 664 SER A C 1
ATOM 5279 O O . SER A 1 664 ? 14.211 19.054 -13.939 1.00 98.06 664 SER A O 1
ATOM 5281 N N . LEU A 1 665 ? 15.661 20.618 -14.632 1.00 98.75 665 LEU A N 1
ATOM 5282 C CA . LEU A 1 665 ? 15.456 21.494 -13.469 1.00 98.75 665 LEU A CA 1
ATOM 5283 C C . LEU A 1 665 ? 14.015 22.018 -13.378 1.00 98.75 665 LEU A C 1
ATOM 5285 O O . LEU A 1 665 ? 13.474 22.085 -12.274 1.00 98.75 665 LEU A O 1
ATOM 5289 N N . ILE A 1 666 ? 13.394 22.382 -14.506 1.00 98.69 666 ILE A N 1
ATOM 5290 C CA . ILE A 1 666 ? 12.005 22.869 -14.555 1.00 98.69 666 ILE A CA 1
ATOM 5291 C C . ILE A 1 666 ? 11.033 21.760 -14.147 1.00 98.69 666 ILE A C 1
ATOM 5293 O O . ILE A 1 666 ? 10.174 21.995 -13.298 1.00 98.69 666 ILE A O 1
ATOM 5297 N N . VAL A 1 667 ? 11.189 20.552 -14.698 1.00 98.50 667 VAL A N 1
ATOM 5298 C CA . VAL A 1 667 ? 10.352 19.398 -14.332 1.00 98.50 667 VAL A CA 1
ATOM 5299 C C . VAL A 1 667 ? 10.484 19.113 -12.838 1.00 98.50 667 VAL A C 1
ATOM 5301 O O . VAL A 1 667 ? 9.478 19.065 -12.130 1.00 98.50 667 VAL A O 1
ATOM 5304 N N . GLY A 1 668 ? 11.718 19.037 -12.330 1.00 98.62 668 GLY A N 1
ATOM 5305 C CA . GLY A 1 668 ? 11.970 18.825 -10.908 1.00 98.62 668 GLY A CA 1
ATOM 5306 C C . GLY A 1 668 ? 11.364 19.911 -10.011 1.00 98.62 668 GLY A C 1
ATOM 5307 O O . GLY A 1 668 ? 10.754 19.592 -8.987 1.00 98.62 668 GLY A O 1
ATOM 5308 N N . PHE A 1 669 ? 11.464 21.180 -10.419 1.00 98.81 669 PHE A N 1
ATOM 5309 C CA . PHE A 1 669 ? 10.888 22.324 -9.709 1.00 98.81 669 PHE A CA 1
ATOM 5310 C C . PHE A 1 669 ? 9.361 22.207 -9.609 1.00 98.81 669 PHE A C 1
ATOM 5312 O O . PHE A 1 669 ? 8.784 22.334 -8.529 1.00 98.81 669 PHE A O 1
ATOM 5319 N N . CYS A 1 670 ? 8.693 21.934 -10.732 1.00 98.69 670 CYS A N 1
ATOM 5320 C CA . CYS A 1 670 ? 7.240 21.797 -10.774 1.00 98.69 670 CYS A CA 1
ATOM 5321 C C . CYS A 1 670 ? 6.760 20.591 -9.958 1.00 98.69 670 CYS A C 1
ATOM 5323 O O . CYS A 1 670 ? 5.802 20.714 -9.194 1.00 98.69 670 CYS A O 1
ATOM 5325 N N . CYS A 1 671 ? 7.431 19.444 -10.071 1.00 98.31 671 CYS A N 1
ATOM 5326 C CA . CYS A 1 671 ? 7.026 18.223 -9.380 1.00 98.31 671 CYS A CA 1
ATOM 5327 C C . CYS A 1 671 ? 7.240 18.283 -7.866 1.00 98.31 671 CYS A C 1
ATOM 5329 O O . CYS A 1 671 ? 6.397 17.766 -7.138 1.00 98.31 671 CYS A O 1
ATOM 5331 N N . GLY A 1 672 ? 8.278 18.968 -7.371 1.00 98.56 672 GLY A N 1
ATOM 5332 C CA . GLY A 1 672 ? 8.440 19.188 -5.927 1.00 98.56 672 GLY A CA 1
ATOM 5333 C C . GLY A 1 672 ? 7.295 20.014 -5.336 1.00 98.56 672 GLY A C 1
ATOM 5334 O O . GLY A 1 672 ? 6.758 19.679 -4.278 1.00 98.56 672 GLY A O 1
ATOM 5335 N N . ILE A 1 673 ? 6.830 21.034 -6.068 1.00 98.75 673 ILE A N 1
ATOM 5336 C CA . ILE A 1 673 ? 5.646 21.819 -5.686 1.00 98.75 673 ILE A CA 1
ATOM 5337 C C . ILE A 1 673 ? 4.387 20.948 -5.713 1.00 98.75 673 ILE A C 1
ATOM 5339 O O . ILE A 1 673 ? 3.658 20.893 -4.724 1.00 98.75 673 ILE A O 1
ATOM 5343 N N . ILE A 1 674 ? 4.130 20.267 -6.832 1.00 98.62 674 ILE A N 1
ATOM 5344 C CA . ILE A 1 674 ? 2.901 19.493 -7.044 1.00 98.62 674 ILE A CA 1
ATOM 5345 C C . ILE A 1 674 ? 2.794 18.335 -6.048 1.00 98.62 674 ILE A C 1
ATOM 5347 O O . ILE A 1 674 ? 1.742 18.169 -5.435 1.00 98.62 674 ILE A O 1
ATOM 5351 N N . SER A 1 675 ? 3.875 17.579 -5.836 1.00 98.81 675 SER A N 1
ATOM 5352 C CA . SER A 1 675 ? 3.904 16.478 -4.868 1.00 98.81 675 SER A CA 1
ATOM 5353 C C . SER A 1 675 ? 3.641 16.989 -3.452 1.00 98.81 675 SER A C 1
ATOM 5355 O O . SER A 1 675 ? 2.750 16.484 -2.771 1.00 98.81 675 SER A O 1
ATOM 5357 N N . THR A 1 676 ? 4.333 18.051 -3.024 1.00 98.81 676 THR A N 1
ATOM 5358 C CA . THR A 1 676 ? 4.167 18.599 -1.667 1.00 98.81 676 THR A CA 1
ATOM 5359 C C . THR A 1 676 ? 2.750 19.141 -1.444 1.00 98.81 676 THR A C 1
ATOM 5361 O O . THR A 1 676 ? 2.124 18.852 -0.426 1.00 98.81 676 THR A O 1
ATOM 5364 N N . LEU A 1 677 ? 2.190 19.874 -2.414 1.00 98.44 677 LEU A N 1
ATOM 5365 C CA . LEU A 1 677 ? 0.789 20.312 -2.363 1.00 98.44 677 LEU A CA 1
ATOM 5366 C C . LEU A 1 677 ? -0.188 19.128 -2.406 1.00 98.44 677 LEU A C 1
ATOM 5368 O O . LEU A 1 677 ? -1.264 19.203 -1.812 1.00 98.44 677 LEU A O 1
ATOM 5372 N N . GLY A 1 678 ? 0.187 18.034 -3.067 1.00 98.50 678 GLY A N 1
ATOM 5373 C CA . GLY A 1 678 ? -0.549 16.777 -3.069 1.00 98.50 678 GLY A CA 1
ATOM 5374 C C . GLY A 1 678 ? -0.702 16.187 -1.668 1.00 98.50 678 GLY A C 1
ATOM 5375 O O . GLY A 1 678 ? -1.821 15.885 -1.251 1.00 98.50 678 GLY A O 1
ATOM 5376 N N . TYR A 1 679 ? 0.384 16.118 -0.896 1.00 98.12 679 TYR A N 1
ATOM 5377 C CA . TYR A 1 679 ? 0.323 15.695 0.508 1.00 98.12 679 TYR A CA 1
ATOM 5378 C C . TYR A 1 679 ? -0.550 16.628 1.355 1.00 98.12 679 TYR A C 1
ATOM 5380 O O . TYR A 1 679 ? -1.373 16.160 2.137 1.00 98.12 679 TYR A O 1
ATOM 5388 N N . ILE A 1 680 ? -0.426 17.945 1.166 1.00 97.38 680 ILE A N 1
ATOM 5389 C CA . ILE A 1 680 ? -1.146 18.936 1.981 1.00 97.38 680 ILE A CA 1
ATOM 5390 C C . ILE A 1 680 ? -2.652 18.961 1.671 1.00 97.38 680 ILE A C 1
ATOM 5392 O O . ILE A 1 680 ? -3.467 19.115 2.581 1.00 97.38 680 ILE A O 1
ATOM 5396 N N . TYR A 1 681 ? -3.036 18.845 0.396 1.00 97.69 681 TYR A N 1
ATOM 5397 C CA . TYR A 1 681 ? -4.409 19.106 -0.052 1.00 97.69 681 TYR A CA 1
ATOM 5398 C C . TYR A 1 681 ? -5.087 17.914 -0.719 1.00 97.69 681 TYR A C 1
ATOM 5400 O O . TYR A 1 681 ? -6.264 17.667 -0.454 1.00 97.69 681 TYR A O 1
ATOM 5408 N N . ILE A 1 682 ? -4.380 17.181 -1.580 1.00 97.94 682 ILE A N 1
ATOM 5409 C CA . ILE A 1 682 ? -4.986 16.113 -2.385 1.00 97.94 682 ILE A CA 1
ATOM 5410 C C . ILE A 1 682 ? -5.205 14.862 -1.538 1.00 97.94 682 ILE A C 1
ATOM 5412 O O . ILE A 1 682 ? -6.301 14.317 -1.566 1.00 97.94 682 ILE A O 1
ATOM 5416 N N . THR A 1 683 ? -4.230 14.444 -0.732 1.00 97.38 683 THR A N 1
ATOM 5417 C CA . THR A 1 683 ? -4.366 13.243 0.116 1.00 97.38 683 THR A CA 1
ATOM 5418 C C . THR A 1 683 ? -5.532 13.362 1.101 1.00 97.38 683 THR A C 1
ATOM 5420 O O . THR A 1 683 ? -6.417 12.504 1.060 1.00 97.38 683 THR A O 1
ATOM 5423 N N . PRO A 1 684 ? -5.663 14.458 1.882 1.00 95.50 684 PRO A N 1
ATOM 5424 C CA . PRO A 1 684 ? -6.823 14.635 2.754 1.00 95.50 684 PRO A CA 1
ATOM 5425 C C . PRO A 1 684 ? -8.146 14.738 1.984 1.00 95.50 684 PRO A C 1
ATOM 5427 O O . PRO A 1 684 ? -9.194 14.327 2.484 1.00 95.50 684 PRO A O 1
ATOM 5430 N N . PHE A 1 685 ? -8.127 15.296 0.768 1.00 97.88 685 PHE A N 1
ATOM 5431 C CA . PHE A 1 685 ? -9.309 15.362 -0.089 1.00 97.88 685 PHE A CA 1
ATOM 5432 C C . PHE A 1 685 ? -9.741 13.970 -0.577 1.00 97.88 685 PHE A C 1
ATOM 5434 O O . PHE A 1 685 ? -10.924 13.637 -0.488 1.00 97.88 685 PHE A O 1
ATOM 5441 N N . MET A 1 686 ? -8.802 13.154 -1.061 1.00 97.50 686 MET A N 1
ATOM 5442 C CA . MET A 1 686 ? -9.058 11.788 -1.525 1.00 97.50 686 MET A CA 1
ATOM 5443 C C . MET A 1 686 ? -9.613 10.912 -0.400 1.00 97.50 686 MET A C 1
ATOM 5445 O O . MET A 1 686 ? -10.620 10.230 -0.593 1.00 97.50 686 MET A O 1
ATOM 5449 N N . GLU A 1 687 ? -9.020 10.990 0.791 1.00 93.62 687 GLU A N 1
ATOM 5450 C CA . GLU A 1 687 ? -9.479 10.234 1.955 1.00 93.62 687 GLU A CA 1
ATOM 5451 C C . GLU A 1 687 ? -10.903 10.644 2.351 1.00 93.62 687 GLU A C 1
ATOM 5453 O O . GLU A 1 687 ? -11.792 9.800 2.473 1.00 93.62 687 GLU A O 1
ATOM 5458 N N . LYS A 1 688 ? -11.150 11.954 2.474 1.00 92.88 688 LYS A N 1
ATOM 5459 C CA . LYS A 1 688 ? -12.425 12.483 2.969 1.00 92.88 688 LYS A CA 1
ATOM 5460 C C . LYS A 1 688 ? -13.583 12.343 1.981 1.00 92.88 688 LYS A C 1
ATOM 5462 O O . LYS A 1 688 ? -14.709 12.092 2.405 1.00 92.88 688 LYS A O 1
ATOM 5467 N N . TYR A 1 689 ? -13.344 12.575 0.691 1.00 96.56 689 TYR A N 1
ATOM 5468 C CA . TYR A 1 689 ? -14.420 12.697 -0.301 1.00 96.56 689 TYR A CA 1
ATOM 5469 C C . TYR A 1 689 ? -14.458 11.555 -1.315 1.00 96.56 689 TYR A C 1
ATOM 5471 O O . TYR A 1 689 ? -15.537 11.250 -1.819 1.00 96.56 689 TYR A O 1
ATOM 5479 N N . LEU A 1 690 ? -13.320 10.919 -1.610 1.00 95.44 690 LEU A N 1
ATOM 5480 C CA . LEU A 1 690 ? -13.244 9.827 -2.589 1.00 95.44 690 LEU A CA 1
ATOM 5481 C C . LEU A 1 690 ? -13.164 8.441 -1.942 1.00 95.44 690 LEU A C 1
ATOM 5483 O O . LEU A 1 690 ? -13.267 7.445 -2.656 1.00 95.44 690 LEU A O 1
ATOM 5487 N N . LYS A 1 691 ? -13.033 8.367 -0.608 1.00 95.38 691 LYS A N 1
ATOM 5488 C CA . LYS A 1 691 ? -12.857 7.114 0.142 1.00 95.38 691 LYS A CA 1
ATOM 5489 C C . LYS A 1 691 ? -11.613 6.334 -0.308 1.00 95.38 691 LYS A C 1
ATOM 5491 O O . LYS A 1 691 ? -11.640 5.113 -0.415 1.00 95.38 691 LYS A O 1
ATOM 5496 N N . ILE A 1 692 ? -10.524 7.048 -0.595 1.00 97.81 692 ILE A N 1
ATOM 5497 C CA . ILE A 1 692 ? -9.232 6.458 -0.971 1.00 97.81 692 ILE A CA 1
ATOM 5498 C C . ILE A 1 692 ? -8.233 6.759 0.143 1.00 97.81 692 ILE A C 1
ATOM 5500 O O . ILE A 1 692 ? -7.900 7.916 0.384 1.00 97.81 692 ILE A O 1
ATOM 5504 N N . GLN A 1 693 ? -7.779 5.715 0.832 1.00 97.31 693 GLN A N 1
ATOM 5505 C CA . GLN A 1 693 ? -6.883 5.815 1.985 1.00 97.31 693 GLN A CA 1
ATOM 5506 C C . GLN A 1 693 ? -5.450 5.515 1.541 1.00 97.31 693 GLN A C 1
ATOM 5508 O O . GLN A 1 693 ? -5.063 4.361 1.469 1.00 97.31 693 GLN A O 1
ATOM 5513 N N . ASP A 1 694 ? -4.651 6.527 1.234 1.00 98.06 694 ASP A N 1
ATOM 5514 C CA . ASP A 1 694 ? -3.294 6.340 0.703 1.00 98.06 694 ASP A CA 1
ATOM 5515 C C . ASP A 1 694 ? -2.239 6.491 1.813 1.00 98.06 694 ASP A C 1
ATOM 5517 O O . ASP A 1 694 ? -1.914 7.613 2.196 1.00 98.06 694 ASP A O 1
ATOM 5521 N N . THR A 1 695 ? -1.734 5.373 2.356 1.00 97.81 695 THR A N 1
ATOM 5522 C CA . THR A 1 695 ? -0.865 5.380 3.551 1.00 97.81 695 THR A CA 1
ATOM 5523 C C . THR A 1 695 ? 0.452 6.129 3.316 1.00 97.81 695 THR A C 1
ATOM 5525 O O . THR A 1 695 ? 0.805 7.007 4.099 1.00 97.81 695 THR A O 1
ATOM 5528 N N . CYS A 1 696 ? 1.180 5.813 2.241 1.00 97.56 696 CYS A N 1
ATOM 5529 C CA . CYS A 1 696 ? 2.440 6.487 1.908 1.00 97.56 696 CYS A CA 1
ATOM 5530 C C . CYS A 1 696 ? 2.248 7.771 1.087 1.00 97.56 696 CYS A C 1
ATOM 5532 O O . CYS A 1 696 ? 3.217 8.488 0.835 1.00 97.56 696 CYS A O 1
ATOM 5534 N N . GLY A 1 697 ? 1.031 8.078 0.631 1.00 98.12 697 GLY A N 1
ATOM 5535 C CA . GLY A 1 697 ? 0.799 9.170 -0.313 1.00 98.12 697 GLY A CA 1
ATOM 5536 C C . GLY A 1 697 ? 1.371 8.870 -1.702 1.00 98.12 697 GLY A C 1
ATOM 5537 O O . GLY A 1 697 ? 1.900 9.773 -2.359 1.00 98.12 697 GLY A O 1
ATOM 5538 N N . ILE A 1 698 ? 1.287 7.612 -2.153 1.00 98.75 698 ILE A N 1
ATOM 5539 C CA . ILE A 1 698 ? 1.819 7.157 -3.445 1.00 98.75 698 ILE A CA 1
ATOM 5540 C C . ILE A 1 698 ? 1.191 7.897 -4.626 1.00 98.75 698 ILE A C 1
ATOM 5542 O O . ILE A 1 698 ? 1.808 7.996 -5.685 1.00 98.75 698 ILE A O 1
ATOM 5546 N N . HIS A 1 699 ? -0.006 8.466 -4.462 1.00 98.75 699 HIS A N 1
ATOM 5547 C CA . HIS A 1 699 ? -0.584 9.346 -5.469 1.00 98.75 699 HIS A CA 1
ATOM 5548 C C . HIS A 1 699 ? 0.303 10.569 -5.724 1.00 98.75 699 HIS A C 1
ATOM 5550 O O . HIS A 1 699 ? 0.490 10.976 -6.869 1.00 98.75 699 HIS A O 1
ATOM 5556 N N . ASN A 1 700 ? 0.859 11.153 -4.660 1.00 98.69 700 ASN A N 1
ATOM 5557 C CA . ASN A 1 700 ? 1.606 12.406 -4.726 1.00 98.69 700 ASN A CA 1
ATOM 5558 C C . ASN A 1 700 ? 3.027 12.206 -5.243 1.00 98.69 700 ASN A C 1
ATOM 5560 O O . ASN A 1 700 ? 3.536 13.094 -5.920 1.00 98.69 700 ASN A O 1
ATOM 5564 N N . LEU A 1 701 ? 3.637 11.056 -4.940 1.00 98.69 701 LEU A N 1
ATOM 5565 C CA . LEU A 1 701 ? 4.991 10.715 -5.371 1.00 98.69 701 LEU A CA 1
ATOM 5566 C C . LEU A 1 701 ? 5.016 9.957 -6.707 1.00 98.69 701 LEU A C 1
ATOM 5568 O O . LEU A 1 701 ? 5.804 10.293 -7.585 1.00 98.69 701 LEU A O 1
ATOM 5572 N N . HIS A 1 702 ? 4.161 8.951 -6.890 1.00 98.81 702 HIS A N 1
ATOM 5573 C CA . HIS A 1 702 ? 4.239 8.048 -8.039 1.00 98.81 702 HIS A CA 1
ATOM 5574 C C . HIS A 1 702 ? 3.167 8.325 -9.089 1.00 98.81 702 HIS A C 1
ATOM 5576 O O . HIS A 1 702 ? 3.518 8.605 -10.230 1.00 98.81 702 HIS A O 1
ATOM 5582 N N . ALA A 1 703 ? 1.879 8.296 -8.732 1.00 98.75 703 ALA A N 1
ATOM 5583 C CA . ALA A 1 703 ? 0.813 8.361 -9.738 1.00 98.75 703 ALA A CA 1
ATOM 5584 C C . ALA A 1 703 ? 0.802 9.709 -10.481 1.00 98.75 703 ALA A C 1
ATOM 5586 O O . ALA A 1 703 ? 0.923 9.761 -11.702 1.00 98.75 703 ALA A O 1
ATOM 5587 N N . MET A 1 704 ? 0.704 10.820 -9.748 1.00 98.50 704 MET A N 1
ATOM 5588 C CA . MET A 1 704 ? 0.611 12.154 -10.340 1.00 98.50 704 MET A CA 1
ATOM 5589 C C . MET A 1 704 ? 1.931 12.601 -10.997 1.00 98.50 704 MET A C 1
ATOM 5591 O O . MET A 1 704 ? 1.878 13.039 -12.149 1.00 98.50 704 MET A O 1
ATOM 5595 N N . PRO A 1 705 ? 3.119 12.459 -10.371 1.00 98.88 705 PRO A N 1
ATOM 5596 C CA . PRO A 1 705 ? 4.384 12.706 -11.065 1.00 98.88 705 PRO A CA 1
ATOM 5597 C C . PRO A 1 705 ? 4.639 11.754 -12.239 1.00 98.88 705 PRO A C 1
ATOM 5599 O O . PRO A 1 705 ? 5.213 12.187 -13.232 1.00 98.88 705 PRO A O 1
ATOM 5602 N N . GLY A 1 706 ? 4.172 10.503 -12.181 1.00 98.81 706 GLY A N 1
ATOM 5603 C CA . GLY A 1 706 ? 4.250 9.544 -13.286 1.00 98.81 706 GLY A CA 1
ATOM 5604 C C . GLY A 1 706 ? 3.445 10.000 -14.503 1.00 98.81 706 GLY A C 1
ATOM 5605 O O . GLY A 1 706 ? 3.973 10.045 -15.614 1.00 98.81 706 GLY A O 1
ATOM 5606 N N . VAL A 1 707 ? 2.210 10.465 -14.283 1.00 98.88 707 VAL A N 1
ATOM 5607 C CA . VAL A 1 707 ? 1.374 11.075 -15.332 1.00 98.88 707 VAL A CA 1
ATOM 5608 C C . VAL A 1 707 ? 2.045 12.317 -15.915 1.00 98.88 707 VAL A C 1
ATOM 5610 O O . VAL A 1 707 ? 2.077 12.483 -17.135 1.00 98.88 707 VAL A O 1
ATOM 5613 N N . ILE A 1 708 ? 2.617 13.178 -15.066 1.00 98.75 708 ILE A N 1
ATOM 5614 C CA . ILE A 1 708 ? 3.394 14.338 -15.524 1.00 98.75 708 ILE A CA 1
ATOM 5615 C C . ILE A 1 708 ? 4.575 13.877 -16.384 1.00 98.75 708 ILE A C 1
ATOM 5617 O O . ILE A 1 708 ? 4.797 14.459 -17.443 1.00 98.75 708 ILE A O 1
ATOM 5621 N N . GLY A 1 709 ? 5.284 12.820 -15.987 1.00 98.62 709 GLY A N 1
ATOM 5622 C CA . GLY A 1 709 ? 6.398 12.267 -16.752 1.00 98.62 709 GLY A CA 1
ATOM 5623 C C . GLY A 1 709 ? 5.993 11.709 -18.109 1.00 98.62 709 GLY A C 1
ATOM 5624 O O . GLY A 1 709 ? 6.634 12.039 -19.105 1.00 98.62 709 GLY A O 1
ATOM 5625 N N . GLY A 1 710 ? 4.870 10.992 -18.197 1.00 98.56 710 GLY A N 1
ATOM 5626 C CA . GLY A 1 710 ? 4.312 10.557 -19.480 1.00 98.56 710 GLY A CA 1
ATOM 5627 C C . GLY A 1 710 ? 3.944 11.735 -20.393 1.00 98.56 710 GLY A C 1
ATOM 5628 O O . GLY A 1 710 ? 4.242 11.717 -21.588 1.00 98.56 710 GLY A O 1
ATOM 5629 N N . ILE A 1 711 ? 3.370 12.811 -19.835 1.00 98.69 711 ILE A N 1
ATOM 5630 C CA . ILE A 1 711 ? 3.055 14.045 -20.580 1.00 98.69 711 ILE A CA 1
ATOM 5631 C C . ILE A 1 711 ? 4.335 14.745 -21.055 1.00 98.69 711 ILE A C 1
ATOM 5633 O O . ILE A 1 711 ? 4.432 15.127 -22.222 1.00 98.69 711 ILE A O 1
ATOM 5637 N N . VAL A 1 712 ? 5.327 14.904 -20.176 1.00 98.44 712 VAL A N 1
ATOM 5638 C CA . VAL A 1 712 ? 6.629 15.495 -20.517 1.00 98.44 712 VAL A CA 1
ATOM 5639 C C . VAL A 1 712 ? 7.321 14.656 -21.590 1.00 98.44 712 VAL A C 1
ATOM 5641 O O . VAL A 1 712 ? 7.836 15.218 -22.555 1.00 98.44 712 VAL A O 1
ATOM 5644 N N . GLY A 1 713 ? 7.274 13.328 -21.484 1.00 98.31 713 GLY A N 1
ATOM 5645 C CA . GLY A 1 713 ? 7.773 12.399 -22.492 1.00 98.31 713 GLY A CA 1
ATOM 5646 C C . GLY A 1 713 ? 7.086 12.579 -23.842 1.00 98.31 713 GLY A C 1
ATOM 5647 O O . GLY A 1 713 ? 7.766 12.722 -24.854 1.00 98.31 713 GLY A O 1
ATOM 5648 N N . ALA A 1 714 ? 5.754 12.658 -23.867 1.00 98.56 714 ALA A N 1
ATOM 5649 C CA . ALA A 1 714 ? 4.986 12.884 -25.090 1.00 98.56 714 ALA A CA 1
ATOM 5650 C C . ALA A 1 714 ? 5.323 14.221 -25.764 1.00 98.56 714 ALA A C 1
ATOM 5652 O O . ALA A 1 714 ? 5.550 14.265 -26.974 1.00 98.56 714 ALA A O 1
ATOM 5653 N N . ILE A 1 715 ? 5.405 15.303 -24.984 1.00 98.19 715 ILE A N 1
ATOM 5654 C CA . ILE A 1 715 ? 5.758 16.636 -25.491 1.00 98.19 715 ILE A CA 1
ATOM 5655 C C . ILE A 1 715 ? 7.194 16.645 -26.021 1.00 98.19 715 ILE A C 1
ATOM 5657 O O . ILE A 1 715 ? 7.441 17.150 -27.113 1.00 98.19 715 ILE A O 1
ATOM 5661 N N . THR A 1 716 ? 8.134 16.069 -25.273 1.00 97.56 716 THR A N 1
ATOM 5662 C CA . THR A 1 716 ? 9.558 16.074 -25.634 1.00 97.56 716 THR A CA 1
ATOM 5663 C C . THR A 1 716 ? 9.826 15.204 -26.861 1.00 97.56 716 THR A C 1
ATOM 5665 O O . THR A 1 716 ? 10.595 15.608 -27.729 1.00 97.56 716 THR A O 1
ATOM 5668 N N . ALA A 1 717 ? 9.146 14.060 -26.984 1.00 97.75 717 ALA A N 1
ATOM 5669 C CA . ALA A 1 717 ? 9.191 13.231 -28.184 1.00 97.75 717 ALA A CA 1
ATOM 5670 C C . ALA A 1 717 ? 8.579 13.955 -29.394 1.00 97.75 717 ALA A C 1
ATOM 5672 O O . ALA A 1 717 ? 9.188 13.984 -30.458 1.00 97.75 717 ALA A O 1
ATOM 5673 N N . ALA A 1 718 ? 7.419 14.607 -29.232 1.00 97.62 718 ALA A N 1
ATOM 5674 C CA . ALA A 1 718 ? 6.777 15.365 -30.310 1.00 97.62 718 ALA A CA 1
ATOM 5675 C C . ALA A 1 718 ? 7.613 16.557 -30.797 1.00 97.62 718 ALA A C 1
ATOM 5677 O O . ALA A 1 718 ? 7.567 16.895 -31.980 1.00 97.62 718 ALA A O 1
ATOM 5678 N N . ALA A 1 719 ? 8.344 17.196 -29.883 1.00 96.75 719 ALA A N 1
ATOM 5679 C CA . ALA A 1 719 ? 9.196 18.348 -30.150 1.00 96.75 719 ALA A CA 1
ATOM 5680 C C . ALA A 1 719 ? 10.628 17.971 -30.567 1.00 96.75 719 ALA A C 1
ATOM 5682 O O . ALA A 1 719 ? 11.437 18.869 -30.807 1.00 96.75 719 ALA A O 1
ATOM 5683 N N . ALA A 1 720 ? 10.963 16.678 -30.631 1.00 95.69 720 ALA A N 1
ATOM 5684 C CA . ALA A 1 720 ? 12.292 16.246 -31.034 1.00 95.69 720 ALA A CA 1
ATOM 5685 C C . ALA A 1 720 ? 12.562 16.632 -32.496 1.00 95.69 720 ALA A C 1
ATOM 5687 O O . ALA A 1 720 ? 11.725 16.428 -33.375 1.00 95.69 720 ALA A O 1
ATOM 5688 N N . ASP A 1 721 ? 13.742 17.196 -32.746 1.00 92.75 721 ASP A N 1
ATOM 5689 C CA . ASP A 1 721 ? 14.122 17.740 -34.048 1.00 92.75 721 ASP A CA 1
ATOM 5690 C C . ASP A 1 721 ? 15.523 17.280 -34.462 1.00 92.75 721 ASP A C 1
ATOM 5692 O O . ASP A 1 721 ? 16.424 17.115 -33.632 1.00 92.75 721 ASP A O 1
ATOM 5696 N N . GLU A 1 722 ? 15.719 17.101 -35.769 1.00 93.31 722 GLU A N 1
ATOM 5697 C CA . GLU A 1 722 ? 16.974 16.600 -36.334 1.00 93.31 722 GLU A CA 1
ATOM 5698 C C . GLU A 1 722 ? 18.149 17.556 -36.085 1.00 93.31 722 GLU A C 1
ATOM 5700 O O . GLU A 1 722 ? 19.280 17.100 -35.944 1.00 93.31 722 GLU A O 1
ATOM 5705 N N . SER A 1 723 ? 17.915 18.867 -35.957 1.00 93.56 723 SER A N 1
ATOM 5706 C CA . SER A 1 723 ? 18.991 19.824 -35.655 1.00 93.56 723 SER A CA 1
ATOM 5707 C C . SER A 1 723 ? 19.578 19.664 -34.250 1.00 93.56 723 SER A C 1
ATOM 5709 O O . SER A 1 723 ? 20.730 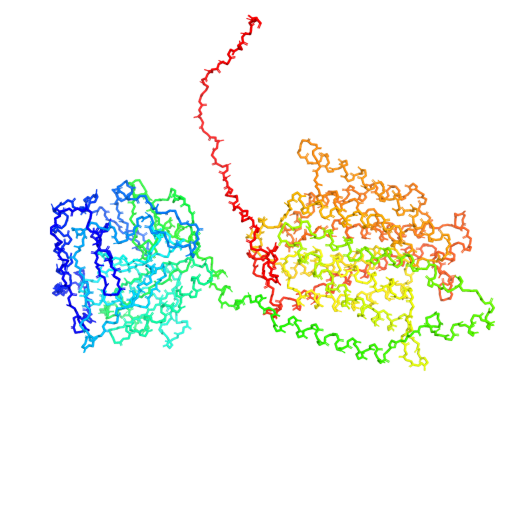20.033 -34.023 1.00 93.56 723 SER A O 1
ATOM 5711 N N . VAL A 1 724 ? 18.798 19.111 -33.316 1.00 92.69 724 VAL A N 1
ATOM 5712 C CA . VAL A 1 724 ? 19.175 18.956 -31.906 1.00 92.69 724 VAL A CA 1
ATOM 5713 C C . VAL A 1 724 ? 19.787 17.579 -31.656 1.00 92.69 724 VAL A C 1
ATOM 5715 O O . VAL A 1 724 ? 20.835 17.479 -31.025 1.00 92.69 724 VAL A O 1
ATOM 5718 N N . TYR A 1 725 ? 19.161 16.529 -32.187 1.00 92.38 725 TYR A N 1
ATOM 5719 C CA . TYR A 1 725 ? 19.572 15.135 -31.976 1.00 92.38 725 TYR A CA 1
ATOM 5720 C C . TYR A 1 725 ? 20.541 14.618 -33.050 1.00 92.38 725 TYR A C 1
ATOM 5722 O O . TYR A 1 725 ? 21.244 13.630 -32.842 1.00 92.38 725 TYR A O 1
ATOM 5730 N N . GLY A 1 726 ? 20.555 15.240 -34.230 1.00 93.31 726 GLY A N 1
ATOM 5731 C CA . GLY A 1 726 ? 21.082 14.622 -35.442 1.00 93.31 726 GLY A CA 1
ATOM 5732 C C . GLY A 1 726 ? 20.207 13.458 -35.921 1.00 93.31 726 GLY A C 1
ATOM 5733 O O . GLY A 1 726 ? 19.436 12.861 -35.166 1.00 93.31 726 GLY A O 1
ATOM 5734 N N . ARG A 1 727 ? 20.351 13.087 -37.198 1.00 92.12 727 ARG A N 1
ATOM 5735 C CA . ARG A 1 727 ? 19.558 11.998 -37.791 1.00 92.12 727 ARG A CA 1
ATOM 5736 C C . ARG A 1 727 ? 19.747 10.665 -37.072 1.00 92.12 727 ARG A C 1
ATOM 5738 O O . ARG A 1 727 ? 18.770 9.995 -36.760 1.00 92.12 727 ARG A O 1
ATOM 5745 N N . GLN A 1 728 ? 20.999 10.289 -36.811 1.00 91.50 728 GLN A N 1
ATOM 5746 C CA . GLN A 1 728 ? 21.300 9.022 -36.144 1.00 91.50 728 GLN A CA 1
ATOM 5747 C C . GLN A 1 728 ? 20.865 9.038 -34.675 1.00 91.50 728 GLN A C 1
ATOM 5749 O O . GLN A 1 728 ? 20.362 8.034 -34.189 1.00 91.50 728 GLN A O 1
ATOM 5754 N N . GLY A 1 729 ? 20.996 10.177 -33.986 1.00 92.12 729 GLY A N 1
ATOM 5755 C CA . GLY A 1 729 ? 20.561 10.306 -32.596 1.00 92.12 729 GLY A CA 1
ATOM 5756 C C . GLY A 1 729 ? 19.047 10.165 -32.437 1.00 92.12 729 GLY A C 1
ATOM 5757 O O . GLY A 1 729 ? 18.607 9.514 -31.493 1.00 92.12 729 GLY A O 1
ATOM 5758 N N . LEU A 1 730 ? 18.249 10.692 -33.379 1.00 93.00 730 LEU A N 1
ATOM 5759 C CA . LEU A 1 730 ? 16.797 10.453 -33.405 1.00 93.00 730 LEU A CA 1
ATOM 5760 C C . LEU A 1 730 ? 16.468 8.973 -33.593 1.00 93.00 730 LEU A C 1
ATOM 5762 O O . LEU A 1 730 ? 15.635 8.446 -32.861 1.00 93.00 730 LEU A O 1
ATOM 5766 N N . ILE A 1 731 ? 17.121 8.322 -34.563 1.00 92.88 731 ILE A N 1
ATOM 5767 C CA . ILE A 1 731 ? 16.891 6.902 -34.853 1.00 92.88 731 ILE A CA 1
ATOM 5768 C C . ILE A 1 731 ? 17.216 6.052 -33.627 1.00 92.88 731 ILE A C 1
ATOM 5770 O O . ILE A 1 731 ? 16.400 5.213 -33.274 1.00 92.88 731 ILE A O 1
ATOM 5774 N N . ASN A 1 732 ? 18.347 6.303 -32.963 1.00 91.44 732 ASN A N 1
ATOM 5775 C CA . ASN A 1 732 ? 18.747 5.549 -31.777 1.00 91.44 732 ASN A CA 1
ATOM 5776 C C . ASN A 1 732 ? 17.808 5.827 -30.589 1.00 91.44 732 ASN A C 1
ATOM 5778 O O . ASN A 1 732 ? 17.293 4.901 -29.985 1.00 91.44 732 ASN A O 1
ATOM 5782 N N . THR A 1 733 ? 17.513 7.100 -30.289 1.00 92.88 733 THR A N 1
ATOM 5783 C CA . THR A 1 733 ? 16.720 7.468 -29.095 1.00 92.88 733 THR A CA 1
ATOM 5784 C C . THR A 1 733 ? 15.291 6.919 -29.138 1.00 92.88 733 THR A C 1
ATOM 5786 O O . THR A 1 733 ? 14.743 6.539 -28.108 1.00 92.88 733 THR A O 1
ATOM 5789 N N . PHE A 1 734 ? 14.661 6.913 -30.316 1.00 94.44 734 PHE A N 1
ATOM 5790 C CA . PHE A 1 734 ? 13.264 6.492 -30.472 1.00 94.44 734 PHE A CA 1
ATOM 5791 C C . PHE A 1 734 ? 13.104 5.148 -31.187 1.00 94.44 734 PHE A C 1
ATOM 5793 O O . PHE A 1 734 ? 11.982 4.758 -31.507 1.00 94.44 734 PHE A O 1
ATOM 5800 N N . ASP A 1 735 ? 14.213 4.456 -31.443 1.00 93.19 735 ASP A N 1
ATOM 5801 C CA . ASP A 1 735 ? 14.261 3.173 -32.140 1.00 93.19 735 ASP A CA 1
ATOM 5802 C C . ASP A 1 735 ? 13.464 3.180 -33.462 1.00 93.19 735 ASP A C 1
ATOM 5804 O O . ASP A 1 735 ? 12.576 2.364 -33.708 1.00 93.19 735 ASP A O 1
ATOM 5808 N N . PHE A 1 736 ? 13.733 4.168 -34.326 1.00 94.00 736 PHE A N 1
ATOM 5809 C CA . PHE A 1 736 ? 13.089 4.281 -35.646 1.00 94.00 736 PHE A CA 1
ATOM 5810 C C . PHE A 1 736 ? 13.719 3.304 -36.644 1.00 94.00 736 PHE A C 1
ATOM 5812 O O . PHE A 1 736 ? 14.351 3.690 -37.633 1.00 94.00 736 PHE A O 1
ATOM 5819 N N . VAL A 1 737 ? 13.540 2.014 -36.376 1.00 91.12 737 VAL A N 1
ATOM 5820 C CA . VAL A 1 737 ? 14.032 0.891 -37.180 1.00 91.12 737 VAL A CA 1
ATOM 5821 C C . VAL A 1 737 ? 12.894 -0.083 -37.500 1.00 91.12 737 VAL A C 1
ATOM 5823 O O . VAL A 1 737 ? 11.772 0.062 -37.020 1.00 91.12 737 VAL A O 1
ATOM 5826 N N . GLY A 1 738 ? 13.160 -1.068 -38.364 1.00 91.88 738 GLY A N 1
ATOM 5827 C CA . GLY A 1 738 ? 12.190 -2.120 -38.692 1.00 91.88 738 GLY A CA 1
ATOM 5828 C C . GLY A 1 738 ? 10.851 -1.570 -39.199 1.00 91.88 738 GLY A C 1
ATOM 5829 O O . GLY A 1 738 ? 10.820 -0.756 -40.129 1.00 91.88 738 GLY A O 1
ATOM 5830 N N . ASP A 1 739 ? 9.760 -2.007 -38.570 1.00 89.56 739 ASP A N 1
ATOM 5831 C CA . ASP A 1 739 ? 8.388 -1.584 -38.884 1.00 89.56 739 ASP A CA 1
ATOM 5832 C C . ASP A 1 739 ? 8.110 -0.115 -38.505 1.00 89.56 739 ASP A C 1
ATOM 5834 O O . ASP A 1 739 ? 7.193 0.504 -39.047 1.00 89.56 739 ASP A O 1
ATOM 5838 N N . PHE A 1 740 ? 8.948 0.477 -37.647 1.00 92.31 740 PHE A N 1
ATOM 5839 C CA . PHE A 1 740 ? 8.848 1.861 -37.177 1.00 92.31 740 PHE A CA 1
ATOM 5840 C C . PHE A 1 740 ? 9.831 2.817 -37.871 1.00 92.31 740 PHE A C 1
ATOM 5842 O O . PHE A 1 740 ? 9.896 3.993 -37.525 1.00 92.31 740 PHE A O 1
ATOM 5849 N N . LYS A 1 741 ? 10.560 2.376 -38.905 1.00 91.88 741 LYS A N 1
ATOM 5850 C CA . LYS A 1 741 ? 11.557 3.207 -39.617 1.00 91.88 741 LYS A CA 1
ATOM 5851 C C . LYS A 1 741 ? 11.011 4.504 -40.233 1.00 91.88 741 LYS A C 1
ATOM 5853 O O . LYS A 1 741 ? 11.761 5.457 -40.419 1.00 91.88 741 LYS A O 1
ATOM 5858 N N . ASP A 1 742 ? 9.722 4.522 -40.582 1.00 91.12 742 ASP A N 1
ATOM 5859 C CA . ASP A 1 742 ? 9.034 5.665 -41.201 1.00 91.12 742 ASP A CA 1
ATOM 5860 C C . ASP A 1 742 ? 8.294 6.529 -40.151 1.00 91.12 742 ASP A C 1
ATOM 5862 O O . ASP A 1 742 ? 7.477 7.395 -40.494 1.00 91.12 742 ASP A O 1
ATOM 5866 N N . MET A 1 743 ? 8.547 6.283 -38.859 1.00 92.44 743 MET A N 1
ATOM 5867 C CA . MET A 1 743 ? 8.048 7.107 -37.763 1.00 92.44 743 MET A CA 1
ATOM 5868 C C . MET A 1 743 ? 8.662 8.506 -37.790 1.00 92.44 743 MET A C 1
ATOM 5870 O O . MET A 1 743 ? 9.768 8.740 -38.271 1.00 92.44 743 MET A O 1
ATOM 5874 N N . VAL A 1 744 ? 7.901 9.461 -37.260 1.00 94.50 744 VAL A N 1
ATOM 5875 C CA . VAL A 1 744 ? 8.326 10.855 -37.110 1.00 94.50 744 VAL A CA 1
ATOM 5876 C C . VAL A 1 744 ? 8.089 11.310 -35.670 1.00 94.50 744 VAL A C 1
ATOM 5878 O O . VAL A 1 744 ? 7.145 10.817 -35.043 1.00 94.50 744 VAL A O 1
ATOM 5881 N N . PRO A 1 745 ? 8.867 12.281 -35.156 1.00 96.06 745 PRO A N 1
ATOM 5882 C CA . PRO A 1 745 ? 8.770 12.756 -33.772 1.00 96.06 745 PRO A CA 1
ATOM 5883 C C . PRO A 1 745 ? 7.341 13.062 -33.300 1.00 96.06 745 PRO A C 1
ATOM 5885 O O . PRO A 1 745 ? 6.901 12.593 -32.253 1.00 96.06 745 PRO A O 1
ATOM 5888 N N . THR A 1 746 ? 6.546 13.759 -34.116 1.00 96.12 746 THR A N 1
ATOM 5889 C CA . THR A 1 746 ? 5.156 14.108 -33.772 1.00 96.12 746 THR A CA 1
ATOM 5890 C C . THR A 1 746 ? 4.249 12.890 -33.591 1.00 96.12 746 THR A C 1
ATOM 5892 O O . THR A 1 746 ? 3.396 12.894 -32.705 1.00 96.12 746 THR A O 1
ATOM 5895 N N . LYS A 1 747 ? 4.440 11.831 -34.389 1.00 96.81 747 LYS A N 1
ATOM 5896 C CA . LYS A 1 747 ? 3.731 10.557 -34.203 1.00 96.81 747 LYS A CA 1
ATOM 5897 C C . LYS A 1 747 ? 4.233 9.825 -32.966 1.00 96.81 747 LYS A C 1
ATOM 5899 O O . LYS A 1 747 ? 3.405 9.313 -32.219 1.00 96.81 747 LYS A O 1
ATOM 5904 N N . GLN A 1 748 ? 5.543 9.848 -32.712 1.00 97.75 748 GLN A N 1
ATOM 5905 C CA . GLN A 1 748 ? 6.121 9.270 -31.500 1.00 97.75 748 GLN A CA 1
ATOM 5906 C C . GLN A 1 748 ? 5.511 9.895 -30.243 1.00 97.75 748 GLN A C 1
ATOM 5908 O O . GLN A 1 748 ? 5.094 9.172 -29.348 1.00 97.75 748 GLN A O 1
ATOM 5913 N N . GLY A 1 749 ? 5.334 11.219 -30.198 1.00 98.12 749 GLY A N 1
ATOM 5914 C CA . GLY A 1 749 ? 4.623 11.873 -29.093 1.00 98.12 749 GLY A CA 1
ATOM 5915 C C . GLY A 1 749 ? 3.180 11.382 -28.907 1.00 98.12 749 GLY A C 1
ATOM 5916 O O . GLY A 1 749 ? 2.718 11.229 -27.777 1.00 98.12 749 GLY A O 1
ATOM 5917 N N . GLY A 1 750 ? 2.478 11.060 -29.998 1.00 98.12 750 GLY A N 1
ATOM 5918 C CA . GLY A 1 750 ? 1.168 10.404 -29.943 1.00 98.12 750 GLY A CA 1
ATOM 5919 C C . GLY A 1 750 ? 1.228 8.981 -29.375 1.00 98.12 750 GLY A C 1
ATOM 5920 O O . GLY A 1 750 ? 0.357 8.604 -28.595 1.00 98.12 750 GLY A O 1
ATOM 5921 N N . HIS A 1 751 ? 2.269 8.216 -29.711 1.00 98.38 751 HIS A N 1
ATOM 5922 C CA . HIS A 1 751 ? 2.500 6.874 -29.168 1.00 98.38 751 HIS A CA 1
ATOM 5923 C C . HIS A 1 751 ? 2.795 6.927 -27.660 1.00 98.38 751 HIS A C 1
ATOM 5925 O O . HIS A 1 751 ? 2.190 6.170 -26.906 1.00 98.38 751 HIS A O 1
ATOM 5931 N N . GLN A 1 752 ? 3.598 7.895 -27.195 1.00 98.69 752 GLN A N 1
ATOM 5932 C CA . GLN A 1 752 ? 3.807 8.152 -25.760 1.00 98.69 752 GLN A CA 1
ATOM 5933 C C . GLN A 1 752 ? 2.481 8.420 -25.032 1.00 98.69 752 GLN A C 1
ATOM 5935 O O . GLN A 1 752 ? 2.198 7.821 -23.998 1.00 98.69 752 GLN A O 1
ATOM 5940 N N . ALA A 1 753 ? 1.636 9.300 -25.585 1.00 98.50 753 ALA A N 1
ATOM 5941 C CA . ALA A 1 753 ? 0.335 9.612 -24.995 1.00 98.50 753 ALA A CA 1
ATOM 5942 C C . ALA A 1 753 ? -0.601 8.387 -24.967 1.00 98.50 753 ALA A C 1
ATOM 5944 O O . ALA A 1 753 ? -1.333 8.190 -23.995 1.00 98.50 753 ALA A O 1
ATOM 5945 N N . GLY A 1 754 ? -0.555 7.548 -26.008 1.00 98.50 754 GLY A N 1
ATOM 5946 C CA . GLY A 1 754 ? -1.249 6.261 -26.046 1.00 98.50 754 GLY A CA 1
ATOM 5947 C C . GLY A 1 754 ? -0.762 5.307 -24.954 1.00 98.50 754 GLY A C 1
ATOM 5948 O O . GLY A 1 754 ? -1.586 4.745 -24.235 1.00 98.50 754 GLY A O 1
ATOM 5949 N N . GLY A 1 755 ? 0.557 5.192 -24.776 1.00 98.69 755 GLY A N 1
ATOM 5950 C CA . GLY A 1 755 ? 1.171 4.390 -23.718 1.00 98.69 755 GLY A CA 1
ATOM 5951 C C . GLY A 1 755 ? 0.737 4.826 -22.317 1.00 98.69 755 GLY A C 1
ATOM 5952 O O . GLY A 1 755 ? 0.304 3.998 -21.519 1.00 98.69 755 GLY A O 1
ATOM 5953 N N . LEU A 1 756 ? 0.716 6.137 -22.054 1.00 98.81 756 LEU A N 1
ATOM 5954 C CA . LEU A 1 756 ? 0.220 6.688 -20.789 1.00 98.81 756 LEU A CA 1
ATOM 5955 C C . LEU A 1 756 ? -1.246 6.306 -20.527 1.00 98.81 756 LEU A C 1
ATOM 5957 O O . LEU A 1 756 ? -1.611 5.956 -19.405 1.00 98.81 756 LEU A O 1
ATOM 5961 N N . CYS A 1 757 ? -2.097 6.354 -21.556 1.00 98.69 757 CYS A N 1
ATOM 5962 C CA . CYS A 1 757 ? -3.498 5.952 -21.423 1.00 98.69 757 CYS A CA 1
ATOM 5963 C C . CYS A 1 757 ? -3.631 4.465 -21.075 1.00 98.69 757 CYS A C 1
ATOM 5965 O O . CYS A 1 757 ? -4.475 4.115 -20.247 1.00 98.69 757 CYS A O 1
ATOM 5967 N N . VAL A 1 758 ? -2.806 3.602 -21.680 1.00 98.75 758 VAL A N 1
ATOM 5968 C CA . VAL A 1 758 ? -2.767 2.170 -21.352 1.00 98.75 758 VAL A CA 1
ATOM 5969 C C . VAL A 1 758 ? -2.374 1.971 -19.892 1.00 98.75 758 VAL A C 1
ATOM 5971 O O . VAL A 1 758 ? -3.127 1.308 -19.182 1.00 98.75 758 VAL A O 1
ATOM 5974 N N . ALA A 1 759 ? -1.305 2.620 -19.421 1.00 98.81 759 ALA A N 1
ATOM 5975 C CA . ALA A 1 759 ? -0.839 2.494 -18.037 1.00 98.81 759 ALA A CA 1
ATOM 5976 C C . ALA A 1 759 ? -1.914 2.890 -17.008 1.00 98.81 759 ALA A C 1
ATOM 5978 O O . ALA A 1 759 ? -2.159 2.190 -16.025 1.00 98.81 759 ALA A O 1
ATOM 5979 N N . ILE A 1 760 ? -2.638 3.989 -17.260 1.00 98.88 760 ILE A N 1
ATOM 5980 C CA . ILE A 1 760 ? -3.765 4.410 -16.409 1.00 98.88 760 ILE A CA 1
ATOM 5981 C C . ILE A 1 760 ? -4.892 3.366 -16.438 1.00 98.88 760 ILE A C 1
ATOM 5983 O O . ILE A 1 760 ? -5.448 3.024 -15.392 1.00 98.88 760 ILE A O 1
ATOM 5987 N N . CYS A 1 761 ? -5.245 2.853 -17.621 1.00 98.69 761 CYS A N 1
ATOM 5988 C CA . CYS A 1 761 ? -6.315 1.865 -17.762 1.00 98.69 761 CYS A CA 1
ATOM 5989 C C . CYS A 1 761 ? -5.979 0.546 -17.057 1.00 98.69 761 CYS A C 1
ATOM 5991 O O . CYS A 1 761 ? -6.844 -0.014 -16.383 1.00 98.69 761 CYS A O 1
ATOM 5993 N N . PHE A 1 762 ? -4.743 0.063 -17.188 1.00 98.62 762 PHE A N 1
ATOM 5994 C CA . PHE A 1 762 ? -4.272 -1.152 -16.525 1.00 98.62 762 PHE A CA 1
ATOM 5995 C C . PHE A 1 762 ? -4.157 -0.965 -15.015 1.00 98.62 762 PHE A C 1
ATOM 5997 O O . PHE A 1 762 ? -4.650 -1.815 -14.273 1.00 98.62 762 PHE A O 1
ATOM 6004 N N . GLY A 1 763 ? -3.619 0.168 -14.552 1.00 98.69 763 GLY A N 1
ATOM 6005 C CA . GLY A 1 763 ? -3.576 0.498 -13.129 1.00 98.69 763 GLY A CA 1
ATOM 6006 C C . GLY A 1 763 ? -4.975 0.513 -12.504 1.00 98.69 763 GLY A C 1
ATOM 6007 O O . GLY A 1 763 ? -5.237 -0.204 -11.539 1.00 98.69 763 GLY A O 1
ATOM 6008 N N . ILE A 1 764 ? -5.921 1.255 -13.089 1.00 98.81 764 ILE A N 1
ATOM 6009 C CA . ILE A 1 764 ? -7.283 1.361 -12.541 1.00 98.81 764 ILE A CA 1
ATOM 6010 C C . ILE A 1 764 ? -8.060 0.048 -12.690 1.00 98.81 764 ILE A C 1
ATOM 6012 O O . ILE A 1 764 ? -8.581 -0.488 -11.711 1.00 98.81 764 ILE A O 1
ATOM 6016 N N . GLY A 1 765 ? -8.150 -0.488 -13.908 1.00 98.56 765 GLY A N 1
ATOM 6017 C CA . GLY A 1 765 ? -8.934 -1.690 -14.194 1.00 98.56 765 GLY A CA 1
ATOM 6018 C C . GLY A 1 765 ? -8.381 -2.931 -13.495 1.00 98.56 765 GLY A C 1
ATOM 6019 O O . GLY A 1 765 ? -9.135 -3.683 -12.874 1.00 98.56 765 GLY A O 1
ATOM 6020 N N . GLY A 1 766 ? -7.060 -3.112 -13.538 1.00 98.44 766 GLY A N 1
ATOM 6021 C CA . GLY A 1 766 ? -6.365 -4.189 -12.841 1.00 98.44 766 GLY A CA 1
ATOM 6022 C C . GLY A 1 766 ? -6.493 -4.070 -11.326 1.00 98.44 766 GLY A C 1
ATOM 6023 O O . GLY A 1 766 ? -6.793 -5.058 -10.657 1.00 98.44 766 GLY A O 1
ATOM 6024 N N . GLY A 1 767 ? -6.361 -2.860 -10.777 1.00 98.69 767 GLY A N 1
ATOM 6025 C CA . GLY A 1 767 ? -6.490 -2.633 -9.339 1.00 98.69 767 GLY A CA 1
ATOM 6026 C C . GLY A 1 767 ? -7.912 -2.854 -8.822 1.00 98.69 767 GLY A C 1
ATOM 6027 O O . GLY A 1 767 ? -8.086 -3.414 -7.743 1.00 98.69 767 GLY A O 1
ATOM 6028 N N . ILE A 1 768 ? -8.944 -2.512 -9.602 1.00 98.81 768 ILE A N 1
ATOM 6029 C CA . ILE A 1 768 ? -10.339 -2.844 -9.266 1.00 98.81 768 ILE A CA 1
ATOM 6030 C C . ILE A 1 768 ? -10.547 -4.363 -9.247 1.00 98.81 768 ILE A C 1
ATOM 6032 O O . ILE A 1 768 ? -11.139 -4.892 -8.303 1.00 98.81 768 ILE A O 1
ATOM 6036 N N . LEU A 1 769 ? -10.047 -5.070 -10.267 1.00 98.50 769 LEU A N 1
ATOM 6037 C CA . LEU A 1 769 ? -10.163 -6.525 -10.363 1.00 98.50 769 LEU A CA 1
ATOM 6038 C C . LEU A 1 769 ? -9.480 -7.218 -9.179 1.00 98.50 769 LEU A C 1
ATOM 6040 O O . LEU A 1 769 ? -10.091 -8.047 -8.506 1.00 98.50 769 LEU A O 1
ATOM 6044 N N . VAL A 1 770 ? -8.226 -6.862 -8.903 1.00 98.69 770 VAL A N 1
ATOM 6045 C CA . VAL A 1 770 ? -7.464 -7.463 -7.805 1.00 98.69 770 VAL A CA 1
ATOM 6046 C C . VAL A 1 770 ? -8.033 -7.037 -6.457 1.00 98.69 770 VAL A C 1
ATOM 6048 O O . VAL A 1 770 ? -8.195 -7.876 -5.577 1.00 98.69 770 VAL A O 1
ATOM 6051 N N . GLY A 1 771 ? -8.445 -5.781 -6.299 1.00 98.38 771 GLY A N 1
ATOM 6052 C CA . GLY A 1 771 ? -9.128 -5.306 -5.099 1.00 98.38 771 GLY A CA 1
ATOM 6053 C C . GLY A 1 771 ? -10.406 -6.090 -4.794 1.00 98.38 771 GLY A C 1
ATOM 6054 O O . GLY A 1 771 ? -10.658 -6.417 -3.637 1.00 98.38 771 GLY A O 1
ATOM 6055 N N . ALA A 1 772 ? -11.176 -6.481 -5.816 1.00 97.81 772 ALA A N 1
ATOM 6056 C CA . ALA A 1 772 ? -12.336 -7.354 -5.638 1.00 97.81 772 ALA A CA 1
ATOM 6057 C C . ALA A 1 772 ? -11.952 -8.756 -5.125 1.00 97.81 772 ALA A C 1
ATOM 6059 O O . ALA A 1 772 ? -12.648 -9.298 -4.267 1.00 97.81 772 ALA A O 1
ATOM 6060 N N . ILE A 1 773 ? -10.836 -9.325 -5.597 1.00 97.62 773 ILE A N 1
ATOM 6061 C CA . ILE A 1 773 ? -10.298 -10.608 -5.106 1.00 97.62 773 ILE A CA 1
ATOM 6062 C C . ILE A 1 773 ? -9.839 -10.469 -3.648 1.00 97.62 773 ILE A C 1
ATOM 6064 O O . ILE A 1 773 ? -10.195 -11.281 -2.791 1.00 97.62 773 ILE A O 1
ATOM 6068 N N . LEU A 1 774 ? -9.080 -9.416 -3.345 1.00 97.38 774 LEU A N 1
ATOM 6069 C CA . LEU A 1 774 ? -8.517 -9.171 -2.017 1.00 97.38 774 LEU A CA 1
ATOM 6070 C C . LEU A 1 774 ? -9.571 -8.804 -0.968 1.00 97.38 774 LEU A C 1
ATOM 6072 O O . LEU A 1 774 ? -9.292 -8.912 0.222 1.00 97.38 774 LEU A O 1
ATOM 6076 N N . ARG A 1 775 ? -10.777 -8.409 -1.388 1.00 93.56 775 ARG A N 1
ATOM 6077 C CA . ARG A 1 775 ? -11.902 -8.113 -0.492 1.00 93.56 775 ARG A CA 1
ATOM 6078 C C . ARG A 1 775 ? -12.546 -9.367 0.108 1.00 93.56 775 ARG A C 1
ATOM 6080 O O . ARG A 1 775 ? -13.295 -9.259 1.074 1.00 93.56 775 ARG A O 1
ATOM 6087 N N . LEU A 1 776 ? -12.289 -10.549 -0.455 1.00 89.56 776 LEU A N 1
ATOM 6088 C CA . LEU A 1 776 ? -12.824 -11.801 0.085 1.00 89.56 776 LEU A CA 1
ATOM 6089 C C . LEU A 1 776 ? -12.302 -12.039 1.521 1.00 89.56 776 LEU A C 1
ATOM 6091 O O . LEU A 1 776 ? -11.104 -11.906 1.751 1.00 89.56 776 LEU A O 1
ATOM 6095 N N . PRO A 1 777 ? -13.142 -12.444 2.491 1.00 85.31 777 PRO A N 1
ATOM 6096 C CA . PRO A 1 777 ? -12.762 -12.542 3.907 1.00 85.31 777 PRO A CA 1
ATOM 6097 C C . PRO A 1 777 ? -12.009 -13.848 4.235 1.00 85.31 777 PRO A C 1
ATOM 6099 O O . PRO A 1 777 ? -12.349 -14.568 5.169 1.00 85.31 777 PRO A O 1
ATOM 6102 N N . ILE A 1 778 ? -11.006 -14.203 3.427 1.00 88.50 778 ILE A N 1
ATOM 6103 C CA . ILE A 1 778 ? -10.243 -15.463 3.544 1.00 88.50 778 ILE A CA 1
ATOM 6104 C C . ILE A 1 778 ? -8.736 -15.241 3.697 1.00 88.50 778 ILE A C 1
ATOM 6106 O O . ILE A 1 778 ? -7.974 -16.201 3.815 1.00 88.50 778 ILE A O 1
ATOM 6110 N N . TRP A 1 779 ? -8.295 -13.984 3.674 1.00 93.12 779 TRP A N 1
ATOM 6111 C CA . TRP A 1 779 ? -6.877 -13.642 3.604 1.00 93.12 779 TRP A CA 1
ATOM 6112 C C . TRP A 1 779 ? -6.247 -13.305 4.957 1.00 93.12 779 TRP A C 1
ATOM 6114 O O . TRP A 1 779 ? -5.036 -13.099 5.020 1.00 93.12 779 TRP A O 1
ATOM 6124 N N . GLY A 1 780 ? -7.047 -13.263 6.025 1.00 88.06 780 GLY A N 1
ATOM 6125 C CA . GLY A 1 780 ? -6.588 -12.965 7.381 1.00 88.06 780 GLY A CA 1
ATOM 6126 C C . GLY A 1 780 ? -6.068 -11.541 7.547 1.00 88.06 780 GLY A C 1
ATOM 6127 O O . GLY A 1 780 ? -5.056 -11.351 8.206 1.00 88.06 780 GLY A O 1
ATOM 6128 N N . ASP A 1 781 ? -6.704 -10.566 6.894 1.00 89.56 781 ASP A N 1
ATOM 6129 C CA . ASP A 1 781 ? -6.409 -9.141 7.049 1.00 89.56 781 ASP A CA 1
ATOM 6130 C C . ASP A 1 781 ? -6.863 -8.609 8.418 1.00 89.56 781 ASP A C 1
ATOM 6132 O O . ASP A 1 781 ? -7.781 -9.179 9.012 1.00 89.56 781 ASP A O 1
ATOM 6136 N N . PRO A 1 782 ? -6.241 -7.538 8.948 1.00 85.25 782 PRO A N 1
ATOM 6137 C CA . PRO A 1 782 ? -6.560 -7.064 10.287 1.00 85.25 782 PRO A CA 1
ATOM 6138 C C . PRO A 1 782 ? -7.928 -6.373 10.320 1.00 85.25 782 PRO A C 1
ATOM 6140 O O . PRO A 1 782 ? -8.441 -5.883 9.303 1.00 85.25 782 PRO A O 1
ATOM 6143 N N . ALA A 1 783 ? -8.525 -6.316 11.507 1.00 79.50 783 ALA A N 1
ATOM 6144 C CA . ALA A 1 783 ? -9.656 -5.435 11.775 1.00 79.50 783 ALA A CA 1
ATOM 6145 C C . ALA A 1 783 ? -9.227 -3.954 11.720 1.00 79.50 783 ALA A C 1
ATOM 6147 O O . ALA A 1 783 ? -8.035 -3.635 11.734 1.00 79.50 783 ALA A O 1
ATOM 6148 N N . ASP A 1 784 ? -10.201 -3.052 11.588 1.00 80.06 784 ASP A N 1
ATOM 6149 C CA . ASP A 1 784 ? -9.949 -1.618 11.379 1.00 80.06 784 ASP A CA 1
ATOM 6150 C C . ASP A 1 784 ? -9.261 -0.943 12.578 1.00 80.06 784 ASP A C 1
ATOM 6152 O O . ASP A 1 784 ? -8.584 0.061 12.376 1.00 80.06 784 ASP A O 1
ATOM 6156 N N . ASP A 1 785 ? -9.386 -1.514 13.781 1.00 73.81 785 ASP A N 1
ATOM 6157 C CA . ASP A 1 785 ? -8.757 -1.090 15.039 1.00 73.81 785 ASP A CA 1
ATOM 6158 C C . ASP A 1 785 ? -7.331 -1.635 15.246 1.00 73.81 785 ASP A C 1
ATOM 6160 O O . ASP A 1 785 ? -6.571 -1.084 16.045 1.00 73.81 785 ASP A O 1
ATOM 6164 N N . ASN A 1 786 ? -6.935 -2.649 14.473 1.00 82.12 786 ASN A N 1
ATOM 6165 C CA . ASN A 1 786 ? -5.625 -3.305 14.526 1.00 82.12 786 ASN A CA 1
ATOM 6166 C C . ASN A 1 786 ? -4.760 -3.016 13.283 1.00 82.12 786 ASN A C 1
ATOM 6168 O O . ASN A 1 786 ? -3.830 -3.761 12.968 1.00 82.12 786 ASN A O 1
ATOM 6172 N N . CYS A 1 787 ? -5.080 -1.963 12.527 1.00 90.94 787 CYS A N 1
ATOM 6173 C CA . CYS A 1 787 ? -4.259 -1.523 11.403 1.00 90.94 787 CYS A CA 1
ATOM 6174 C C . CYS A 1 787 ? -3.012 -0.759 11.887 1.00 90.94 787 CYS A C 1
ATOM 6176 O O . CYS A 1 787 ? -3.018 -0.121 12.938 1.00 90.94 787 CYS A O 1
ATOM 6178 N N . PHE A 1 788 ? -1.961 -0.761 11.064 1.00 95.25 788 PHE A N 1
ATOM 6179 C CA . PHE A 1 788 ? -0.678 -0.081 11.313 1.00 95.25 788 PHE A CA 1
ATOM 6180 C C . PHE A 1 788 ? 0.083 -0.583 12.552 1.00 95.25 788 PHE A C 1
ATOM 6182 O O . PHE A 1 788 ? 0.896 0.154 13.113 1.00 95.25 788 PHE A O 1
ATOM 6189 N N . ASP A 1 789 ? -0.168 -1.833 12.944 1.00 92.94 789 ASP A N 1
ATOM 6190 C CA . ASP A 1 789 ? 0.525 -2.528 14.027 1.00 92.94 789 ASP A CA 1
ATOM 6191 C C . ASP A 1 789 ? 1.209 -3.806 13.508 1.00 92.94 789 ASP A C 1
ATOM 6193 O O . ASP A 1 789 ? 0.656 -4.510 12.658 1.00 92.94 789 ASP A O 1
ATOM 6197 N N . ASP A 1 790 ? 2.427 -4.071 13.975 1.00 94.12 790 ASP A N 1
ATOM 6198 C CA . ASP A 1 790 ? 3.223 -5.258 13.659 1.00 94.12 790 ASP A CA 1
ATOM 6199 C C . ASP A 1 790 ? 2.754 -6.480 14.468 1.00 94.12 790 ASP A C 1
ATOM 6201 O O . ASP A 1 790 ? 2.850 -7.612 13.988 1.00 94.12 790 ASP A O 1
ATOM 6205 N N . GLU A 1 791 ? 2.179 -6.260 15.654 1.00 91.25 791 GLU A N 1
ATOM 6206 C CA . GLU A 1 791 ? 1.739 -7.297 16.598 1.00 91.25 791 GLU A CA 1
ATOM 6207 C C . GLU A 1 791 ? 0.816 -8.382 15.994 1.00 91.25 791 GLU A C 1
ATOM 6209 O O . GLU A 1 791 ? 0.989 -9.558 16.322 1.00 91.25 791 GLU A O 1
ATOM 6214 N N . PRO A 1 792 ? -0.107 -8.086 15.052 1.00 89.62 792 PRO A N 1
ATOM 6215 C CA . PRO A 1 792 ? -0.940 -9.113 14.425 1.00 89.62 792 PRO A CA 1
ATOM 6216 C C . PRO A 1 792 ? -0.177 -10.189 13.636 1.00 89.62 792 PRO A C 1
ATOM 6218 O O . PRO A 1 792 ? -0.731 -11.267 13.410 1.00 89.62 792 PRO A O 1
ATOM 6221 N N . TYR A 1 793 ? 1.048 -9.912 13.173 1.00 94.88 793 TYR A N 1
ATOM 6222 C CA . TYR A 1 793 ? 1.801 -10.817 12.290 1.00 94.88 793 TYR A CA 1
ATOM 6223 C C . TYR A 1 793 ? 3.234 -11.104 12.743 1.00 94.88 793 TYR A C 1
ATOM 6225 O O . TYR A 1 793 ? 3.875 -11.989 12.168 1.00 94.88 793 TYR A O 1
ATOM 6233 N N . TRP A 1 794 ? 3.738 -10.380 13.740 1.00 94.81 794 TRP A N 1
ATOM 6234 C CA . TRP A 1 794 ? 5.110 -10.481 14.217 1.00 94.81 794 TRP A CA 1
ATOM 6235 C C . TRP A 1 794 ? 5.161 -10.730 15.723 1.00 94.81 794 TRP A C 1
ATOM 6237 O O . TRP A 1 794 ? 4.380 -10.183 16.493 1.00 94.81 794 TRP A O 1
ATOM 6247 N N . GLU A 1 795 ? 6.145 -11.522 16.142 1.00 91.25 795 GLU A N 1
ATOM 6248 C CA . GLU A 1 795 ? 6.565 -11.604 17.542 1.00 91.25 795 GLU A CA 1
ATOM 6249 C C . GLU A 1 795 ? 7.313 -10.304 17.882 1.00 91.25 795 GLU A C 1
ATOM 6251 O O . GLU A 1 795 ? 8.449 -10.099 17.441 1.00 91.25 795 GLU A O 1
ATOM 6256 N N . VAL A 1 796 ? 6.653 -9.395 18.603 1.00 88.56 796 VAL A N 1
ATOM 6257 C CA . VAL A 1 796 ? 7.214 -8.091 18.992 1.00 88.56 796 VAL A CA 1
ATOM 6258 C C . VAL A 1 796 ? 7.926 -8.179 20.354 1.00 88.56 796 VAL A C 1
ATOM 6260 O O . VAL A 1 796 ? 7.452 -8.892 21.238 1.00 88.56 796 VAL A O 1
ATOM 6263 N N . PRO A 1 797 ? 9.071 -7.494 20.561 1.00 82.00 797 PRO A N 1
ATOM 6264 C CA . PRO A 1 797 ? 9.780 -7.522 21.844 1.00 82.00 797 PRO A CA 1
ATOM 6265 C C . PRO A 1 797 ? 8.936 -6.978 23.013 1.00 82.00 797 PRO A C 1
ATOM 6267 O O . PRO A 1 797 ? 8.298 -5.939 22.878 1.00 82.00 797 PRO A O 1
ATOM 6270 N N . GLU A 1 798 ? 8.999 -7.634 24.180 1.00 55.66 798 GLU A N 1
ATOM 6271 C CA . GLU A 1 798 ? 8.192 -7.320 25.382 1.00 55.66 798 GLU A CA 1
ATOM 6272 C C . GLU A 1 798 ? 8.445 -5.916 25.989 1.00 55.66 798 GLU A C 1
ATOM 6274 O O . GLU A 1 798 ? 7.647 -5.445 26.798 1.00 55.66 798 GLU A O 1
ATOM 6279 N N . ASP A 1 799 ? 9.532 -5.236 25.599 1.00 51.28 799 ASP A N 1
ATOM 6280 C CA . ASP A 1 799 ? 10.037 -4.004 26.231 1.00 51.28 799 ASP A CA 1
ATOM 6281 C C . ASP A 1 799 ? 9.596 -2.685 25.553 1.00 51.28 799 ASP A C 1
ATOM 6283 O O . ASP A 1 799 ? 10.044 -1.609 25.963 1.00 51.28 799 ASP A O 1
ATOM 6287 N N . GLU A 1 800 ? 8.744 -2.707 24.520 1.00 50.56 800 GLU A N 1
ATOM 6288 C CA . GLU A 1 800 ? 8.222 -1.450 23.963 1.00 50.56 800 GLU A CA 1
ATOM 6289 C C . GLU A 1 800 ? 7.255 -0.783 24.951 1.00 50.56 800 GLU A C 1
ATOM 6291 O O . GLU A 1 800 ? 6.128 -1.232 25.159 1.00 50.56 800 GLU A O 1
ATOM 6296 N N . GLU A 1 801 ? 7.711 0.322 25.560 1.00 41.38 801 GLU A N 1
ATOM 6297 C CA . GLU A 1 801 ? 6.890 1.242 26.346 1.00 41.38 801 GLU A CA 1
ATOM 6298 C C . GLU A 1 801 ? 5.558 1.485 25.628 1.00 41.38 801 GLU A C 1
ATOM 6300 O O . GLU A 1 801 ? 5.502 2.126 24.576 1.00 41.38 801 GLU A O 1
ATOM 6305 N N . SER A 1 802 ? 4.471 0.994 26.228 1.00 38.09 802 SER A N 1
ATOM 6306 C CA . SER A 1 802 ? 3.110 1.299 25.814 1.00 38.09 802 SER A CA 1
ATOM 6307 C C . SER A 1 802 ? 2.974 2.816 25.723 1.00 38.09 802 SER A C 1
ATOM 6309 O O . SER A 1 802 ? 2.897 3.490 26.754 1.00 38.09 802 SER A O 1
ATOM 6311 N N . ILE A 1 803 ? 2.977 3.374 24.511 1.00 37.03 803 ILE A N 1
ATOM 6312 C CA . ILE A 1 803 ? 2.682 4.790 24.316 1.00 37.03 803 ILE A CA 1
ATOM 6313 C C . ILE A 1 803 ? 1.268 4.971 24.873 1.00 37.03 803 ILE A C 1
ATOM 6315 O O . ILE A 1 803 ? 0.328 4.402 24.310 1.00 37.03 803 ILE A O 1
ATOM 6319 N N . PRO A 1 804 ? 1.079 5.699 25.989 1.00 32.09 804 PRO A N 1
ATOM 6320 C CA . PRO A 1 804 ? -0.249 5.857 26.543 1.00 32.09 804 PRO A CA 1
ATOM 6321 C C . PRO A 1 804 ? -1.111 6.556 25.486 1.00 32.09 804 PRO A C 1
ATOM 6323 O O . PRO A 1 804 ? -0.633 7.499 24.841 1.00 32.09 804 PRO A O 1
ATOM 6326 N N . PRO A 1 805 ? -2.370 6.135 25.278 1.00 30.08 805 PRO A N 1
ATOM 6327 C CA . PRO A 1 805 ? -3.263 6.860 24.395 1.00 30.08 805 PRO A CA 1
ATOM 6328 C C . PRO A 1 805 ? -3.371 8.293 24.918 1.00 30.08 805 PRO A C 1
ATOM 6330 O O . PRO A 1 805 ? -3.852 8.542 26.026 1.00 30.08 805 PRO A O 1
ATOM 6333 N N . VAL A 1 806 ? -2.874 9.252 24.134 1.00 30.58 806 VAL A N 1
ATOM 6334 C CA . VAL A 1 806 ? -3.062 10.671 24.425 1.00 30.58 806 VAL A CA 1
ATOM 6335 C C . VAL A 1 806 ? -4.551 10.938 24.263 1.00 30.58 806 VAL A C 1
ATOM 6337 O O . VAL A 1 806 ? -5.052 11.075 23.148 1.00 30.58 806 VAL A O 1
ATOM 6340 N N . LEU A 1 807 ? -5.261 10.977 25.390 1.00 33.94 807 LEU A N 1
ATOM 6341 C CA . LEU A 1 807 ? -6.621 11.489 25.478 1.00 33.94 807 LEU A CA 1
ATOM 6342 C C . LEU A 1 807 ? -6.648 12.844 24.767 1.00 33.94 807 LEU A C 1
ATOM 6344 O O . LEU A 1 807 ? -6.016 13.802 25.221 1.00 33.94 807 LEU A O 1
ATOM 6348 N N . GLN A 1 808 ? -7.365 12.926 23.644 1.00 28.56 808 GLN A N 1
ATOM 6349 C CA . GLN A 1 808 ? -7.729 14.208 23.063 1.00 28.56 808 GLN A CA 1
ATOM 6350 C C . GLN A 1 808 ? -8.538 14.962 24.117 1.00 28.56 808 GLN A C 1
ATOM 6352 O O . GLN A 1 808 ? -9.727 14.724 24.320 1.00 28.56 808 GLN A O 1
ATOM 6357 N N . TYR A 1 809 ? -7.876 15.885 24.810 1.00 27.14 809 TYR A N 1
ATOM 6358 C CA . TYR A 1 809 ? -8.554 16.970 25.489 1.00 27.14 809 TYR A CA 1
ATOM 6359 C C . TYR A 1 809 ? -9.304 17.747 24.407 1.00 27.14 809 TYR A C 1
ATOM 6361 O O . TYR A 1 809 ? -8.714 18.528 23.658 1.00 27.14 809 TYR A O 1
ATOM 6369 N N . ASN A 1 810 ? -10.610 17.505 24.303 1.00 28.14 810 ASN A N 1
ATOM 6370 C CA . ASN A 1 810 ? -11.515 18.348 23.542 1.00 28.14 810 ASN A CA 1
ATOM 6371 C C . ASN A 1 810 ? -11.447 19.762 24.130 1.00 28.14 810 ASN A C 1
ATOM 6373 O O . ASN A 1 810 ? -12.137 20.095 25.093 1.00 28.14 810 ASN A O 1
ATOM 6377 N N . ASN A 1 811 ? -10.609 20.614 23.541 1.00 28.38 811 ASN A N 1
ATOM 6378 C CA . ASN A 1 811 ? -10.607 22.054 23.768 1.00 28.38 811 ASN A CA 1
ATOM 6379 C C . ASN A 1 811 ? -11.848 22.677 23.107 1.00 28.38 811 ASN A C 1
ATOM 6381 O O . ASN A 1 811 ? -11.762 23.450 22.158 1.00 28.38 811 ASN A O 1
ATOM 6385 N N . HIS A 1 812 ? -13.019 22.356 23.650 1.00 29.19 812 HIS A N 1
ATOM 6386 C CA . HIS A 1 812 ? -14.257 23.101 23.456 1.00 29.19 812 HIS A CA 1
ATOM 6387 C C . HIS A 1 812 ? -14.809 23.559 24.807 1.00 29.19 812 HIS A C 1
ATOM 6389 O O . HIS A 1 812 ? -15.985 23.415 25.101 1.00 29.19 812 HIS A O 1
ATOM 6395 N N . MET A 1 813 ? -13.953 24.167 25.629 1.00 31.09 813 MET A N 1
ATOM 6396 C CA . MET A 1 813 ? -14.383 25.102 26.668 1.00 31.09 813 MET A CA 1
ATOM 6397 C C . MET A 1 813 ? -13.333 26.196 26.851 1.00 31.09 813 MET A C 1
ATOM 6399 O O . MET A 1 813 ? -12.492 26.153 27.743 1.00 31.09 813 MET A O 1
ATOM 6403 N N . ARG A 1 814 ? -13.392 27.213 25.989 1.00 29.78 814 ARG A N 1
ATOM 6404 C CA . ARG A 1 814 ? -12.910 28.554 26.334 1.00 29.78 814 ARG A CA 1
ATOM 6405 C C . ARG A 1 814 ? -13.604 29.597 25.468 1.00 29.78 814 ARG A C 1
ATOM 6407 O O . ARG A 1 814 ? -13.067 30.065 24.478 1.00 29.78 814 ARG A O 1
ATOM 6414 N N . ASN A 1 815 ? -14.845 29.893 25.834 1.00 31.47 815 ASN A N 1
ATOM 6415 C CA . ASN A 1 815 ? -15.472 31.191 25.607 1.00 31.47 815 ASN A CA 1
ATOM 6416 C C . ASN A 1 815 ? -16.700 31.289 26.510 1.00 31.47 815 ASN A C 1
ATOM 6418 O O . ASN A 1 815 ? -17.798 30.901 26.122 1.00 31.47 815 ASN A O 1
ATOM 6422 N N . LYS A 1 816 ? -16.470 31.767 27.735 1.00 28.17 816 LYS A N 1
ATOM 6423 C CA . LYS A 1 816 ? -17.397 32.617 28.488 1.00 28.17 816 LYS A CA 1
ATOM 6424 C C . LYS A 1 816 ? -16.672 33.185 29.709 1.00 28.17 816 LYS A C 1
ATOM 6426 O O . LYS A 1 816 ? -16.303 32.453 30.618 1.00 28.17 816 LYS A O 1
ATOM 6431 N N . ASP A 1 817 ? -16.424 34.486 29.615 1.00 33.81 817 ASP A N 1
ATOM 6432 C CA . ASP A 1 817 ? -16.335 35.478 30.683 1.00 33.81 817 ASP A CA 1
ATOM 6433 C C . ASP A 1 817 ? -15.500 35.136 31.924 1.00 33.81 817 ASP A C 1
ATOM 6435 O O . ASP A 1 817 ? -16.007 34.650 32.930 1.00 33.81 817 ASP A O 1
ATOM 6439 N N . VAL A 1 818 ? -14.231 35.554 31.903 1.00 27.53 818 VAL A N 1
ATOM 6440 C CA . VAL A 1 818 ? -13.559 36.014 33.124 1.00 27.53 818 VAL A CA 1
ATOM 6441 C C . VAL A 1 818 ? -12.929 37.366 32.820 1.00 27.53 818 VAL A C 1
ATOM 6443 O O . VAL A 1 818 ? -12.025 37.483 31.994 1.00 27.53 818 VAL A O 1
ATOM 6446 N N . ALA A 1 819 ? -13.498 38.380 33.464 1.00 29.06 819 ALA A N 1
ATOM 6447 C CA . ALA A 1 819 ? -13.064 39.760 33.441 1.00 29.06 819 ALA A CA 1
ATOM 6448 C C . ALA A 1 819 ? -11.615 39.915 33.929 1.00 29.06 819 ALA A C 1
ATOM 6450 O O . ALA A 1 819 ? -11.116 39.141 34.744 1.00 29.06 819 ALA A O 1
ATOM 6451 N N . GLU A 1 820 ? -10.977 40.959 33.412 1.00 31.27 820 GLU A N 1
ATOM 6452 C CA . GLU A 1 820 ? -9.658 41.454 33.781 1.00 31.27 820 GLU A CA 1
ATOM 6453 C C . GLU A 1 820 ? -9.462 41.544 35.303 1.00 31.27 820 GLU A C 1
ATOM 6455 O O . GLU A 1 820 ? -10.220 42.208 36.011 1.00 31.27 820 GLU A O 1
ATOM 6460 N N . SER A 1 821 ? -8.366 40.971 35.798 1.00 28.55 821 SER A N 1
ATOM 6461 C CA . SER A 1 821 ? -7.732 41.456 37.021 1.00 28.55 821 SER A CA 1
ATOM 6462 C C . SER A 1 821 ? -6.215 41.398 36.871 1.00 28.55 821 SER A C 1
ATOM 6464 O O . SER A 1 821 ? -5.615 40.326 36.814 1.00 28.55 821 SER A O 1
ATOM 6466 N N . ASN A 1 822 ? -5.634 42.592 36.783 1.00 29.38 822 ASN A N 1
ATOM 6467 C CA . ASN A 1 822 ? -4.210 42.902 36.794 1.00 29.38 822 ASN A CA 1
ATOM 6468 C C . ASN A 1 822 ? -3.443 42.152 37.889 1.00 29.38 822 ASN A C 1
ATOM 6470 O O . ASN A 1 822 ? -3.817 42.260 39.051 1.00 29.38 822 ASN A O 1
ATOM 6474 N N . PHE A 1 823 ? -2.302 41.549 37.545 1.00 27.41 823 PHE A N 1
ATOM 6475 C CA . PHE A 1 823 ? -1.146 41.506 38.443 1.00 27.41 823 PHE A CA 1
ATOM 6476 C C . PHE A 1 823 ? 0.156 41.581 37.634 1.00 27.41 823 PHE A C 1
ATOM 6478 O O . PHE A 1 823 ? 0.525 40.683 36.883 1.00 27.41 823 PHE A O 1
ATOM 6485 N N . THR A 1 824 ? 0.814 42.725 37.785 1.00 26.94 824 THR A N 1
ATOM 6486 C CA . THR A 1 824 ? 2.162 43.083 37.342 1.00 26.94 824 THR A CA 1
ATOM 6487 C C . THR A 1 824 ? 3.222 42.243 38.060 1.00 26.94 824 THR A C 1
ATOM 6489 O O . THR A 1 824 ? 3.211 42.174 39.287 1.00 26.94 824 THR A O 1
ATOM 6492 N N . MET A 1 825 ? 4.168 41.662 37.314 1.00 27.16 825 MET A N 1
ATOM 6493 C CA . MET A 1 825 ? 5.443 41.183 37.864 1.00 27.16 825 MET A CA 1
ATOM 6494 C C . MET A 1 825 ? 6.444 42.343 37.894 1.00 27.16 825 MET A C 1
ATOM 6496 O O . MET A 1 825 ? 6.792 42.888 36.846 1.00 27.16 825 MET A O 1
ATOM 6500 N N . GLU A 1 826 ? 6.906 42.713 39.088 1.00 29.42 826 GLU A N 1
ATOM 6501 C CA . GLU A 1 826 ? 8.101 43.542 39.267 1.00 29.42 826 GLU A CA 1
ATOM 6502 C C . GLU A 1 826 ? 9.381 42.723 38.991 1.00 29.42 826 GLU A C 1
ATOM 6504 O O . GLU A 1 826 ? 9.419 41.526 39.288 1.00 29.42 826 GLU A O 1
ATOM 6509 N N . PRO A 1 827 ? 10.443 43.342 38.442 1.00 32.91 827 PRO A N 1
ATOM 6510 C CA . PRO A 1 827 ? 11.733 42.694 38.234 1.00 32.91 827 PRO A CA 1
ATOM 6511 C C . PRO A 1 827 ? 12.644 42.828 39.466 1.00 32.91 827 PRO A C 1
ATOM 6513 O O . PRO A 1 827 ? 12.917 43.932 39.937 1.00 32.91 827 PRO A O 1
ATOM 6516 N N . GLU A 1 828 ? 13.180 41.705 39.948 1.00 31.53 828 GLU A N 1
ATOM 6517 C CA . GLU A 1 828 ? 14.193 41.689 41.008 1.00 31.53 828 GLU A CA 1
ATOM 6518 C C . GLU A 1 828 ? 15.532 42.278 40.536 1.00 31.53 828 GLU A C 1
ATOM 6520 O O . GLU A 1 828 ? 16.193 41.805 39.607 1.00 31.53 828 GLU A O 1
ATOM 6525 N N . SER A 1 829 ? 15.954 43.313 41.254 1.00 32.88 829 SER A N 1
ATOM 6526 C CA . SER A 1 829 ? 17.272 43.929 41.221 1.00 32.88 829 SER A CA 1
ATOM 6527 C C . SER A 1 829 ? 18.327 43.074 41.936 1.00 32.88 829 SER A C 1
ATOM 6529 O O . SER A 1 829 ? 18.171 42.751 43.112 1.00 32.88 829 SER A O 1
ATOM 6531 N N . ARG A 1 830 ? 19.474 42.825 41.289 1.00 37.62 830 ARG A N 1
ATOM 6532 C CA . ARG A 1 830 ? 20.754 42.581 41.991 1.00 37.62 830 ARG A CA 1
ATOM 6533 C C . ARG A 1 830 ? 21.357 43.920 42.438 1.00 37.62 830 ARG A C 1
ATOM 6535 O O . ARG A 1 830 ? 21.236 44.896 41.694 1.00 37.62 830 ARG A O 1
ATOM 6542 N N . PRO A 1 831 ? 22.091 43.972 43.568 1.00 43.72 831 PRO A N 1
ATOM 6543 C CA . PRO A 1 831 ? 23.556 44.013 43.426 1.00 43.72 831 PRO A CA 1
ATOM 6544 C C . PRO A 1 831 ? 24.402 43.369 44.556 1.00 43.72 831 PRO A C 1
ATOM 6546 O O . PRO A 1 831 ? 24.069 43.445 45.730 1.00 43.72 831 PRO A O 1
ATOM 6549 N N . ARG A 1 832 ? 25.588 42.896 44.124 1.00 37.03 832 ARG A N 1
ATOM 6550 C CA . ARG A 1 832 ? 26.920 42.843 44.784 1.00 37.03 832 ARG A CA 1
ATOM 6551 C C . ARG A 1 832 ? 27.118 42.042 46.087 1.00 37.03 832 ARG A C 1
ATOM 6553 O O . ARG A 1 832 ? 26.829 42.537 47.168 1.00 37.03 832 ARG A O 1
ATOM 6560 N N . SER A 1 833 ? 27.890 40.957 45.974 1.00 36.62 833 SER A N 1
ATOM 6561 C CA . SER A 1 833 ? 29.345 40.928 46.253 1.00 36.62 833 SER A CA 1
ATOM 6562 C C . SER A 1 833 ? 30.002 39.806 45.465 1.00 36.62 833 SER A C 1
ATOM 6564 O O . SER A 1 833 ? 29.401 38.708 45.484 1.00 36.62 833 SER A O 1
#

Radius of gyration: 36.88 Å; chains: 1; bounding box: 96×78×110 Å

pLDDT: mean 84.55, std 19.59, range [26.94, 98.94]

Secondary structure (DSSP, 8-state):
-EEEESS--EEEEETT--------S-S---PPPEEEE-GGG--S----GGGSSPPPPPPHHHHHHHHHHHHHHHTT-SSS------EEEPSSSS--EEEE-HHHHHSSPPPPP---TTPPP-TTS--GGG--GGGEEEEEEE--S-------PPPPPPSSPPHHHHHHHHHHHHH-S-TTEEEEEE-TTTT-SSSS---EEEE--S--GGGT--EEEEEGGGTEEEE-SSSSEEEEEE-TTSHHHHHHHHHHHHHHHHHTT-EEEEEEEEE--SSS----TT------EEEEEEEEE----SSPPS-SS--SHHHHTTEEEESSHHHHHH--HHHHHHHHHTTBPPHHHHHHHHHS-------TTHHHHHHHHHHHHHHHHHHHHEEE-TTTSTTHHHHHHHTT--GGGSHHHHHHHHHHHHHHIIIIIIHHHGGGSTT-HHIIIIIHHHHHHHHHHHHHHHHIIIIIEETTTTEEEE-HHHHHHHHHHHHHHHHHHHHHTTTS-HHHHHHHHHHHHHHHHHHHIIIIIIS----TT-IIIIIIHHHHHHHHHHHHT--TTGGGGTTTSS--HHHHHHHHHHHHHHHHHHHHHTTTTSPTTHHHHHHHHHHHHHHHHHHHHHHHHHHHHSGGG---HHIIIIITSHHHHHHTTTTTS--HHHHHHHHHHHHHHHHHHIIIIIHHHIIIII----SS-HIIIIIHHHHHHHHHHHHHHHT--HHHHHHHHHHHHHT--GGGTT--HHHHHHHHHHHHHHHHHHHHHHHHHHHHHHTSTTS-PPPTTSTT-STTTS---TT----------------S-------PPPPPPP---

Foldseek 3Di:
DFEDAVDDGFDAAEPPDDADDPDPDPDDDPAFAADEDELVLFDQWADAPVPPDPGDPWGPLNCLRVVLVVVCLVVVVDQDHDDDWDWDFFDDDFRFIETEDQCCVPRPDQFDFFDALPDDADPVDDDPSPDDSSSYSHYYDYDDVDDDDDPDDDDDAAQFDDLSNQLVQFVSQRNGNAQQWKKKDWTRLQPHRHRHDDMYIYGDSDDGSLQEQAWADPDVVQQWTFGDPQPTFIKHKDASVCSSSNSVVVRVVRVVCSVVRWTKMKMKGQHARNDDDPDDPPDDRTRRIIMITMAGWGGDGDDQPPDQAGQHRQLSRRYHHGNDDVCSVPDHPVNSVVVNVNTGDDPCCVCVPVVQDPLFLPCVPVVVVLVVVLVVVLVVLCVVAADADCLRDPCVVVVCVVVVHDNCPRCCVVQVVLLVLLVCLQQQQQQLLLLQQAFQNCVSRVLSVVLLVSQLSLLLNQLQVLPQQDPVRRHRHDDSVSSLSSSLLSLLLSLLCQLCRQFFHSLLSNLSSNLSSNLLSVLCSCQCPVLLAFQLLCLQSRQQQSLLLSQLLLLLVQAPLLVLCVVRLGGDPVSLVSSVSSQVSLLVSLLSSLQSPADPDDLSVQLSLLLNLLLVLLQVLLLQLQLVPDPPSDHDSLSNSARSQLLSSLQSRVSSFPCPSVSSSVLSNVLSNQLNVCVVPVQVCCVPPVSGRRSSSSCSRGNVSSLNNLLVNLVRLLPDDCVVQPPVSNCRSSVCDDPNVPPDSNVNSVSSVVSNVSSNCSSNVSSNVSSVVSPPSPRSTDHSNSGSHPVSPDDDDPPPDPPPPPPPPPPPDDDDDDDDDDDDDDDDDDDDD